Protein 6CN0 (pdb70)

InterPro domains:
  IPR010769 Ribosomal RNA aminoglycoside-resistance methyltransferase, Gram-negative bacteria [PIRSF015852] (8-280)
  IPR025981 Ribosomal RNA aminoglycoside-resistance methyltransferase [PF07091] (18-255)
  IPR029063 S-adenosyl-L-methionine-dependent methyltransferase superfamily [G3DSA:3.40.50.150] (82-280)
  IPR029063 S-adenosyl-L-methionine-dependent methyltransferase superfamily [SSF53335] (90-213)

Solvent-accessible surface area: 49993 Å² total; per-residue (Å²): 129,102,42,64,90,9,41,108,17,3,46,116,0,13,93,26,64,153,31,34,55,2,3,4,3,0,0,13,73,8,0,75,103,8,43,121,141,87,93,65,170,124,1,61,144,40,0,78,113,41,0,142,107,4,5,21,51,77,39,46,72,29,76,18,105,153,6,23,122,109,0,28,136,24,15,88,54,16,20,71,31,13,10,36,30,40,21,11,11,103,12,1,22,77,1,0,50,88,0,0,67,43,45,101,10,0,68,86,4,16,116,4,1,85,75,0,2,84,73,0,12,147,57,30,34,86,8,45,33,1,15,2,0,24,3,6,1,2,0,0,0,0,0,5,0,5,74,19,34,2,119,30,44,0,28,0,8,18,21,14,41,22,8,0,45,1,0,58,29,0,9,70,23,3,35,11,22,135,20,18,17,1,19,19,2,7,6,13,20,20,32,39,24,104,19,26,1,0,0,0,10,44,15,4,41,25,2,27,156,10,10,156,66,4,0,38,108,6,0,84,82,21,141,11,89,19,0,0,0,1,2,36,46,172,164,144,126,35,90,102,0,50,99,38,10,123,75,21,118,14,154,72,85,75,95,24,140,16,50,64,1,35,0,0,0,0,1,118,150,174,182,116,54,58,102,71,12,104,96,0,5,54,110,0,36,116,41,73,93,6,53,74,12,29,58,46,0,0,99,53,9,0,102,96,19,38,92,47,18,67,77,185,49,0,37,110,12,0,61,95,57,0,56,85,14,3,27,62,86,33,44,56,43,81,17,154,164,19,41,141,80,0,37,160,47,7,121,162,154,196,78,96,137,44,23,57,4,0,30,35,1,0,4,12,33,58,19,0,2,29,5,29,80,0,2,116,65,0,1,95,72,0,14,141,47,27,35,87,11,103,34,2,16,1,0,25,2,9,0,1,0,0,0,3,10,17,1,37,120,26,31,3,139,29,90,0,63,0,8,19,25,25,86,8,11,10,101,2,0,86,89,0,10,187,56,13,129,18,69,170,12,16,61,15,103,48,2,6,10,17,21,32,117,70,26,132,14,33,1,0,0,0,11,59,18,5,36,51,2,38,82,8,15,102,41,0,0,42,60,6,0,8,50,20,143,18,135,16,0,0,0,1,5,53,34,59,23,45,98,35,164,111,32,34,2,18,29,63,27,31,84,108,0,51,99,42,8,120,53,14,42,8,162,64,78,85,97,26,138,16,37,18,2,30,0,0,0,0,2,59,150,145,112,84,10,77,92,5,5,45,109,0,48,114,29,73,129,17,52,59,8,33,63,44,0,0,103,51,7,0,92,90,8,60,110,148,67,72,59,185,106,0,46,148,62,0,55,117,44,0,118,108,10,16,65,63,135,208,52,148,132,21,80,134,157,146,86,108,165,21,51,92,29,0,51,144,12,0,77,103,78,99,29,0,56,58,9,21,113,13,1,87,78,0,2,92,25,0,15,145,54,33,32,93,15,105,28,0,7,2,0,31,2,20,19,1,0,2,0,5,12,10,1,37,112,28,26,2,129,24,84,0,48,0,7,35,28,20,106,36,57,11,110,14,4,105,128,3,10,190,82,28,106,21,60,169,9,17,62,15,101,54,1,10,8,16,27,38,117,60,27,145,8,28,2,0,0,0,10,48,23,4,42,58,2,26,156,16,14,166,50,0,0,31,84,10,0,89,93,22,135,10,150,23,0,0,0,1,7,57,47,98,94,50,145,94,35,65,39,29,108,91,16,16,82,1,17,10,43,10,29,55,22,101,18,120,37,66,41,36,8,12,6,45,50,0,8,0,0,0,0,18,88,190,159,97,75,30,104,117,10,2,52,127,1,32,117,36,65,148,16,82,50,8,30,55,45,0,0,98,51,10,0,95,74,12,76,89,44,19,63,58,198,59,0,66,143,20,0,102,127,41,0,130,98,9,2,28,80,65,32,69,49,63,104,2,153,160,4,51,141,74,0,72,141,32,27,148,172,148,233,75,87,149,37,30,107,12,0,55,99,0,0,62,31,72,102,29,0,68,62,3,31,105,4,1,89,74,0,1,86,71,0,13,74,8,28,24,92,10,108,36,1,14,0,0,18,2,8,0,0,0,0,0,6,11,12,0,37,106,18,37,1,141,29,88,0,63,0,10,5,10,10,120,16,8,13,93,2,0,99,84,3,10,179,75,8,118,20,64,176,21,17,55,18,102,48,2,7,8,18,26,36,119,63,26,130,19,25,1,0,0,0,4,57,15,5,48,52,2,44,142,8,14,102,48,0,0,39,61,7,0,13,60,21,137,17,156,22,0,0,0,1,2,50,62,174,218,112,94,65,163,126,103,48,118,32,2,99,0,12,30,52,6,7,38,10,31,2,36,5,22,34,25,22,96,17,33,84,0,22,0,0,0,0,20,61,128

Secondary structure (DSSP, 8-state):
-HHHHHHHHHHHHHHSSTT-SS-HHHHHHHHHHHTTTS-STTHHHHHHHHIIIIIHHHHSS--HHHHHHHHHHHHHHS---SB-HHHHHHHHHHHHHHHHTSSHHHHGGGGTHHHHHHHHHHHH---SEEEEET-TTGGGGHHHHHHTT--SEEEEEES-HHHHHHHHHHHHHTT--TTEEEEE--TTTSPP-B-SEEEETT-HHHHHHHSTTHHHHHHHHSB-SEEEEEEE----HHHHHHHHHHHSS-EEEEEEEETTEEEEEEE--/-HHHHHHHHHHHHHHHHSTTS-SS-HHHHHHHHHHHHTTS-HHHHHHHHHHHHHHHHSTTTS---HHHHHHHHHHHH---HHHHHHHHHHHHHTTBHHHHTTTTTHHHHHHHHHHHH---SEEEEET-TTGGGGHHHHHHTT--SEEEEEES-HHHHHHHHHHHHHTT--TTEEEEE--TTTS---B-SEEEEET-HHHHHHHSTTHHHHHHHHSB-SEEEEEEE-SBTT----SSS--HHHHHHHHHHHSS-EEEEEEE-SSEEEEEEE--/--HHHHHHHHHHHSSTT-SS-HHHHHHHHHHHHTTS-GGGHHHHHHHHHHTT-S----TTT----HHHHHHHHHHHTTSSHHHHHHHTTSTTHHHHHHTTS---SEEEEET-TTGGGGHHHHHHHT--SEEEEEES-HHHHHHHHHHHHHHT--TTEEEEE--TTTSPP-EEEEEEETT-HHHHHHHSTTHHHHHHHHSEEEEEEE--B-------B--HHHHHHHHHSSSSS-----EEEETTEEEEEE---/--HHHHHHHHHHSSSSSSSB-HHHHHHHHHHHHHHS-GGGHHHHHHHHHHHHTGGGTSS--SHHHHHHHHHHHH---HHHHHHHHHHHHTSTTTTTGGGGTHHHHHHHHHHHH-S-SEEEEET-TTGGGGHHHHHHTT--SEEEEEESBHHHHHHHHHHHHHTT--TTEEEEE--TTTSPP-B-SEEEESS-HHHHHHHSTTHHHHHHHHSB-SEEEEEEE-------S--HHHHHHHHGGGSSEEEEEEEE-SSEEEEEEEE-

Organism: Proteus mirabilis (NCBI:txid584)

Radius of gyration: 35.14 Å; Cα contacts (8 Å, |Δi|>4): 1749; chains: 4; bounding box: 103×68×90 Å

Structure (mmCIF, N/CA/C/O backbone):
data_6CN0
#
_entry.id   6CN0
#
_cell.length_a   158.318
_cell.length_b   158.318
_cell.length_c   122.892
_cell.angle_alpha   90.00
_cell.angle_beta   90.00
_cell.angle_gamma   120.00
#
_symmetry.space_group_name_H-M   'P 61'
#
loop_
_entity.id
_entity.type
_entity.pdbx_description
1 polymer '16S rRNA (guanine(1405)-N(7))-methyltransferase'
2 non-polymer 'SULFATE ION'
3 non-polymer 'CHLORIDE ION'
4 non-polymer 'CITRIC ACID'
5 water water
#
loop_
_atom_site.group_PDB
_atom_site.id
_atom_site.type_symbol
_atom_site.label_atom_id
_atom_site.label_alt_id
_atom_site.label_comp_id
_atom_site.label_asym_id
_atom_site.label_entity_id
_atom_site.label_seq_id
_atom_site.pdbx_PDB_ins_code
_atom_site.Cartn_x
_atom_site.Cartn_y
_atom_site.Cartn_z
_atom_site.occupancy
_atom_site.B_iso_or_equiv
_atom_site.auth_seq_id
_atom_site.auth_comp_id
_atom_site.auth_asym_id
_atom_site.auth_atom_id
_atom_site.pdbx_PDB_model_num
ATOM 1 N N . THR A 1 6 ? 35.180 42.343 40.616 1.00 176.63 3 THR A N 1
ATOM 2 C CA . THR A 1 6 ? 36.428 43.054 40.194 1.00 171.45 3 THR A CA 1
ATOM 3 C C . THR A 1 6 ? 37.712 42.345 40.689 1.00 169.36 3 THR A C 1
ATOM 4 O O . THR A 1 6 ? 38.809 42.895 40.576 1.00 170.81 3 THR A O 1
ATOM 8 N N . ASN A 1 7 ? 37.580 41.122 41.209 1.00 169.83 4 ASN A N 1
ATOM 9 C CA . ASN A 1 7 ? 38.728 40.374 41.728 1.00 167.42 4 ASN A CA 1
ATOM 10 C C . ASN A 1 7 ? 39.481 39.697 40.574 1.00 162.18 4 ASN A C 1
ATOM 11 O O . ASN A 1 7 ? 40.706 39.822 40.464 1.00 158.03 4 ASN A O 1
ATOM 16 N N . ASP A 1 8 ? 38.740 38.991 39.716 1.00 162.67 5 ASP A N 1
ATOM 17 C CA . ASP A 1 8 ? 39.322 38.302 38.551 1.00 156.17 5 ASP A CA 1
ATOM 18 C C . ASP A 1 8 ? 39.573 39.250 37.370 1.00 150.68 5 ASP A C 1
ATOM 19 O O . ASP A 1 8 ? 40.148 38.834 36.362 1.00 143.45 5 ASP A O 1
ATOM 24 N N . ASN A 1 9 ? 39.128 40.507 37.491 1.00 150.20 6 ASN A N 1
ATOM 25 C CA . ASN A 1 9 ? 39.332 41.508 36.436 1.00 145.39 6 ASN A CA 1
ATOM 26 C C . ASN A 1 9 ? 40.802 41.871 36.302 1.00 139.39 6 ASN A C 1
ATOM 27 O O . ASN A 1 9 ? 41.328 41.896 35.188 1.00 138.22 6 ASN A O 1
ATOM 32 N N . TYR A 1 10 ? 41.462 42.156 37.426 1.00 135.80 7 TYR A N 1
ATOM 33 C CA . TYR A 1 10 ? 42.892 42.495 37.401 1.00 131.22 7 TYR A CA 1
ATOM 34 C C . TYR A 1 10 ? 43.682 41.414 36.678 1.00 126.43 7 TYR A C 1
ATOM 35 O O . TYR A 1 10 ? 44.538 41.722 35.849 1.00 124.25 7 TYR A O 1
ATOM 44 N N . ILE A 1 11 ? 43.367 40.153 36.977 1.00 123.80 8 ILE A N 1
ATOM 45 C CA . ILE A 1 11 ? 44.021 39.020 36.331 1.00 118.82 8 ILE A CA 1
ATOM 46 C C . ILE A 1 11 ? 43.824 39.099 34.817 1.00 118.57 8 ILE A C 1
ATOM 47 O O . ILE A 1 11 ? 44.795 39.031 34.069 1.00 118.63 8 ILE A O 1
ATOM 52 N N . GLU A 1 12 ? 42.582 39.280 34.370 1.00 122.45 9 GLU A N 1
ATOM 53 C CA . GLU A 1 12 ? 42.303 39.345 32.932 1.00 125.16 9 GLU A CA 1
ATOM 54 C C . GLU A 1 12 ? 42.837 40.627 32.285 1.00 126.01 9 GLU A C 1
ATOM 55 O O . GLU A 1 12 ? 43.323 40.587 31.153 1.00 125.81 9 GLU A O 1
ATOM 61 N N . GLU A 1 13 ? 42.739 41.755 32.989 1.00 129.54 10 GLU A N 1
ATOM 62 C CA . GLU A 1 13 ? 43.248 43.032 32.466 1.00 131.43 10 GLU A CA 1
ATOM 63 C C . GLU A 1 13 ? 44.772 43.000 32.322 1.00 127.00 10 GLU A C 1
ATOM 64 O O . GLU A 1 13 ? 45.308 43.413 31.289 1.00 126.98 10 GLU A O 1
ATOM 70 N N . VAL A 1 14 ? 45.461 42.506 33.354 1.00 121.71 11 VAL A N 1
ATOM 71 C CA . VAL A 1 14 ? 46.926 42.401 33.329 1.00 117.78 11 VAL A CA 1
ATOM 72 C C . VAL A 1 14 ? 47.378 41.482 32.193 1.00 114.26 11 VAL A C 1
ATOM 73 O O . VAL A 1 14 ? 48.268 41.846 31.422 1.00 113.81 11 VAL A O 1
ATOM 77 N N . THR A 1 15 ? 46.752 40.307 32.086 1.00 110.54 12 THR A N 1
ATOM 78 C CA . THR A 1 15 ? 47.099 39.342 31.040 1.00 108.24 12 THR A CA 1
ATOM 79 C C . THR A 1 15 ? 46.805 39.892 29.653 1.00 110.14 12 THR A C 1
ATOM 80 O O . THR A 1 15 ? 47.571 39.661 28.725 1.00 112.56 12 THR A O 1
ATOM 84 N N . ALA A 1 16 ? 45.696 40.613 29.513 1.00 113.51 13 ALA A N 1
ATOM 85 C CA . ALA A 1 16 ? 45.336 41.202 28.224 1.00 116.26 13 ALA A CA 1
ATOM 86 C C . ALA A 1 16 ? 46.354 42.278 27.832 1.00 118.30 13 ALA A C 1
ATOM 87 O O . ALA A 1 16 ? 46.695 42.416 26.655 1.00 118.71 13 ALA A O 1
ATOM 89 N N . LYS A 1 17 ? 46.843 43.019 28.828 1.00 120.39 14 LYS A N 1
ATOM 90 C CA . LYS A 1 17 ? 47.830 44.077 28.599 1.00 121.34 14 LYS A CA 1
ATOM 91 C C . LYS A 1 17 ? 49.206 43.484 28.266 1.00 118.36 14 LYS A C 1
ATOM 92 O O . LYS A 1 17 ? 49.990 44.100 27.549 1.00 121.93 14 LYS A O 1
ATOM 98 N N . VAL A 1 18 ? 49.497 42.298 28.795 1.00 114.47 15 VAL A N 1
ATOM 99 C CA . VAL A 1 18 ? 50.758 41.614 28.498 1.00 116.13 15 VAL A CA 1
ATOM 100 C C . VAL A 1 18 ? 50.703 41.049 27.066 1.00 119.58 15 VAL A C 1
ATOM 101 O O . VAL A 1 18 ? 51.702 41.060 26.344 1.00 123.31 15 VAL A O 1
ATOM 105 N N . LEU A 1 19 ? 49.526 40.572 26.666 1.00 122.67 16 LEU A N 1
ATOM 106 C CA . LEU A 1 19 ? 49.314 39.988 25.335 1.00 124.16 16 LEU A CA 1
ATOM 107 C C . LEU A 1 19 ? 49.207 41.029 24.219 1.00 132.94 16 LEU A C 1
ATOM 108 O O . LEU A 1 19 ? 49.735 40.816 23.122 1.00 136.13 16 LEU A O 1
ATOM 113 N N . THR A 1 20 ? 48.521 42.141 24.491 1.00 138.31 17 THR A N 1
ATOM 114 C CA . THR A 1 20 ? 48.351 43.205 23.488 1.00 145.61 17 THR A CA 1
ATOM 115 C C . THR A 1 20 ? 49.702 43.818 23.074 1.00 150.13 17 THR A C 1
ATOM 116 O O . THR A 1 20 ? 49.846 44.295 21.946 1.00 153.61 17 THR A O 1
ATOM 120 N N . SER A 1 21 ? 50.681 43.794 23.983 1.00 151.13 18 SER A N 1
ATOM 121 C CA . SER A 1 21 ? 52.019 44.328 23.699 1.00 154.96 18 SER A CA 1
ATOM 122 C C . SER A 1 21 ? 52.785 43.384 22.767 1.00 152.17 18 SER A C 1
ATOM 123 O O . SER A 1 21 ? 52.604 42.167 22.819 1.00 146.93 18 SER A O 1
ATOM 126 N N . GLY A 1 22 ? 53.647 43.958 21.930 1.00 156.08 19 GLY A N 1
ATOM 127 C CA . GLY A 1 22 ? 54.428 43.196 20.951 1.00 157.19 19 GLY A CA 1
ATOM 128 C C . GLY A 1 22 ? 55.468 42.210 21.467 1.00 157.23 19 GLY A C 1
ATOM 129 O O . GLY A 1 22 ? 55.818 41.270 20.754 1.00 153.04 19 GLY A O 1
ATOM 130 N N . LYS A 1 23 ? 55.965 42.412 22.690 1.00 161.24 20 LYS A N 1
ATOM 131 C CA . LYS A 1 23 ? 56.993 41.521 23.264 1.00 161.89 20 LYS A CA 1
ATOM 132 C C . LYS A 1 23 ? 56.490 40.088 23.468 1.00 157.43 20 LYS A C 1
ATOM 133 O O . LYS A 1 23 ? 56.895 39.179 22.740 1.00 155.16 20 LYS A O 1
ATOM 139 N N . TYR A 1 24 ? 55.606 39.896 24.448 1.00 154.25 21 TYR A N 1
ATOM 140 C CA . TYR A 1 24 ? 55.052 38.574 24.756 1.00 146.83 21 TYR A CA 1
ATOM 141 C C . TYR A 1 24 ? 53.715 38.401 24.039 1.00 141.42 21 TYR A C 1
ATOM 142 O O . TYR A 1 24 ? 52.712 38.024 24.648 1.00 139.58 21 TYR A O 1
ATOM 151 N N . SER A 1 25 ? 53.718 38.666 22.733 1.00 139.82 22 SER A N 1
ATOM 152 C CA . SER A 1 25 ? 52.507 38.574 21.925 1.00 136.73 22 SER A CA 1
ATOM 153 C C . SER A 1 25 ? 52.153 37.131 21.594 1.00 131.09 22 SER A C 1
ATOM 154 O O . SER A 1 25 ? 51.235 36.572 22.196 1.00 129.65 22 SER A O 1
ATOM 157 N N . THR A 1 26 ? 52.885 36.528 20.656 1.00 129.11 23 THR A N 1
ATOM 158 C CA . THR A 1 26 ? 52.612 35.149 20.224 1.00 126.65 23 THR A CA 1
ATOM 159 C C . THR A 1 26 ? 53.087 34.137 21.278 1.00 117.67 23 THR A C 1
ATOM 160 O O . THR A 1 26 ? 54.100 33.444 21.117 1.00 117.37 23 THR A O 1
ATOM 164 N N . LEU A 1 27 ? 52.320 34.084 22.361 1.00 107.62 24 LEU A N 1
ATOM 165 C CA . LEU A 1 27 ? 52.563 33.213 23.494 1.00 98.86 24 LEU A CA 1
ATOM 166 C C . LEU A 1 27 ? 51.191 32.749 23.942 1.00 92.15 24 LEU A C 1
ATOM 167 O O . LEU A 1 27 ? 50.300 33.567 24.172 1.00 89.28 24 LEU A O 1
ATOM 172 N N . TYR A 1 28 ? 51.025 31.437 24.049 1.00 87.63 25 TYR A N 1
ATOM 173 C CA . TYR A 1 28 ? 49.755 30.833 24.438 1.00 83.20 25 TYR A CA 1
ATOM 174 C C . TYR A 1 28 ? 49.141 31.639 25.597 1.00 84.41 25 TYR A C 1
ATOM 175 O O . TYR A 1 28 ? 49.710 31.693 26.682 1.00 88.13 25 TYR A O 1
ATOM 184 N N . PRO A 1 29 ? 47.998 32.308 25.351 1.00 84.37 26 PRO A N 1
ATOM 185 C CA . PRO A 1 29 ? 47.378 33.140 26.392 1.00 84.84 26 PRO A CA 1
ATOM 186 C C . PRO A 1 29 ? 47.110 32.496 27.749 1.00 83.16 26 PRO A C 1
ATOM 187 O O . PRO A 1 29 ? 47.268 33.174 28.756 1.00 86.86 26 PRO A O 1
ATOM 191 N N . PRO A 1 30 ? 46.689 31.214 27.788 1.00 80.26 27 PRO A N 1
ATOM 192 C CA . PRO A 1 30 ? 46.462 30.589 29.099 1.00 82.09 27 PRO A CA 1
ATOM 193 C C . PRO A 1 30 ? 47.729 30.526 29.960 1.00 83.70 27 PRO A C 1
ATOM 194 O O . PRO A 1 30 ? 47.638 30.584 31.189 1.00 86.10 27 PRO A O 1
ATOM 198 N N . THR A 1 31 ? 48.890 30.410 29.310 1.00 82.91 28 THR A N 1
ATOM 199 C CA . THR A 1 31 ? 50.168 30.394 30.005 1.00 81.75 28 THR A CA 1
ATOM 200 C C . THR A 1 31 ? 50.354 31.734 30.718 1.00 82.99 28 THR A C 1
ATOM 201 O O . THR A 1 31 ? 50.767 31.764 31.875 1.00 86.93 28 THR A O 1
ATOM 205 N N . VAL A 1 32 ? 50.040 32.834 30.027 1.00 83.00 29 VAL A N 1
ATOM 206 C CA . VAL A 1 32 ? 50.148 34.180 30.613 1.00 83.77 29 VAL A CA 1
ATOM 207 C C . VAL A 1 32 ? 49.189 34.314 31.792 1.00 85.87 29 VAL A C 1
ATOM 208 O O . VAL A 1 32 ? 49.561 34.860 32.829 1.00 89.28 29 VAL A O 1
ATOM 212 N N . ARG A 1 33 ? 47.959 33.828 31.622 1.00 87.16 30 ARG A N 1
ATOM 213 C CA . ARG A 1 33 ? 46.960 33.866 32.695 1.00 90.90 30 ARG A CA 1
ATOM 214 C C . ARG A 1 33 ? 47.394 33.072 33.909 1.00 91.97 30 ARG A C 1
ATOM 215 O O . ARG A 1 33 ? 47.144 33.499 35.032 1.00 96.65 30 ARG A O 1
ATOM 223 N N . ARG A 1 34 ? 48.051 31.935 33.698 1.00 91.91 31 ARG A N 1
ATOM 224 C CA . ARG A 1 34 ? 48.471 31.118 34.835 1.00 94.63 31 ARG A CA 1
ATOM 225 C C . ARG A 1 34 ? 49.483 31.820 35.727 1.00 95.45 31 ARG A C 1
ATOM 226 O O . ARG A 1 34 ? 49.324 31.836 36.948 1.00 95.36 31 ARG A O 1
ATOM 234 N N . VAL A 1 35 ? 50.534 32.365 35.122 1.00 95.74 32 VAL A N 1
ATOM 235 C CA . VAL A 1 35 ? 51.551 33.074 35.887 1.00 98.98 32 VAL A CA 1
ATOM 236 C C . VAL A 1 35 ? 50.858 34.201 36.634 1.00 101.09 32 VAL A C 1
ATOM 237 O O . VAL A 1 35 ? 50.955 34.298 37.859 1.00 105.17 32 VAL A O 1
ATOM 241 N N . THR A 1 36 ? 50.124 35.020 35.886 1.00 98.15 33 THR A N 1
ATOM 242 C CA . THR A 1 36 ? 49.391 36.143 36.449 1.00 98.43 33 THR A CA 1
ATOM 243 C C . THR A 1 36 ? 48.509 35.715 37.621 1.00 100.50 33 THR A C 1
ATOM 244 O O . THR A 1 36 ? 48.487 36.377 38.653 1.00 105.31 33 THR A O 1
ATOM 248 N N . GLU A 1 37 ? 47.802 34.600 37.461 1.00 100.23 34 GLU A N 1
ATOM 249 C CA . GLU A 1 37 ? 46.908 34.092 38.506 1.00 103.21 34 GLU A CA 1
ATOM 250 C C . GLU A 1 37 ? 47.666 33.527 39.717 1.00 106.52 34 GLU A C 1
ATOM 251 O O . GLU A 1 37 ? 47.150 33.543 40.838 1.00 109.25 34 GLU A O 1
ATOM 257 N N . ARG A 1 38 ? 48.880 33.031 39.483 1.00 109.01 35 ARG A N 1
ATOM 258 C CA . ARG A 1 38 ? 49.721 32.490 40.558 1.00 112.48 35 ARG A CA 1
ATOM 259 C C . ARG A 1 38 ? 50.420 33.602 41.360 1.00 115.86 35 ARG A C 1
ATOM 260 O O . ARG A 1 38 ? 50.580 33.485 42.580 1.00 116.70 35 ARG A O 1
ATOM 268 N N . LEU A 1 39 ? 50.827 34.668 40.672 1.00 115.46 36 LEU A N 1
ATOM 269 C CA . LEU A 1 39 ? 51.511 35.800 41.308 1.00 118.36 36 LEU A CA 1
ATOM 270 C C . LEU A 1 39 ? 50.542 36.744 42.024 1.00 120.10 36 LEU A C 1
ATOM 271 O O . LEU A 1 39 ? 50.933 37.446 42.957 1.00 125.32 36 LEU A O 1
ATOM 276 N N . PHE A 1 40 ? 49.286 36.756 41.584 1.00 118.28 37 PHE A N 1
ATOM 277 C CA . PHE A 1 40 ? 48.247 37.593 42.197 1.00 120.66 37 PHE A CA 1
ATOM 278 C C . PHE A 1 40 ? 47.979 37.188 43.655 1.00 124.95 37 PHE A C 1
ATOM 279 O O . PHE A 1 40 ? 47.590 38.024 44.469 1.00 125.16 37 PHE A O 1
ATOM 287 N N . ASP A 1 41 ? 48.213 35.917 43.982 1.00 128.96 38 ASP A N 1
ATOM 288 C CA . ASP A 1 41 ? 48.000 35.414 45.342 1.00 137.43 38 ASP A CA 1
ATOM 289 C C . ASP A 1 41 ? 49.093 35.827 46.332 1.00 141.54 38 ASP A C 1
ATOM 290 O O . ASP A 1 41 ? 48.915 35.629 47.535 1.00 146.99 38 ASP A O 1
ATOM 295 N N . ARG A 1 42 ? 50.208 36.392 45.851 1.00 142.26 39 ARG A N 1
ATOM 296 C CA . ARG A 1 42 ? 51.320 36.775 46.748 1.00 147.65 39 ARG A CA 1
ATOM 297 C C . ARG A 1 42 ? 52.022 38.123 46.479 1.00 148.59 39 ARG A C 1
ATOM 298 O O . ARG A 1 42 ? 53.050 38.410 47.099 1.00 151.68 39 ARG A O 1
ATOM 306 N N . TYR A 1 43 ? 51.481 38.943 45.575 1.00 146.62 40 TYR A N 1
ATOM 307 C CA . TYR A 1 43 ? 52.048 40.277 45.296 1.00 147.70 40 TYR A CA 1
ATOM 308 C C . TYR A 1 43 ? 50.936 41.312 45.105 1.00 149.17 40 TYR A C 1
ATOM 309 O O . TYR A 1 43 ? 49.862 40.973 44.601 1.00 150.28 40 TYR A O 1
ATOM 318 N N . PRO A 1 44 ? 51.192 42.581 45.497 1.00 151.83 41 PRO A N 1
ATOM 319 C CA . PRO A 1 44 ? 50.174 43.629 45.350 1.00 151.05 41 PRO A CA 1
ATOM 320 C C . PRO A 1 44 ? 49.612 43.756 43.925 1.00 147.03 41 PRO A C 1
ATOM 321 O O . PRO A 1 44 ? 50.386 43.700 42.972 1.00 144.97 41 PRO A O 1
ATOM 325 N N . PRO A 1 45 ? 48.274 43.908 43.783 1.00 148.75 42 PRO A N 1
ATOM 326 C CA . PRO A 1 45 ? 47.580 44.068 42.493 1.00 148.46 42 PRO A CA 1
ATOM 327 C C . PRO A 1 45 ? 48.258 45.047 41.535 1.00 148.27 42 PRO A C 1
ATOM 328 O O . PRO A 1 45 ? 48.315 44.791 40.329 1.00 143.51 42 PRO A O 1
ATOM 332 N N . LYS A 1 46 ? 48.738 46.167 42.076 1.00 151.97 43 LYS A N 1
ATOM 333 C CA . LYS A 1 46 ? 49.455 47.164 41.289 1.00 152.90 43 LYS A CA 1
ATOM 334 C C . LYS A 1 46 ? 50.903 46.700 41.181 1.00 152.49 43 LYS A C 1
ATOM 335 O O . LYS A 1 46 ? 51.447 46.110 42.115 1.00 149.15 43 LYS A O 1
ATOM 341 N N . GLN A 1 47 ? 51.509 46.967 40.029 1.00 154.82 44 GLN A N 1
ATOM 342 C CA . GLN A 1 47 ? 52.885 46.551 39.719 1.00 155.46 44 GLN A CA 1
ATOM 343 C C . GLN A 1 47 ? 53.001 45.020 39.499 1.00 150.53 44 GLN A C 1
ATOM 344 O O . GLN A 1 47 ? 54.101 44.461 39.529 1.00 152.66 44 GLN A O 1
ATOM 350 N N . LEU A 1 48 ? 51.862 44.359 39.266 1.00 144.87 45 LEU A N 1
ATOM 351 C CA . LEU A 1 48 ? 51.833 42.915 38.989 1.00 139.64 45 LEU A CA 1
ATOM 352 C C . LEU A 1 48 ? 52.376 42.713 37.576 1.00 137.56 45 LEU A C 1
ATOM 353 O O . LEU A 1 48 ? 53.121 41.767 37.311 1.00 132.51 45 LEU A O 1
ATOM 358 N N . GLU A 1 49 ? 51.987 43.631 36.686 1.00 140.07 46 GLU A N 1
ATOM 359 C CA . GLU A 1 49 ? 52.427 43.645 35.289 1.00 139.34 46 GLU A CA 1
ATOM 360 C C . GLU A 1 49 ? 53.959 43.665 35.187 1.00 142.73 46 GLU A C 1
ATOM 361 O O . GLU A 1 49 ? 54.523 43.118 34.239 1.00 143.10 46 GLU A O 1
ATOM 367 N N . LYS A 1 50 ? 54.621 44.313 36.148 1.00 149.48 47 LYS A N 1
ATOM 368 C CA . LYS A 1 50 ? 56.089 44.357 36.173 1.00 153.21 47 LYS A CA 1
ATOM 369 C C . LYS A 1 50 ? 56.668 42.985 36.517 1.00 151.45 47 LYS A C 1
ATOM 370 O O . LYS A 1 50 ? 57.633 42.538 35.891 1.00 151.03 47 LYS A O 1
ATOM 376 N N . GLU A 1 51 ? 56.071 42.323 37.509 1.00 149.03 48 GLU A N 1
ATOM 377 C CA . GLU A 1 51 ? 56.551 41.016 37.961 1.00 146.15 48 GLU A CA 1
ATOM 378 C C . GLU A 1 51 ? 56.118 39.848 37.088 1.00 141.16 48 GLU A C 1
ATOM 379 O O . GLU A 1 51 ? 56.806 38.825 37.065 1.00 141.62 48 GLU A O 1
ATOM 385 N N . VAL A 1 52 ? 54.980 39.967 36.400 1.00 138.52 49 VAL A N 1
ATOM 386 C CA . VAL A 1 52 ? 54.575 38.885 35.491 1.00 136.60 49 VAL A CA 1
ATOM 387 C C . VAL A 1 52 ? 55.598 38.894 34.349 1.00 135.07 49 VAL A C 1
ATOM 388 O O . VAL A 1 52 ? 56.166 37.850 34.033 1.00 131.15 49 VAL A O 1
ATOM 392 N N . ARG A 1 53 ? 55.861 40.077 33.775 1.00 136.57 50 ARG A N 1
ATOM 393 C CA . ARG A 1 53 ? 56.872 40.214 32.715 1.00 139.49 50 ARG A CA 1
ATOM 394 C C . ARG A 1 53 ? 58.242 39.773 33.214 1.00 142.54 50 ARG A C 1
ATOM 395 O O . ARG A 1 53 ? 59.042 39.236 32.445 1.00 147.14 50 ARG A O 1
ATOM 403 N N . LYS A 1 54 ? 58.511 40.018 34.495 1.00 142.77 51 LYS A N 1
ATOM 404 C CA . LYS A 1 54 ? 59.782 39.629 35.093 1.00 145.73 51 LYS A CA 1
ATOM 405 C C . LYS A 1 54 ? 59.964 38.112 35.020 1.00 141.18 51 LYS A C 1
ATOM 406 O O . LYS A 1 54 ? 61.060 37.642 34.723 1.00 143.06 51 LYS A O 1
ATOM 412 N N . LYS A 1 55 ? 58.893 37.353 35.260 1.00 135.45 52 LYS A N 1
ATOM 413 C CA . LYS A 1 55 ? 58.989 35.889 35.211 1.00 134.36 52 LYS A CA 1
ATOM 414 C C . LYS A 1 55 ? 58.897 35.340 33.779 1.00 131.60 52 LYS A C 1
ATOM 415 O O . LYS A 1 55 ? 59.276 34.191 33.529 1.00 129.40 52 LYS A O 1
ATOM 421 N N . LEU A 1 56 ? 58.390 36.152 32.848 1.00 130.97 53 LEU A N 1
ATOM 422 C CA . LEU A 1 56 ? 58.314 35.740 31.441 1.00 130.57 53 LEU A CA 1
ATOM 423 C C . LEU A 1 56 ? 59.697 35.872 30.789 1.00 135.98 53 LEU A C 1
ATOM 424 O O . LEU A 1 56 ? 60.050 35.081 29.916 1.00 137.93 53 LEU A O 1
ATOM 429 N N . HIS A 1 57 ? 60.464 36.879 31.212 1.00 140.58 54 HIS A N 1
ATOM 430 C CA . HIS A 1 57 ? 61.835 37.093 30.720 1.00 145.72 54 HIS A CA 1
ATOM 431 C C . HIS A 1 57 ? 62.755 35.961 31.198 1.00 147.65 54 HIS A C 1
ATOM 432 O O . HIS A 1 57 ? 63.677 35.555 30.485 1.00 147.48 54 HIS A O 1
ATOM 439 N N . GLN A 1 58 ? 62.476 35.451 32.398 1.00 147.97 55 GLN A N 1
ATOM 440 C CA . GLN A 1 58 ? 63.266 34.378 33.012 1.00 152.96 55 GLN A CA 1
ATOM 441 C C . GLN A 1 58 ? 62.958 32.975 32.485 1.00 151.43 55 GLN A C 1
ATOM 442 O O . GLN A 1 58 ? 63.759 32.394 31.748 1.00 152.77 55 GLN A O 1
ATOM 448 N N . ALA A 1 59 ? 61.795 32.445 32.859 1.00 149.90 56 ALA A N 1
ATOM 449 C CA . ALA A 1 59 ? 61.399 31.082 32.487 1.00 149.29 56 ALA A CA 1
ATOM 450 C C . ALA A 1 59 ? 60.856 30.902 31.067 1.00 145.79 56 ALA A C 1
ATOM 451 O O . ALA A 1 59 ? 61.183 29.913 30.405 1.00 144.31 56 ALA A O 1
ATOM 453 N N . TYR A 1 60 ? 60.032 31.843 30.606 1.00 144.47 57 TYR A N 1
ATOM 454 C CA . TYR A 1 60 ? 59.410 31.746 29.272 1.00 145.41 57 TYR A CA 1
ATOM 455 C C . TYR A 1 60 ? 60.155 32.450 28.142 1.00 148.79 57 TYR A C 1
ATOM 456 O O . TYR A 1 60 ? 59.873 32.198 26.973 1.00 152.11 57 TYR A O 1
ATOM 465 N N . GLY A 1 61 ? 61.094 33.328 28.481 1.00 151.59 58 GLY A N 1
ATOM 466 C CA . GLY A 1 61 ? 61.868 34.041 27.469 1.00 155.53 58 GLY A CA 1
ATOM 467 C C . GLY A 1 61 ? 62.799 33.131 26.686 1.00 161.14 58 GLY A C 1
ATOM 468 O O . GLY A 1 61 ? 63.151 33.440 25.546 1.00 162.41 58 GLY A O 1
ATOM 469 N N . ALA A 1 62 ? 63.183 32.007 27.301 1.00 166.45 59 ALA A N 1
ATOM 470 C CA . ALA A 1 62 ? 64.092 31.027 26.687 1.00 173.01 59 ALA A CA 1
ATOM 471 C C . ALA A 1 62 ? 63.739 30.384 25.340 1.00 172.88 59 ALA A C 1
ATOM 472 O O . ALA A 1 62 ? 64.494 30.523 24.377 1.00 178.26 59 ALA A O 1
ATOM 474 N N . TYR A 1 63 ? 62.599 29.696 25.272 1.00 170.03 60 TYR A N 1
ATOM 475 C CA . TYR A 1 63 ? 62.091 29.162 23.994 1.00 171.32 60 TYR A CA 1
ATOM 476 C C . TYR A 1 63 ? 61.336 30.174 23.114 1.00 168.15 60 TYR A C 1
ATOM 477 O O . TYR A 1 63 ? 61.083 29.894 21.940 1.00 171.62 60 TYR A O 1
ATOM 486 N N . ILE A 1 64 ? 60.990 31.335 23.670 1.00 162.30 61 ILE A N 1
ATOM 487 C CA . ILE A 1 64 ? 60.318 32.398 22.905 1.00 156.70 61 ILE A CA 1
ATOM 488 C C . ILE A 1 64 ? 61.379 33.249 22.190 1.00 164.50 61 ILE A C 1
ATOM 489 O O . ILE A 1 64 ? 61.159 33.703 21.064 1.00 168.35 61 ILE A O 1
ATOM 494 N N . GLY A 1 65 ? 62.525 33.449 22.842 1.00 168.86 62 GLY A N 1
ATOM 495 C CA . GLY A 1 65 ? 63.628 34.212 22.254 1.00 174.94 62 GLY A CA 1
ATOM 496 C C . GLY A 1 65 ? 64.450 33.330 21.324 1.00 178.25 62 GLY A C 1
ATOM 497 O O . GLY A 1 65 ? 64.867 32.236 21.712 1.00 177.38 62 GLY A O 1
ATOM 498 N N . GLY A 1 66 ? 64.676 33.801 20.096 1.00 180.45 63 GLY A N 1
ATOM 499 C CA . GLY A 1 66 ? 65.445 33.051 19.092 1.00 184.47 63 GLY A CA 1
ATOM 500 C C . GLY A 1 66 ? 64.575 32.377 18.039 1.00 181.40 63 GLY A C 1
ATOM 501 O O . GLY A 1 66 ? 64.977 32.263 16.876 1.00 186.55 63 GLY A O 1
ATOM 502 N N . ILE A 1 67 ? 63.389 31.923 18.449 1.00 172.47 64 ILE A N 1
ATOM 503 C CA . ILE A 1 67 ? 62.444 31.262 17.549 1.00 165.15 64 ILE A CA 1
ATOM 504 C C . ILE A 1 67 ? 61.639 32.315 16.782 1.00 156.98 64 ILE A C 1
ATOM 505 O O . ILE A 1 67 ? 60.835 33.046 17.368 1.00 153.25 64 ILE A O 1
ATOM 510 N N . ASP A 1 68 ? 61.873 32.377 15.472 1.00 154.46 65 ASP A N 1
ATOM 511 C CA . ASP A 1 68 ? 61.194 33.302 14.569 1.00 151.65 65 ASP A CA 1
ATOM 512 C C . ASP A 1 68 ? 60.368 32.450 13.596 1.00 144.88 65 ASP A C 1
ATOM 513 O O . ASP A 1 68 ? 60.922 31.701 12.788 1.00 146.19 65 ASP A O 1
ATOM 518 N N . GLY A 1 69 ? 59.044 32.570 13.698 1.00 122.91 66 GLY A N 1
ATOM 519 C CA . GLY A 1 69 ? 58.090 31.810 12.878 1.00 119.44 66 GLY A CA 1
ATOM 520 C C . GLY A 1 69 ? 58.352 31.697 11.384 1.00 118.10 66 GLY A C 1
ATOM 521 O O . GLY A 1 69 ? 58.387 30.587 10.843 1.00 114.09 66 GLY A O 1
ATOM 522 N N . LYS A 1 70 ? 58.524 32.836 10.710 1.00 119.07 67 LYS A N 1
ATOM 523 C CA . LYS A 1 70 ? 58.771 32.830 9.265 1.00 117.94 67 LYS A CA 1
ATOM 524 C C . LYS A 1 70 ? 60.182 32.325 8.958 1.00 114.81 67 LYS A C 1
ATOM 525 O O . LYS A 1 70 ? 60.381 31.591 7.990 1.00 109.51 67 LYS A O 1
ATOM 531 N N . ARG A 1 71 ? 61.145 32.728 9.791 1.00 114.03 68 ARG A N 1
ATOM 532 C CA . ARG A 1 71 ? 62.552 32.329 9.641 1.00 113.89 68 ARG A CA 1
ATOM 533 C C . ARG A 1 71 ? 62.702 30.813 9.710 1.00 107.72 68 ARG A C 1
ATOM 534 O O . ARG A 1 71 ? 63.438 30.222 8.925 1.00 107.45 68 ARG A O 1
ATOM 542 N N . LEU A 1 72 ? 62.010 30.193 10.662 1.00 102.41 69 LEU A N 1
ATOM 543 C CA . LEU A 1 72 ? 62.059 28.741 10.820 1.00 98.26 69 LEU A CA 1
ATOM 544 C C . LEU A 1 72 ? 61.519 28.061 9.572 1.00 95.48 69 LEU A C 1
ATOM 545 O O . LEU A 1 72 ? 62.165 27.177 9.016 1.00 94.90 69 LEU A O 1
ATOM 550 N N . GLU A 1 73 ? 60.337 28.492 9.134 1.00 95.53 70 GLU A N 1
ATOM 551 C CA . GLU A 1 73 ? 59.696 27.934 7.938 1.00 95.16 70 GLU A CA 1
ATOM 552 C C . GLU A 1 73 ? 60.590 28.093 6.697 1.00 95.97 70 GLU A C 1
ATOM 553 O O . GLU A 1 73 ? 60.591 27.226 5.833 1.00 93.05 70 GLU A O 1
ATOM 559 N N . LYS A 1 74 ? 61.349 29.189 6.609 1.00 100.34 71 LYS A N 1
ATOM 560 C CA . LYS A 1 74 ? 62.258 29.377 5.471 1.00 104.33 71 LYS A CA 1
ATOM 561 C C . LYS A 1 74 ? 63.309 28.285 5.450 1.00 101.01 71 LYS A C 1
ATOM 562 O O . LYS A 1 74 ? 63.502 27.644 4.422 1.00 101.95 71 LYS A O 1
ATOM 568 N N . LYS A 1 75 ? 63.972 28.072 6.590 1.00 100.94 72 LYS A N 1
ATOM 569 C CA . LYS A 1 75 ? 65.029 27.053 6.705 1.00 99.62 72 LYS A CA 1
ATOM 570 C C . LYS A 1 75 ? 64.509 25.648 6.425 1.00 95.79 72 LYS A C 1
ATOM 571 O O . LYS A 1 75 ? 65.177 24.866 5.755 1.00 97.40 72 LYS A O 1
ATOM 577 N N . ILE A 1 76 ? 63.318 25.334 6.925 1.00 92.60 73 ILE A N 1
ATOM 578 C CA . ILE A 1 76 ? 62.720 24.023 6.693 1.00 90.96 73 ILE A CA 1
ATOM 579 C C . ILE A 1 76 ? 62.322 23.863 5.229 1.00 92.30 73 ILE A C 1
ATOM 580 O O . ILE A 1 76 ? 62.633 22.850 4.622 1.00 92.55 73 ILE A O 1
ATOM 585 N N . GLU A 1 77 ? 61.640 24.862 4.668 1.00 99.49 74 GLU A N 1
ATOM 586 C CA . GLU A 1 77 ? 61.203 24.805 3.256 1.00 102.95 74 GLU A CA 1
ATOM 587 C C . GLU A 1 77 ? 62.374 24.733 2.264 1.00 101.87 74 GLU A C 1
ATOM 588 O O . GLU A 1 77 ? 62.209 24.219 1.159 1.00 101.50 74 GLU A O 1
ATOM 594 N N . LYS A 1 78 ? 63.544 25.242 2.651 1.00 101.45 75 LYS A N 1
ATOM 595 C CA . LYS A 1 78 ? 64.714 25.171 1.773 1.00 104.69 75 LYS A CA 1
ATOM 596 C C . LYS A 1 78 ? 65.263 23.740 1.785 1.00 104.75 75 LYS A C 1
ATOM 597 O O . LYS A 1 78 ? 65.594 23.187 0.738 1.00 110.37 75 LYS A O 1
ATOM 603 N N . ILE A 1 79 ? 65.338 23.149 2.976 1.00 102.11 76 ILE A N 1
ATOM 604 C CA . ILE A 1 79 ? 65.817 21.772 3.153 1.00 99.86 76 ILE A CA 1
ATOM 605 C C . ILE A 1 79 ? 64.993 20.753 2.346 1.00 101.35 76 ILE A C 1
ATOM 606 O O . ILE A 1 79 ? 65.543 19.785 1.817 1.00 105.18 76 ILE A O 1
ATOM 611 N N . ILE A 1 80 ? 63.686 20.986 2.250 1.00 103.46 77 ILE A N 1
ATOM 612 C CA . ILE A 1 80 ? 62.774 20.094 1.529 1.00 104.92 77 ILE A CA 1
ATOM 613 C C . ILE A 1 80 ? 62.933 20.213 0.007 1.00 113.55 77 ILE A C 1
ATOM 614 O O . ILE A 1 80 ? 62.836 19.209 -0.700 1.00 116.12 77 ILE A O 1
ATOM 619 N N . HIS A 1 81 ? 63.177 21.425 -0.493 1.00 123.35 78 HIS A N 1
ATOM 620 C CA . HIS A 1 81 ? 63.332 21.635 -1.942 1.00 133.42 78 HIS A CA 1
ATOM 621 C C . HIS A 1 81 ? 64.734 21.324 -2.467 1.00 140.59 78 HIS A C 1
ATOM 622 O O . HIS A 1 81 ? 64.878 20.967 -3.637 1.00 147.67 78 HIS A O 1
ATOM 629 N N . GLU A 1 82 ? 65.760 21.476 -1.627 1.00 145.26 79 GLU A N 1
ATOM 630 C CA . GLU A 1 82 ? 67.129 21.157 -2.055 1.00 150.83 79 GLU A CA 1
ATOM 631 C C . GLU A 1 82 ? 67.224 19.700 -2.455 1.00 151.24 79 GLU A C 1
ATOM 632 O O . GLU A 1 82 ? 67.580 19.389 -3.590 1.00 157.36 79 GLU A O 1
ATOM 638 N N . ILE A 1 83 ? 66.893 18.813 -1.521 1.00 150.54 80 ILE A N 1
ATOM 639 C CA . ILE A 1 83 ? 66.926 17.384 -1.792 1.00 152.16 80 ILE A CA 1
ATOM 640 C C . ILE A 1 83 ? 65.679 17.081 -2.628 1.00 147.70 80 ILE A C 1
ATOM 641 O O . ILE A 1 83 ? 64.561 17.282 -2.152 1.00 145.35 80 ILE A O 1
ATOM 646 N N . PRO A 1 84 ? 65.863 16.609 -3.878 1.00 146.18 81 PRO A N 1
ATOM 647 C CA . PRO A 1 84 ? 64.707 16.330 -4.730 1.00 144.81 81 PRO A CA 1
ATOM 648 C C . PRO A 1 84 ? 63.925 15.106 -4.267 1.00 141.37 81 PRO A C 1
ATOM 649 O O . PRO A 1 84 ? 64.438 14.304 -3.484 1.00 141.61 81 PRO A O 1
ATOM 653 N N . ASN A 1 85 ? 62.697 14.972 -4.765 1.00 139.19 82 ASN A N 1
ATOM 654 C CA . ASN A 1 85 ? 61.819 13.864 -4.401 1.00 140.91 82 ASN A CA 1
ATOM 655 C C . ASN A 1 85 ? 61.281 13.169 -5.659 1.00 143.39 82 ASN A C 1
ATOM 656 O O . ASN A 1 85 ? 60.092 13.283 -5.975 1.00 147.50 82 ASN A O 1
ATOM 661 N N . PRO A 1 86 ? 62.159 12.457 -6.396 1.00 144.65 83 PRO A N 1
ATOM 662 C CA . PRO A 1 86 ? 61.695 11.757 -7.592 1.00 142.32 83 PRO A CA 1
ATOM 663 C C . PRO A 1 86 ? 61.053 10.418 -7.226 1.00 137.85 83 PRO A C 1
ATOM 664 O O . PRO A 1 86 ? 61.184 9.957 -6.081 1.00 127.86 83 PRO A O 1
ATOM 668 N N . THR A 1 87 ? 60.359 9.810 -8.188 1.00 136.20 84 THR A N 1
ATOM 669 C CA . THR A 1 87 ? 59.706 8.519 -7.961 1.00 135.61 84 THR A CA 1
ATOM 670 C C . THR A 1 87 ? 60.750 7.449 -7.643 1.00 135.05 84 THR A C 1
ATOM 671 O O . THR A 1 87 ? 61.850 7.451 -8.215 1.00 133.31 84 THR A O 1
ATOM 675 N N . THR A 1 88 ? 60.398 6.541 -6.733 1.00 135.12 85 THR A N 1
ATOM 676 C CA . THR A 1 88 ? 61.312 5.478 -6.308 1.00 132.72 85 THR A CA 1
ATOM 677 C C . THR A 1 88 ? 60.549 4.313 -5.623 1.00 131.20 85 THR A C 1
ATOM 678 O O . THR A 1 88 ? 59.379 4.075 -5.930 1.00 125.19 85 THR A O 1
ATOM 682 N N . ASP A 1 89 ? 61.227 3.586 -4.731 1.00 132.73 86 ASP A N 1
ATOM 683 C CA . ASP A 1 89 ? 60.637 2.453 -3.998 1.00 134.86 86 ASP A CA 1
ATOM 684 C C . ASP A 1 89 ? 60.171 2.921 -2.611 1.00 131.65 86 ASP A C 1
ATOM 685 O O . ASP A 1 89 ? 60.620 3.958 -2.111 1.00 126.78 86 ASP A O 1
ATOM 690 N N . GLU A 1 90 ? 59.261 2.157 -2.008 1.00 132.96 87 GLU A N 1
ATOM 691 C CA . GLU A 1 90 ? 58.747 2.446 -0.663 1.00 135.59 87 GLU A CA 1
ATOM 692 C C . GLU A 1 90 ? 59.884 2.538 0.351 1.00 133.22 87 GLU A C 1
ATOM 693 O O . GLU A 1 90 ? 59.954 3.490 1.126 1.00 133.29 87 GLU A O 1
ATOM 699 N N . ALA A 1 91 ? 60.766 1.541 0.329 1.00 135.16 88 ALA A N 1
ATOM 700 C CA . ALA A 1 91 ? 61.912 1.479 1.239 1.00 134.14 88 ALA A CA 1
ATOM 701 C C . ALA A 1 91 ? 62.831 2.683 1.083 1.00 130.42 88 ALA A C 1
ATOM 702 O O . ALA A 1 91 ? 63.273 3.252 2.074 1.00 133.00 88 ALA A O 1
ATOM 704 N N . THR A 1 92 ? 63.102 3.068 -0.162 1.00 127.47 89 THR A N 1
ATOM 705 C CA . THR A 1 92 ? 63.977 4.208 -0.450 1.00 125.45 89 THR A CA 1
ATOM 706 C C . THR A 1 92 ? 63.320 5.550 -0.112 1.00 117.70 89 THR A C 1
ATOM 707 O O . THR A 1 92 ? 63.978 6.434 0.441 1.00 112.10 89 THR A O 1
ATOM 711 N N . ARG A 1 93 ? 62.036 5.707 -0.441 1.00 117.00 90 ARG A N 1
ATOM 712 C CA . ARG A 1 93 ? 61.323 6.957 -0.117 1.00 118.37 90 ARG A CA 1
ATOM 713 C C . ARG A 1 93 ? 61.223 7.105 1.408 1.00 111.87 90 ARG A C 1
ATOM 714 O O . ARG A 1 93 ? 61.251 8.215 1.944 1.00 105.50 90 ARG A O 1
ATOM 722 N N . THR A 1 94 ? 61.090 5.971 2.091 1.00 108.76 91 THR A N 1
ATOM 723 C CA . THR A 1 94 ? 61.047 5.940 3.542 1.00 102.97 91 THR A CA 1
ATOM 724 C C . THR A 1 94 ? 62.408 6.387 4.097 1.00 102.51 91 THR A C 1
ATOM 725 O O . THR A 1 94 ? 62.453 7.078 5.111 1.00 100.95 91 THR A O 1
ATOM 729 N N . GLU A 1 95 ? 63.506 6.015 3.429 1.00 105.36 92 GLU A N 1
ATOM 730 C CA . GLU A 1 95 ? 64.850 6.451 3.870 1.00 106.64 92 GLU A CA 1
ATOM 731 C C . GLU A 1 95 ? 65.084 7.924 3.512 1.00 102.90 92 GLU A C 1
ATOM 732 O O . GLU A 1 95 ? 65.821 8.621 4.210 1.00 102.58 92 GLU A O 1
ATOM 738 N N . TRP A 1 96 ? 64.458 8.384 2.428 1.00 99.77 93 TRP A N 1
ATOM 739 C CA . TRP A 1 96 ? 64.530 9.793 2.025 1.00 98.41 93 TRP A CA 1
ATOM 740 C C . TRP A 1 96 ? 63.767 10.648 3.041 1.00 97.31 93 TRP A C 1
ATOM 741 O O . TRP A 1 96 ? 64.256 11.693 3.484 1.00 94.58 93 TRP A O 1
ATOM 752 N N . GLU A 1 97 ? 62.565 10.184 3.396 1.00 98.71 94 GLU A N 1
ATOM 753 C CA . GLU A 1 97 ? 61.694 10.857 4.373 1.00 97.37 94 GLU A CA 1
ATOM 754 C C . GLU A 1 97 ? 62.459 11.037 5.696 1.00 94.80 94 GLU A C 1
ATOM 755 O O . GLU A 1 97 ? 62.325 12.071 6.352 1.00 92.49 94 GLU A O 1
ATOM 761 N N . LYS A 1 98 ? 63.261 10.031 6.068 1.00 93.23 95 LYS A N 1
ATOM 762 C CA . LYS A 1 98 ? 64.086 10.101 7.277 1.00 93.50 95 LYS A CA 1
ATOM 763 C C . LYS A 1 98 ? 65.221 11.088 7.110 1.00 93.84 95 LYS A C 1
ATOM 764 O O . LYS A 1 98 ? 65.526 11.818 8.034 1.00 93.71 95 LYS A O 1
ATOM 770 N N . GLU A 1 99 ? 65.858 11.084 5.937 1.00 97.88 96 GLU A N 1
ATOM 771 C CA . GLU A 1 99 ? 66.999 11.976 5.657 1.00 100.36 96 GLU A CA 1
ATOM 772 C C . GLU A 1 99 ? 66.611 13.440 5.828 1.00 94.72 96 GLU A C 1
ATOM 773 O O . GLU A 1 99 ? 67.309 14.188 6.505 1.00 94.15 96 GLU A O 1
ATOM 779 N N . ILE A 1 100 ? 65.502 13.843 5.211 1.00 89.50 97 ILE A N 1
ATOM 780 C CA . ILE A 1 100 ? 65.031 15.225 5.323 1.00 85.75 97 ILE A CA 1
ATOM 781 C C . ILE A 1 100 ? 64.593 15.551 6.742 1.00 81.66 97 ILE A C 1
ATOM 782 O O . ILE A 1 100 ? 65.011 16.564 7.297 1.00 79.22 97 ILE A O 1
ATOM 787 N N . CYS A 1 101 ? 63.758 14.694 7.324 1.00 79.05 98 CYS A N 1
ATOM 788 C CA . CYS A 1 101 ? 63.293 14.907 8.692 1.00 77.49 98 CYS A CA 1
ATOM 789 C C . CYS A 1 101 ? 64.426 14.968 9.698 1.00 79.88 98 CYS A C 1
ATOM 790 O O . CYS A 1 101 ? 64.323 15.661 10.705 1.00 84.28 98 CYS A O 1
ATOM 793 N N . LEU A 1 102 ? 65.511 14.259 9.417 1.00 81.06 99 LEU A N 1
ATOM 794 C CA . LEU A 1 102 ? 66.652 14.225 10.318 1.00 82.66 99 LEU A CA 1
ATOM 795 C C . LEU A 1 102 ? 67.397 15.566 10.237 1.00 83.61 99 LEU A C 1
ATOM 796 O O . LEU A 1 102 ? 67.971 16.012 11.229 1.00 86.29 99 LEU A O 1
ATOM 801 N N . LYS A 1 103 ? 67.379 16.202 9.060 1.00 84.37 100 LYS A N 1
ATOM 802 C CA . LYS A 1 103 ? 68.019 17.519 8.873 1.00 87.21 100 LYS A CA 1
ATOM 803 C C . LYS A 1 103 ? 67.195 18.606 9.545 1.00 87.33 100 LYS A C 1
ATOM 804 O O . LYS A 1 103 ? 67.747 19.514 10.164 1.00 92.14 100 LYS A O 1
ATOM 810 N N . ILE A 1 104 ? 65.873 18.509 9.404 1.00 83.82 101 ILE A N 1
ATOM 811 C CA . ILE A 1 104 ? 64.942 19.452 10.019 1.00 79.83 101 ILE A CA 1
ATOM 812 C C . ILE A 1 104 ? 65.132 19.407 11.530 1.00 80.83 101 ILE A C 1
ATOM 813 O O . ILE A 1 104 ? 65.142 20.444 12.182 1.00 85.12 101 ILE A O 1
ATOM 818 N N . LEU A 1 105 ? 65.299 18.205 12.074 1.00 79.05 102 LEU A N 1
ATOM 819 C CA . LEU A 1 105 ? 65.522 18.031 13.508 1.00 80.47 102 LEU A CA 1
ATOM 820 C C . LEU A 1 105 ? 66.849 18.656 13.957 1.00 85.93 102 LEU A C 1
ATOM 821 O O . LEU A 1 105 ? 66.970 19.088 15.098 1.00 87.82 102 LEU A O 1
ATOM 826 N N . ASN A 1 106 ? 67.833 18.701 13.056 1.00 91.68 103 ASN A N 1
ATOM 827 C CA . ASN A 1 106 ? 69.146 19.308 13.359 1.00 99.60 103 ASN A CA 1
ATOM 828 C C . ASN A 1 106 ? 69.118 20.843 13.452 1.00 101.54 103 ASN A C 1
ATOM 829 O O . ASN A 1 106 ? 70.112 21.442 13.857 1.00 106.57 103 ASN A O 1
ATOM 834 N N . LEU A 1 107 ? 68.002 21.474 13.077 1.00 99.65 104 LEU A N 1
ATOM 835 C CA . LEU A 1 107 ? 67.893 22.939 13.128 1.00 102.63 104 LEU A CA 1
ATOM 836 C C . LEU A 1 107 ? 67.996 23.487 14.553 1.00 111.55 104 LEU A C 1
ATOM 837 O O . LEU A 1 107 ? 69.029 24.042 14.917 1.00 121.45 104 LEU A O 1
ATOM 842 N N . HIS A 1 108 ? 66.947 23.331 15.357 1.00 111.02 105 HIS A N 1
ATOM 843 C CA . HIS A 1 108 ? 66.981 23.844 16.733 1.00 118.53 105 HIS A CA 1
ATOM 844 C C . HIS A 1 108 ? 67.715 22.934 17.706 1.00 120.81 105 HIS A C 1
ATOM 845 O O . HIS A 1 108 ? 67.857 21.735 17.468 1.00 118.42 105 HIS A O 1
ATOM 852 N N . THR A 1 109 ? 68.181 23.538 18.800 1.00 128.04 106 THR A N 1
ATOM 853 C CA . THR A 1 109 ? 68.962 22.850 19.847 1.00 129.09 106 THR A CA 1
ATOM 854 C C . THR A 1 109 ? 68.260 21.652 20.514 1.00 124.02 106 THR A C 1
ATOM 855 O O . THR A 1 109 ? 68.893 20.623 20.759 1.00 118.95 106 THR A O 1
ATOM 859 N N . SER A 1 110 ? 66.964 21.795 20.787 1.00 121.67 107 SER A N 1
ATOM 860 C CA . SER A 1 110 ? 66.156 20.751 21.435 1.00 120.40 107 SER A CA 1
ATOM 861 C C . SER A 1 110 ? 66.354 19.347 20.851 1.00 122.53 107 SER A C 1
ATOM 862 O O . SER A 1 110 ? 66.694 18.404 21.575 1.00 125.46 107 SER A O 1
ATOM 865 N N . THR A 1 111 ? 66.153 19.234 19.538 1.00 121.44 108 THR A N 1
ATOM 866 C CA . THR A 1 111 ? 66.245 17.963 18.812 1.00 115.24 108 THR A CA 1
ATOM 867 C C . THR A 1 111 ? 67.557 17.729 18.041 1.00 119.68 108 THR A C 1
ATOM 868 O O . THR A 1 111 ? 67.685 16.728 17.331 1.00 118.66 108 THR A O 1
ATOM 872 N N . ASN A 1 112 ? 68.528 18.630 18.183 1.00 124.79 109 ASN A N 1
ATOM 873 C CA . ASN A 1 112 ? 69.799 18.486 17.472 1.00 128.79 109 ASN A CA 1
ATOM 874 C C . ASN A 1 112 ? 70.548 17.239 17.957 1.00 132.11 109 ASN A C 1
ATOM 875 O O . ASN A 1 112 ? 70.885 16.368 17.154 1.00 135.27 109 ASN A O 1
ATOM 880 N N . GLU A 1 113 ? 70.768 17.149 19.270 1.00 132.54 110 GLU A N 1
ATOM 881 C CA . GLU A 1 113 ? 71.513 16.028 19.870 1.00 130.29 110 GLU A CA 1
ATOM 882 C C . GLU A 1 113 ? 70.810 14.665 19.835 1.00 121.38 110 GLU A C 1
ATOM 883 O O . GLU A 1 113 ? 71.477 13.630 19.858 1.00 121.74 110 GLU A O 1
ATOM 889 N N . ARG A 1 114 ? 69.480 14.664 19.782 1.00 113.65 111 ARG A N 1
ATOM 890 C CA . ARG A 1 114 ? 68.703 13.412 19.746 1.00 108.63 111 ARG A CA 1
ATOM 891 C C . ARG A 1 114 ? 68.689 12.712 18.355 1.00 105.52 111 ARG A C 1
ATOM 892 O O . ARG A 1 114 ? 68.327 11.538 18.267 1.00 97.41 111 ARG A O 1
ATOM 900 N N . THR A 1 115 ? 69.137 13.405 17.297 1.00 110.72 112 THR A N 1
ATOM 901 C CA . THR A 1 115 ? 69.164 12.842 15.911 1.00 113.66 112 THR A CA 1
ATOM 902 C C . THR A 1 115 ? 69.919 11.521 15.753 1.00 114.31 112 THR A C 1
ATOM 903 O O . THR A 1 115 ? 69.632 10.732 14.844 1.00 110.13 112 THR A O 1
ATOM 907 N N . VAL A 1 116 ? 70.892 11.295 16.623 1.00 119.13 113 VAL A N 1
ATOM 908 C CA . VAL A 1 116 ? 71.665 10.066 16.607 1.00 122.06 113 VAL A CA 1
ATOM 909 C C . VAL A 1 116 ? 70.789 8.921 17.133 1.00 118.03 113 VAL A C 1
ATOM 910 O O . VAL A 1 116 ? 70.942 7.771 16.708 1.00 121.58 113 VAL A O 1
ATOM 914 N N . ALA A 1 117 ? 69.857 9.263 18.029 1.00 108.20 114 ALA A N 1
ATOM 915 C CA . ALA A 1 117 ? 68.983 8.285 18.681 1.00 102.50 114 ALA A CA 1
ATOM 916 C C . ALA A 1 117 ? 67.655 7.953 17.990 1.00 97.31 114 ALA A C 1
ATOM 917 O O . ALA A 1 117 ? 67.141 6.849 18.183 1.00 98.66 114 ALA A O 1
ATOM 919 N N . TYR A 1 118 ? 67.089 8.876 17.208 1.00 91.78 115 TYR A N 1
ATOM 920 C CA . TYR A 1 118 ? 65.788 8.615 16.542 1.00 86.76 115 TYR A CA 1
ATOM 921 C C . TYR A 1 118 ? 65.727 7.308 15.754 1.00 88.36 115 TYR A C 1
ATOM 922 O O . TYR A 1 118 ? 64.675 6.660 15.699 1.00 82.11 115 TYR A O 1
ATOM 931 N N . ASP A 1 119 ? 66.853 6.918 15.165 1.00 95.49 116 ASP A N 1
ATOM 932 C CA . ASP A 1 119 ? 66.930 5.669 14.404 1.00 100.76 116 ASP A CA 1
ATOM 933 C C . ASP A 1 119 ? 66.315 4.499 15.175 1.00 97.76 116 ASP A C 1
ATOM 934 O O . ASP A 1 119 ? 65.681 3.638 14.576 1.00 100.00 116 ASP A O 1
ATOM 939 N N . GLU A 1 120 ? 66.492 4.491 16.500 1.00 95.51 117 GLU A N 1
ATOM 940 C CA . GLU A 1 120 ? 65.986 3.412 17.357 1.00 94.54 117 GLU A CA 1
ATOM 941 C C . GLU A 1 120 ? 65.321 3.849 18.677 1.00 87.87 117 GLU A C 1
ATOM 942 O O . GLU A 1 120 ? 64.998 2.996 19.506 1.00 88.37 117 GLU A O 1
ATOM 948 N N . LEU A 1 121 ? 65.102 5.151 18.870 1.00 81.02 118 LEU A N 1
ATOM 949 C CA . LEU A 1 121 ? 64.471 5.653 20.101 1.00 76.83 118 LEU A CA 1
ATOM 950 C C . LEU A 1 121 ? 63.098 5.048 20.366 1.00 75.75 118 LEU A C 1
ATOM 951 O O . LEU A 1 121 ? 62.867 4.499 21.439 1.00 76.81 118 LEU A O 1
ATOM 956 N N . TYR A 1 122 ? 62.186 5.158 19.400 1.00 75.07 119 TYR A N 1
ATOM 957 C CA . TYR A 1 122 ? 60.831 4.614 19.578 1.00 75.45 119 TYR A CA 1
ATOM 958 C C . TYR A 1 122 ? 60.805 3.099 19.606 1.00 77.79 119 TYR A C 1
ATOM 959 O O . TYR A 1 122 ? 59.975 2.505 20.292 1.00 79.46 119 TYR A O 1
ATOM 968 N N . GLN A 1 123 ? 61.709 2.471 18.871 1.00 82.03 120 GLN A N 1
ATOM 969 C CA . GLN A 1 123 ? 61.781 1.018 18.888 1.00 88.28 120 GLN A CA 1
ATOM 970 C C . GLN A 1 123 ? 62.111 0.588 20.317 1.00 86.58 120 GLN A C 1
ATOM 971 O O . GLN A 1 123 ? 61.486 -0.322 20.851 1.00 86.13 120 GLN A O 1
ATOM 977 N N . LYS A 1 124 ? 63.051 1.292 20.946 1.00 84.66 121 LYS A N 1
ATOM 978 C CA . LYS A 1 124 ? 63.442 0.979 22.320 1.00 86.40 121 LYS A CA 1
ATOM 979 C C . LYS A 1 124 ? 62.373 1.332 23.353 1.00 82.54 121 LYS A C 1
ATOM 980 O O . LYS A 1 124 ? 62.181 0.595 24.316 1.00 86.05 121 LYS A O 1
ATOM 986 N N . ILE A 1 125 ? 61.673 2.441 23.153 1.00 77.87 122 ILE A N 1
ATOM 987 C CA . ILE A 1 125 ? 60.608 2.829 24.072 1.00 75.69 122 ILE A CA 1
ATOM 988 C C . ILE A 1 125 ? 59.446 1.844 23.984 1.00 76.60 122 ILE A C 1
ATOM 989 O O . ILE A 1 125 ? 58.957 1.382 25.017 1.00 75.27 122 ILE A O 1
ATOM 994 N N . PHE A 1 126 ? 59.015 1.513 22.758 1.00 77.62 123 PHE A N 1
ATOM 995 C CA . PHE A 1 126 ? 57.878 0.595 22.580 1.00 76.85 123 PHE A CA 1
ATOM 996 C C . PHE A 1 126 ? 58.129 -0.831 23.065 1.00 80.55 123 PHE A C 1
ATOM 997 O O . PHE A 1 126 ? 57.168 -1.561 23.279 1.00 84.13 123 PHE A O 1
ATOM 1005 N N . GLU A 1 127 ? 59.387 -1.250 23.225 1.00 83.05 124 GLU A N 1
ATOM 1006 C CA . GLU A 1 127 ? 59.643 -2.597 23.761 1.00 86.65 124 GLU A CA 1
ATOM 1007 C C . GLU A 1 127 ? 59.088 -2.678 25.173 1.00 86.24 124 GLU A C 1
ATOM 1008 O O . GLU A 1 127 ? 58.510 -3.688 25.554 1.00 87.90 124 GLU A O 1
ATOM 1014 N N . VAL A 1 128 ? 59.243 -1.585 25.924 1.00 84.35 125 VAL A N 1
ATOM 1015 C CA . VAL A 1 128 ? 58.771 -1.480 27.307 1.00 83.58 125 VAL A CA 1
ATOM 1016 C C . VAL A 1 128 ? 57.261 -1.247 27.395 1.00 82.70 125 VAL A C 1
ATOM 1017 O O . VAL A 1 128 ? 56.536 -2.055 27.978 1.00 85.84 125 VAL A O 1
ATOM 1021 N N . THR A 1 129 ? 56.802 -0.143 26.808 1.00 79.65 126 THR A N 1
ATOM 1022 C CA . THR A 1 129 ? 55.386 0.248 26.850 1.00 79.03 126 THR A CA 1
ATOM 1023 C C . THR A 1 129 ? 54.452 -0.481 25.892 1.00 79.10 126 THR A C 1
ATOM 1024 O O . THR A 1 129 ? 53.238 -0.423 26.064 1.00 80.49 126 THR A O 1
ATOM 1028 N N . GLY A 1 130 ? 55.001 -1.140 24.873 1.00 79.42 127 GLY A N 1
ATOM 1029 C CA . GLY A 1 130 ? 54.178 -1.781 23.845 1.00 78.40 127 GLY A CA 1
ATOM 1030 C C . GLY A 1 130 ? 53.879 -0.695 22.829 1.00 74.99 127 GLY A C 1
ATOM 1031 O O . GLY A 1 130 ? 54.135 0.477 23.094 1.00 76.01 127 GLY A O 1
ATOM 1032 N N . VAL A 1 131 ? 53.350 -1.064 21.666 1.00 76.65 128 VAL A N 1
ATOM 1033 C CA . VAL A 1 131 ? 53.024 -0.075 20.621 1.00 73.83 128 VAL A CA 1
ATOM 1034 C C . VAL A 1 131 ? 51.788 0.719 21.034 1.00 72.30 128 VAL A C 1
ATOM 1035 O O . VAL A 1 131 ? 50.703 0.153 21.142 1.00 72.01 128 VAL A O 1
ATOM 1039 N N . PRO A 1 132 ? 51.945 2.033 21.266 1.00 71.96 129 PRO A N 1
ATOM 1040 C CA . PRO A 1 132 ? 50.778 2.810 21.671 1.00 72.53 129 PRO A CA 1
ATOM 1041 C C . PRO A 1 132 ? 49.825 3.084 20.514 1.00 72.07 129 PRO A C 1
ATOM 1042 O O . PRO A 1 132 ? 50.222 3.035 19.352 1.00 72.06 129 PRO A O 1
ATOM 1046 N N . THR A 1 133 ? 48.570 3.348 20.861 1.00 71.52 130 THR A N 1
ATOM 1047 C CA . THR A 1 133 ? 47.533 3.674 19.898 1.00 69.86 130 THR A CA 1
ATOM 1048 C C . THR A 1 133 ? 47.546 5.172 19.547 1.00 66.42 130 THR A C 1
ATOM 1049 O O . THR A 1 133 ? 46.851 5.598 18.633 1.00 64.39 130 THR A O 1
ATOM 1053 N N . SER A 1 134 ? 48.316 5.957 20.301 1.00 67.24 131 SER A N 1
ATOM 1054 C CA . SER A 1 134 ? 48.430 7.403 20.088 1.00 66.20 131 SER A CA 1
ATOM 1055 C C . SER A 1 134 ? 49.549 7.997 20.932 1.00 65.66 131 SER A C 1
ATOM 1056 O O . SER A 1 134 ? 49.929 7.428 21.949 1.00 66.81 131 SER A O 1
ATOM 1059 N N . ILE A 1 135 ? 50.060 9.146 20.501 1.00 65.24 132 ILE A N 1
ATOM 1060 C CA . ILE A 1 135 ? 51.128 9.848 21.199 1.00 64.24 132 ILE A CA 1
ATOM 1061 C C . ILE A 1 135 ? 50.746 11.305 21.409 1.00 66.51 132 ILE A C 1
ATOM 1062 O O . ILE A 1 135 ? 50.243 11.957 20.491 1.00 69.18 132 ILE A O 1
ATOM 1067 N N . THR A 1 136 ? 50.945 11.791 22.633 1.00 67.05 133 THR A N 1
ATOM 1068 C CA . THR A 1 136 ? 50.713 13.184 22.981 1.00 67.38 133 THR A CA 1
ATOM 1069 C C . THR A 1 136 ? 52.120 13.629 23.285 1.00 68.25 133 THR A C 1
ATOM 1070 O O . THR A 1 136 ? 52.811 12.990 24.077 1.00 71.87 133 THR A O 1
ATOM 1074 N N . ASP A 1 137 ? 52.555 14.711 22.658 1.00 69.91 134 ASP A N 1
ATOM 1075 C CA . ASP A 1 137 ? 53.921 15.188 22.811 1.00 71.89 134 ASP A CA 1
ATOM 1076 C C . ASP A 1 137 ? 53.936 16.626 23.339 1.00 73.38 134 ASP A C 1
ATOM 1077 O O . ASP A 1 137 ? 53.857 17.583 22.565 1.00 75.96 134 ASP A O 1
ATOM 1082 N N . ALA A 1 138 ? 54.035 16.766 24.664 1.00 72.15 135 ALA A N 1
ATOM 1083 C CA . ALA A 1 138 ? 54.055 18.082 25.324 1.00 70.32 135 ALA A CA 1
ATOM 1084 C C . ALA A 1 138 ? 55.363 18.819 25.064 1.00 68.78 135 ALA A C 1
ATOM 1085 O O . ALA A 1 138 ? 56.430 18.232 25.193 1.00 66.17 135 ALA A O 1
ATOM 1087 N N . GLY A 1 139 ? 55.269 20.109 24.722 1.00 70.83 136 GLY A N 1
ATOM 1088 C CA . GLY A 1 139 ? 56.448 20.946 24.404 1.00 71.71 136 GLY A CA 1
ATOM 1089 C C . GLY A 1 139 ? 57.208 20.268 23.285 1.00 69.36 136 GLY A C 1
ATOM 1090 O O . GLY A 1 139 ? 58.409 20.029 23.389 1.00 71.25 136 GLY A O 1
ATOM 1091 N N . CYS A 1 140 ? 56.486 19.967 22.212 1.00 66.71 137 CYS A N 1
ATOM 1092 C CA . CYS A 1 140 ? 57.024 19.206 21.097 1.00 66.61 137 CYS A CA 1
ATOM 1093 C C . CYS A 1 140 ? 58.194 19.792 20.336 1.00 67.94 137 CYS A C 1
ATOM 1094 O O . CYS A 1 140 ? 58.998 19.034 19.803 1.00 70.73 137 CYS A O 1
ATOM 1097 N N . ALA A 1 141 ? 58.311 21.116 20.282 1.00 70.22 138 ALA A N 1
ATOM 1098 C CA . ALA A 1 141 ? 59.396 21.740 19.510 1.00 70.65 138 ALA A CA 1
ATOM 1099 C C . ALA A 1 141 ? 59.351 21.128 18.084 1.00 70.90 138 ALA A C 1
ATOM 1100 O O . ALA A 1 141 ? 58.256 20.970 17.536 1.00 70.35 138 ALA A O 1
ATOM 1102 N N . LEU A 1 142 ? 60.493 20.752 17.500 1.00 70.94 139 LEU A N 1
ATOM 1103 C CA . LEU A 1 142 ? 60.494 20.149 16.160 1.00 69.67 139 LEU A CA 1
ATOM 1104 C C . LEU A 1 142 ? 60.308 18.621 16.169 1.00 72.06 139 LEU A C 1
ATOM 1105 O O . LEU A 1 142 ? 60.439 17.979 15.122 1.00 76.38 139 LEU A O 1
ATOM 1110 N N . ASN A 1 143 ? 59.961 18.037 17.319 1.00 72.76 140 ASN A N 1
ATOM 1111 C CA . ASN A 1 143 ? 59.778 16.584 17.413 1.00 71.47 140 ASN A CA 1
ATOM 1112 C C . ASN A 1 143 ? 58.617 16.029 16.550 1.00 70.81 140 ASN A C 1
ATOM 1113 O O . ASN A 1 143 ? 58.529 14.826 16.382 1.00 72.06 140 ASN A O 1
ATOM 1118 N N . PRO A 1 144 ? 57.687 16.882 16.050 1.00 70.42 141 PRO A N 1
ATOM 1119 C CA . PRO A 1 144 ? 56.705 16.245 15.167 1.00 68.20 141 PRO A CA 1
ATOM 1120 C C . PRO A 1 144 ? 57.350 15.658 13.909 1.00 67.53 141 PRO A C 1
ATOM 1121 O O . PRO A 1 144 ? 56.872 14.648 13.414 1.00 69.85 141 PRO A O 1
ATOM 1125 N N . PHE A 1 145 ? 58.450 16.248 13.425 1.00 67.71 142 PHE A N 1
ATOM 1126 C CA . PHE A 1 145 ? 59.151 15.714 12.234 1.00 68.69 142 PHE A CA 1
ATOM 1127 C C . PHE A 1 145 ? 59.829 14.359 12.499 1.00 68.53 142 PHE A C 1
ATOM 1128 O O . PHE A 1 145 ? 60.627 13.876 11.708 1.00 69.00 142 PHE A O 1
ATOM 1136 N N . SER A 1 146 ? 59.491 13.773 13.637 1.00 68.80 143 SER A N 1
ATOM 1137 C CA . SER A 1 146 ? 59.976 12.478 14.057 1.00 67.61 143 SER A CA 1
ATOM 1138 C C . SER A 1 146 ? 59.070 11.341 13.557 1.00 67.27 143 SER A C 1
ATOM 1139 O O . SER A 1 146 ? 59.407 10.176 13.746 1.00 68.13 143 SER A O 1
ATOM 1142 N N . PHE A 1 147 ? 57.945 11.668 12.901 1.00 67.35 144 PHE A N 1
ATOM 1143 C CA . PHE A 1 147 ? 56.983 10.635 12.439 1.00 68.30 144 PHE A CA 1
ATOM 1144 C C . PHE A 1 147 ? 57.568 9.481 11.612 1.00 69.90 144 PHE A C 1
ATOM 1145 O O . PHE A 1 147 ? 57.122 8.346 11.768 1.00 71.22 144 PHE A O 1
ATOM 1153 N N . PRO A 1 148 ? 58.560 9.750 10.739 1.00 70.19 145 PRO A N 1
ATOM 1154 C CA . PRO A 1 148 ? 59.121 8.611 10.035 1.00 70.95 145 PRO A CA 1
ATOM 1155 C C . PRO A 1 148 ? 59.552 7.487 10.983 1.00 71.58 145 PRO A C 1
ATOM 1156 O O . PRO A 1 148 ? 59.305 6.314 10.714 1.00 75.58 145 PRO A O 1
ATOM 1160 N N . PHE A 1 149 ? 60.152 7.867 12.106 1.00 69.21 146 PHE A N 1
ATOM 1161 C CA . PHE A 1 149 ? 60.689 6.910 13.061 1.00 69.55 146 PHE A CA 1
ATOM 1162 C C . PHE A 1 149 ? 59.649 6.202 13.931 1.00 68.87 146 PHE A C 1
ATOM 1163 O O . PHE A 1 149 ? 59.697 4.980 14.056 1.00 69.47 146 PHE A O 1
ATOM 1171 N N . PHE A 1 150 ? 58.724 6.940 14.543 1.00 68.06 147 PHE A N 1
ATOM 1172 C CA . PHE A 1 150 ? 57.717 6.264 15.358 1.00 69.09 147 PHE A CA 1
ATOM 1173 C C . PHE A 1 150 ? 56.674 5.565 14.476 1.00 70.04 147 PHE A C 1
ATOM 1174 O O . PHE A 1 150 ? 55.913 4.733 14.966 1.00 73.91 147 PHE A O 1
ATOM 1182 N N . THR A 1 151 ? 56.637 5.890 13.184 1.00 68.48 148 THR A N 1
ATOM 1183 C CA . THR A 1 151 ? 55.702 5.218 12.292 1.00 69.31 148 THR A CA 1
ATOM 1184 C C . THR A 1 151 ? 56.249 3.841 11.946 1.00 73.43 148 THR A C 1
ATOM 1185 O O . THR A 1 151 ? 55.514 2.857 12.028 1.00 78.82 148 THR A O 1
ATOM 1189 N N . GLU A 1 152 ? 57.527 3.747 11.576 1.00 73.95 149 GLU A N 1
ATOM 1190 C CA . GLU A 1 152 ? 58.070 2.433 11.255 1.00 78.33 149 GLU A CA 1
ATOM 1191 C C . GLU A 1 152 ? 58.158 1.576 12.510 1.00 77.06 149 GLU A C 1
ATOM 1192 O O . GLU A 1 152 ? 58.167 0.357 12.420 1.00 85.18 149 GLU A O 1
ATOM 1198 N N . ALA A 1 153 ? 58.193 2.211 13.677 1.00 75.72 150 ALA A N 1
ATOM 1199 C CA . ALA A 1 153 ? 58.238 1.476 14.944 1.00 75.90 150 ALA A CA 1
ATOM 1200 C C . ALA A 1 153 ? 56.873 0.852 15.280 1.00 76.01 150 ALA A C 1
ATOM 1201 O O . ALA A 1 153 ? 56.770 0.080 16.234 1.00 79.81 150 ALA A O 1
ATOM 1203 N N . GLY A 1 154 ? 55.836 1.198 14.507 1.00 74.05 151 GLY A N 1
ATOM 1204 C CA . GLY A 1 154 ? 54.500 0.616 14.678 1.00 74.17 151 GLY A CA 1
ATOM 1205 C C . GLY A 1 154 ? 53.350 1.512 15.093 1.00 73.61 151 GLY A C 1
ATOM 1206 O O . GLY A 1 154 ? 52.212 1.042 15.142 1.00 76.51 151 GLY A O 1
ATOM 1207 N N . MET A 1 155 ? 53.617 2.791 15.372 1.00 72.88 152 MET A N 1
ATOM 1208 C CA . MET A 1 155 ? 52.572 3.722 15.827 1.00 69.25 152 MET A CA 1
ATOM 1209 C C . MET A 1 155 ? 51.965 4.467 14.635 1.00 67.75 152 MET A C 1
ATOM 1210 O O . MET A 1 155 ? 52.490 5.483 14.189 1.00 67.91 152 MET A O 1
ATOM 1215 N N . LEU A 1 156 ? 50.863 3.929 14.115 1.00 68.42 153 LEU A N 1
ATOM 1216 C CA . LEU A 1 156 ? 50.134 4.522 12.980 1.00 66.50 153 LEU A CA 1
ATOM 1217 C C . LEU A 1 156 ? 48.904 5.313 13.433 1.00 66.86 153 LEU A C 1
ATOM 1218 O O . LEU A 1 156 ? 48.158 5.828 12.610 1.00 69.40 153 LEU A O 1
ATOM 1223 N N . GLY A 1 157 ? 48.703 5.407 14.745 1.00 67.88 154 GLY A N 1
ATOM 1224 C CA . GLY A 1 157 ? 47.601 6.162 15.307 1.00 66.56 154 GLY A CA 1
ATOM 1225 C C . GLY A 1 157 ? 47.896 7.651 15.286 1.00 65.94 154 GLY A C 1
ATOM 1226 O O . GLY A 1 157 ? 48.829 8.104 14.617 1.00 65.13 154 GLY A O 1
ATOM 1227 N N . GLN A 1 158 ? 47.127 8.413 16.056 1.00 66.57 155 GLN A N 1
ATOM 1228 C CA . GLN A 1 158 ? 47.268 9.856 16.055 1.00 66.05 155 GLN A CA 1
ATOM 1229 C C . GLN A 1 158 ? 48.355 10.390 16.960 1.00 64.59 155 GLN A C 1
ATOM 1230 O O . GLN A 1 158 ? 48.565 9.892 18.059 1.00 66.65 155 GLN A O 1
ATOM 1236 N N . TYR A 1 159 ? 49.031 11.422 16.464 1.00 64.82 156 TYR A N 1
ATOM 1237 C CA . TYR A 1 159 ? 50.073 12.140 17.182 1.00 64.61 156 TYR A CA 1
ATOM 1238 C C . TYR A 1 159 ? 49.550 13.560 17.387 1.00 65.87 156 TYR A C 1
ATOM 1239 O O . TYR A 1 159 ? 49.156 14.219 16.418 1.00 68.40 156 TYR A O 1
ATOM 1248 N N . ILE A 1 160 ? 49.524 14.013 18.639 1.00 64.23 157 ILE A N 1
ATOM 1249 C CA . ILE A 1 160 ? 49.055 15.356 18.980 1.00 65.74 157 ILE A CA 1
ATOM 1250 C C . ILE A 1 160 ? 50.181 16.045 19.705 1.00 65.61 157 ILE A C 1
ATOM 1251 O O . ILE A 1 160 ? 50.380 15.822 20.890 1.00 69.42 157 ILE A O 1
ATOM 1256 N N . GLY A 1 161 ? 50.925 16.868 18.979 1.00 66.90 158 GLY A N 1
ATOM 1257 C CA . GLY A 1 161 ? 52.048 17.610 19.546 1.00 68.32 158 GLY A CA 1
ATOM 1258 C C . GLY A 1 161 ? 51.657 19.053 19.789 1.00 69.29 158 GLY A C 1
ATOM 1259 O O . GLY A 1 161 ? 50.901 19.633 19.004 1.00 68.21 158 GLY A O 1
ATOM 1260 N N . PHE A 1 162 ? 52.150 19.631 20.884 1.00 68.91 159 PHE A N 1
ATOM 1261 C CA . PHE A 1 162 ? 51.852 21.023 21.198 1.00 70.25 159 PHE A CA 1
ATOM 1262 C C . PHE A 1 162 ? 53.010 21.736 21.872 1.00 74.34 159 PHE A C 1
ATOM 1263 O O . PHE A 1 162 ? 53.807 21.117 22.578 1.00 74.35 159 PHE A O 1
ATOM 1271 N N . ASP A 1 163 ? 53.077 23.049 21.642 1.00 79.25 160 ASP A N 1
ATOM 1272 C CA . ASP A 1 163 ? 54.127 23.900 22.210 1.00 81.87 160 ASP A CA 1
ATOM 1273 C C . ASP A 1 163 ? 53.530 25.305 22.450 1.00 81.92 160 ASP A C 1
ATOM 1274 O O . ASP A 1 163 ? 52.370 25.544 22.117 1.00 78.33 160 ASP A O 1
ATOM 1279 N N . LEU A 1 164 ? 54.310 26.226 23.006 1.00 84.39 161 LEU A N 1
ATOM 1280 C CA . LEU A 1 164 ? 53.800 27.558 23.367 1.00 87.95 161 LEU A CA 1
ATOM 1281 C C . LEU A 1 164 ? 53.673 28.570 22.232 1.00 90.72 161 LEU A C 1
ATOM 1282 O O . LEU A 1 164 ? 52.666 29.266 22.139 1.00 92.87 161 LEU A O 1
ATOM 1287 N N . ASP A 1 165 ? 54.693 28.655 21.383 1.00 93.10 162 ASP A N 1
ATOM 1288 C CA . ASP A 1 165 ? 54.728 29.643 20.299 1.00 97.24 162 ASP A CA 1
ATOM 1289 C C . ASP A 1 165 ? 53.838 29.266 19.123 1.00 95.30 162 ASP A C 1
ATOM 1290 O O . ASP A 1 165 ? 54.027 28.216 18.516 1.00 95.44 162 ASP A O 1
ATOM 1295 N N . LYS A 1 166 ? 52.874 30.130 18.800 1.00 99.31 163 LYS A N 1
ATOM 1296 C CA . LYS A 1 166 ? 51.975 29.874 17.666 1.00 100.62 163 LYS A CA 1
ATOM 1297 C C . LYS A 1 166 ? 52.713 30.088 16.336 1.00 98.25 163 LYS A C 1
ATOM 1298 O O . LYS A 1 166 ? 52.343 29.500 15.321 1.00 96.53 163 LYS A O 1
ATOM 1304 N N . GLY A 1 167 ? 53.747 30.929 16.346 1.00 99.96 164 GLY A N 1
ATOM 1305 C CA . GLY A 1 167 ? 54.548 31.193 15.150 1.00 102.30 164 GLY A CA 1
ATOM 1306 C C . GLY A 1 167 ? 55.320 29.957 14.713 1.00 98.98 164 GLY A C 1
ATOM 1307 O O . GLY A 1 167 ? 55.445 29.684 13.516 1.00 95.46 164 GLY A O 1
ATOM 1308 N N . MET A 1 168 ? 55.850 29.223 15.693 1.00 98.09 165 MET A N 1
ATOM 1309 C CA . MET A 1 168 ? 56.576 27.984 15.432 1.00 95.76 165 MET A CA 1
ATOM 1310 C C . MET A 1 168 ? 55.633 26.917 14.910 1.00 92.19 165 MET A C 1
ATOM 1311 O O . MET A 1 168 ? 55.893 26.287 13.888 1.00 93.03 165 MET A O 1
ATOM 1316 N N . ILE A 1 169 ? 54.541 26.723 15.638 1.00 89.06 166 ILE A N 1
ATOM 1317 C CA . ILE A 1 169 ? 53.549 25.696 15.311 1.00 86.77 166 ILE A CA 1
ATOM 1318 C C . ILE A 1 169 ? 52.886 25.869 13.950 1.00 85.68 166 ILE A C 1
ATOM 1319 O O . ILE A 1 169 ? 52.471 24.888 13.335 1.00 84.71 166 ILE A O 1
ATOM 1324 N N . GLU A 1 170 ? 52.802 27.105 13.474 1.00 89.23 167 GLU A N 1
ATOM 1325 C CA . GLU A 1 170 ? 52.236 27.348 12.161 1.00 89.32 167 GLU A CA 1
ATOM 1326 C C . GLU A 1 170 ? 53.273 26.923 11.136 1.00 86.67 167 GLU A C 1
ATOM 1327 O O . GLU A 1 170 ? 52.926 26.362 10.104 1.00 90.67 167 GLU A O 1
ATOM 1333 N N . ALA A 1 171 ? 54.545 27.182 11.434 1.00 84.12 168 ALA A N 1
ATOM 1334 C CA . ALA A 1 171 ? 55.636 26.793 10.542 1.00 82.72 168 ALA A CA 1
ATOM 1335 C C . ALA A 1 171 ? 55.725 25.276 10.446 1.00 80.63 168 ALA A C 1
ATOM 1336 O O . ALA A 1 171 ? 56.003 24.735 9.374 1.00 82.59 168 ALA A O 1
ATOM 1338 N N . ILE A 1 172 ? 55.485 24.593 11.564 1.00 78.56 169 ILE A N 1
ATOM 1339 C CA . ILE A 1 172 ? 55.514 23.138 11.582 1.00 76.09 169 ILE A CA 1
ATOM 1340 C C . ILE A 1 172 ? 54.363 22.603 10.750 1.00 75.77 169 ILE A C 1
ATOM 1341 O O . ILE A 1 172 ? 54.564 21.721 9.931 1.00 78.54 169 ILE A O 1
ATOM 1346 N N . GLU A 1 173 ? 53.168 23.153 10.935 1.00 80.19 170 GLU A N 1
ATOM 1347 C CA . GLU A 1 173 ? 52.006 22.676 10.177 1.00 83.12 170 GLU A CA 1
ATOM 1348 C C . GLU A 1 173 ? 52.152 22.868 8.668 1.00 81.22 170 GLU A C 1
ATOM 1349 O O . GLU A 1 173 ? 51.758 21.999 7.902 1.00 80.41 170 GLU A O 1
ATOM 1355 N N . HIS A 1 174 ? 52.710 23.998 8.248 1.00 83.09 171 HIS A N 1
ATOM 1356 C CA . HIS A 1 174 ? 52.898 24.262 6.824 1.00 86.47 171 HIS A CA 1
ATOM 1357 C C . HIS A 1 174 ? 53.996 23.357 6.278 1.00 85.49 171 HIS A C 1
ATOM 1358 O O . HIS A 1 174 ? 53.921 22.896 5.143 1.00 89.60 171 HIS A O 1
ATOM 1365 N N . SER A 1 175 ? 55.012 23.104 7.096 1.00 82.79 172 SER A N 1
ATOM 1366 C CA . SER A 1 175 ? 56.106 22.230 6.695 1.00 81.39 172 SER A CA 1
ATOM 1367 C C . SER A 1 175 ? 55.634 20.783 6.563 1.00 79.03 172 SER A C 1
ATOM 1368 O O . SER A 1 175 ? 55.926 20.138 5.560 1.00 82.18 172 SER A O 1
ATOM 1371 N N . LEU A 1 176 ? 54.902 20.283 7.561 1.00 74.92 173 LEU A N 1
ATOM 1372 C CA . LEU A 1 176 ? 54.357 18.910 7.523 1.00 72.25 173 LEU A CA 1
ATOM 1373 C C . LEU A 1 176 ? 53.496 18.648 6.290 1.00 73.70 173 LEU A C 1
ATOM 1374 O O . LEU A 1 176 ? 53.498 17.537 5.758 1.00 76.25 173 LEU A O 1
ATOM 1379 N N . ARG A 1 177 ? 52.752 19.654 5.843 1.00 74.19 174 ARG A N 1
ATOM 1380 C CA . ARG A 1 177 ? 51.917 19.482 4.657 1.00 77.86 174 ARG A CA 1
ATOM 1381 C C . ARG A 1 177 ? 52.789 19.399 3.395 1.00 79.47 174 ARG A C 1
ATOM 1382 O O . ARG A 1 177 ? 52.411 18.739 2.423 1.00 78.54 174 ARG A O 1
ATOM 1390 N N . THR A 1 178 ? 53.952 20.052 3.418 1.00 79.84 175 THR A N 1
ATOM 1391 C CA . THR A 1 178 ? 54.862 20.001 2.276 1.00 81.90 175 THR A CA 1
ATOM 1392 C C . THR A 1 178 ? 55.384 18.566 2.141 1.00 81.83 175 THR A C 1
ATOM 1393 O O . THR A 1 178 ? 55.429 18.026 1.041 1.00 86.75 175 THR A O 1
ATOM 1397 N N . LEU A 1 179 ? 55.738 17.941 3.263 1.00 79.95 176 LEU A N 1
ATOM 1398 C CA . LEU A 1 179 ? 56.208 16.544 3.261 1.00 81.53 176 LEU A CA 1
ATOM 1399 C C . LEU A 1 179 ? 55.093 15.531 2.974 1.00 82.16 176 LEU A C 1
ATOM 1400 O O . LEU A 1 179 ? 55.357 14.323 2.943 1.00 82.92 176 LEU A O 1
ATOM 1405 N N . ASN A 1 180 ? 53.862 16.014 2.780 1.00 82.03 177 ASN A N 1
ATOM 1406 C CA . ASN A 1 180 ? 52.712 15.138 2.545 1.00 82.54 177 ASN A CA 1
ATOM 1407 C C . ASN A 1 180 ? 52.593 14.193 3.743 1.00 78.12 177 ASN A C 1
ATOM 1408 O O . ASN A 1 180 ? 52.275 13.016 3.588 1.00 78.11 177 ASN A O 1
ATOM 1413 N N . ALA A 1 181 ? 52.841 14.726 4.939 1.00 72.87 178 ALA A N 1
ATOM 1414 C CA . ALA A 1 181 ? 52.801 13.919 6.154 1.00 69.62 178 ALA A CA 1
ATOM 1415 C C . ALA A 1 181 ? 51.422 13.334 6.359 1.00 69.54 178 ALA A C 1
ATOM 1416 O O . ALA A 1 181 ? 50.452 13.864 5.819 1.00 74.47 178 ALA A O 1
ATOM 1418 N N . PRO A 1 182 ? 51.324 12.227 7.115 1.00 69.46 179 PRO A N 1
ATOM 1419 C CA . PRO A 1 182 ? 50.005 11.644 7.364 1.00 71.96 179 PRO A CA 1
ATOM 1420 C C . PRO A 1 182 ? 49.098 12.587 8.147 1.00 73.57 179 PRO A C 1
ATOM 1421 O O . PRO A 1 182 ? 49.575 13.347 8.989 1.00 75.25 179 PRO A O 1
ATOM 1425 N N . GLU A 1 183 ? 47.803 12.539 7.856 1.00 77.25 180 GLU A N 1
ATOM 1426 C CA . GLU A 1 183 ? 46.819 13.384 8.542 1.00 78.90 180 GLU A CA 1
ATOM 1427 C C . GLU A 1 183 ? 46.734 13.153 10.063 1.00 74.70 180 GLU A C 1
ATOM 1428 O O . GLU A 1 183 ? 46.093 13.930 10.780 1.00 72.33 180 GLU A O 1
ATOM 1434 N N . GLY A 1 184 ? 47.381 12.087 10.539 1.00 71.25 181 GLY A N 1
ATOM 1435 C CA . GLY A 1 184 ? 47.410 11.758 11.962 1.00 67.08 181 GLY A CA 1
ATOM 1436 C C . GLY A 1 184 ? 48.492 12.487 12.730 1.00 65.58 181 GLY A C 1
ATOM 1437 O O . GLY A 1 184 ? 48.574 12.351 13.949 1.00 66.86 181 GLY A O 1
ATOM 1438 N N . ILE A 1 185 ? 49.338 13.240 12.022 1.00 66.03 182 ILE A N 1
ATOM 1439 C CA . ILE A 1 185 ? 50.412 14.032 12.642 1.00 64.30 182 ILE A CA 1
ATOM 1440 C C . ILE A 1 185 ? 49.836 15.443 12.829 1.00 64.98 182 ILE A C 1
ATOM 1441 O O . ILE A 1 185 ? 49.908 16.281 11.925 1.00 66.71 182 ILE A O 1
ATOM 1446 N N . VAL A 1 186 ? 49.255 15.689 14.001 1.00 63.48 183 VAL A N 1
ATOM 1447 C CA . VAL A 1 186 ? 48.600 16.962 14.300 1.00 63.96 183 VAL A CA 1
ATOM 1448 C C . VAL A 1 186 ? 49.388 17.847 15.258 1.00 62.24 183 VAL A C 1
ATOM 1449 O O . VAL A 1 186 ? 49.921 17.366 16.252 1.00 62.64 183 VAL A O 1
ATOM 1453 N N . VAL A 1 187 ? 49.452 19.142 14.952 1.00 61.65 184 VAL A N 1
ATOM 1454 C CA . VAL A 1 187 ? 50.121 20.112 15.825 1.00 63.14 184 VAL A CA 1
ATOM 1455 C C . VAL A 1 187 ? 49.162 21.255 16.151 1.00 66.13 184 VAL A C 1
ATOM 1456 O O . VAL A 1 187 ? 48.374 21.680 15.315 1.00 71.36 184 VAL A O 1
ATOM 1460 N N . LYS A 1 188 ? 49.227 21.724 17.384 1.00 66.94 185 LYS A N 1
ATOM 1461 C CA . LYS A 1 188 ? 48.381 22.802 17.865 1.00 69.89 185 LYS A CA 1
ATOM 1462 C C . LYS A 1 188 ? 49.184 23.466 18.944 1.00 72.67 185 LYS A C 1
ATOM 1463 O O . LYS A 1 188 ? 50.208 22.923 19.335 1.00 76.36 185 LYS A O 1
ATOM 1469 N N . GLN A 1 189 ? 48.748 24.612 19.452 1.00 74.50 186 GLN A N 1
ATOM 1470 C CA . GLN A 1 189 ? 49.494 25.214 20.557 1.00 76.94 186 GLN A CA 1
ATOM 1471 C C . GLN A 1 189 ? 48.862 24.819 21.885 1.00 76.48 186 GLN A C 1
ATOM 1472 O O . GLN A 1 189 ? 47.657 24.624 21.987 1.00 74.96 186 GLN A O 1
ATOM 1478 N N . GLY A 1 190 ? 49.705 24.666 22.893 1.00 78.41 187 GLY A N 1
ATOM 1479 C CA . GLY A 1 190 ? 49.242 24.282 24.219 1.00 79.61 187 GLY A CA 1
ATOM 1480 C C . GLY A 1 190 ? 50.361 24.315 25.234 1.00 78.76 187 GLY A C 1
ATOM 1481 O O . GLY A 1 190 ? 51.536 24.365 24.881 1.00 79.88 187 GLY A O 1
ATOM 1482 N N . ASP A 1 191 ? 49.980 24.281 26.499 1.00 79.79 188 ASP A N 1
ATOM 1483 C CA . ASP A 1 191 ? 50.920 24.316 27.600 1.00 81.04 188 ASP A CA 1
ATOM 1484 C C . ASP A 1 191 ? 50.435 23.307 28.617 1.00 81.48 188 ASP A C 1
ATOM 1485 O O . ASP A 1 191 ? 49.407 23.520 29.261 1.00 85.06 188 ASP A O 1
ATOM 1490 N N . ILE A 1 192 ? 51.176 22.217 28.777 1.00 79.47 189 ILE A N 1
ATOM 1491 C CA . ILE A 1 192 ? 50.777 21.171 29.720 1.00 80.17 189 ILE A CA 1
ATOM 1492 C C . ILE A 1 192 ? 50.655 21.689 31.164 1.00 82.75 189 ILE A C 1
ATOM 1493 O O . ILE A 1 192 ? 49.904 21.130 31.963 1.00 84.15 189 ILE A O 1
ATOM 1498 N N . LEU A 1 193 ? 51.371 22.770 31.471 1.00 84.57 190 LEU A N 1
ATOM 1499 C CA . LEU A 1 193 ? 51.325 23.392 32.803 1.00 89.50 190 LEU A CA 1
ATOM 1500 C C . LEU A 1 193 ? 49.992 24.097 33.092 1.00 90.95 190 LEU A C 1
ATOM 1501 O O . LEU A 1 193 ? 49.406 23.895 34.159 1.00 93.21 190 LEU A O 1
ATOM 1506 N N . SER A 1 194 ? 49.526 24.918 32.144 1.00 89.81 191 SER A N 1
ATOM 1507 C CA . SER A 1 194 ? 48.281 25.687 32.310 1.00 93.31 191 SER A CA 1
ATOM 1508 C C . SER A 1 194 ? 46.981 25.033 31.786 1.00 91.36 191 SER A C 1
ATOM 1509 O O . SER A 1 194 ? 45.913 25.259 32.365 1.00 95.72 191 SER A O 1
ATOM 1512 N N . ASP A 1 195 ? 47.054 24.248 30.709 1.00 86.71 192 ASP A N 1
ATOM 1513 C CA . ASP A 1 195 ? 45.848 23.571 30.170 1.00 85.11 192 ASP A CA 1
ATOM 1514 C C . ASP A 1 195 ? 45.309 22.525 31.143 1.00 85.03 192 ASP A C 1
ATOM 1515 O O . ASP A 1 195 ? 46.064 22.015 31.962 1.00 87.72 192 ASP A O 1
ATOM 1520 N N . PRO A 1 196 ? 44.005 22.192 31.050 1.00 84.61 193 PRO A N 1
ATOM 1521 C CA . PRO A 1 196 ? 43.459 21.179 31.962 1.00 85.90 193 PRO A CA 1
ATOM 1522 C C . PRO A 1 196 ? 44.105 19.828 31.732 1.00 85.13 193 PRO A C 1
ATOM 1523 O O . PRO A 1 196 ? 44.621 19.568 30.635 1.00 85.35 193 PRO A O 1
ATOM 1527 N N . SER A 1 197 ? 44.077 18.976 32.749 1.00 87.85 194 SER A N 1
ATOM 1528 C CA . SER A 1 197 ? 44.669 17.644 32.644 1.00 88.20 194 SER A CA 1
ATOM 1529 C C . SER A 1 197 ? 43.891 16.791 31.640 1.00 87.85 194 SER A C 1
ATOM 1530 O O . SER A 1 197 ? 42.658 16.737 31.687 1.00 88.37 194 SER A O 1
ATOM 1533 N N . GLY A 1 198 ? 44.623 16.130 30.741 1.00 84.85 195 GLY A N 1
ATOM 1534 C CA . GLY A 1 198 ? 44.009 15.298 29.696 1.00 86.96 195 GLY A CA 1
ATOM 1535 C C . GLY A 1 198 ? 44.426 13.847 29.758 1.00 85.91 195 GLY A C 1
ATOM 1536 O O . GLY A 1 198 ? 45.230 13.469 30.609 1.00 88.40 195 GLY A O 1
ATOM 1537 N N . GLU A 1 199 ? 43.866 13.033 28.862 1.00 87.10 196 GLU A N 1
ATOM 1538 C CA . GLU A 1 199 ? 44.192 11.605 28.793 1.00 87.01 196 GLU A CA 1
ATOM 1539 C C . GLU A 1 199 ? 45.087 11.318 27.600 1.00 80.64 196 GLU A C 1
ATOM 1540 O O . GLU A 1 199 ? 45.153 12.107 26.667 1.00 79.62 196 GLU A O 1
ATOM 1546 N N . SER A 1 200 ? 45.788 10.191 27.652 1.00 80.62 197 SER A N 1
ATOM 1547 C CA . SER A 1 200 ? 46.700 9.777 26.582 1.00 79.50 197 SER A CA 1
ATOM 1548 C C . SER A 1 200 ? 47.025 8.292 26.689 1.00 79.39 197 SER A C 1
ATOM 1549 O O . SER A 1 200 ? 46.591 7.617 27.627 1.00 80.28 197 SER A O 1
ATOM 1552 N N . ASP A 1 201 ? 47.771 7.791 25.708 1.00 77.82 198 ASP A N 1
ATOM 1553 C CA . ASP A 1 201 ? 48.260 6.417 25.728 1.00 76.03 198 ASP A CA 1
ATOM 1554 C C . ASP A 1 201 ? 49.735 6.565 26.097 1.00 73.34 198 ASP A C 1
ATOM 1555 O O . ASP A 1 201 ? 50.164 6.081 27.137 1.00 79.93 198 ASP A O 1
ATOM 1560 N N . LEU A 1 202 ? 50.495 7.259 25.253 1.00 70.94 199 LEU A N 1
ATOM 1561 C CA . LEU A 1 202 ? 51.912 7.514 25.494 1.00 68.81 199 LEU A CA 1
ATOM 1562 C C . LEU A 1 202 ? 52.135 9.018 25.542 1.00 70.45 199 LEU A C 1
ATOM 1563 O O . LEU A 1 202 ? 51.880 9.713 24.559 1.00 74.01 199 LEU A O 1
ATOM 1568 N N . LEU A 1 203 ? 52.609 9.515 26.686 1.00 72.50 200 LEU A N 1
ATOM 1569 C CA . LEU A 1 203 ? 52.872 10.941 26.888 1.00 70.95 200 LEU A CA 1
ATOM 1570 C C . LEU A 1 203 ? 54.362 11.201 26.830 1.00 69.79 200 LEU A C 1
ATOM 1571 O O . LEU A 1 203 ? 55.118 10.609 27.587 1.00 73.37 200 LEU A O 1
ATOM 1576 N N . LEU A 1 204 ? 54.788 12.097 25.948 1.00 68.28 201 LEU A N 1
ATOM 1577 C CA . LEU A 1 204 ? 56.204 12.411 25.816 1.00 68.52 201 LEU A CA 1
ATOM 1578 C C . LEU A 1 204 ? 56.519 13.763 26.430 1.00 70.88 201 LEU A C 1
ATOM 1579 O O . LEU A 1 204 ? 55.889 14.762 26.091 1.00 71.60 201 LEU A O 1
ATOM 1584 N N . MET A 1 205 ? 57.497 13.792 27.327 1.00 76.12 202 MET A N 1
ATOM 1585 C CA . MET A 1 205 ? 57.952 15.031 27.940 1.00 78.85 202 MET A CA 1
ATOM 1586 C C . MET A 1 205 ? 59.457 15.094 27.740 1.00 78.60 202 MET A C 1
ATOM 1587 O O . MET A 1 205 ? 60.219 14.971 28.697 1.00 88.30 202 MET A O 1
ATOM 1592 N N . PHE A 1 206 ? 59.888 15.261 26.489 1.00 74.40 203 PHE A N 1
ATOM 1593 C CA . PHE A 1 206 ? 61.313 15.341 26.202 1.00 74.00 203 PHE A CA 1
ATOM 1594 C C . PHE A 1 206 ? 61.854 16.714 26.592 1.00 76.04 203 PHE A C 1
ATOM 1595 O O . PHE A 1 206 ? 61.372 17.724 26.090 1.00 75.46 203 PHE A O 1
ATOM 1603 N N . LYS A 1 207 ? 62.853 16.732 27.483 1.00 78.27 204 LYS A N 1
ATOM 1604 C CA . LYS A 1 207 ? 63.492 17.967 27.946 1.00 81.78 204 LYS A CA 1
ATOM 1605 C C . LYS A 1 207 ? 62.460 18.993 28.344 1.00 82.44 204 LYS A C 1
ATOM 1606 O O . LYS A 1 207 ? 62.383 20.075 27.760 1.00 83.14 204 LYS A O 1
ATOM 1612 N N . LEU A 1 208 ? 61.664 18.644 29.344 1.00 82.93 205 LEU A N 1
ATOM 1613 C CA . LEU A 1 208 ? 60.608 19.533 29.786 1.00 83.00 205 LEU A CA 1
ATOM 1614 C C . LEU A 1 208 ? 60.438 19.561 31.308 1.00 83.42 205 LEU A C 1
ATOM 1615 O O . LEU A 1 208 ? 60.059 20.588 31.853 1.00 86.65 205 LEU A O 1
ATOM 1620 N N . TYR A 1 209 ? 60.731 18.453 31.990 1.00 84.70 206 TYR A N 1
ATOM 1621 C CA . TYR A 1 209 ? 60.565 18.376 33.455 1.00 87.54 206 TYR A CA 1
ATOM 1622 C C . TYR A 1 209 ? 61.307 19.470 34.230 1.00 92.69 206 TYR A C 1
ATOM 1623 O O . TYR A 1 209 ? 60.731 20.081 35.135 1.00 96.42 206 TYR A O 1
ATOM 1632 N N . THR A 1 210 ? 62.575 19.710 33.899 1.00 95.00 207 THR A N 1
ATOM 1633 C CA . THR A 1 210 ? 63.331 20.757 34.591 1.00 100.55 207 THR A CA 1
ATOM 1634 C C . THR A 1 210 ? 62.732 22.106 34.215 1.00 100.65 207 THR A C 1
ATOM 1635 O O . THR A 1 210 ? 62.403 22.904 35.086 1.00 106.57 207 THR A O 1
ATOM 1639 N N . LEU A 1 211 ? 62.559 22.338 32.918 1.00 100.04 208 LEU A N 1
ATOM 1640 C CA . LEU A 1 211 ? 61.967 23.586 32.438 1.00 101.53 208 LEU A CA 1
ATOM 1641 C C . LEU A 1 211 ? 60.644 23.872 33.149 1.00 99.48 208 LEU A C 1
ATOM 1642 O O . LEU A 1 211 ? 60.360 25.012 33.479 1.00 101.59 208 LEU A O 1
ATOM 1647 N N . LEU A 1 212 ? 59.843 22.832 33.385 1.00 97.14 209 LEU A N 1
ATOM 1648 C CA . LEU A 1 212 ? 58.558 22.999 34.071 1.00 97.86 209 LEU A CA 1
ATOM 1649 C C . LEU A 1 212 ? 58.741 23.421 35.513 1.00 102.64 209 LEU A C 1
ATOM 1650 O O . LEU A 1 212 ? 58.035 24.317 35.967 1.00 105.93 209 LEU A O 1
ATOM 1655 N N . ASP A 1 213 ? 59.673 22.782 36.230 1.00 107.71 210 ASP A N 1
ATOM 1656 C CA . ASP A 1 213 ? 59.962 23.159 37.637 1.00 112.25 210 ASP A CA 1
ATOM 1657 C C . ASP A 1 213 ? 60.537 24.581 37.717 1.00 113.64 210 ASP A C 1
ATOM 1658 O O . ASP A 1 213 ? 60.308 25.294 38.691 1.00 114.74 210 ASP A O 1
ATOM 1663 N N . ARG A 1 214 ? 61.273 24.972 36.676 1.00 114.66 211 ARG A N 1
ATOM 1664 C CA . ARG A 1 214 ? 61.863 26.306 36.559 1.00 120.70 211 ARG A CA 1
ATOM 1665 C C . ARG A 1 214 ? 60.749 27.341 36.365 1.00 121.83 211 ARG A C 1
ATOM 1666 O O . ARG A 1 214 ? 60.783 28.416 36.966 1.00 130.91 211 ARG A O 1
ATOM 1674 N N . GLN A 1 215 ? 59.772 27.008 35.523 1.00 117.98 212 GLN A N 1
ATOM 1675 C CA . GLN A 1 215 ? 58.611 27.881 35.273 1.00 118.89 212 GLN A CA 1
ATOM 1676 C C . GLN A 1 215 ? 57.684 27.934 36.498 1.00 117.15 212 GLN A C 1
ATOM 1677 O O . GLN A 1 215 ? 57.039 28.948 36.738 1.00 120.07 212 GLN A O 1
ATOM 1683 N N . GLU A 1 216 ? 57.624 26.838 37.259 1.00 112.75 213 GLU A N 1
ATOM 1684 C CA . GLU A 1 216 ? 56.770 26.749 38.450 1.00 114.30 213 GLU A CA 1
ATOM 1685 C C . GLU A 1 216 ? 57.195 25.560 39.318 1.00 113.32 213 GLU A C 1
ATOM 1686 O O . GLU A 1 216 ? 57.218 24.430 38.847 1.00 108.81 213 GLU A O 1
ATOM 1692 N N . GLU A 1 217 ? 57.497 25.823 40.589 1.00 117.40 214 GLU A N 1
ATOM 1693 C CA . GLU A 1 217 ? 57.976 24.789 41.521 1.00 117.80 214 GLU A CA 1
ATOM 1694 C C . GLU A 1 217 ? 57.015 23.609 41.737 1.00 115.18 214 GLU A C 1
ATOM 1695 O O . GLU A 1 217 ? 55.805 23.799 41.874 1.00 116.96 214 GLU A O 1
ATOM 1701 N N . ALA A 1 218 ? 57.587 22.399 41.767 1.00 111.28 215 ALA A N 1
ATOM 1702 C CA . ALA A 1 218 ? 56.850 21.137 41.968 1.00 110.04 215 ALA A CA 1
ATOM 1703 C C . ALA A 1 218 ? 55.732 20.863 40.939 1.00 107.39 215 ALA A C 1
ATOM 1704 O O . ALA A 1 218 ? 54.859 20.022 41.180 1.00 107.73 215 ALA A O 1
ATOM 1706 N N . SER A 1 219 ? 55.784 21.544 39.793 1.00 103.33 216 SER A N 1
ATOM 1707 C CA . SER A 1 219 ? 54.751 21.404 38.765 1.00 99.82 216 SER A CA 1
ATOM 1708 C C . SER A 1 219 ? 54.876 20.115 37.968 1.00 95.82 216 SER A C 1
ATOM 1709 O O . SER A 1 219 ? 53.882 19.423 37.760 1.00 94.15 216 SER A O 1
ATOM 1712 N N . GLY A 1 220 ? 56.095 19.808 37.522 1.00 95.18 217 GLY A N 1
ATOM 1713 C CA . GLY A 1 220 ? 56.377 18.596 36.743 1.00 91.82 217 GLY A CA 1
ATOM 1714 C C . GLY A 1 220 ? 55.812 17.321 37.353 1.00 94.29 217 GLY A C 1
ATOM 1715 O O . GLY A 1 220 ? 55.127 16.557 36.676 1.00 96.46 217 GLY A O 1
ATOM 1716 N N . LEU A 1 221 ? 56.094 17.096 38.633 1.00 98.90 218 LEU A N 1
ATOM 1717 C CA . LEU A 1 221 ? 55.601 15.915 39.351 1.00 100.49 218 LEU A CA 1
ATOM 1718 C C . LEU A 1 221 ? 54.073 15.906 39.464 1.00 99.98 218 LEU A C 1
ATOM 1719 O O . LEU A 1 221 ? 53.446 14.852 39.404 1.00 97.21 218 LEU A O 1
ATOM 1724 N N . LYS A 1 222 ? 53.489 17.087 39.645 1.00 103.44 219 LYS A N 1
ATOM 1725 C CA . LYS A 1 222 ? 52.037 17.235 39.772 1.00 105.91 219 LYS A CA 1
ATOM 1726 C C . LYS A 1 222 ? 51.379 16.837 38.452 1.00 100.01 219 LYS A C 1
ATOM 1727 O O . LYS A 1 222 ? 50.399 16.087 38.432 1.00 99.69 219 LYS A O 1
ATOM 1733 N N . ILE A 1 223 ? 51.951 17.325 37.355 1.00 93.55 220 ILE A N 1
ATOM 1734 C CA . ILE A 1 223 ? 51.461 17.022 36.012 1.00 87.89 220 ILE A CA 1
ATOM 1735 C C . ILE A 1 223 ? 51.464 15.514 35.755 1.00 84.94 220 ILE A C 1
ATOM 1736 O O . ILE A 1 223 ? 50.500 14.982 35.209 1.00 85.26 220 ILE A O 1
ATOM 1741 N N . LEU A 1 224 ? 52.531 14.831 36.165 1.00 83.36 221 LEU A N 1
ATOM 1742 C CA . LEU A 1 224 ? 52.630 13.376 35.989 1.00 82.37 221 LEU A CA 1
ATOM 1743 C C . LEU A 1 224 ? 51.591 12.610 36.814 1.00 87.22 221 LEU A C 1
ATOM 1744 O O . LEU A 1 224 ? 51.262 11.470 36.487 1.00 90.06 221 LEU A O 1
ATOM 1749 N N . GLN A 1 225 ? 51.093 13.230 37.882 1.00 91.59 222 GLN A N 1
ATOM 1750 C CA . GLN A 1 225 ? 50.076 12.605 38.731 1.00 96.47 222 GLN A CA 1
ATOM 1751 C C . GLN A 1 225 ? 48.668 12.965 38.268 1.00 98.20 222 GLN A C 1
ATOM 1752 O O . GLN A 1 225 ? 47.737 12.191 38.476 1.00 98.35 222 GLN A O 1
ATOM 1758 N N . GLU A 1 226 ? 48.517 14.143 37.659 1.00 101.21 223 GLU A N 1
ATOM 1759 C CA . GLU A 1 226 ? 47.211 14.594 37.146 1.00 106.40 223 GLU A CA 1
ATOM 1760 C C . GLU A 1 226 ? 46.868 13.958 35.798 1.00 102.14 223 GLU A C 1
ATOM 1761 O O . GLU A 1 226 ? 45.787 13.385 35.642 1.00 103.57 223 GLU A O 1
ATOM 1767 N N . TRP A 1 227 ? 47.773 14.082 34.825 1.00 97.29 224 TRP A N 1
ATOM 1768 C CA . TRP A 1 227 ? 47.556 13.487 33.496 1.00 93.63 224 TRP A CA 1
ATOM 1769 C C . TRP A 1 227 ? 47.412 11.984 33.572 1.00 90.84 224 TRP A C 1
ATOM 1770 O O . TRP A 1 227 ? 48.147 11.325 34.307 1.00 91.37 224 TRP A O 1
ATOM 1781 N N . LYS A 1 228 ? 46.442 11.458 32.829 1.00 89.76 225 LYS A N 1
ATOM 1782 C CA . LYS A 1 228 ? 46.214 10.024 32.753 1.00 90.35 225 LYS A CA 1
ATOM 1783 C C . LYS A 1 228 ? 46.905 9.519 31.492 1.00 84.87 225 LYS A C 1
ATOM 1784 O O . LYS A 1 228 ? 46.762 10.091 30.418 1.00 81.23 225 LYS A O 1
ATOM 1790 N N . TYR A 1 229 ? 47.688 8.464 31.652 1.00 85.12 226 TYR A N 1
ATOM 1791 C CA . TYR A 1 229 ? 48.435 7.883 30.560 1.00 85.54 226 TYR A CA 1
ATOM 1792 C C . TYR A 1 229 ? 48.873 6.462 30.907 1.00 88.90 226 TYR A C 1
ATOM 1793 O O . TYR A 1 229 ? 49.144 6.163 32.072 1.00 99.54 226 TYR A O 1
ATOM 1802 N N . LYS A 1 230 ? 48.929 5.588 29.906 1.00 89.20 227 LYS A N 1
ATOM 1803 C CA . LYS A 1 230 ? 49.369 4.211 30.123 1.00 93.03 227 LYS A CA 1
ATOM 1804 C C . LYS A 1 230 ? 50.842 4.252 30.503 1.00 90.18 227 LYS A C 1
ATOM 1805 O O . LYS A 1 230 ? 51.290 3.544 31.410 1.00 93.35 227 LYS A O 1
ATOM 1811 N N . ASN A 1 231 ? 51.578 5.108 29.800 1.00 83.31 228 ASN A N 1
ATOM 1812 C CA . ASN A 1 231 ? 53.004 5.299 30.012 1.00 80.06 228 ASN A CA 1
ATOM 1813 C C . ASN A 1 231 ? 53.380 6.720 29.623 1.00 77.02 228 ASN A C 1
ATOM 1814 O O . ASN A 1 231 ? 52.683 7.352 28.828 1.00 73.28 228 ASN A O 1
ATOM 1819 N N . ALA A 1 232 ? 54.473 7.216 30.200 1.00 73.12 229 ALA A N 1
ATOM 1820 C CA . ALA A 1 232 ? 54.967 8.548 29.904 1.00 69.94 229 ALA A CA 1
ATOM 1821 C C . ALA A 1 232 ? 56.482 8.520 29.891 1.00 70.16 229 ALA A C 1
ATOM 1822 O O . ALA A 1 232 ? 57.101 7.926 30.772 1.00 72.87 229 ALA A O 1
ATOM 1824 N N . VAL A 1 233 ? 57.075 9.161 28.887 1.00 70.51 230 VAL A N 1
ATOM 1825 C CA . VAL A 1 233 ? 58.527 9.185 28.718 1.00 69.33 230 VAL A CA 1
ATOM 1826 C C . VAL A 1 233 ? 59.044 10.571 29.068 1.00 72.13 230 VAL A C 1
ATOM 1827 O O . VAL A 1 233 ? 58.575 11.573 28.519 1.00 72.97 230 VAL A O 1
ATOM 1831 N N . ILE A 1 234 ? 60.023 10.615 29.973 1.00 74.77 231 ILE A N 1
ATOM 1832 C CA . ILE A 1 234 ? 60.577 11.870 30.472 1.00 75.61 231 ILE A CA 1
ATOM 1833 C C . ILE A 1 234 ? 62.082 11.898 30.247 1.00 76.44 231 ILE A C 1
ATOM 1834 O O . ILE A 1 234 ? 62.814 11.116 30.836 1.00 77.62 231 ILE A O 1
ATOM 1839 N N . SER A 1 235 ? 62.526 12.818 29.394 1.00 79.65 232 SER A N 1
ATOM 1840 C CA . SER A 1 235 ? 63.925 12.930 29.011 1.00 83.28 232 SER A CA 1
ATOM 1841 C C . SER A 1 235 ? 64.698 14.009 29.773 1.00 86.94 232 SER A C 1
ATOM 1842 O O . SER A 1 235 ? 64.150 15.048 30.132 1.00 89.40 232 SER A O 1
ATOM 1845 N N . PHE A 1 236 ? 65.979 13.725 30.012 1.00 89.83 233 PHE A N 1
ATOM 1846 C CA . PHE A 1 236 ? 66.912 14.630 30.686 1.00 89.80 233 PHE A CA 1
ATOM 1847 C C . PHE A 1 236 ? 68.257 14.536 29.971 1.00 93.39 233 PHE A C 1
ATOM 1848 O O . PHE A 1 236 ? 68.632 13.449 29.522 1.00 93.49 233 PHE A O 1
ATOM 1856 N N . PRO A 1 237 ? 69.001 15.657 29.869 1.00 97.74 234 PRO A N 1
ATOM 1857 C CA . PRO A 1 237 ? 70.298 15.568 29.207 1.00 101.33 234 PRO A CA 1
ATOM 1858 C C . PRO A 1 237 ? 71.364 14.962 30.114 1.00 106.27 234 PRO A C 1
ATOM 1859 O O . PRO A 1 237 ? 71.111 14.691 31.292 1.00 107.54 234 PRO A O 1
ATOM 1863 N N . ILE A 1 238 ? 72.545 14.744 29.548 1.00 111.55 235 ILE A N 1
ATOM 1864 C CA . ILE A 1 238 ? 73.679 14.204 30.282 1.00 116.85 235 ILE A CA 1
ATOM 1865 C C . ILE A 1 238 ? 74.792 15.235 30.103 1.00 126.41 235 ILE A C 1
ATOM 1866 O O . ILE A 1 238 ? 75.643 15.108 29.223 1.00 128.08 235 ILE A O 1
ATOM 1871 N N . LYS A 1 239 ? 74.760 16.268 30.947 1.00 136.28 236 LYS A N 1
ATOM 1872 C CA . LYS A 1 239 ? 75.725 17.371 30.902 1.00 147.20 236 LYS A CA 1
ATOM 1873 C C . LYS A 1 239 ? 76.989 17.044 31.699 1.00 159.32 236 LYS A C 1
ATOM 1874 O O . LYS A 1 239 ? 77.532 17.910 32.392 1.00 165.76 236 LYS A O 1
ATOM 1880 N N . THR A 1 240 ? 77.465 15.804 31.588 1.00 167.43 237 THR A N 1
ATOM 1881 C CA . THR A 1 240 ? 78.657 15.373 32.326 1.00 176.83 237 THR A CA 1
ATOM 1882 C C . THR A 1 240 ? 79.208 14.055 31.778 1.00 177.78 237 THR A C 1
ATOM 1883 O O . THR A 1 240 ? 80.238 14.036 31.105 1.00 181.03 237 THR A O 1
ATOM 1887 N N . ASN A 1 251 ? 72.882 15.733 37.527 1.00 139.90 248 ASN A N 1
ATOM 1888 C CA . ASN A 1 251 ? 72.573 16.897 38.358 1.00 143.54 248 ASN A CA 1
ATOM 1889 C C . ASN A 1 251 ? 71.053 17.037 38.517 1.00 137.42 248 ASN A C 1
ATOM 1890 O O . ASN A 1 251 ? 70.518 16.783 39.596 1.00 136.03 248 ASN A O 1
ATOM 1895 N N . TYR A 1 252 ? 70.369 17.449 37.447 1.00 131.54 249 TYR A N 1
ATOM 1896 C CA . TYR A 1 252 ? 68.906 17.593 37.474 1.00 124.54 249 TYR A CA 1
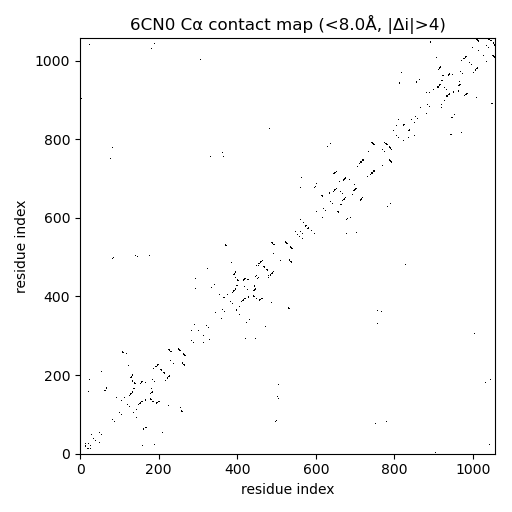ATOM 1897 C C . TYR A 1 252 ? 68.183 16.254 37.360 1.00 117.36 249 TYR A C 1
ATOM 1898 O O . TYR A 1 252 ? 67.052 16.122 37.825 1.00 115.10 249 TYR A O 1
ATOM 1907 N N . THR A 1 253 ? 68.823 15.274 36.727 1.00 113.15 250 THR A N 1
ATOM 1908 C CA . THR A 1 253 ? 68.207 13.958 36.569 1.00 109.30 250 THR A CA 1
ATOM 1909 C C . THR A 1 253 ? 68.010 13.265 37.928 1.00 112.01 250 THR A C 1
ATOM 1910 O O . THR A 1 253 ? 66.967 12.657 38.167 1.00 107.82 250 THR A O 1
ATOM 1914 N N . VAL A 1 254 ? 68.989 13.388 38.825 1.00 120.55 251 VAL A N 1
ATOM 1915 C CA . VAL A 1 254 ? 68.888 12.757 40.154 1.00 125.49 251 VAL A CA 1
ATOM 1916 C C . VAL A 1 254 ? 67.742 13.357 40.983 1.00 127.47 251 VAL A C 1
ATOM 1917 O O . VAL A 1 254 ? 67.098 12.643 41.757 1.00 130.28 251 VAL A O 1
ATOM 1921 N N . LYS A 1 255 ? 67.484 14.656 40.801 1.00 126.23 252 LYS A N 1
ATOM 1922 C CA . LYS A 1 255 ? 66.395 15.340 41.507 1.00 124.74 252 LYS A CA 1
ATOM 1923 C C . LYS A 1 255 ? 65.040 14.749 41.115 1.00 117.40 252 LYS A C 1
ATOM 1924 O O . LYS A 1 255 ? 64.150 14.642 41.953 1.00 117.49 252 LYS A O 1
ATOM 1930 N N . PHE A 1 256 ? 64.895 14.374 39.844 1.00 110.44 253 PHE A N 1
ATOM 1931 C CA . PHE A 1 256 ? 63.651 13.772 39.356 1.00 106.64 253 PHE A CA 1
ATOM 1932 C C . PHE A 1 256 ? 63.411 12.388 39.951 1.00 106.80 253 PHE A C 1
ATOM 1933 O O . PHE A 1 256 ? 62.339 12.124 40.494 1.00 103.39 253 PHE A O 1
ATOM 1941 N N . GLU A 1 257 ? 64.398 11.500 39.834 1.00 109.31 254 GLU A N 1
ATOM 1942 C CA . GLU A 1 257 ? 64.237 10.138 40.387 1.00 113.15 254 GLU A CA 1
ATOM 1943 C C . GLU A 1 257 ? 64.130 10.134 41.919 1.00 116.72 254 GLU A C 1
ATOM 1944 O O . GLU A 1 257 ? 63.720 9.137 42.518 1.00 116.86 254 GLU A O 1
ATOM 1950 N N . ASN A 1 258 ? 64.475 11.273 42.522 1.00 117.39 255 ASN A N 1
ATOM 1951 C CA . ASN A 1 258 ? 64.333 11.478 43.957 1.00 122.38 255 ASN A CA 1
ATOM 1952 C C . ASN A 1 258 ? 62.871 11.880 44.206 1.00 121.20 255 ASN A C 1
ATOM 1953 O O . ASN A 1 258 ? 62.258 11.427 45.175 1.00 123.07 255 ASN A O 1
ATOM 1958 N N . ASP A 1 259 ? 62.324 12.731 43.325 1.00 117.44 256 ASP A N 1
ATOM 1959 C CA . ASP A 1 259 ? 60.915 13.175 43.410 1.00 115.13 256 ASP A CA 1
ATOM 1960 C C . ASP A 1 259 ? 59.938 12.004 43.334 1.00 113.87 256 ASP A C 1
ATOM 1961 O O . ASP A 1 259 ? 58.917 12.005 44.020 1.00 118.03 256 ASP A O 1
ATOM 1966 N N . LEU A 1 260 ? 60.257 11.009 42.505 1.00 111.10 257 LEU A N 1
ATOM 1967 C CA . LEU A 1 260 ? 59.396 9.830 42.335 1.00 111.57 257 LEU A CA 1
ATOM 1968 C C . LEU A 1 260 ? 59.311 8.920 43.572 1.00 117.97 257 LEU A C 1
ATOM 1969 O O . LEU A 1 260 ? 58.337 8.175 43.727 1.00 116.13 257 LEU A O 1
ATOM 1974 N N . VAL A 1 261 ? 60.321 8.971 44.441 1.00 122.17 258 VAL A N 1
ATOM 1975 C CA . VAL A 1 261 ? 60.321 8.150 45.648 1.00 129.04 258 VAL A CA 1
ATOM 1976 C C . VAL A 1 261 ? 59.058 8.423 46.466 1.00 134.16 258 VAL A C 1
ATOM 1977 O O . VAL A 1 261 ? 58.406 7.491 46.938 1.00 136.08 258 VAL A O 1
ATOM 1981 N N . GLY A 1 262 ? 58.713 9.702 46.604 1.00 135.51 259 GLY A N 1
ATOM 1982 C CA . GLY A 1 262 ? 57.533 10.117 47.360 1.00 139.54 259 GLY A CA 1
ATOM 1983 C C . GLY A 1 262 ? 56.202 9.891 46.662 1.00 138.25 259 GLY A C 1
ATOM 1984 O O . GLY A 1 262 ? 55.206 9.583 47.322 1.00 140.74 259 GLY A O 1
ATOM 1985 N N . SER A 1 263 ? 56.177 10.037 45.333 1.00 132.98 260 SER A N 1
ATOM 1986 C CA . SER A 1 263 ? 54.933 9.866 44.560 1.00 131.08 260 SER A CA 1
ATOM 1987 C C . SER A 1 263 ? 54.511 8.401 44.434 1.00 129.59 260 SER A C 1
ATOM 1988 O O . SER A 1 263 ? 55.236 7.492 44.847 1.00 128.67 260 SER A O 1
ATOM 1991 N N . ASP A 1 264 ? 53.334 8.192 43.845 1.00 127.40 261 ASP A N 1
ATOM 1992 C CA . ASP A 1 264 ? 52.771 6.860 43.651 1.00 128.82 261 ASP A CA 1
ATOM 1993 C C . ASP A 1 264 ? 52.979 6.416 42.187 1.00 122.64 261 ASP A C 1
ATOM 1994 O O . ASP A 1 264 ? 52.141 5.713 41.610 1.00 119.67 261 ASP A O 1
ATOM 1999 N N . LEU A 1 265 ? 54.104 6.837 41.599 1.00 118.41 262 LEU A N 1
ATOM 2000 C CA . LEU A 1 265 ? 54.457 6.488 40.222 1.00 111.54 262 LEU A CA 1
ATOM 2001 C C . LEU A 1 265 ? 55.539 5.420 40.229 1.00 108.70 262 LEU A C 1
ATOM 2002 O O . LEU A 1 265 ? 56.199 5.203 41.241 1.00 112.44 262 LEU A O 1
ATOM 2007 N N . ARG A 1 266 ? 55.721 4.764 39.088 1.00 103.14 263 ARG A N 1
ATOM 2008 C CA . ARG A 1 266 ? 56.728 3.714 38.933 1.00 101.93 263 ARG A CA 1
ATOM 2009 C C . ARG A 1 266 ? 57.595 3.892 37.697 1.00 93.04 263 ARG A C 1
ATOM 2010 O O . ARG A 1 266 ? 57.105 4.262 36.640 1.00 92.16 263 ARG A O 1
ATOM 2018 N N . ILE A 1 267 ? 58.886 3.617 37.845 1.00 90.32 264 ILE A N 1
ATOM 2019 C CA . ILE A 1 267 ? 59.832 3.694 36.745 1.00 87.57 264 ILE A CA 1
ATOM 2020 C C . ILE A 1 267 ? 59.864 2.296 36.138 1.00 86.70 264 ILE A C 1
ATOM 2021 O O . ILE A 1 267 ? 60.358 1.370 36.759 1.00 90.01 264 ILE A O 1
ATOM 2026 N N . MET A 1 268 ? 59.322 2.150 34.932 1.00 84.39 265 MET A N 1
ATOM 2027 C CA . MET A 1 268 ? 59.275 0.849 34.264 1.00 85.04 265 MET A CA 1
ATOM 2028 C C . MET A 1 268 ? 60.611 0.519 33.627 1.00 82.81 265 MET A C 1
ATOM 2029 O O . MET A 1 268 ? 61.025 -0.639 33.595 1.00 82.34 265 MET A O 1
ATOM 2034 N N . GLN A 1 269 ? 61.268 1.544 33.102 1.00 80.80 266 GLN A N 1
ATOM 2035 C CA . GLN A 1 269 ? 62.557 1.374 32.463 1.00 82.11 266 GLN A CA 1
ATOM 2036 C C . GLN A 1 269 ? 63.268 2.715 32.408 1.00 81.03 266 GLN A C 1
ATOM 2037 O O . GLN A 1 269 ? 62.645 3.771 32.489 1.00 78.84 266 GLN A O 1
ATOM 2043 N N . LYS A 1 270 ? 64.585 2.646 32.283 1.00 83.43 267 LYS A N 1
ATOM 2044 C CA . LYS A 1 270 ? 65.439 3.808 32.207 1.00 82.59 267 LYS A CA 1
ATOM 2045 C C . LYS A 1 270 ? 66.371 3.509 31.034 1.00 81.94 267 LYS A C 1
ATOM 2046 O O . LYS A 1 270 ? 67.169 2.574 31.102 1.00 86.99 267 LYS A O 1
ATOM 2052 N N . LEU A 1 271 ? 66.231 4.273 29.950 1.00 78.38 268 LEU A N 1
ATOM 2053 C CA . LEU A 1 271 ? 67.021 4.083 28.730 1.00 79.16 268 LEU A CA 1
ATOM 2054 C C . LEU A 1 271 ? 67.985 5.222 28.497 1.00 79.29 268 LEU A C 1
ATOM 2055 O O . LEU A 1 271 ? 67.656 6.369 28.740 1.00 82.18 268 LEU A O 1
ATOM 2060 N N . LYS A 1 272 ? 69.166 4.894 27.993 1.00 84.02 269 LYS A N 1
ATOM 2061 C CA . LYS A 1 272 ? 70.195 5.875 27.683 1.00 86.86 269 LYS A CA 1
ATOM 2062 C C . LYS A 1 272 ? 70.481 5.754 26.194 1.00 88.79 269 LYS A C 1
ATOM 2063 O O . LYS A 1 272 ? 70.964 4.722 25.728 1.00 89.74 269 LYS A O 1
ATOM 2069 N N . LEU A 1 273 ? 70.160 6.808 25.454 1.00 91.29 270 LEU A N 1
ATOM 2070 C CA . LEU A 1 273 ? 70.389 6.854 24.018 1.00 93.90 270 LEU A CA 1
ATOM 2071 C C . LEU A 1 273 ? 71.022 8.178 23.658 1.00 95.23 270 LEU A C 1
ATOM 2072 O O . LEU A 1 273 ? 70.558 9.235 24.083 1.00 92.38 270 LEU A O 1
ATOM 2077 N N . GLY A 1 274 ? 72.085 8.111 22.868 1.00 101.47 271 GLY A N 1
ATOM 2078 C CA . GLY A 1 274 ? 72.794 9.300 22.452 1.00 106.57 271 GLY A CA 1
ATOM 2079 C C . GLY A 1 274 ? 73.417 9.986 23.648 1.00 108.74 271 GLY A C 1
ATOM 2080 O O . GLY A 1 274 ? 74.354 9.460 24.252 1.00 117.79 271 GLY A O 1
ATOM 2081 N N . ASN A 1 275 ? 72.865 11.143 24.002 1.00 105.62 272 ASN A N 1
ATOM 2082 C CA . ASN A 1 275 ? 73.358 11.942 25.108 1.00 106.97 272 ASN A CA 1
ATOM 2083 C C . ASN A 1 275 ? 72.179 12.362 25.995 1.00 101.47 272 ASN A C 1
ATOM 2084 O O . ASN A 1 275 ? 72.137 13.484 26.509 1.00 100.29 272 ASN A O 1
ATOM 2089 N N . GLU A 1 276 ? 71.215 11.455 26.163 1.00 96.87 273 GLU A N 1
ATOM 2090 C CA . GLU A 1 276 ? 70.027 11.725 26.978 1.00 93.17 273 GLU A CA 1
ATOM 2091 C C . GLU A 1 276 ? 69.544 10.481 27.700 1.00 86.51 273 GLU A C 1
ATOM 2092 O O . GLU A 1 276 ? 69.648 9.372 27.177 1.00 81.64 273 GLU A O 1
ATOM 2098 N N . MET A 1 277 ? 68.998 10.688 28.896 1.00 83.26 274 MET A N 1
ATOM 2099 C CA . MET A 1 277 ? 68.472 9.615 29.721 1.00 82.24 274 MET A CA 1
ATOM 2100 C C . MET A 1 277 ? 66.962 9.718 29.654 1.00 80.09 274 MET A C 1
ATOM 2101 O O . MET A 1 277 ? 66.407 10.773 29.959 1.00 81.67 274 MET A O 1
ATOM 2106 N N . TYR A 1 278 ? 66.304 8.631 29.251 1.00 77.61 275 TYR A N 1
ATOM 2107 C CA . TYR A 1 278 ? 64.848 8.590 29.130 1.00 74.39 275 TYR A CA 1
ATOM 2108 C C . TYR A 1 278 ? 64.248 7.705 30.213 1.00 74.66 275 TYR A C 1
ATOM 2109 O O . TYR A 1 278 ? 64.624 6.545 30.343 1.00 77.65 275 TYR A O 1
ATOM 2118 N N . PHE A 1 279 ? 63.321 8.266 30.983 1.00 73.82 276 PHE A N 1
ATOM 2119 C CA . PHE A 1 279 ? 62.624 7.542 32.037 1.00 75.91 276 PHE A CA 1
ATOM 2120 C C . PHE A 1 279 ? 61.220 7.209 31.563 1.00 76.04 276 PHE A C 1
ATOM 2121 O O . PHE A 1 279 ? 60.471 8.105 31.185 1.00 76.34 276 PHE A O 1
ATOM 2129 N N . ILE A 1 280 ? 60.875 5.924 31.560 1.00 78.74 277 ILE A N 1
ATOM 2130 C CA . ILE A 1 280 ? 59.540 5.474 31.176 1.00 78.77 277 ILE A CA 1
ATOM 2131 C C . ILE A 1 280 ? 58.801 5.262 32.490 1.00 82.28 277 ILE A C 1
ATOM 2132 O O . ILE A 1 280 ? 59.115 4.333 33.240 1.00 83.71 277 ILE A O 1
ATOM 2137 N N . VAL A 1 281 ? 57.831 6.134 32.759 1.00 84.14 278 VAL A N 1
ATOM 2138 C CA . VAL A 1 281 ? 57.053 6.110 34.001 1.00 88.14 278 VAL A CA 1
ATOM 2139 C C . VAL A 1 281 ? 55.610 5.642 33.795 1.00 89.51 278 VAL A C 1
ATOM 2140 O O . VAL A 1 281 ? 55.013 5.881 32.741 1.00 86.91 278 VAL A O 1
ATOM 2144 N N . SER A 1 282 ? 55.050 4.999 34.820 1.00 93.28 279 SER A N 1
ATOM 2145 C CA . SER A 1 282 ? 53.681 4.495 34.770 1.00 95.80 279 SER A CA 1
ATOM 2146 C C . SER A 1 282 ? 53.020 4.503 36.138 1.00 102.20 279 SER A C 1
ATOM 2147 O O . SER A 1 282 ? 53.690 4.587 37.160 1.00 107.58 279 SER A O 1
ATOM 2150 N N . ARG A 1 283 ? 51.693 4.411 36.139 1.00 110.91 280 ARG A N 1
ATOM 2151 C CA . ARG A 1 283 ? 50.900 4.370 37.369 1.00 118.64 280 ARG A CA 1
ATOM 2152 C C . ARG A 1 283 ? 50.845 2.929 37.888 1.00 124.86 280 ARG A C 1
ATOM 2153 O O . ARG A 1 283 ? 50.353 2.690 38.989 1.00 131.87 280 ARG A O 1
ATOM 2161 N N . LEU A 1 284 ? 51.334 1.977 37.084 1.00 129.12 281 LEU A N 1
ATOM 2162 C CA . LEU A 1 284 ? 51.371 0.557 37.467 1.00 139.06 281 LEU A CA 1
ATOM 2163 C C . LEU A 1 284 ? 52.677 -0.112 37.015 1.00 136.07 281 LEU A C 1
ATOM 2164 O O . LEU A 1 284 ? 53.140 -1.085 37.618 1.00 132.85 281 LEU A O 1
ATOM 2169 N N . MET B 1 4 ? 27.682 45.364 -4.316 1.00 191.15 1 MET B N 1
ATOM 2170 C CA . MET B 1 4 ? 29.102 45.335 -4.793 1.00 187.56 1 MET B CA 1
ATOM 2171 C C . MET B 1 4 ? 29.898 46.591 -4.415 1.00 187.84 1 MET B C 1
ATOM 2172 O O . MET B 1 4 ? 30.815 46.519 -3.595 1.00 186.44 1 MET B O 1
ATOM 2177 N N . LYS B 1 5 ? 29.530 47.730 -5.009 1.00 190.72 2 LYS B N 1
ATOM 2178 C CA . LYS B 1 5 ? 30.211 49.032 -4.796 1.00 191.26 2 LYS B CA 1
ATOM 2179 C C . LYS B 1 5 ? 30.620 49.334 -3.339 1.00 186.80 2 LYS B C 1
ATOM 2180 O O . LYS B 1 5 ? 31.637 49.991 -3.103 1.00 183.92 2 LYS B O 1
ATOM 2186 N N . THR B 1 6 ? 29.822 48.860 -2.384 1.00 185.62 3 THR B N 1
ATOM 2187 C CA . THR B 1 6 ? 30.105 49.067 -0.953 1.00 182.62 3 THR B CA 1
ATOM 2188 C C . THR B 1 6 ? 31.407 48.405 -0.478 1.00 172.61 3 THR B C 1
ATOM 2189 O O . THR B 1 6 ? 32.223 49.036 0.198 1.00 169.65 3 THR B O 1
ATOM 2193 N N . ASN B 1 7 ? 31.591 47.142 -0.848 1.00 166.60 4 ASN B N 1
ATOM 2194 C CA . ASN B 1 7 ? 32.761 46.369 -0.446 1.00 158.96 4 ASN B CA 1
ATOM 2195 C C . ASN B 1 7 ? 33.809 46.296 -1.555 1.00 152.55 4 ASN B C 1
ATOM 2196 O O . ASN B 1 7 ? 34.988 46.566 -1.313 1.00 150.37 4 ASN B O 1
ATOM 2201 N N . ASP B 1 8 ? 33.368 45.950 -2.767 1.00 147.53 5 ASP B N 1
ATOM 2202 C CA . ASP B 1 8 ? 34.258 45.827 -3.938 1.00 144.06 5 ASP B CA 1
ATOM 2203 C C . ASP B 1 8 ? 35.265 46.966 -4.081 1.00 139.49 5 ASP B C 1
ATOM 2204 O O . ASP B 1 8 ? 36.360 46.766 -4.601 1.00 132.96 5 ASP B O 1
ATOM 2209 N N . ASN B 1 9 ? 34.884 48.155 -3.622 1.00 142.47 6 ASN B N 1
ATOM 2210 C CA . ASN B 1 9 ? 35.752 49.323 -3.711 1.00 143.65 6 ASN B CA 1
ATOM 2211 C C . ASN B 1 9 ? 37.080 49.085 -2.983 1.00 135.65 6 ASN B C 1
ATOM 2212 O O . ASN B 1 9 ? 38.143 49.234 -3.583 1.00 136.73 6 ASN B O 1
ATOM 2217 N N . TYR B 1 10 ? 37.021 48.694 -1.709 1.00 128.61 7 TYR B N 1
ATOM 2218 C CA . TYR B 1 10 ? 38.249 48.455 -0.931 1.00 123.97 7 TYR B CA 1
ATOM 2219 C C . TYR B 1 10 ? 39.026 47.210 -1.407 1.00 116.52 7 TYR B C 1
ATOM 2220 O O . TYR B 1 10 ? 40.249 47.156 -1.273 1.00 116.56 7 TYR B O 1
ATOM 2229 N N . ILE B 1 11 ? 38.318 46.226 -1.964 1.00 109.19 8 ILE B N 1
A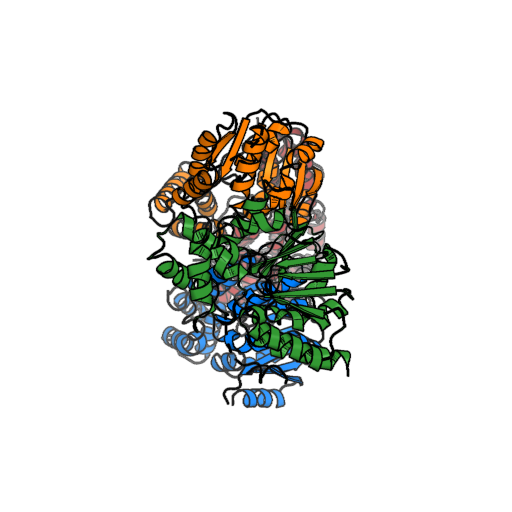TOM 2230 C CA . ILE B 1 11 ? 38.953 45.015 -2.494 1.00 103.21 8 ILE B CA 1
ATOM 2231 C C . ILE B 1 11 ? 39.922 45.383 -3.625 1.00 105.81 8 ILE B C 1
ATOM 2232 O O . ILE B 1 11 ? 41.062 44.916 -3.642 1.00 101.57 8 ILE B O 1
ATOM 2237 N N . GLU B 1 12 ? 39.467 46.224 -4.556 1.00 113.93 9 GLU B N 1
ATOM 2238 C CA . GLU B 1 12 ? 40.306 46.675 -5.680 1.00 118.23 9 GLU B CA 1
ATOM 2239 C C . GLU B 1 12 ? 41.507 47.507 -5.190 1.00 116.72 9 GLU B C 1
ATOM 2240 O O . GLU B 1 12 ? 42.584 47.471 -5.796 1.00 111.58 9 GLU B O 1
ATOM 2246 N N . GLU B 1 13 ? 41.305 48.235 -4.088 1.00 116.93 10 GLU B N 1
ATOM 2247 C CA . GLU B 1 13 ? 42.333 49.110 -3.503 1.00 121.30 10 GLU B CA 1
ATOM 2248 C C . GLU B 1 13 ? 43.504 48.277 -2.954 1.00 112.29 10 GLU B C 1
ATOM 2249 O O . GLU B 1 13 ? 44.665 48.562 -3.261 1.00 109.66 10 GLU B O 1
ATOM 2255 N N . VAL B 1 14 ? 43.194 47.243 -2.168 1.00 104.82 11 VAL B N 1
ATOM 2256 C CA . VAL B 1 14 ? 44.222 46.359 -1.603 1.00 98.92 11 VAL B CA 1
ATOM 2257 C C . VAL B 1 14 ? 44.873 45.527 -2.707 1.00 96.67 11 VAL B C 1
ATOM 2258 O O . VAL B 1 14 ? 46.089 45.323 -2.701 1.00 95.86 11 VAL B O 1
ATOM 2262 N N . THR B 1 15 ? 44.056 45.042 -3.642 1.00 93.48 12 THR B N 1
ATOM 2263 C CA . THR B 1 15 ? 44.554 44.242 -4.756 1.00 93.25 12 THR B CA 1
ATOM 2264 C C . THR B 1 15 ? 45.711 44.953 -5.455 1.00 99.28 12 THR B C 1
ATOM 2265 O O . THR B 1 15 ? 46.824 44.428 -5.513 1.00 99.24 12 THR B O 1
ATOM 2269 N N . ALA B 1 16 ? 45.443 46.158 -5.958 1.00 105.81 13 ALA B N 1
ATOM 2270 C CA . ALA B 1 16 ? 46.456 46.953 -6.653 1.00 109.08 13 ALA B CA 1
ATOM 2271 C C . ALA B 1 16 ? 47.650 47.266 -5.755 1.00 110.28 13 ALA B C 1
ATOM 2272 O O . ALA B 1 16 ? 48.788 47.278 -6.221 1.00 111.35 13 ALA B O 1
ATOM 2274 N N . LYS B 1 17 ? 47.383 47.508 -4.472 1.00 112.08 14 LYS B N 1
ATOM 2275 C CA . LYS B 1 17 ? 48.438 47.821 -3.496 1.00 115.54 14 LYS B CA 1
ATOM 2276 C C . LYS B 1 17 ? 49.444 46.668 -3.346 1.00 114.30 14 LYS B C 1
ATOM 2277 O O . LYS B 1 17 ? 50.654 46.900 -3.316 1.00 117.58 14 LYS B O 1
ATOM 2283 N N . VAL B 1 18 ? 48.937 45.438 -3.258 1.00 110.15 15 VAL B N 1
ATOM 2284 C CA . VAL B 1 18 ? 49.787 44.245 -3.128 1.00 108.42 15 VAL B CA 1
ATOM 2285 C C . VAL B 1 18 ? 50.585 44.001 -4.417 1.00 107.87 15 VAL B C 1
ATOM 2286 O O . VAL B 1 18 ? 51.744 43.585 -4.366 1.00 107.79 15 VAL B O 1
ATOM 2290 N N . LEU B 1 19 ? 49.951 44.269 -5.558 1.00 108.50 16 LEU B N 1
ATOM 2291 C CA . LEU B 1 19 ? 50.567 44.094 -6.881 1.00 110.83 16 LEU B CA 1
ATOM 2292 C C . LEU B 1 19 ? 51.592 45.175 -7.243 1.00 118.84 16 LEU B C 1
ATOM 2293 O O . LEU B 1 19 ? 52.505 44.918 -8.027 1.00 123.52 16 LEU B O 1
ATOM 2298 N N . THR B 1 20 ? 51.430 46.379 -6.694 1.00 124.20 17 THR B N 1
ATOM 2299 C CA . THR B 1 20 ? 52.356 47.489 -6.971 1.00 131.91 17 THR B CA 1
ATOM 2300 C C . THR B 1 20 ? 53.703 47.288 -6.274 1.00 135.87 17 THR B C 1
ATOM 2301 O O . THR B 1 20 ? 54.754 47.552 -6.862 1.00 137.75 17 THR B O 1
ATOM 2305 N N . SER B 1 21 ? 53.659 46.834 -5.019 1.00 136.51 18 SER B N 1
ATOM 2306 C CA . SER B 1 21 ? 54.875 46.577 -4.243 1.00 138.42 18 SER B CA 1
ATOM 2307 C C . SER B 1 21 ? 55.673 45.442 -4.893 1.00 136.98 18 SER B C 1
ATOM 2308 O O . SER B 1 21 ? 55.095 44.486 -5.418 1.00 129.73 18 SER B O 1
ATOM 2311 N N . GLY B 1 22 ? 56.997 45.554 -4.843 1.00 141.26 19 GLY B N 1
ATOM 2312 C CA . GLY B 1 22 ? 57.898 44.573 -5.456 1.00 144.21 19 GLY B CA 1
ATOM 2313 C C . GLY B 1 22 ? 57.876 43.122 -4.985 1.00 140.62 19 GLY B C 1
ATOM 2314 O O . GLY B 1 22 ? 58.473 42.265 -5.638 1.00 141.81 19 GLY B O 1
ATOM 2315 N N . LYS B 1 23 ? 57.187 42.831 -3.880 1.00 137.93 20 LYS B N 1
ATOM 2316 C CA . LYS B 1 23 ? 57.165 41.463 -3.330 1.00 138.07 20 LYS B CA 1
ATOM 2317 C C . LYS B 1 23 ? 56.262 40.531 -4.171 1.00 132.23 20 LYS B C 1
ATOM 2318 O O . LYS B 1 23 ? 56.703 39.464 -4.599 1.00 133.80 20 LYS B O 1
ATOM 2324 N N . TYR B 1 24 ? 55.012 40.939 -4.403 1.00 126.02 21 TYR B N 1
ATOM 2325 C CA . TYR B 1 24 ? 54.051 40.148 -5.193 1.00 119.21 21 TYR B CA 1
ATOM 2326 C C . TYR B 1 24 ? 53.693 40.815 -6.531 1.00 118.80 21 TYR B C 1
ATOM 2327 O O . TYR B 1 24 ? 52.526 40.840 -6.936 1.00 114.47 21 TYR B O 1
ATOM 2336 N N . SER B 1 25 ? 54.707 41.336 -7.222 1.00 122.47 22 SER B N 1
ATOM 2337 C CA . SER B 1 25 ? 54.500 41.999 -8.515 1.00 124.54 22 SER B CA 1
ATOM 2338 C C . SER B 1 25 ? 54.064 41.013 -9.589 1.00 123.21 22 SER B C 1
ATOM 2339 O O . SER B 1 25 ? 52.921 41.062 -10.048 1.00 119.48 22 SER B O 1
ATOM 2342 N N . THR B 1 26 ? 54.971 40.111 -9.971 1.00 126.02 23 THR B N 1
ATOM 2343 C CA . THR B 1 26 ? 54.686 39.118 -11.007 1.00 127.45 23 THR B CA 1
ATOM 2344 C C . THR B 1 26 ? 53.794 38.018 -10.442 1.00 120.30 23 THR B C 1
ATOM 2345 O O . THR B 1 26 ? 54.244 36.899 -10.186 1.00 122.58 23 THR B O 1
ATOM 2349 N N . LEU B 1 27 ? 52.526 38.365 -10.235 1.00 114.90 24 LEU B N 1
ATOM 2350 C CA . LEU B 1 27 ? 51.529 37.435 -9.712 1.00 109.54 24 LEU B CA 1
ATOM 2351 C C . LEU B 1 27 ? 50.208 37.754 -10.385 1.00 104.54 24 LEU B C 1
ATOM 2352 O O . LEU B 1 27 ? 49.722 38.881 -10.297 1.00 105.31 24 LEU B O 1
ATOM 2357 N N . TYR B 1 28 ? 49.654 36.758 -11.068 1.00 100.34 25 TYR B N 1
ATOM 2358 C CA . TYR B 1 28 ? 48.399 36.882 -11.809 1.00 98.30 25 TYR B CA 1
ATOM 2359 C C . TYR B 1 28 ? 47.369 37.684 -10.997 1.00 95.86 25 TYR B C 1
ATOM 2360 O O . TYR B 1 28 ? 46.922 37.219 -9.954 1.00 93.84 25 TYR B O 1
ATOM 2369 N N . PRO B 1 29 ? 47.024 38.911 -11.454 1.00 97.55 26 PRO B N 1
ATOM 2370 C CA . PRO B 1 29 ? 46.074 39.767 -10.719 1.00 96.00 26 PRO B CA 1
ATOM 2371 C C . PRO B 1 29 ? 44.735 39.137 -10.293 1.00 93.98 26 PRO B C 1
ATOM 2372 O O . PRO B 1 29 ? 44.359 39.284 -9.123 1.00 93.83 26 PRO B O 1
ATOM 2376 N N . PRO B 1 30 ? 44.020 38.436 -11.204 1.00 93.55 27 PRO B N 1
ATOM 2377 C CA . PRO B 1 30 ? 42.756 37.845 -10.732 1.00 92.25 27 PRO B CA 1
ATOM 2378 C C . PRO B 1 30 ? 42.910 36.941 -9.505 1.00 89.69 27 PRO B C 1
ATOM 2379 O O . PRO B 1 30 ? 41.941 36.758 -8.768 1.00 90.20 27 PRO B O 1
ATOM 2383 N N . THR B 1 31 ? 44.114 36.395 -9.298 1.00 90.06 28 THR B N 1
ATOM 2384 C CA . THR B 1 31 ? 44.404 35.546 -8.128 1.00 88.45 28 THR B CA 1
ATOM 2385 C C . THR B 1 31 ? 44.468 36.380 -6.850 1.00 85.78 28 THR B C 1
ATOM 2386 O O . THR B 1 31 ? 43.970 35.954 -5.812 1.00 86.47 28 THR B O 1
ATOM 2390 N N . VAL B 1 32 ? 45.076 37.561 -6.926 1.00 87.42 29 VAL B N 1
ATOM 2391 C CA . VAL B 1 32 ? 45.176 38.443 -5.760 1.00 87.74 29 VAL B CA 1
ATOM 2392 C C . VAL B 1 32 ? 43.795 38.995 -5.369 1.00 90.15 29 VAL B C 1
ATOM 2393 O O . VAL B 1 32 ? 43.529 39.197 -4.183 1.00 90.10 29 VAL B O 1
ATOM 2397 N N . ARG B 1 33 ? 42.921 39.226 -6.354 1.00 94.84 30 ARG B N 1
ATOM 2398 C CA . ARG B 1 33 ? 41.568 39.743 -6.067 1.00 97.72 30 ARG B CA 1
ATOM 2399 C C . ARG B 1 33 ? 40.783 38.681 -5.299 1.00 93.18 30 ARG B C 1
ATOM 2400 O O . ARG B 1 33 ? 40.135 38.971 -4.298 1.00 92.27 30 ARG B O 1
ATOM 2408 N N . ARG B 1 34 ? 40.850 37.457 -5.806 1.00 90.67 31 ARG B N 1
ATOM 2409 C CA . ARG B 1 34 ? 40.213 36.298 -5.195 1.00 89.27 31 ARG B CA 1
ATOM 2410 C C . ARG B 1 34 ? 40.529 36.144 -3.734 1.00 85.56 31 ARG B C 1
ATOM 2411 O O . ARG B 1 34 ? 39.633 36.006 -2.898 1.00 85.08 31 ARG B O 1
ATOM 2419 N N . VAL B 1 35 ? 41.824 36.132 -3.449 1.00 81.66 32 VAL B N 1
ATOM 2420 C CA . VAL B 1 35 ? 42.309 35.975 -2.096 1.00 82.42 32 VAL B CA 1
ATOM 2421 C C . VAL B 1 35 ? 41.772 37.125 -1.235 1.00 84.00 32 VAL B C 1
ATOM 2422 O O . VAL B 1 35 ? 41.225 36.896 -0.154 1.00 82.92 32 VAL B O 1
ATOM 2426 N N . THR B 1 36 ? 41.898 38.350 -1.748 1.00 86.07 33 THR B N 1
ATOM 2427 C CA . THR B 1 36 ? 41.423 39.547 -1.053 1.00 85.73 33 THR B CA 1
ATOM 2428 C C . THR B 1 36 ? 39.914 39.517 -0.851 1.00 85.49 33 THR B C 1
ATOM 2429 O O . THR B 1 36 ? 39.420 39.895 0.210 1.00 91.17 33 THR B O 1
ATOM 2433 N N . GLU B 1 37 ? 39.192 39.062 -1.865 1.00 85.66 34 GLU B N 1
ATOM 2434 C CA . GLU B 1 37 ? 37.737 38.983 -1.801 1.00 90.60 34 GLU B CA 1
ATOM 2435 C C . GLU B 1 37 ? 37.299 38.006 -0.714 1.00 87.77 34 GLU B C 1
ATOM 2436 O O . GLU B 1 37 ? 36.379 38.295 0.049 1.00 87.37 34 GLU B O 1
ATOM 2442 N N . ARG B 1 38 ? 37.970 36.858 -0.654 1.00 87.19 35 ARG B N 1
ATOM 2443 C CA . ARG B 1 38 ? 37.672 35.825 0.348 1.00 88.06 35 ARG B CA 1
ATOM 2444 C C . ARG B 1 38 ? 37.996 36.189 1.788 1.00 88.36 35 ARG B C 1
ATOM 2445 O O . ARG B 1 38 ? 37.405 35.627 2.718 1.00 92.56 35 ARG B O 1
ATOM 2453 N N . LEU B 1 39 ? 38.938 37.103 1.975 1.00 85.78 36 LEU B N 1
ATOM 2454 C CA . LEU B 1 39 ? 39.326 37.519 3.313 1.00 86.63 36 LEU B CA 1
ATOM 2455 C C . LEU B 1 39 ? 38.631 38.796 3.786 1.00 89.46 36 LEU B C 1
ATOM 2456 O O . LEU B 1 39 ? 38.698 39.118 4.972 1.00 92.74 36 LEU B O 1
ATOM 2461 N N . PHE B 1 40 ? 37.939 39.494 2.880 1.00 92.03 37 PHE B N 1
ATOM 2462 C CA . PHE B 1 40 ? 37.265 40.759 3.218 1.00 96.24 37 PHE B CA 1
ATOM 2463 C C . PHE B 1 40 ? 36.300 40.674 4.406 1.00 96.57 37 PHE B C 1
ATOM 2464 O O . PHE B 1 40 ? 36.425 41.444 5.359 1.00 96.96 37 PHE B O 1
ATOM 2472 N N . ASP B 1 41 ? 35.338 39.755 4.338 1.00 98.15 38 ASP B N 1
ATOM 2473 C CA . ASP B 1 41 ? 34.348 39.576 5.419 1.00 99.79 38 ASP B CA 1
ATOM 2474 C C . ASP B 1 41 ? 34.905 38.872 6.662 1.00 99.12 38 ASP B C 1
ATOM 2475 O O . ASP B 1 41 ? 34.226 38.814 7.689 1.00 102.49 38 ASP B O 1
ATOM 2480 N N . ARG B 1 42 ? 36.129 38.347 6.570 1.00 95.90 39 ARG B N 1
ATOM 2481 C CA . ARG B 1 42 ? 36.760 37.645 7.694 1.00 93.68 39 ARG B CA 1
ATOM 2482 C C . ARG B 1 42 ? 37.699 38.507 8.516 1.00 91.85 39 ARG B C 1
ATOM 2483 O O . ARG B 1 42 ? 38.048 38.121 9.623 1.00 93.17 39 ARG B O 1
ATOM 2491 N N . TYR B 1 43 ? 38.130 39.649 7.980 1.00 90.01 40 TYR B N 1
ATOM 2492 C CA . TYR B 1 43 ? 39.041 40.545 8.708 1.00 91.37 40 TYR B CA 1
ATOM 2493 C C . TYR B 1 43 ? 38.659 42.014 8.565 1.00 92.88 40 TYR B C 1
ATOM 2494 O O . TYR B 1 43 ? 38.071 42.405 7.552 1.00 92.09 40 TYR B O 1
ATOM 2503 N N . PRO B 1 44 ? 38.984 42.836 9.585 1.00 95.07 41 PRO B N 1
ATOM 2504 C CA . PRO B 1 44 ? 38.683 44.258 9.466 1.00 97.04 41 PRO B CA 1
ATOM 2505 C C . PRO B 1 44 ? 39.634 44.880 8.428 1.00 97.83 41 PRO B C 1
ATOM 2506 O O . PRO B 1 44 ? 40.755 44.380 8.262 1.00 94.45 41 PRO B O 1
ATOM 2510 N N . PRO B 1 45 ? 39.198 45.951 7.728 1.00 101.19 42 PRO B N 1
ATOM 2511 C CA . PRO B 1 45 ? 40.017 46.607 6.683 1.00 101.65 42 PRO B CA 1
ATOM 2512 C C . PRO B 1 45 ? 41.478 46.880 7.074 1.00 102.00 42 PRO B C 1
ATOM 2513 O O . PRO B 1 45 ? 42.387 46.706 6.256 1.00 100.14 42 PRO B O 1
ATOM 2517 N N . LYS B 1 46 ? 41.674 47.287 8.325 1.00 103.29 43 LYS B N 1
ATOM 2518 C CA . LYS B 1 46 ? 42.989 47.605 8.880 1.00 104.47 43 LYS B CA 1
ATOM 2519 C C . LYS B 1 46 ? 43.947 46.404 8.887 1.00 100.11 43 LYS B C 1
ATOM 2520 O O . LYS B 1 46 ? 45.155 46.589 8.986 1.00 100.39 43 LYS B O 1
ATOM 2526 N N . GLN B 1 47 ? 43.402 45.187 8.772 1.00 97.61 44 GLN B N 1
ATOM 2527 C CA . GLN B 1 47 ? 44.201 43.947 8.777 1.00 96.59 44 GLN B CA 1
ATOM 2528 C C . GLN B 1 47 ? 44.175 43.195 7.442 1.00 93.65 44 GLN B C 1
ATOM 2529 O O . GLN B 1 47 ? 45.122 42.489 7.112 1.00 93.68 44 GLN B O 1
ATOM 2535 N N . LEU B 1 48 ? 43.088 43.341 6.687 1.00 94.17 45 LEU B N 1
ATOM 2536 C CA . LEU B 1 48 ? 42.921 42.661 5.390 1.00 91.89 45 LEU B CA 1
ATOM 2537 C C . LEU B 1 48 ? 44.156 42.661 4.495 1.00 92.75 45 LEU B C 1
ATOM 2538 O O . LEU B 1 48 ? 44.463 41.655 3.874 1.00 95.25 45 LEU B O 1
ATOM 2543 N N . GLU B 1 49 ? 44.855 43.790 4.440 1.00 98.19 46 GLU B N 1
ATOM 2544 C CA . GLU B 1 49 ? 46.031 43.944 3.578 1.00 99.30 46 GLU B CA 1
ATOM 2545 C C . GLU B 1 49 ? 47.150 42.969 3.938 1.00 95.80 46 GLU B C 1
ATOM 2546 O O . GLU B 1 49 ? 47.705 42.350 3.035 1.00 93.30 46 GLU B O 1
ATOM 2552 N N . LYS B 1 50 ? 47.467 42.807 5.232 1.00 94.35 47 LYS B N 1
ATOM 2553 C CA . LYS B 1 50 ? 48.554 41.882 5.617 1.00 93.84 47 LYS B CA 1
ATOM 2554 C C . LYS B 1 50 ? 48.109 40.426 5.582 1.00 90.80 47 LYS B C 1
ATOM 2555 O O . LYS B 1 50 ? 48.928 39.540 5.333 1.00 92.38 47 LYS B O 1
ATOM 2561 N N . GLU B 1 51 ? 46.825 40.180 5.833 1.00 87.62 48 GLU B N 1
ATOM 2562 C CA . GLU B 1 51 ? 46.282 38.822 5.780 1.00 86.74 48 GLU B CA 1
ATOM 2563 C C . GLU B 1 51 ? 46.323 38.272 4.353 1.00 85.55 48 GLU B C 1
ATOM 2564 O O . GLU B 1 51 ? 46.472 37.069 4.161 1.00 89.22 48 GLU B O 1
ATOM 2570 N N . VAL B 1 52 ? 46.179 39.153 3.365 1.00 84.38 49 VAL B N 1
ATOM 2571 C CA . VAL B 1 52 ? 46.270 38.760 1.960 1.00 84.74 49 VAL B CA 1
ATOM 2572 C C . VAL B 1 52 ? 47.707 38.304 1.663 1.00 87.14 49 VAL B C 1
ATOM 2573 O O . VAL B 1 52 ? 47.911 37.281 1.017 1.00 88.50 49 VAL B O 1
ATOM 2577 N N . ARG B 1 53 ? 48.689 39.053 2.162 1.00 90.01 50 ARG B N 1
ATOM 2578 C CA . ARG B 1 53 ? 50.103 38.732 1.944 1.00 92.55 50 ARG B CA 1
ATOM 2579 C C . ARG B 1 53 ? 50.485 37.430 2.658 1.00 93.53 50 ARG B C 1
ATOM 2580 O O . ARG B 1 53 ? 51.303 36.664 2.155 1.00 95.08 50 ARG B O 1
ATOM 2588 N N . LYS B 1 54 ? 49.899 37.195 3.833 1.00 93.73 51 LYS B N 1
ATOM 2589 C CA . LYS B 1 54 ? 50.156 35.969 4.597 1.00 96.60 51 LYS B CA 1
ATOM 2590 C C . LYS B 1 54 ? 49.657 34.773 3.780 1.00 92.54 51 LYS B C 1
ATOM 2591 O O . LYS B 1 54 ? 50.346 33.761 3.660 1.00 97.40 51 LYS B O 1
ATOM 2597 N N . LYS B 1 55 ? 48.459 34.919 3.217 1.00 85.08 52 LYS B N 1
ATOM 2598 C CA . LYS B 1 55 ? 47.817 33.878 2.417 1.00 82.22 52 LYS B CA 1
ATOM 2599 C C . LYS B 1 55 ? 48.550 33.606 1.112 1.00 83.16 52 LYS B C 1
ATOM 2600 O O . LYS B 1 55 ? 48.779 32.450 0.759 1.00 84.54 52 LYS B O 1
ATOM 2606 N N . LEU B 1 56 ? 48.910 34.665 0.394 1.00 84.87 53 LEU B N 1
ATOM 2607 C CA . LEU B 1 56 ? 49.635 34.519 -0.872 1.00 86.43 53 LEU B CA 1
ATOM 2608 C C . LEU B 1 56 ? 50.969 33.806 -0.675 1.00 93.37 53 LEU B C 1
ATOM 2609 O O . LEU B 1 56 ? 51.440 33.112 -1.577 1.00 97.96 53 LEU B O 1
ATOM 2614 N N . HIS B 1 57 ? 51.570 33.979 0.500 1.00 97.04 54 HIS B N 1
ATOM 2615 C CA . HIS B 1 57 ? 52.829 33.318 0.816 1.00 101.67 54 HIS B CA 1
ATOM 2616 C C . HIS B 1 57 ? 52.571 31.836 1.045 1.00 104.30 54 HIS B C 1
ATOM 2617 O O . HIS B 1 57 ? 53.230 30.981 0.458 1.00 106.17 54 HIS B O 1
ATOM 2624 N N . GLN B 1 58 ? 51.590 31.554 1.898 1.00 105.05 55 GLN B N 1
ATOM 2625 C CA . GLN B 1 58 ? 51.214 30.191 2.259 1.00 108.75 55 GLN B CA 1
ATOM 2626 C C . GLN B 1 58 ? 50.772 29.334 1.068 1.00 108.30 55 GLN B C 1
ATOM 2627 O O . GLN B 1 58 ? 51.020 28.128 1.061 1.00 117.09 55 GLN B O 1
ATOM 2633 N N . ALA B 1 59 ? 50.132 29.947 0.069 1.00 101.78 56 ALA B N 1
ATOM 2634 C CA . ALA B 1 59 ? 49.616 29.203 -1.092 1.00 100.43 56 ALA B CA 1
ATOM 2635 C C . ALA B 1 59 ? 50.406 29.360 -2.391 1.00 101.70 56 ALA B C 1
ATOM 2636 O O . ALA B 1 59 ? 50.691 28.372 -3.068 1.00 105.85 56 ALA B O 1
ATOM 2638 N N . TYR B 1 60 ? 50.751 30.596 -2.735 1.00 101.16 57 TYR B N 1
ATOM 2639 C CA . TYR B 1 60 ? 51.468 30.890 -3.981 1.00 102.86 57 TYR B CA 1
ATOM 2640 C C . TYR B 1 60 ? 52.928 31.299 -3.744 1.00 109.15 57 TYR B C 1
ATOM 2641 O O . TYR B 1 60 ? 53.509 32.033 -4.547 1.00 110.03 57 TYR B O 1
ATOM 2650 N N . GLY B 1 61 ? 53.520 30.797 -2.659 1.00 116.78 58 GLY B N 1
ATOM 2651 C CA . GLY B 1 61 ? 54.904 31.125 -2.295 1.00 124.10 58 GLY B CA 1
ATOM 2652 C C . GLY B 1 61 ? 55.946 30.545 -3.229 1.00 131.90 58 GLY B C 1
ATOM 2653 O O . GLY B 1 61 ? 56.918 31.218 -3.574 1.00 133.36 58 GLY B O 1
ATOM 2654 N N . ALA B 1 62 ? 55.746 29.293 -3.631 1.00 139.18 59 ALA B N 1
ATOM 2655 C CA . ALA B 1 62 ? 56.666 28.616 -4.546 1.00 149.20 59 ALA B CA 1
ATOM 2656 C C . ALA B 1 62 ? 56.517 29.119 -5.988 1.00 152.00 59 ALA B C 1
ATOM 2657 O O . ALA B 1 62 ? 57.394 28.882 -6.818 1.00 157.73 59 ALA B O 1
ATOM 2659 N N . TYR B 1 63 ? 55.413 29.815 -6.276 1.00 153.65 60 TYR B N 1
ATOM 2660 C CA . TYR B 1 63 ? 55.150 30.351 -7.621 1.00 156.26 60 TYR B CA 1
ATOM 2661 C C . TYR B 1 63 ? 55.406 31.863 -7.775 1.00 155.69 60 TYR B C 1
ATOM 2662 O O . TYR B 1 63 ? 54.927 32.476 -8.733 1.00 157.58 60 TYR B O 1
ATOM 2671 N N . ILE B 1 64 ? 56.153 32.463 -6.845 1.00 156.05 61 ILE B N 1
ATOM 2672 C CA . ILE B 1 64 ? 56.494 33.887 -6.938 1.00 155.07 61 ILE B CA 1
ATOM 2673 C C . ILE B 1 64 ? 57.691 33.973 -7.877 1.00 157.64 61 ILE B C 1
ATOM 2674 O O . ILE B 1 64 ? 57.626 34.620 -8.924 1.00 154.31 61 ILE B O 1
ATOM 2679 N N . GLY B 1 65 ? 58.775 33.304 -7.488 1.00 163.03 62 GLY B N 1
ATOM 2680 C CA . GLY B 1 65 ? 60.003 33.253 -8.273 1.00 169.69 62 GLY B CA 1
ATOM 2681 C C . GLY B 1 65 ? 59.998 32.026 -9.164 1.00 172.87 62 GLY B C 1
ATOM 2682 O O . GLY B 1 65 ? 58.932 31.528 -9.540 1.00 170.49 62 GLY B O 1
ATOM 2683 N N . GLY B 1 66 ? 61.191 31.537 -9.501 1.00 178.75 63 GLY B N 1
ATOM 2684 C CA . GLY B 1 66 ? 61.345 30.360 -10.368 1.00 181.16 63 GLY B CA 1
ATOM 2685 C C . GLY B 1 66 ? 60.794 30.582 -11.769 1.00 178.89 63 GLY B C 1
ATOM 2686 O O . GLY B 1 66 ? 60.508 29.623 -12.490 1.00 177.35 63 GLY B O 1
ATOM 2687 N N . ILE B 1 67 ? 60.656 31.852 -12.150 1.00 177.87 64 ILE B N 1
ATOM 2688 C CA . ILE B 1 67 ? 60.174 32.226 -13.472 1.00 177.44 64 ILE B CA 1
ATOM 2689 C C . ILE B 1 67 ? 61.170 32.214 -14.628 1.00 180.95 64 ILE B C 1
ATOM 2690 O O . ILE B 1 67 ? 61.009 31.444 -15.575 1.00 182.58 64 ILE B O 1
ATOM 2695 N N . ASP B 1 68 ? 62.210 33.040 -14.518 1.00 169.69 65 ASP B N 1
ATOM 2696 C CA . ASP B 1 68 ? 63.357 33.034 -15.417 1.00 166.89 65 ASP B CA 1
ATOM 2697 C C . ASP B 1 68 ? 63.087 32.658 -16.885 1.00 161.64 65 ASP B C 1
ATOM 2698 O O . ASP B 1 68 ? 63.762 31.803 -17.466 1.00 157.20 65 ASP B O 1
ATOM 2703 N N . GLY B 1 69 ? 62.075 33.306 -17.458 1.00 160.10 66 GLY B N 1
ATOM 2704 C CA . GLY B 1 69 ? 61.570 32.987 -18.794 1.00 158.50 66 GLY B CA 1
ATOM 2705 C C . GLY B 1 69 ? 62.623 32.973 -19.890 1.00 157.84 66 GLY B C 1
ATOM 2706 O O . GLY B 1 69 ? 62.523 32.185 -20.831 1.00 153.60 66 GLY B O 1
ATOM 2707 N N . LYS B 1 70 ? 63.628 33.844 -19.771 1.00 160.30 67 LYS B N 1
ATOM 2708 C CA . LYS B 1 70 ? 64.708 33.928 -20.763 1.00 161.61 67 LYS B CA 1
ATOM 2709 C C . LYS B 1 70 ? 65.586 32.679 -20.755 1.00 160.92 67 LYS B C 1
ATOM 2710 O O . LYS B 1 70 ? 65.883 32.124 -21.813 1.00 163.49 67 LYS B O 1
ATOM 2716 N N . ARG B 1 71 ? 65.993 32.240 -19.564 1.00 158.85 68 ARG B N 1
ATOM 2717 C CA . ARG B 1 71 ? 66.837 31.046 -19.432 1.00 157.30 68 ARG B CA 1
ATOM 2718 C C . ARG B 1 71 ? 66.081 29.793 -19.873 1.00 155.40 68 ARG B C 1
ATOM 2719 O O . ARG B 1 71 ? 66.695 28.836 -20.334 1.00 156.97 68 ARG B O 1
ATOM 2727 N N . LEU B 1 72 ? 64.754 29.807 -19.739 1.00 155.36 69 LEU B N 1
ATOM 2728 C CA . LEU B 1 72 ? 63.936 28.663 -20.141 1.00 154.28 69 LEU B CA 1
ATOM 2729 C C . LEU B 1 72 ? 63.822 28.560 -21.665 1.00 155.96 69 LEU B C 1
ATOM 2730 O O . LEU B 1 72 ? 64.113 27.506 -22.228 1.00 155.40 69 LEU B O 1
ATOM 2735 N N . GLU B 1 73 ? 63.413 29.646 -22.328 1.00 158.74 70 GLU B N 1
ATOM 2736 C CA . GLU B 1 73 ? 63.250 29.630 -23.798 1.00 161.90 70 GLU B CA 1
ATOM 2737 C C . GLU B 1 73 ? 64.557 29.332 -24.542 1.00 164.98 70 GLU B C 1
ATOM 2738 O O . GLU B 1 73 ? 64.546 28.635 -25.563 1.00 164.20 70 GLU B O 1
ATOM 2744 N N . LYS B 1 74 ? 65.671 29.864 -24.032 1.00 168.61 71 LYS B N 1
ATOM 2745 C CA . LYS B 1 74 ? 66.988 29.621 -24.637 1.00 170.81 71 LYS B CA 1
ATOM 2746 C C . LYS B 1 74 ? 67.391 28.160 -24.445 1.00 166.09 71 LYS B C 1
ATOM 2747 O O . LYS B 1 74 ? 67.911 27.537 -25.368 1.00 166.15 71 LYS B O 1
ATOM 2753 N N . LYS B 1 75 ? 67.129 27.622 -23.253 1.00 160.57 72 LYS B N 1
ATOM 2754 C CA . LYS B 1 75 ? 67.430 26.218 -22.941 1.00 157.36 72 LYS B CA 1
ATOM 2755 C C . LYS B 1 75 ? 66.669 25.293 -23.892 1.00 153.66 72 LYS B C 1
ATOM 2756 O O . LYS B 1 75 ? 67.184 24.254 -24.299 1.00 150.48 72 LYS B O 1
ATOM 2762 N N . ILE B 1 76 ? 65.440 25.681 -24.235 1.00 152.17 73 ILE B N 1
ATOM 2763 C CA . ILE B 1 76 ? 64.601 24.906 -25.148 1.00 151.40 73 ILE B CA 1
ATOM 2764 C C . ILE B 1 76 ? 65.122 25.018 -26.578 1.00 155.14 73 ILE B C 1
ATOM 2765 O O . ILE B 1 76 ? 65.384 23.998 -27.216 1.00 156.74 73 ILE B O 1
ATOM 2770 N N . GLU B 1 77 ? 65.288 26.247 -27.071 1.00 158.10 74 GLU B N 1
ATOM 2771 C CA . GLU B 1 77 ? 65.778 26.462 -28.444 1.00 163.51 74 GLU B CA 1
ATOM 2772 C C . GLU B 1 77 ? 67.219 25.990 -28.668 1.00 165.90 74 GLU B C 1
ATOM 2773 O O . GLU B 1 77 ? 67.622 25.768 -29.810 1.00 167.37 74 GLU B O 1
ATOM 2779 N N . LYS B 1 78 ? 67.981 25.834 -27.584 1.00 167.92 75 LYS B N 1
ATOM 2780 C CA . LYS B 1 78 ? 69.360 25.337 -27.671 1.00 172.74 75 LYS B CA 1
ATOM 2781 C C . LYS B 1 78 ? 69.331 23.823 -27.950 1.00 175.38 75 LYS B C 1
ATOM 2782 O O . LYS B 1 78 ? 70.293 23.264 -28.481 1.00 179.36 75 LYS B O 1
ATOM 278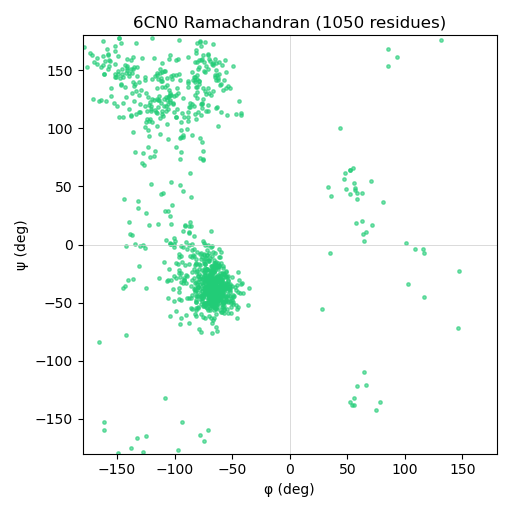8 N N . ILE B 1 79 ? 68.218 23.178 -27.580 1.00 176.79 76 ILE B N 1
ATOM 2789 C CA . ILE B 1 79 ? 67.993 21.743 -27.820 1.00 177.11 76 ILE B CA 1
ATOM 2790 C C . ILE B 1 79 ? 67.271 21.549 -29.164 1.00 176.83 76 ILE B C 1
ATOM 2791 O O . ILE B 1 79 ? 67.466 20.528 -29.832 1.00 180.06 76 ILE B O 1
ATOM 2796 N N . ILE B 1 80 ? 66.444 22.524 -29.554 1.00 171.91 77 ILE B N 1
ATOM 2797 C CA . ILE B 1 80 ? 65.711 22.464 -30.827 1.00 171.45 77 ILE B CA 1
ATOM 2798 C C . ILE B 1 80 ? 66.686 22.471 -32.004 1.00 174.69 77 ILE B C 1
ATOM 2799 O O . ILE B 1 80 ? 66.653 21.572 -32.848 1.00 176.30 77 ILE B O 1
ATOM 2804 N N . HIS B 1 81 ? 67.551 23.482 -32.046 1.00 175.80 78 HIS B N 1
ATOM 2805 C CA . HIS B 1 81 ? 68.540 23.611 -33.115 1.00 179.73 78 HIS B CA 1
ATOM 2806 C C . HIS B 1 81 ? 69.684 22.614 -32.907 1.00 181.78 78 HIS B C 1
ATOM 2807 O O . HIS B 1 81 ? 70.294 22.580 -31.835 1.00 180.54 78 HIS B O 1
ATOM 2814 N N . GLU B 1 82 ? 69.954 21.796 -33.927 1.00 185.33 79 GLU B N 1
ATOM 2815 C CA . GLU B 1 82 ? 71.025 20.792 -33.880 1.00 185.53 79 GLU B CA 1
ATOM 2816 C C . GLU B 1 82 ? 71.722 20.696 -35.233 1.00 188.14 79 GLU B C 1
ATOM 2817 O O . GLU B 1 82 ? 71.101 20.349 -36.236 1.00 187.97 79 GLU B O 1
ATOM 2823 N N . THR B 1 92 ? 59.323 11.535 -41.779 1.00 168.10 89 THR B N 1
ATOM 2824 C CA . THR B 1 92 ? 60.630 1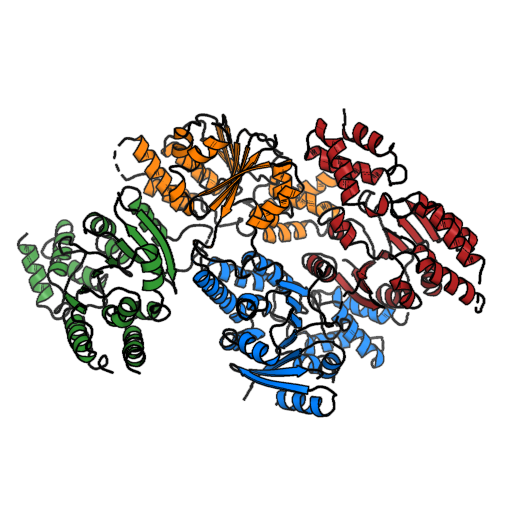1.870 -41.230 1.00 167.57 89 THR B CA 1
ATOM 2825 C C . THR B 1 92 ? 60.501 13.051 -40.281 1.00 163.20 89 THR B C 1
ATOM 2826 O O . THR B 1 92 ? 60.895 12.961 -39.117 1.00 161.79 89 THR B O 1
ATOM 2830 N N . ARG B 1 93 ? 59.946 14.155 -40.783 1.00 162.62 90 ARG B N 1
ATOM 2831 C CA . ARG B 1 93 ? 59.749 15.358 -39.959 1.00 158.10 90 ARG B CA 1
ATOM 2832 C C . ARG B 1 93 ? 58.662 15.178 -38.892 1.00 151.68 90 ARG B C 1
ATOM 2833 O O . ARG B 1 93 ? 58.553 15.997 -37.978 1.00 146.76 90 ARG B O 1
ATOM 2841 N N . THR B 1 94 ? 57.856 14.121 -39.021 1.00 150.43 91 THR B N 1
ATOM 2842 C CA . THR B 1 94 ? 56.824 13.819 -38.033 1.00 145.89 91 THR B CA 1
ATOM 2843 C C . THR B 1 94 ? 57.533 13.332 -36.771 1.00 143.28 91 THR B C 1
ATOM 2844 O O . THR B 1 94 ? 57.281 13.836 -35.677 1.00 139.31 91 THR B O 1
ATOM 2848 N N . GLU B 1 95 ? 58.433 12.360 -36.946 1.00 145.57 92 GLU B N 1
ATOM 2849 C CA . GLU B 1 95 ? 59.220 11.799 -35.836 1.00 143.08 92 GLU B CA 1
ATOM 2850 C C . GLU B 1 95 ? 60.245 12.784 -35.283 1.00 139.62 92 GLU B C 1
ATOM 2851 O O . GLU B 1 95 ? 60.636 12.679 -34.121 1.00 134.58 92 GLU B O 1
ATOM 2857 N N . TRP B 1 96 ? 60.695 13.718 -36.118 1.00 141.52 93 TRP B N 1
ATOM 2858 C CA . TRP B 1 96 ? 61.642 14.731 -35.667 1.00 142.38 93 TRP B CA 1
ATOM 2859 C C . TRP B 1 96 ? 60.909 15.716 -34.758 1.00 137.34 93 TRP B C 1
ATOM 2860 O O . TRP B 1 96 ? 61.465 16.177 -33.757 1.00 135.91 93 TRP B O 1
ATOM 2871 N N . GLU B 1 97 ? 59.659 16.023 -35.110 1.00 134.64 94 GLU B N 1
ATOM 2872 C CA . GLU B 1 97 ? 58.841 16.948 -34.322 1.00 129.19 94 GLU B CA 1
ATOM 2873 C C . GLU B 1 97 ? 58.460 16.296 -32.994 1.00 123.17 94 GLU B C 1
ATOM 2874 O O . GLU B 1 97 ? 58.424 16.968 -31.973 1.00 119.14 94 GLU B O 1
ATOM 2880 N N . LYS B 1 98 ? 58.175 14.991 -33.015 1.00 123.25 95 LYS B N 1
ATOM 2881 C CA . LYS B 1 98 ? 57.826 14.256 -31.790 1.00 121.44 95 LYS B CA 1
ATOM 2882 C C . LYS B 1 98 ? 58.995 14.182 -30.824 1.00 122.87 95 LYS B C 1
ATOM 2883 O O . LYS B 1 98 ? 58.862 14.540 -29.651 1.00 123.09 95 LYS B O 1
ATOM 2889 N N . GLU B 1 99 ? 60.135 13.710 -31.319 1.00 126.62 96 GLU B N 1
ATOM 2890 C CA . GLU B 1 99 ? 61.328 13.580 -30.489 1.00 127.38 96 GLU B CA 1
ATOM 2891 C C . GLU B 1 99 ? 61.840 14.918 -29.959 1.00 127.86 96 GLU B C 1
ATOM 2892 O O . GLU B 1 99 ? 62.253 14.992 -28.807 1.00 126.42 96 GLU B O 1
ATOM 2898 N N . ILE B 1 100 ? 61.784 15.973 -30.773 1.00 130.95 97 ILE B N 1
ATOM 2899 C CA . ILE B 1 100 ? 62.263 17.285 -30.323 1.00 131.90 97 ILE B CA 1
ATOM 2900 C C . ILE B 1 100 ? 61.339 17.833 -29.219 1.00 129.94 97 ILE B C 1
ATOM 2901 O O . ILE B 1 100 ? 61.807 18.511 -28.304 1.00 131.17 97 ILE B O 1
ATOM 2906 N N . CYS B 1 101 ? 60.040 17.533 -29.312 1.00 128.14 98 CYS B N 1
ATOM 2907 C CA . CYS B 1 101 ? 59.070 17.933 -28.281 1.00 123.94 98 CYS B CA 1
ATOM 2908 C C . CYS B 1 101 ? 59.286 17.076 -27.047 1.00 121.17 98 CYS B C 1
ATOM 2909 O O . CYS B 1 101 ? 59.408 17.588 -25.933 1.00 121.38 98 CYS B O 1
ATOM 2912 N N . LEU B 1 102 ? 59.341 15.765 -27.267 1.00 118.46 99 LEU B N 1
ATOM 2913 C CA . LEU B 1 102 ? 59.538 14.792 -26.196 1.00 114.87 99 LEU B CA 1
ATOM 2914 C C . LEU B 1 102 ? 60.794 15.143 -25.373 1.00 113.64 99 LEU B C 1
ATOM 2915 O O . LEU B 1 102 ? 60.877 14.814 -24.191 1.00 111.77 99 LEU B O 1
ATOM 2920 N N . LYS B 1 103 ? 61.753 15.820 -26.010 1.00 114.95 100 LYS B N 1
ATOM 2921 C CA . LYS B 1 103 ? 62.979 16.269 -25.333 1.00 115.66 100 LYS B CA 1
ATOM 2922 C C . LYS B 1 103 ? 62.716 17.449 -24.394 1.00 111.89 100 LYS B C 1
ATOM 2923 O O . LYS B 1 103 ? 63.318 17.538 -23.324 1.00 113.08 100 LYS B O 1
ATOM 2929 N N . ILE B 1 104 ? 61.831 18.351 -24.808 1.00 109.70 101 ILE B N 1
ATOM 2930 C CA . ILE B 1 104 ? 61.462 19.537 -24.012 1.00 108.17 101 ILE B CA 1
ATOM 2931 C C . ILE B 1 104 ? 60.699 19.131 -22.741 1.00 106.13 101 ILE B C 1
ATOM 2932 O O . ILE B 1 104 ? 60.931 19.683 -21.661 1.00 104.63 101 ILE B O 1
ATOM 2937 N N . LEU B 1 105 ? 59.802 18.156 -22.882 1.00 104.35 102 LEU B N 1
ATOM 2938 C CA . LEU B 1 105 ? 59.000 17.648 -21.766 1.00 102.51 102 LEU B CA 1
ATOM 2939 C C . LEU B 1 105 ? 59.853 17.100 -20.609 1.00 102.80 102 LEU B C 1
ATOM 2940 O O . LEU B 1 105 ? 59.423 17.124 -19.456 1.00 103.06 102 LEU B O 1
ATOM 2945 N N . ASN B 1 106 ? 61.058 16.623 -20.914 1.00 102.38 103 ASN B N 1
ATOM 2946 C CA . ASN B 1 106 ? 61.964 16.103 -19.881 1.00 103.88 103 ASN B CA 1
ATOM 2947 C C . ASN B 1 106 ? 62.599 17.199 -19.009 1.00 104.56 103 ASN B C 1
ATOM 2948 O O . ASN B 1 106 ? 63.186 16.888 -17.973 1.00 102.85 103 ASN B O 1
ATOM 2953 N N . LEU B 1 107 ? 62.486 18.463 -19.427 1.00 105.73 104 LEU B N 1
ATOM 2954 C CA . LEU B 1 107 ? 63.059 19.595 -18.680 1.00 107.55 104 LEU B CA 1
ATOM 2955 C C . LEU B 1 107 ? 62.349 19.876 -17.356 1.00 108.69 104 LEU B C 1
ATOM 2956 O O . LEU B 1 107 ? 62.992 19.960 -16.308 1.00 109.23 104 LEU B O 1
ATOM 2961 N N . HIS B 1 108 ? 61.027 20.031 -17.425 1.00 109.42 105 HIS B N 1
ATOM 2962 C CA . HIS B 1 108 ? 60.188 20.349 -16.262 1.00 111.25 105 HIS B CA 1
ATOM 2963 C C . HIS B 1 108 ? 59.799 19.073 -15.496 1.00 112.41 105 HIS B C 1
ATOM 2964 O O . HIS B 1 108 ? 59.637 18.007 -16.092 1.00 110.57 105 HIS B O 1
ATOM 2971 N N . THR B 1 109 ? 59.643 19.201 -14.178 1.00 116.01 106 THR B N 1
ATOM 2972 C CA . THR B 1 109 ? 59.325 18.053 -13.302 1.00 117.97 106 THR B CA 1
ATOM 2973 C C . THR B 1 109 ? 57.912 17.446 -13.468 1.00 117.53 106 THR B C 1
ATOM 2974 O O . THR B 1 109 ? 57.712 16.263 -13.185 1.00 119.36 106 THR B O 1
ATOM 2978 N N . SER B 1 110 ? 56.947 18.251 -13.903 1.00 115.68 107 SER B N 1
ATOM 2979 C CA . SER B 1 110 ? 55.572 17.768 -14.096 1.00 115.25 107 SER B CA 1
ATOM 2980 C C . SER B 1 110 ? 55.418 16.880 -15.329 1.00 112.94 107 SER B C 1
ATOM 2981 O O . SER B 1 110 ? 54.724 15.862 -15.288 1.00 114.62 107 SER B O 1
ATOM 2984 N N . THR B 1 111 ? 56.068 17.279 -16.421 1.00 109.68 108 THR B N 1
ATOM 2985 C CA . THR B 1 111 ? 55.975 16.571 -17.704 1.00 106.75 108 THR B CA 1
ATOM 2986 C C . THR B 1 111 ? 57.005 15.458 -17.961 1.00 107.20 108 THR B C 1
ATOM 2987 O O . THR B 1 111 ? 56.730 14.542 -18.739 1.00 108.30 108 THR B O 1
ATOM 2991 N N . ASN B 1 112 ? 58.176 15.542 -17.325 1.00 106.89 109 ASN B N 1
ATOM 2992 C CA . ASN B 1 112 ? 59.253 14.549 -17.511 1.00 106.52 109 ASN B CA 1
ATOM 2993 C C . ASN B 1 112 ? 58.768 13.107 -17.463 1.00 105.71 109 ASN B C 1
ATOM 2994 O O . ASN B 1 112 ? 58.831 12.386 -18.456 1.00 105.51 109 ASN B O 1
ATOM 2999 N N . GLU B 1 113 ? 58.247 12.717 -16.310 1.00 107.13 110 GLU B N 1
ATOM 3000 C CA . GLU B 1 113 ? 57.792 11.347 -16.072 1.00 109.07 110 GLU B CA 1
ATOM 3001 C C . GLU B 1 113 ? 56.666 10.798 -16.986 1.00 107.86 110 GLU B C 1
ATOM 3002 O O . GLU B 1 113 ? 56.347 9.613 -16.897 1.00 108.68 110 GLU B O 1
ATOM 3008 N N . ARG B 1 114 ? 56.081 11.639 -17.851 1.00 107.71 111 ARG B N 1
ATOM 3009 C CA . ARG B 1 114 ? 55.047 11.180 -18.819 1.00 106.96 111 ARG B CA 1
ATOM 3010 C C . ARG B 1 114 ? 55.603 10.861 -20.219 1.00 106.58 111 ARG B C 1
ATOM 3011 O O . ARG B 1 114 ? 54.871 10.325 -21.057 1.00 106.27 111 ARG B O 1
ATOM 3019 N N . THR B 1 115 ? 56.872 11.180 -20.484 1.00 104.83 112 THR B N 1
ATOM 3020 C CA . THR B 1 115 ? 57.475 10.896 -21.801 1.00 103.44 112 THR B CA 1
ATOM 3021 C C . THR B 1 115 ? 57.380 9.413 -22.184 1.00 103.29 112 THR B C 1
ATOM 3022 O O . THR B 1 115 ? 57.320 9.069 -23.368 1.00 101.20 112 THR B O 1
ATOM 3026 N N . VAL B 1 116 ? 57.352 8.549 -21.171 1.00 103.99 113 VAL B N 1
ATOM 3027 C CA . VAL B 1 116 ? 57.187 7.108 -21.380 1.00 106.52 113 VAL B CA 1
ATOM 3028 C C . VAL B 1 116 ? 55.735 6.799 -21.820 1.00 107.34 113 VAL B C 1
ATOM 3029 O O . VAL B 1 116 ? 55.472 5.760 -22.434 1.00 110.26 113 VAL B O 1
ATOM 3033 N N . ALA B 1 117 ? 54.816 7.723 -21.515 1.00 106.15 114 ALA B N 1
ATOM 3034 C CA . ALA B 1 117 ? 53.382 7.581 -21.822 1.00 105.60 114 ALA B CA 1
ATOM 3035 C C . ALA B 1 117 ? 52.849 8.332 -23.046 1.00 105.52 114 ALA B C 1
ATOM 3036 O O . ALA B 1 117 ? 51.983 7.804 -23.746 1.00 105.12 114 ALA B O 1
ATOM 3038 N N . TYR B 1 118 ? 53.339 9.553 -23.294 1.00 106.19 115 TYR B N 1
ATOM 3039 C CA . TYR B 1 118 ? 52.833 10.396 -24.414 1.00 107.60 115 TYR B CA 1
ATOM 3040 C C . TYR B 1 118 ? 52.575 9.679 -25.736 1.00 109.39 115 TYR B C 1
ATOM 3041 O O . TYR B 1 118 ? 51.643 10.029 -26.458 1.00 107.90 115 TYR B O 1
ATOM 3050 N N . ASP B 1 119 ? 53.392 8.676 -26.032 1.00 115.90 116 ASP B N 1
ATOM 3051 C CA . ASP B 1 119 ? 53.249 7.882 -27.254 1.00 120.99 116 ASP B CA 1
ATOM 3052 C C . ASP B 1 119 ? 51.839 7.276 -27.387 1.00 117.36 116 ASP B C 1
ATOM 3053 O O . ASP B 1 119 ? 51.297 7.203 -28.487 1.00 117.56 116 ASP B O 1
ATOM 3058 N N . GLU B 1 120 ? 51.251 6.877 -26.259 1.00 115.13 117 GLU B N 1
ATOM 3059 C CA . GLU B 1 120 ? 49.926 6.249 -26.237 1.00 114.42 117 GLU B CA 1
ATOM 3060 C C . GLU B 1 120 ? 48.924 6.857 -25.232 1.00 106.75 117 GLU B C 1
ATOM 3061 O O . GLU B 1 120 ? 47.777 6.410 -25.165 1.00 100.66 117 GLU B O 1
ATOM 3067 N N . LEU B 1 121 ? 49.347 7.869 -24.470 1.00 102.89 118 LEU B N 1
ATOM 3068 C CA . LEU B 1 121 ? 48.476 8.507 -23.462 1.00 98.20 118 LEU B CA 1
ATOM 3069 C C . LEU B 1 121 ? 47.188 9.079 -24.044 1.00 95.95 118 LEU B C 1
ATOM 3070 O O . LEU B 1 121 ? 46.104 8.799 -23.538 1.00 92.95 118 LEU B O 1
ATOM 3075 N N . TYR B 1 122 ? 47.314 9.872 -25.106 1.00 96.15 119 TYR B N 1
ATOM 3076 C CA . TYR B 1 122 ? 46.149 10.491 -25.735 1.00 93.43 119 TYR B CA 1
ATOM 3077 C C . TYR B 1 122 ? 45.284 9.513 -26.537 1.00 95.09 119 TYR B C 1
ATOM 3078 O O . TYR B 1 122 ? 44.085 9.732 -26.650 1.00 94.90 119 TYR B O 1
ATOM 3087 N N . GLN B 1 123 ? 45.860 8.445 -27.090 1.00 99.41 120 GLN B N 1
ATOM 3088 C CA . GLN B 1 123 ? 45.017 7.480 -27.808 1.00 101.46 120 GLN B CA 1
ATOM 3089 C C . GLN B 1 123 ? 44.217 6.654 -26.783 1.00 98.15 120 GLN B C 1
ATOM 3090 O O . GLN B 1 123 ? 43.093 6.266 -27.069 1.00 98.79 120 GLN B O 1
ATOM 3096 N N . LYS B 1 124 ? 44.788 6.401 -25.598 1.00 95.57 121 LYS B N 1
ATOM 3097 C CA . LYS B 1 124 ? 44.059 5.662 -24.547 1.00 94.76 121 LYS B CA 1
ATOM 3098 C C . LYS B 1 124 ? 42.920 6.487 -23.959 1.00 91.44 121 LYS B C 1
ATOM 3099 O O . LYS B 1 124 ? 41.864 5.939 -23.638 1.00 91.67 121 LYS B O 1
ATOM 3105 N N . ILE B 1 125 ? 43.141 7.792 -23.795 1.00 88.82 122 ILE B N 1
ATOM 3106 C CA . ILE B 1 125 ? 42.103 8.679 -23.269 1.00 86.20 122 ILE B CA 1
ATOM 3107 C C . ILE B 1 125 ? 40.955 8.769 -24.273 1.00 88.23 122 ILE B C 1
ATOM 3108 O O . ILE B 1 125 ? 39.790 8.630 -23.879 1.00 88.55 122 ILE B O 1
ATOM 3113 N N . PHE B 1 126 ? 41.273 8.977 -25.558 1.00 89.06 123 PHE B N 1
ATOM 3114 C CA . PHE B 1 126 ? 40.220 9.086 -26.578 1.00 90.59 123 PHE B CA 1
ATOM 3115 C C . PHE B 1 126 ? 39.479 7.767 -26.801 1.00 93.15 123 PHE B C 1
ATOM 3116 O O . PHE B 1 126 ? 38.384 7.781 -27.348 1.00 94.85 123 PHE B O 1
ATOM 3124 N N . GLU B 1 127 ? 40.068 6.640 -26.383 1.00 95.72 124 GLU B N 1
ATOM 3125 C CA . GLU B 1 127 ? 39.373 5.337 -26.453 1.00 99.98 124 GLU B CA 1
ATOM 3126 C C . GLU B 1 127 ? 38.285 5.252 -25.362 1.00 99.61 124 GLU B C 1
ATOM 3127 O O . GLU B 1 127 ? 37.585 4.238 -25.254 1.00 101.92 124 GLU B O 1
ATOM 3133 N N . VAL B 1 128 ? 38.161 6.315 -24.558 1.00 95.19 125 VAL B N 1
ATOM 3134 C CA . VAL B 1 128 ? 37.168 6.393 -23.481 1.00 93.85 125 VAL B CA 1
ATOM 3135 C C . VAL B 1 128 ? 36.276 7.646 -23.604 1.00 92.00 125 VAL B C 1
ATOM 3136 O O . VAL B 1 128 ? 35.073 7.583 -23.327 1.00 91.80 125 VAL B O 1
ATOM 3140 N N . THR B 1 129 ? 36.864 8.768 -24.021 1.00 89.25 126 THR B N 1
ATOM 3141 C CA . THR B 1 129 ? 36.137 10.034 -24.164 1.00 86.22 126 THR B CA 1
ATOM 3142 C C . THR B 1 129 ? 35.659 10.301 -25.577 1.00 90.08 126 THR B C 1
ATOM 3143 O O . THR B 1 129 ? 34.703 11.046 -25.784 1.00 91.77 126 THR B O 1
ATOM 3147 N N . GLY B 1 130 ? 36.344 9.704 -26.547 1.00 94.22 127 GLY B N 1
ATOM 3148 C CA . GLY B 1 130 ? 36.062 9.935 -27.955 1.00 96.18 127 GLY B CA 1
ATOM 3149 C C . GLY B 1 130 ? 37.011 11.055 -28.352 1.00 96.03 127 GLY B C 1
ATOM 3150 O O . GLY B 1 130 ? 37.530 11.768 -27.484 1.00 94.31 127 GLY B O 1
ATOM 3151 N N . VAL B 1 131 ? 37.249 11.220 -29.650 1.00 98.59 128 VAL B N 1
ATOM 3152 C CA . VAL B 1 131 ? 38.164 12.264 -30.115 1.00 97.82 128 VAL B CA 1
ATOM 3153 C C . VAL B 1 131 ? 37.503 13.635 -29.908 1.00 97.78 128 VAL B C 1
ATOM 3154 O O . VAL B 1 131 ? 36.488 13.927 -30.541 1.00 100.40 128 VAL B O 1
ATOM 3158 N N . PRO B 1 132 ? 38.077 14.478 -29.022 1.00 96.59 129 PRO B N 1
ATOM 3159 C CA . PRO B 1 132 ? 37.482 15.785 -28.728 1.00 97.29 129 PRO B CA 1
ATOM 3160 C C . PRO B 1 132 ? 37.754 16.867 -29.784 1.00 99.90 129 PRO B C 1
ATOM 3161 O O . PRO B 1 132 ? 38.772 16.821 -30.482 1.00 100.24 129 PRO B O 1
ATOM 3165 N N . THR B 1 133 ? 36.834 17.827 -29.881 1.00 101.43 130 THR B N 1
ATOM 3166 C CA . THR B 1 133 ? 36.942 18.945 -30.832 1.00 104.65 130 THR B CA 1
ATOM 3167 C C . THR B 1 133 ? 37.750 20.118 -30.263 1.00 102.83 130 THR B C 1
ATOM 3168 O O . THR B 1 133 ? 38.060 21.063 -30.989 1.00 106.72 130 THR B O 1
ATOM 3172 N N . SER B 1 134 ? 38.057 20.063 -28.966 1.00 97.87 131 SER B N 1
ATOM 3173 C CA . SER B 1 134 ? 38.836 21.108 -28.292 1.00 97.04 131 SER B CA 1
ATOM 3174 C C . SER B 1 134 ? 39.402 20.575 -26.971 1.00 94.02 131 SER B C 1
ATOM 3175 O O . SER B 1 134 ? 38.860 19.629 -26.397 1.00 93.46 131 SER B O 1
ATOM 3178 N N . ILE B 1 135 ? 40.504 21.161 -26.506 1.00 92.57 132 ILE B N 1
ATOM 3179 C CA . ILE B 1 135 ? 41.122 20.746 -25.242 1.00 88.97 132 ILE B CA 1
ATOM 3180 C C . ILE B 1 135 ? 41.552 21.938 -24.393 1.00 88.24 132 ILE B C 1
ATOM 3181 O O . ILE B 1 135 ? 42.206 22.853 -24.883 1.00 91.41 132 ILE B O 1
ATOM 3186 N N . THR B 1 136 ? 41.161 21.909 -23.121 1.00 86.63 133 THR B N 1
ATOM 3187 C CA . THR B 1 136 ? 41.533 22.926 -22.145 1.00 87.04 133 THR B CA 1
ATOM 3188 C C . THR B 1 136 ? 42.467 22.239 -21.173 1.00 85.79 133 THR B C 1
ATOM 3189 O O . THR B 1 136 ? 42.099 21.245 -20.548 1.00 83.28 133 THR B O 1
ATOM 3193 N N . ASP B 1 137 ? 43.674 22.779 -21.050 1.00 87.61 134 ASP B N 1
ATOM 3194 C CA . ASP B 1 137 ? 44.708 22.188 -20.224 1.00 86.71 134 ASP B CA 1
ATOM 3195 C C . ASP B 1 137 ? 45.011 23.101 -19.030 1.00 85.76 134 ASP B C 1
ATOM 3196 O O . ASP B 1 137 ? 45.792 24.045 -19.150 1.00 89.79 134 ASP B O 1
ATOM 3201 N N . ALA B 1 138 ? 44.367 22.822 -17.891 1.00 80.75 135 ALA B N 1
ATOM 3202 C CA . ALA B 1 138 ? 44.561 23.604 -16.660 1.00 80.36 135 ALA B CA 1
ATOM 3203 C C . ALA B 1 138 ? 45.898 23.230 -16.044 1.00 82.20 135 ALA B C 1
ATOM 3204 O O . ALA B 1 138 ? 46.225 22.043 -15.939 1.00 86.17 135 ALA B O 1
ATOM 3206 N N . GLY B 1 139 ? 46.661 24.243 -15.632 1.00 83.14 136 GLY B N 1
ATOM 3207 C CA . GLY B 1 139 ? 47.999 24.045 -15.072 1.00 84.52 136 GLY B CA 1
ATOM 3208 C C . GLY B 1 139 ? 48.854 23.286 -16.068 1.00 86.47 136 GLY B C 1
ATOM 3209 O O . GLY B 1 139 ? 49.550 22.324 -15.713 1.00 85.51 136 GLY B O 1
ATOM 3210 N N . CYS B 1 140 ? 48.796 23.735 -17.320 1.00 87.96 137 CYS B N 1
ATOM 3211 C CA . CYS B 1 140 ? 49.473 23.062 -18.424 1.00 90.42 137 CYS B CA 1
ATOM 3212 C C . CYS B 1 140 ? 50.977 22.855 -18.327 1.00 92.94 137 CYS B C 1
ATOM 3213 O O . CYS B 1 140 ? 51.485 21.837 -18.793 1.00 94.44 137 CYS B O 1
ATOM 3216 N N . ALA B 1 141 ? 51.675 23.799 -17.696 1.00 95.04 138 ALA B N 1
ATOM 3217 C CA . ALA B 1 141 ? 53.121 23.691 -17.518 1.00 98.49 138 ALA B CA 1
ATOM 3218 C C . ALA B 1 141 ? 53.692 23.512 -18.939 1.00 100.80 138 ALA B C 1
ATOM 3219 O O . ALA B 1 141 ? 53.295 24.266 -19.832 1.00 102.61 138 ALA B O 1
ATOM 3221 N N . LEU B 1 142 ? 54.584 22.540 -19.166 1.00 100.24 139 LEU B N 1
ATOM 3222 C CA . LEU B 1 142 ? 55.119 22.310 -20.522 1.00 103.57 139 LEU B CA 1
ATOM 3223 C C . LEU B 1 142 ? 54.301 21.286 -21.326 1.00 102.04 139 LEU B C 1
ATOM 3224 O O . LEU B 1 142 ? 54.767 20.797 -22.354 1.00 103.88 139 LEU B O 1
ATOM 3229 N N . ASN B 1 143 ? 53.077 20.985 -20.886 1.00 98.93 140 ASN B N 1
ATOM 3230 C CA . ASN B 1 143 ? 52.231 20.016 -21.594 1.00 97.42 140 ASN B CA 1
ATOM 3231 C C . ASN B 1 143 ? 51.777 20.489 -22.998 1.00 98.50 140 ASN B C 1
ATOM 3232 O O . ASN B 1 143 ? 51.396 19.652 -23.820 1.00 97.37 140 ASN B O 1
ATOM 3237 N N . PRO B 1 144 ? 51.797 21.819 -23.280 1.00 99.59 141 PRO B N 1
ATOM 3238 C CA . PRO B 1 144 ? 51.398 22.203 -24.640 1.00 102.04 141 PRO B CA 1
ATOM 3239 C C . PRO B 1 144 ? 52.308 21.600 -25.708 1.00 107.07 141 PRO B C 1
ATOM 3240 O O . PRO B 1 144 ? 51.864 21.373 -26.837 1.00 111.32 141 PRO B O 1
ATOM 3244 N N . PHE B 1 145 ? 53.564 21.330 -25.340 1.00 106.84 142 PHE B N 1
ATOM 3245 C CA . PHE B 1 145 ? 54.528 20.733 -26.261 1.00 107.66 142 PHE B CA 1
ATOM 3246 C C . PHE B 1 145 ? 54.178 19.298 -26.653 1.00 106.39 142 PHE B C 1
ATOM 3247 O O . PHE B 1 145 ? 54.835 18.728 -27.513 1.00 112.61 142 PHE B O 1
ATOM 3255 N N . SER B 1 146 ? 53.151 18.717 -26.032 1.00 101.81 143 SER B N 1
ATOM 3256 C CA . SER B 1 146 ? 52.721 17.362 -26.395 1.00 101.46 143 SER B CA 1
ATOM 3257 C C . SER B 1 146 ? 51.726 17.393 -27.564 1.00 102.93 143 SER B C 1
ATOM 3258 O O . SER B 1 146 ? 51.003 16.417 -27.773 1.00 104.78 143 SER B O 1
ATOM 3261 N N . PHE B 1 147 ? 51.691 18.499 -28.323 1.00 104.66 144 PHE B N 1
ATOM 3262 C CA . PHE B 1 147 ? 50.773 18.614 -29.471 1.00 105.06 144 PHE B CA 1
ATOM 3263 C C . PHE B 1 147 ? 50.948 17.547 -30.563 1.00 106.95 144 PHE B C 1
ATOM 3264 O O . PHE B 1 147 ? 49.944 17.090 -31.098 1.00 106.72 144 PHE B O 1
ATOM 3272 N N . PRO B 1 148 ? 52.202 17.137 -30.889 1.00 109.65 145 PRO B N 1
ATOM 3273 C CA . PRO B 1 148 ? 52.293 16.107 -31.934 1.00 112.09 145 PRO B CA 1
ATOM 3274 C C . PRO B 1 148 ? 51.659 14.780 -31.518 1.00 109.35 145 PRO B C 1
ATOM 3275 O O . PRO B 1 148 ? 51.185 14.031 -32.373 1.00 109.82 145 PRO B O 1
ATOM 3279 N N . PHE B 1 149 ? 51.638 14.510 -30.214 1.00 106.45 146 PHE B N 1
ATOM 3280 C CA . PHE B 1 149 ? 51.055 13.280 -29.698 1.00 105.32 146 PHE B CA 1
ATOM 3281 C C . PHE B 1 149 ? 49.530 13.318 -29.743 1.00 102.34 146 PHE B C 1
ATOM 3282 O O . PHE B 1 149 ? 48.924 12.385 -30.269 1.00 102.54 146 PHE B O 1
ATOM 3290 N N . PHE B 1 150 ? 48.904 14.383 -29.225 1.00 100.78 147 PHE B N 1
ATOM 3291 C CA . PHE B 1 150 ? 47.426 14.464 -29.282 1.00 98.88 147 PHE B CA 1
ATOM 3292 C C . PHE B 1 150 ? 46.907 14.799 -30.690 1.00 100.70 147 PHE B C 1
ATOM 3293 O O . PHE B 1 150 ? 45.752 14.506 -31.002 1.00 99.43 147 PHE B O 1
ATOM 3301 N N . THR B 1 151 ? 47.756 15.406 -31.525 1.00 103.88 148 THR B N 1
ATOM 3302 C CA . THR B 1 151 ? 47.388 15.709 -32.914 1.00 106.80 148 THR B CA 1
ATOM 3303 C C . THR B 1 151 ? 47.241 14.397 -33.682 1.00 109.23 148 THR B C 1
ATOM 3304 O O . THR B 1 151 ? 46.240 14.186 -34.367 1.00 110.81 148 THR B O 1
ATOM 3308 N N . GLU B 1 152 ? 48.231 13.515 -33.548 1.00 110.52 149 GLU B N 1
ATOM 3309 C CA . GLU B 1 152 ? 48.196 12.213 -34.218 1.00 115.10 149 GLU B CA 1
ATOM 3310 C C . GLU B 1 152 ? 47.052 11.358 -33.678 1.00 112.32 149 GLU B C 1
ATOM 3311 O O . GLU B 1 152 ? 46.454 10.571 -34.416 1.00 115.97 149 GLU B O 1
ATOM 3317 N N . ALA B 1 153 ? 46.750 11.519 -32.391 1.00 108.06 150 ALA B N 1
ATOM 3318 C CA . ALA B 1 153 ? 45.656 10.776 -31.759 1.00 105.09 150 ALA B CA 1
ATOM 3319 C C . ALA B 1 153 ? 44.278 11.152 -32.335 1.00 105.41 150 ALA B C 1
ATOM 3320 O O . ALA B 1 153 ? 43.275 10.522 -31.990 1.00 104.03 150 ALA B O 1
ATOM 3322 N N . GLY B 1 154 ? 44.240 12.178 -33.194 1.00 107.28 151 GLY B N 1
ATOM 3323 C CA . GLY B 1 154 ? 43.013 12.605 -33.869 1.00 110.20 151 GLY B CA 1
ATOM 3324 C C . GLY B 1 154 ? 42.488 13.997 -33.564 1.00 110.31 151 GLY B C 1
ATOM 3325 O O . GLY B 1 154 ? 41.550 14.451 -34.222 1.00 114.17 151 GLY B O 1
ATOM 3326 N N . MET B 1 155 ? 43.085 14.685 -32.592 1.00 109.96 152 MET B N 1
ATOM 3327 C CA . MET B 1 155 ? 42.612 16.016 -32.189 1.00 108.14 152 MET B CA 1
ATOM 3328 C C . MET B 1 155 ? 43.272 17.150 -32.989 1.00 109.05 152 MET B C 1
ATOM 3329 O O . MET B 1 155 ? 44.397 17.560 -32.701 1.00 104.67 152 MET B O 1
ATOM 3334 N N . LEU B 1 156 ? 42.551 17.641 -33.998 1.00 114.73 153 LEU B N 1
ATOM 3335 C CA . LEU B 1 156 ? 43.011 18.749 -34.847 1.00 121.27 153 LEU B CA 1
ATOM 3336 C C . LEU B 1 156 ? 42.369 20.079 -34.437 1.00 121.12 153 LEU B C 1
ATOM 3337 O O . LEU B 1 156 ? 42.649 21.114 -35.044 1.00 126.45 153 LEU B O 1
ATOM 3342 N N . GLY B 1 157 ? 41.524 20.051 -33.406 1.00 118.05 154 GLY B N 1
ATOM 3343 C CA . GLY B 1 157 ? 40.826 21.247 -32.934 1.00 116.14 154 GLY B CA 1
ATOM 3344 C C . GLY B 1 157 ? 41.653 22.306 -32.219 1.00 114.09 154 GLY B C 1
ATOM 3345 O O . GLY B 1 157 ? 42.880 22.360 -32.344 1.00 114.29 154 GLY B O 1
ATOM 3346 N N . GLN B 1 158 ? 40.958 23.139 -31.448 1.00 112.16 155 GLN B N 1
ATOM 3347 C CA . GLN B 1 158 ? 41.572 24.243 -30.720 1.00 112.04 155 GLN B CA 1
ATOM 3348 C C . GLN B 1 158 ? 42.060 23.801 -29.330 1.00 106.28 155 GLN B C 1
ATOM 3349 O O . GLN B 1 158 ? 41.349 23.111 -28.599 1.00 103.08 155 GLN B O 1
ATOM 3355 N N . TYR B 1 159 ? 43.268 24.228 -28.972 1.00 104.19 156 TYR B N 1
ATOM 3356 C CA . TYR B 1 159 ? 43.876 23.911 -27.683 1.00 98.06 156 TYR B CA 1
ATOM 3357 C C . TYR B 1 159 ? 44.241 25.190 -26.931 1.00 100.07 156 TYR B C 1
ATOM 3358 O O . TYR B 1 159 ? 44.926 26.064 -27.469 1.00 101.79 156 TYR B O 1
ATOM 3367 N N . ILE B 1 160 ? 43.775 25.293 -25.689 1.00 99.25 157 ILE B N 1
ATOM 3368 C CA . ILE B 1 160 ? 44.097 26.429 -24.829 1.00 101.11 157 ILE B CA 1
ATOM 3369 C C . ILE B 1 160 ? 44.666 25.851 -23.537 1.00 97.52 157 ILE B C 1
ATOM 3370 O O . ILE B 1 160 ? 44.004 25.076 -22.851 1.00 95.85 157 ILE B O 1
ATOM 3375 N N . GLY B 1 161 ? 45.915 26.198 -23.241 1.00 97.64 158 GLY B N 1
ATOM 3376 C CA . GLY B 1 161 ? 46.589 25.740 -22.034 1.00 96.78 158 GLY B CA 1
ATOM 3377 C C . GLY B 1 161 ? 47.002 26.952 -21.229 1.00 98.30 158 GLY B C 1
ATOM 3378 O O . GLY B 1 161 ? 47.721 27.812 -21.739 1.00 101.34 158 GLY B O 1
ATOM 3379 N N . PHE B 1 162 ? 46.542 27.032 -19.978 1.00 95.46 159 PHE B N 1
ATOM 3380 C CA . PHE B 1 162 ? 46.876 28.172 -19.114 1.00 95.87 159 PHE B CA 1
ATOM 3381 C C . PHE B 1 162 ? 47.658 27.782 -17.864 1.00 93.41 159 PHE B C 1
ATOM 3382 O O . PHE B 1 162 ? 47.654 26.623 -17.459 1.00 90.80 159 PHE B O 1
ATOM 3390 N N . ASP B 1 163 ? 48.333 28.768 -17.268 1.00 95.76 160 ASP B N 1
ATOM 3391 C CA . ASP B 1 163 ? 49.171 28.547 -16.083 1.00 95.58 160 ASP B CA 1
ATOM 3392 C C . ASP B 1 163 ? 49.483 29.889 -15.389 1.00 95.94 160 ASP B C 1
ATOM 3393 O O . ASP B 1 163 ? 49.497 30.928 -16.027 1.00 98.00 160 ASP B O 1
ATOM 3398 N N . LEU B 1 164 ? 49.716 29.857 -14.082 1.00 95.67 161 LEU B N 1
ATOM 3399 C CA . LEU B 1 164 ? 50.031 31.072 -13.317 1.00 97.95 161 LEU B CA 1
ATOM 3400 C C . LEU B 1 164 ? 51.326 31.751 -13.750 1.00 103.70 161 LEU B C 1
ATOM 3401 O O . LEU B 1 164 ? 51.364 32.970 -13.911 1.00 108.59 161 LEU B O 1
ATOM 3406 N N . ASP B 1 165 ? 52.378 30.955 -13.932 1.00 106.62 162 ASP B N 1
ATOM 3407 C CA . ASP B 1 165 ? 53.708 31.468 -14.297 1.00 113.62 162 ASP B CA 1
ATOM 3408 C C . ASP B 1 165 ? 53.711 32.182 -15.666 1.00 117.42 162 ASP B C 1
ATOM 3409 O O . ASP B 1 165 ? 53.715 31.542 -16.722 1.00 117.46 162 ASP B O 1
ATOM 3414 N N . LYS B 1 166 ? 53.714 33.515 -15.611 1.00 120.84 163 LYS B N 1
ATOM 3415 C CA . LYS B 1 166 ? 53.704 34.386 -16.792 1.00 124.95 163 LYS B CA 1
ATOM 3416 C C . LYS B 1 166 ? 54.868 34.127 -17.746 1.00 127.06 163 LYS B C 1
ATOM 3417 O O . LYS B 1 166 ? 54.658 33.850 -18.929 1.00 126.97 163 LYS B O 1
ATOM 3423 N N . GLY B 1 167 ? 56.088 34.224 -17.223 1.00 129.95 164 GLY B N 1
ATOM 3424 C CA . GLY B 1 167 ? 57.303 34.022 -18.018 1.00 133.83 164 GLY B CA 1
ATOM 3425 C C . GLY B 1 167 ? 57.386 32.667 -18.691 1.00 130.64 164 GLY B C 1
ATOM 3426 O O . GLY B 1 167 ? 57.938 32.543 -19.787 1.00 132.59 164 GLY B O 1
ATOM 3427 N N . MET B 1 168 ? 56.832 31.653 -18.035 1.00 126.89 165 MET B N 1
ATOM 3428 C CA . MET B 1 168 ? 56.837 30.298 -18.574 1.00 125.29 165 MET B CA 1
ATOM 3429 C C . MET B 1 168 ? 56.011 30.222 -19.857 1.00 122.90 165 MET B C 1
ATOM 3430 O O . MET B 1 168 ? 56.432 29.606 -20.829 1.00 124.66 165 MET B O 1
ATOM 3435 N N . ILE B 1 169 ? 54.848 30.864 -19.856 1.00 120.23 166 ILE B N 1
ATOM 3436 C CA . ILE B 1 169 ? 53.962 30.854 -21.022 1.00 120.10 166 ILE B CA 1
ATOM 3437 C C . ILE B 1 169 ? 54.515 31.684 -22.174 1.00 125.75 166 ILE B C 1
ATOM 3438 O O . ILE B 1 169 ? 54.319 31.334 -23.339 1.00 126.46 166 ILE B O 1
ATOM 3443 N N . GLU B 1 170 ? 55.207 32.775 -21.855 1.00 130.91 167 GLU B N 1
ATOM 3444 C CA . GLU B 1 170 ? 55.828 33.595 -22.895 1.00 136.35 167 GLU B CA 1
ATOM 3445 C C . GLU B 1 170 ? 56.902 32.764 -23.601 1.00 137.94 167 GLU B C 1
ATOM 3446 O O . GLU B 1 170 ? 57.073 32.863 -24.815 1.00 141.97 167 GLU B O 1
ATOM 3452 N N . ALA B 1 171 ? 57.602 31.934 -22.827 1.00 136.11 168 ALA B N 1
ATOM 3453 C CA . ALA B 1 171 ? 58.637 31.048 -23.364 1.00 137.77 168 ALA B CA 1
ATOM 3454 C C . ALA B 1 171 ? 58.030 29.920 -24.204 1.00 134.64 168 ALA B C 1
ATOM 3455 O O . ALA B 1 171 ? 58.647 29.461 -25.164 1.00 139.87 168 ALA B O 1
ATOM 3457 N N . ILE B 1 172 ? 56.833 29.470 -23.830 1.00 129.23 169 ILE B N 1
ATOM 3458 C CA . ILE B 1 172 ? 56.134 28.410 -24.566 1.00 127.09 169 ILE B CA 1
ATOM 3459 C C . ILE B 1 172 ? 55.643 28.937 -25.911 1.00 131.73 169 ILE B C 1
ATOM 3460 O O . ILE B 1 172 ? 55.982 28.385 -26.957 1.00 133.94 169 ILE B O 1
ATOM 3465 N N . GLU B 1 173 ? 54.851 30.009 -25.867 1.00 134.22 170 GLU B N 1
ATOM 3466 C CA . GLU B 1 173 ? 54.280 30.626 -27.074 1.00 138.64 170 GLU B CA 1
ATOM 3467 C C . GLU B 1 173 ? 55.395 30.962 -28.073 1.00 143.77 170 GLU B C 1
ATOM 3468 O O . GLU B 1 173 ? 55.267 30.683 -29.269 1.00 145.15 170 GLU B O 1
ATOM 3474 N N . HIS B 1 174 ? 56.488 31.533 -27.562 1.00 146.46 171 HIS B N 1
ATOM 3475 C CA . HIS B 1 174 ? 57.651 31.907 -28.382 1.00 152.56 171 HIS B CA 1
ATOM 3476 C C . HIS B 1 174 ? 58.293 30.686 -29.049 1.00 150.49 171 HIS B C 1
ATOM 3477 O O . HIS B 1 174 ? 58.723 30.752 -30.202 1.00 153.62 171 HIS B O 1
ATOM 3484 N N . SER B 1 175 ? 58.344 29.579 -28.313 1.00 144.82 172 SER B N 1
ATOM 3485 C CA . SER B 1 175 ? 58.922 28.332 -28.815 1.00 144.25 172 SER B CA 1
ATOM 3486 C C . SER B 1 175 ? 57.970 27.564 -29.744 1.00 141.45 172 SER B C 1
ATOM 3487 O O . SER B 1 175 ? 58.427 26.851 -30.637 1.00 142.63 172 SER B O 1
ATOM 3490 N N . LEU B 1 176 ? 56.658 27.697 -29.533 1.00 136.37 173 LEU B N 1
ATOM 3491 C CA . LEU B 1 176 ? 55.672 27.006 -30.385 1.00 133.02 173 LEU B CA 1
ATOM 3492 C C . LEU B 1 176 ? 55.758 27.466 -31.837 1.00 137.47 173 LEU B C 1
ATOM 3493 O O . LEU B 1 176 ? 55.484 26.681 -32.749 1.00 140.52 173 LEU B O 1
ATOM 3498 N N . ARG B 1 177 ? 56.129 28.733 -32.044 1.00 139.50 174 ARG B N 1
ATOM 3499 C CA . ARG B 1 177 ? 56.316 29.269 -33.399 1.00 142.41 174 ARG B CA 1
ATOM 3500 C C . ARG B 1 177 ? 57.559 28.644 -34.028 1.00 144.10 174 ARG B C 1
ATOM 3501 O O . ARG B 1 177 ? 57.541 28.284 -35.203 1.00 146.10 174 ARG B O 1
ATOM 3509 N N . THR B 1 178 ? 58.624 28.505 -33.235 1.00 143.21 175 THR B N 1
ATOM 3510 C CA . THR B 1 178 ? 59.873 27.890 -33.698 1.00 146.76 175 THR B CA 1
ATOM 3511 C C . THR B 1 178 ? 59.587 26.486 -34.243 1.00 145.99 175 THR B C 1
ATOM 3512 O O . THR B 1 178 ? 60.012 26.152 -35.345 1.00 151.73 175 THR B O 1
ATOM 3516 N N . LEU B 1 179 ? 58.852 25.680 -33.474 1.00 141.59 176 LEU B N 1
ATOM 3517 C CA . LEU B 1 179 ? 58.465 24.323 -33.905 1.00 140.54 176 LEU B CA 1
ATOM 3518 C C . LEU B 1 179 ? 57.458 24.341 -35.056 1.00 141.45 176 LEU B C 1
ATOM 3519 O O . LEU B 1 179 ? 57.187 23.299 -35.656 1.00 142.32 176 LEU B O 1
ATOM 3524 N N . ASN B 1 180 ? 56.897 25.520 -35.336 1.00 142.22 177 ASN B N 1
ATOM 3525 C CA . ASN B 1 180 ? 55.918 25.704 -36.412 1.00 143.74 177 ASN B CA 1
ATOM 3526 C C . ASN B 1 180 ? 54.675 24.851 -36.102 1.00 137.42 177 ASN B C 1
ATOM 3527 O O . ASN B 1 180 ? 54.120 24.173 -36.973 1.00 137.93 177 ASN B O 1
ATOM 3532 N N . ALA B 1 181 ? 54.253 24.905 -34.840 1.00 130.36 178 ALA B N 1
ATOM 3533 C CA . ALA B 1 181 ? 53.097 24.151 -34.380 1.00 125.23 178 ALA B CA 1
ATOM 3534 C C . ALA B 1 181 ? 51.819 24.743 -34.967 1.00 125.58 178 ALA B C 1
ATOM 3535 O O . ALA B 1 181 ? 51.821 25.897 -35.400 1.00 129.39 178 ALA B O 1
ATOM 3537 N N . PRO B 1 182 ? 50.724 23.956 -34.995 1.00 122.62 179 PRO B N 1
ATOM 3538 C CA . PRO B 1 182 ? 49.445 24.455 -35.522 1.00 123.69 179 PRO B CA 1
ATOM 3539 C C . PRO B 1 182 ? 48.943 25.733 -34.831 1.00 123.27 179 PRO B C 1
ATOM 3540 O O . PRO B 1 182 ? 49.349 26.033 -33.703 1.00 119.04 179 PRO B O 1
ATOM 3544 N N . GLU B 1 183 ? 48.062 26.463 -35.515 1.00 127.47 180 GLU B N 1
ATOM 3545 C CA . GLU B 1 183 ? 47.481 27.702 -34.977 1.00 127.83 180 GLU B CA 1
ATOM 3546 C C . GLU B 1 183 ? 46.612 27.411 -33.750 1.00 123.01 180 GLU B C 1
ATOM 3547 O O . GLU B 1 183 ? 46.490 28.249 -32.851 1.00 121.43 180 GLU B O 1
ATOM 3553 N N . GLY B 1 184 ? 46.019 26.216 -33.728 1.00 120.00 181 GLY B N 1
ATOM 3554 C CA . GLY B 1 184 ? 45.164 25.785 -32.628 1.00 115.00 181 GLY B CA 1
ATOM 3555 C C . GLY B 1 184 ? 45.831 25.714 -31.266 1.00 111.09 181 GLY B C 1
ATOM 3556 O O . GLY B 1 184 ? 45.164 25.892 -30.252 1.00 110.33 181 GLY B O 1
ATOM 3557 N N . ILE B 1 185 ? 47.138 25.459 -31.233 1.00 110.92 182 ILE B N 1
ATOM 3558 C CA . ILE B 1 185 ? 47.869 25.365 -29.968 1.00 107.32 182 ILE B CA 1
ATOM 3559 C C . ILE B 1 185 ? 48.151 26.774 -29.429 1.00 108.80 182 ILE B C 1
ATOM 3560 O O . ILE B 1 185 ? 49.169 27.384 -29.755 1.00 110.15 182 ILE B O 1
ATOM 3565 N N . VAL B 1 186 ? 47.231 27.271 -28.602 1.00 107.99 183 VAL B N 1
ATOM 3566 C CA . VAL B 1 186 ? 47.329 28.606 -27.999 1.00 110.41 183 VAL B CA 1
ATOM 3567 C C . VAL B 1 186 ? 47.576 28.480 -26.492 1.00 108.03 183 VAL B C 1
ATOM 3568 O O . VAL B 1 186 ? 47.255 27.453 -25.888 1.00 103.99 183 VAL B O 1
ATOM 3572 N N . VAL B 1 187 ? 48.167 29.524 -25.903 1.00 110.08 184 VAL B N 1
ATOM 3573 C CA . VAL B 1 187 ? 48.450 29.580 -24.457 1.00 106.58 184 VAL B CA 1
ATOM 3574 C C . VAL B 1 187 ? 48.199 30.989 -23.913 1.00 109.11 184 VAL B C 1
ATOM 3575 O O . VAL B 1 187 ? 48.178 31.965 -24.671 1.00 115.70 184 VAL B O 1
ATOM 3579 N N . LYS B 1 188 ? 48.009 31.082 -22.599 1.00 105.80 185 LYS B N 1
ATOM 3580 C CA . LYS B 1 188 ? 47.733 32.357 -21.915 1.00 108.40 185 LYS B CA 1
ATOM 3581 C C . LYS B 1 188 ? 47.895 32.131 -20.429 1.00 106.98 185 LYS B C 1
ATOM 3582 O O . LYS B 1 188 ? 47.729 31.001 -19.982 1.00 105.28 185 LYS B O 1
ATOM 3588 N N . GLN B 1 189 ? 48.194 33.165 -19.640 1.00 108.35 186 GLN B N 1
ATOM 3589 C CA . GLN B 1 189 ? 48.286 32.913 -18.194 1.00 105.67 186 GLN B CA 1
ATOM 3590 C C . GLN B 1 189 ? 46.877 32.890 -17.611 1.00 102.22 186 GLN B C 1
ATOM 3591 O O . GLN B 1 189 ? 46.001 33.642 -18.036 1.00 103.14 186 GLN B O 1
ATOM 3597 N N . GLY B 1 190 ? 46.669 31.994 -16.655 1.00 98.95 187 GLY B N 1
ATOM 3598 C CA . GLY B 1 190 ? 45.373 31.838 -16.024 1.00 97.19 187 GLY B CA 1
ATOM 3599 C C . GLY B 1 190 ? 45.430 30.982 -14.780 1.00 94.44 187 GLY B C 1
ATOM 3600 O O . GLY B 1 190 ? 46.378 30.223 -14.569 1.00 94.06 187 GLY B O 1
ATOM 3601 N N . ASP B 1 191 ? 44.396 31.128 -13.962 1.00 95.70 188 ASP B N 1
ATOM 3602 C CA . ASP B 1 191 ? 44.246 30.412 -12.712 1.00 94.72 188 ASP B CA 1
ATOM 3603 C C . ASP B 1 191 ? 42.847 29.831 -12.747 1.00 91.24 188 ASP B C 1
ATOM 3604 O O . ASP B 1 191 ? 41.872 30.571 -12.751 1.00 94.09 188 ASP B O 1
ATOM 3609 N N . ILE B 1 192 ? 42.742 28.510 -12.786 1.00 89.21 189 ILE B N 1
ATOM 3610 C CA . ILE B 1 192 ? 41.421 27.865 -12.824 1.00 87.40 189 ILE B CA 1
ATOM 3611 C C . ILE B 1 192 ? 40.583 28.183 -11.564 1.00 85.99 189 ILE B C 1
ATOM 3612 O O . ILE B 1 192 ? 39.361 28.042 -11.566 1.00 83.35 189 ILE B O 1
ATOM 3617 N N . LEU B 1 193 ? 41.253 28.629 -10.507 1.00 86.68 190 LEU B N 1
ATOM 3618 C CA . LEU B 1 193 ? 40.577 28.989 -9.268 1.00 90.15 190 LEU B CA 1
ATOM 3619 C C . LEU B 1 193 ? 40.006 30.408 -9.323 1.00 92.03 190 LEU B C 1
ATOM 3620 O O . LEU B 1 193 ? 38.959 30.671 -8.741 1.00 94.73 190 LEU B O 1
ATOM 3625 N N . SER B 1 194 ? 40.693 31.305 -10.032 1.00 93.07 191 SER B N 1
ATOM 3626 C CA . SER B 1 194 ? 40.310 32.721 -10.138 1.00 94.42 191 SER B CA 1
ATOM 3627 C C . SER B 1 194 ? 39.468 33.073 -11.356 1.00 94.88 191 SER B C 1
ATOM 3628 O O . SER B 1 194 ? 38.471 33.781 -11.234 1.00 97.56 191 SER B O 1
ATOM 3631 N N . ASP B 1 195 ? 39.894 32.606 -12.530 1.00 92.62 192 ASP B N 1
ATOM 3632 C CA . ASP B 1 195 ? 39.195 32.891 -13.787 1.00 93.75 192 ASP B CA 1
ATOM 3633 C C . ASP B 1 195 ? 37.758 32.401 -13.774 1.00 93.09 192 ASP B C 1
ATOM 3634 O O . ASP B 1 195 ? 37.432 31.476 -13.030 1.00 89.36 192 ASP B O 1
ATOM 3639 N N . PRO B 1 196 ? 36.886 33.033 -14.592 1.00 98.65 193 PRO B N 1
ATOM 3640 C CA . PRO B 1 196 ? 35.488 32.602 -14.633 1.00 99.08 193 PRO B CA 1
ATOM 3641 C C . PRO B 1 196 ? 35.332 31.158 -15.118 1.00 96.63 193 PRO B C 1
ATOM 3642 O O . PRO B 1 196 ? 36.062 30.719 -16.010 1.00 92.00 193 PRO B O 1
ATOM 3646 N N . SER B 1 197 ? 34.391 30.443 -14.502 1.00 96.45 194 SER B N 1
ATOM 3647 C CA . SER B 1 197 ? 34.088 29.057 -14.830 1.00 92.85 194 SER B CA 1
ATOM 3648 C C . SER B 1 197 ? 34.091 29.153 -16.352 1.00 94.97 194 SER B C 1
ATOM 3649 O O . SER B 1 197 ? 33.374 29.965 -16.937 1.00 96.63 194 SER B O 1
ATOM 3652 N N . GLY B 1 198 ? 34.933 28.337 -16.978 1.00 96.88 195 GLY B N 1
ATOM 3653 C CA . GLY B 1 198 ? 34.918 28.127 -18.429 1.00 100.38 195 GLY B CA 1
ATOM 3654 C C . GLY B 1 198 ? 34.162 26.896 -18.899 1.00 100.75 195 GLY B C 1
ATOM 3655 O O . GLY B 1 198 ? 33.553 26.169 -18.102 1.00 97.52 195 GLY B O 1
ATOM 3656 N N . GLU B 1 199 ? 34.205 26.683 -20.213 1.00 103.40 196 GLU B N 1
ATOM 3657 C CA . GLU B 1 199 ? 33.556 25.549 -20.870 1.00 105.36 196 GLU B CA 1
ATOM 3658 C C . GLU B 1 199 ? 34.552 24.958 -21.863 1.00 105.73 196 GLU B C 1
ATOM 3659 O O . GLU B 1 199 ? 35.249 25.693 -22.566 1.00 106.32 196 GLU B O 1
ATOM 3665 N N . SER B 1 200 ? 34.617 23.630 -21.915 1.00 106.23 197 SER B N 1
ATOM 3666 C CA . SER B 1 200 ? 35.556 22.933 -22.794 1.00 106.86 197 SER B CA 1
ATOM 3667 C C . SER B 1 200 ? 35.003 21.585 -23.186 1.00 101.40 197 SER B C 1
ATOM 3668 O O . SER B 1 200 ? 34.053 21.111 -22.577 1.00 98.33 197 SER B O 1
ATOM 3671 N N . ASP B 1 201 ? 35.608 20.954 -24.188 1.00 100.79 198 ASP B N 1
ATOM 3672 C CA . ASP B 1 201 ? 35.150 19.638 -24.623 1.00 101.84 198 ASP B CA 1
ATOM 3673 C C . ASP B 1 201 ? 35.841 18.608 -23.718 1.00 95.62 198 ASP B C 1
ATOM 3674 O O . ASP B 1 201 ? 35.171 17.815 -23.051 1.00 96.47 198 ASP B O 1
ATOM 3679 N N . LEU B 1 202 ? 37.173 18.654 -23.677 1.00 89.00 199 LEU B N 1
ATOM 3680 C CA . LEU B 1 202 ? 37.970 17.780 -22.814 1.00 82.84 199 LEU B CA 1
ATOM 3681 C C . LEU B 1 202 ? 38.827 18.655 -21.904 1.00 79.63 199 LEU B C 1
ATOM 3682 O O . LEU B 1 202 ? 39.653 19.430 -22.382 1.00 77.30 199 LEU B O 1
ATOM 3687 N N . LEU B 1 203 ? 38.632 18.515 -20.596 1.00 78.46 200 LEU B N 1
ATOM 3688 C CA . LEU B 1 203 ? 39.378 19.283 -19.597 1.00 77.00 200 LEU B CA 1
ATOM 3689 C C . LEU B 1 203 ? 40.493 18.441 -18.984 1.00 74.82 200 LEU B C 1
ATOM 3690 O O . LEU B 1 203 ? 40.222 17.400 -18.406 1.00 74.40 200 LEU B O 1
ATOM 3695 N N . LEU B 1 204 ? 41.737 18.907 -19.092 1.00 74.90 201 LEU B N 1
ATOM 3696 C CA . LEU B 1 204 ? 42.880 18.196 -18.525 1.00 75.82 201 LEU B CA 1
ATOM 3697 C C . LEU B 1 204 ? 43.398 18.864 -17.234 1.00 76.79 201 LEU B C 1
ATOM 3698 O O . LEU B 1 204 ? 43.662 20.066 -17.207 1.00 75.09 201 LEU B O 1
ATOM 3703 N N . MET B 1 205 ? 43.523 18.069 -16.172 1.00 79.08 202 MET B N 1
ATOM 3704 C CA . MET B 1 205 ? 44.084 18.515 -14.897 1.00 79.81 202 MET B CA 1
ATOM 3705 C C . MET B 1 205 ? 45.183 17.528 -14.523 1.00 80.08 202 MET B C 1
ATOM 3706 O O . MET B 1 205 ? 44.969 16.627 -13.706 1.00 79.80 202 MET B O 1
ATOM 3711 N N . PHE B 1 206 ? 46.352 17.679 -15.141 1.00 80.19 203 PHE B N 1
ATOM 3712 C CA . PHE B 1 206 ? 47.461 16.797 -14.826 1.00 80.24 203 PHE B CA 1
ATOM 3713 C C . PHE B 1 206 ? 48.230 17.309 -13.611 1.00 81.39 203 PHE B C 1
ATOM 3714 O O . PHE B 1 206 ? 48.733 18.432 -13.620 1.00 79.89 203 PHE B O 1
ATOM 3722 N N . LYS B 1 207 ? 48.296 16.475 -12.568 1.00 83.48 204 LYS B N 1
ATOM 3723 C CA . LYS B 1 207 ? 49.013 16.786 -11.326 1.00 84.33 204 LYS B CA 1
ATOM 3724 C C . LYS B 1 207 ? 48.665 18.184 -10.835 1.00 82.42 204 LYS B C 1
ATOM 3725 O O . LYS B 1 207 ? 49.544 19.022 -10.628 1.00 85.20 204 LYS B O 1
ATOM 3731 N N . LEU B 1 208 ? 47.367 18.414 -10.646 1.00 78.65 205 LEU B N 1
ATOM 3732 C CA . LEU B 1 208 ? 46.858 19.720 -10.235 1.00 76.08 205 LEU B CA 1
ATOM 3733 C C . LEU B 1 208 ? 45.792 19.699 -9.135 1.00 72.33 205 LEU B C 1
ATOM 3734 O O . LEU B 1 208 ? 45.701 20.644 -8.359 1.00 74.61 205 LEU B O 1
ATOM 3739 N N . TYR B 1 209 ? 44.996 18.636 -9.073 1.00 68.91 206 TYR B N 1
ATOM 3740 C CA . TYR B 1 209 ? 43.889 18.538 -8.111 1.00 67.19 206 TYR B CA 1
ATOM 3741 C C . TYR B 1 209 ? 44.226 18.752 -6.646 1.00 70.84 206 TYR B C 1
ATOM 3742 O O . TYR B 1 209 ? 43.524 19.498 -5.979 1.00 74.74 206 TYR B O 1
ATOM 3751 N N . THR B 1 210 ? 45.260 18.099 -6.122 1.00 74.48 207 THR B N 1
ATOM 3752 C CA . THR B 1 210 ? 45.580 18.276 -4.690 1.00 76.98 207 THR B CA 1
ATOM 3753 C C . THR B 1 210 ? 46.316 19.586 -4.437 1.00 78.77 207 THR B C 1
ATOM 3754 O O . THR B 1 210 ? 46.344 20.074 -3.309 1.00 83.29 207 THR B O 1
ATOM 3758 N N . LEU B 1 211 ? 46.926 20.135 -5.483 1.00 80.45 208 LEU B N 1
ATOM 3759 C CA . LEU B 1 211 ? 47.613 21.415 -5.384 1.00 83.10 208 LEU B CA 1
ATOM 3760 C C . LEU B 1 211 ? 46.560 22.507 -5.195 1.00 82.09 208 LEU B C 1
ATOM 3761 O O . LEU B 1 211 ? 46.788 23.473 -4.469 1.00 82.15 208 LEU B O 1
ATOM 3766 N N . LEU B 1 212 ? 45.408 22.339 -5.847 1.00 79.03 209 LEU B N 1
ATOM 3767 C CA . LEU B 1 212 ? 44.295 23.277 -5.707 1.00 78.50 209 LEU B CA 1
ATOM 3768 C C . LEU B 1 212 ? 43.748 23.213 -4.284 1.00 80.51 209 LEU B C 1
ATOM 3769 O O . LEU B 1 212 ? 43.566 24.251 -3.644 1.00 84.25 209 LEU B O 1
ATOM 3774 N N . ASP B 1 213 ? 43.501 21.998 -3.788 1.00 80.27 210 ASP B N 1
ATOM 3775 C CA . ASP B 1 213 ? 42.990 21.806 -2.415 1.00 84.35 210 ASP B CA 1
ATOM 3776 C C . ASP B 1 213 ? 43.935 22.373 -1.336 1.00 87.62 210 ASP B C 1
ATOM 3777 O O . ASP B 1 213 ? 43.532 22.532 -0.183 1.00 91.34 210 ASP B O 1
ATOM 3782 N N . ARG B 1 214 ? 45.184 22.646 -1.713 1.00 87.69 211 ARG B N 1
ATOM 3783 C CA . ARG B 1 214 ? 46.161 23.241 -0.805 1.00 90.93 211 ARG B CA 1
ATOM 3784 C C . ARG B 1 214 ? 45.981 24.768 -0.848 1.00 89.33 211 ARG B C 1
ATOM 3785 O O . ARG B 1 214 ? 45.942 25.433 0.190 1.00 87.61 211 ARG B O 1
ATOM 3793 N N . GLN B 1 215 ? 45.869 25.304 -2.064 1.00 88.39 212 GLN B N 1
ATOM 3794 C CA . GLN B 1 215 ? 45.664 26.739 -2.294 1.00 87.62 212 GLN B CA 1
ATOM 3795 C C . GLN B 1 215 ? 44.349 27.189 -1.677 1.00 87.20 212 GLN B C 1
ATOM 3796 O O . GLN B 1 215 ? 44.269 28.259 -1.076 1.00 91.32 212 GLN B O 1
ATOM 3802 N N . GLU B 1 216 ? 43.322 26.363 -1.844 1.00 84.25 213 GLU B N 1
ATOM 3803 C CA . GLU B 1 216 ? 42.001 26.630 -1.286 1.00 84.57 213 GLU B CA 1
ATOM 3804 C C . GLU B 1 216 ? 41.293 25.300 -1.041 1.00 82.48 213 GLU B C 1
ATOM 3805 O O . GLU B 1 216 ? 41.090 24.518 -1.977 1.00 75.98 213 GLU B O 1
ATOM 3811 N N . GLU B 1 217 ? 40.906 25.066 0.217 1.00 83.23 214 GLU B N 1
ATOM 3812 C CA . GLU B 1 217 ? 40.258 23.811 0.624 1.00 81.56 214 GLU B CA 1
ATOM 3813 C C . GLU B 1 217 ? 39.006 23.500 -0.187 1.00 79.03 214 GLU B C 1
ATOM 3814 O O . GLU B 1 217 ? 38.188 24.372 -0.430 1.00 83.92 214 GLU B O 1
ATOM 3820 N N . ALA B 1 218 ? 38.888 22.249 -0.613 1.00 75.51 215 ALA B N 1
ATOM 3821 C CA . ALA B 1 218 ? 37.747 21.775 -1.386 1.00 74.99 215 ALA B CA 1
ATOM 3822 C C . ALA B 1 218 ? 37.585 22.433 -2.764 1.00 74.87 215 ALA B C 1
ATOM 3823 O O . ALA B 1 218 ? 36.577 22.206 -3.439 1.00 73.94 215 ALA B O 1
ATOM 3825 N N . SER B 1 219 ? 38.578 23.213 -3.195 1.00 76.42 216 SER B N 1
ATOM 3826 C CA . SER B 1 219 ? 38.479 23.895 -4.491 1.00 77.29 216 SER B CA 1
ATOM 3827 C C . SER B 1 219 ? 38.487 22.929 -5.669 1.00 74.79 216 SER B C 1
ATOM 3828 O O . SER B 1 219 ? 37.845 23.186 -6.665 1.00 78.17 216 SER B O 1
ATOM 3831 N N . GLY B 1 220 ? 39.206 21.820 -5.548 1.00 76.31 217 GLY B N 1
ATOM 3832 C CA . GLY B 1 220 ? 39.280 20.828 -6.629 1.00 74.88 217 GLY B CA 1
ATOM 3833 C C . GLY B 1 220 ? 37.930 20.283 -7.069 1.00 74.06 217 GLY B C 1
ATOM 3834 O O . GLY B 1 220 ? 37.608 20.309 -8.255 1.00 74.87 217 GLY B O 1
ATOM 3835 N N . LEU B 1 221 ? 37.142 19.797 -6.110 1.00 74.27 218 LEU B N 1
ATOM 3836 C CA . LEU B 1 221 ? 35.814 19.246 -6.399 1.00 72.96 218 LEU B CA 1
ATOM 3837 C C . LEU B 1 221 ? 34.864 20.340 -6.895 1.00 74.82 218 LEU B C 1
ATOM 3838 O O . LEU B 1 221 ? 34.015 20.094 -7.754 1.00 73.40 218 LEU B O 1
ATOM 3843 N N . LYS B 1 222 ? 35.019 21.539 -6.334 1.00 79.55 219 LYS B N 1
ATOM 3844 C CA . LYS B 1 222 ? 34.213 22.717 -6.694 1.00 83.03 219 LYS B CA 1
ATOM 3845 C C . LYS B 1 222 ? 34.377 23.011 -8.190 1.00 79.81 219 LYS B C 1
ATOM 3846 O O . LYS B 1 222 ? 33.398 23.133 -8.919 1.00 79.82 219 LYS B O 1
ATOM 3852 N N . ILE B 1 223 ? 35.629 23.092 -8.629 1.00 78.52 220 ILE B N 1
ATOM 3853 C CA . ILE B 1 223 ? 35.977 23.353 -10.033 1.00 78.16 220 ILE B CA 1
ATOM 3854 C C . ILE B 1 223 ? 35.458 22.244 -10.957 1.00 76.00 220 ILE B C 1
ATOM 3855 O O . ILE B 1 223 ? 34.943 22.537 -12.041 1.00 73.81 220 ILE B O 1
ATOM 3860 N N . LEU B 1 224 ? 35.589 20.986 -10.532 1.00 73.87 221 LEU B N 1
ATOM 3861 C CA . LEU B 1 224 ? 35.087 19.866 -11.340 1.00 74.41 221 LEU B CA 1
ATOM 3862 C C . LEU B 1 224 ? 33.557 19.878 -11.479 1.00 77.09 221 LEU B C 1
ATOM 3863 O O . LEU B 1 224 ? 33.021 19.319 -12.436 1.00 77.76 221 LEU B O 1
ATOM 3868 N N . GLN B 1 225 ? 32.869 20.517 -10.532 1.00 78.01 222 GLN B N 1
ATOM 3869 C CA . GLN B 1 225 ? 31.410 20.629 -10.574 1.00 80.58 222 GLN B CA 1
ATOM 3870 C C . GLN B 1 225 ? 30.952 21.949 -11.195 1.00 83.72 222 GLN B C 1
ATOM 3871 O O . GLN B 1 225 ? 29.820 22.046 -11.668 1.00 84.29 222 GLN B O 1
ATOM 3877 N N . GLU B 1 226 ? 31.820 22.958 -11.191 1.00 86.45 223 GLU B N 1
ATOM 3878 C CA . GLU B 1 226 ? 31.471 24.268 -11.767 1.00 91.27 223 GLU B CA 1
ATOM 3879 C C . GLU B 1 226 ? 31.806 24.354 -13.258 1.00 90.93 223 GLU B C 1
ATOM 3880 O O . GLU B 1 226 ? 30.987 24.837 -14.033 1.00 96.08 223 GLU B O 1
ATOM 3886 N N . TRP B 1 227 ? 32.997 23.908 -13.658 1.00 88.73 224 TRP B N 1
ATOM 3887 C CA . TRP B 1 227 ? 33.348 23.876 -15.086 1.00 87.82 224 TRP B CA 1
ATOM 3888 C C . TRP B 1 227 ? 32.450 22.901 -15.816 1.00 86.73 224 TRP B C 1
ATOM 3889 O O . TRP B 1 227 ? 32.046 21.883 -15.254 1.00 83.40 224 TRP B O 1
ATOM 3900 N N . LYS B 1 228 ? 32.124 23.233 -17.061 1.00 91.87 225 LYS B N 1
ATOM 3901 C CA . LYS B 1 228 ? 31.306 22.370 -17.907 1.00 94.94 225 LYS B CA 1
ATOM 3902 C C . LYS B 1 228 ? 32.252 21.706 -18.913 1.00 91.71 225 LYS B C 1
ATOM 3903 O O . LYS B 1 228 ? 33.048 22.378 -19.572 1.00 91.64 225 LYS B O 1
ATOM 3909 N N . TYR B 1 229 ? 32.164 20.384 -19.007 1.00 87.41 226 TYR B N 1
ATOM 3910 C CA . TYR B 1 229 ? 33.007 19.602 -19.898 1.00 84.07 226 TYR B CA 1
ATOM 3911 C C . TYR B 1 229 ? 32.355 18.260 -20.199 1.00 85.02 226 TYR B C 1
ATOM 3912 O O . TYR B 1 229 ? 31.589 17.746 -19.375 1.00 86.13 226 TYR B O 1
ATOM 3921 N N . LYS B 1 230 ? 32.642 17.699 -21.373 1.00 85.94 227 LYS B N 1
ATOM 3922 C CA . LYS B 1 230 ? 32.115 16.376 -21.720 1.00 88.64 227 LYS B CA 1
ATOM 3923 C C . LYS B 1 230 ? 32.853 15.368 -20.854 1.00 85.34 227 LYS B C 1
ATOM 3924 O O . LYS B 1 230 ? 32.248 14.494 -20.221 1.00 86.32 227 LYS B O 1
ATOM 3930 N N . ASN B 1 231 ? 34.171 15.522 -20.822 1.00 80.54 228 ASN B N 1
ATOM 3931 C CA . ASN B 1 231 ? 35.045 14.659 -20.052 1.00 77.52 228 ASN B CA 1
ATOM 3932 C C . ASN B 1 231 ? 36.171 15.494 -19.475 1.00 74.50 228 ASN B C 1
ATOM 3933 O O . ASN B 1 231 ? 36.515 16.548 -20.014 1.00 73.72 228 ASN B O 1
ATOM 3938 N N . ALA B 1 232 ? 36.727 15.020 -18.368 1.00 73.39 229 ALA B N 1
ATOM 3939 C CA . ALA B 1 232 ? 37.850 15.675 -17.706 1.00 71.56 229 ALA B CA 1
ATOM 3940 C C . ALA B 1 232 ? 38.822 14.579 -17.306 1.00 72.08 229 ALA B C 1
ATOM 3941 O O . ALA B 1 232 ? 38.398 13.458 -17.007 1.00 72.26 229 ALA B O 1
ATOM 3943 N N . VAL B 1 233 ? 40.115 14.891 -17.312 1.00 71.54 230 VAL B N 1
ATOM 3944 C CA . VAL B 1 233 ? 41.140 13.916 -16.960 1.00 72.58 230 VAL B CA 1
ATOM 3945 C C . VAL B 1 233 ? 41.943 14.447 -15.773 1.00 73.17 230 VAL B C 1
ATOM 3946 O O . VAL B 1 233 ? 42.733 15.383 -15.919 1.00 75.80 230 VAL B O 1
ATOM 3950 N N . ILE B 1 234 ? 41.726 13.841 -14.604 1.00 71.86 231 ILE B N 1
ATOM 3951 C CA . ILE B 1 234 ? 42.401 14.228 -13.368 1.00 70.06 231 ILE B CA 1
ATOM 3952 C C . ILE B 1 234 ? 43.515 13.206 -13.146 1.00 71.08 231 ILE B C 1
ATOM 3953 O O . ILE B 1 234 ? 43.246 12.011 -13.012 1.00 69.76 231 ILE B O 1
ATOM 3958 N N . SER B 1 235 ? 44.754 13.696 -13.091 1.00 72.99 232 SER B N 1
ATOM 3959 C CA . SER B 1 235 ? 45.965 12.876 -12.937 1.00 73.19 232 SER B CA 1
ATOM 3960 C C . SER B 1 235 ? 46.737 13.053 -11.633 1.00 73.78 232 SER B C 1
ATOM 3961 O O . SER B 1 235 ? 47.175 14.150 -11.320 1.00 74.84 232 SER B O 1
ATOM 3964 N N . PHE B 1 236 ? 46.952 11.946 -10.920 1.00 79.24 233 PHE B N 1
ATOM 3965 C CA . PHE B 1 236 ? 47.712 11.907 -9.654 1.00 79.39 233 PHE B CA 1
ATOM 3966 C C . PHE B 1 236 ? 48.984 11.079 -9.846 1.00 84.60 233 PHE B C 1
ATOM 3967 O O . PHE B 1 236 ? 48.957 10.057 -10.540 1.00 84.73 233 PHE B O 1
ATOM 3975 N N . PRO B 1 237 ? 50.102 11.496 -9.227 1.00 91.45 234 PRO B N 1
ATOM 3976 C CA . PRO B 1 237 ? 51.337 10.736 -9.399 1.00 97.35 234 PRO B CA 1
ATOM 3977 C C . PRO B 1 237 ? 51.422 9.536 -8.481 1.00 100.58 234 PRO B C 1
ATOM 3978 O O . PRO B 1 237 ? 50.948 9.594 -7.349 1.00 98.87 234 PRO B O 1
ATOM 3982 N N . ILE B 1 238 ? 52.011 8.456 -8.982 1.00 110.58 235 ILE B N 1
ATOM 3983 C CA . ILE B 1 238 ? 52.234 7.259 -8.183 1.00 118.50 235 ILE B CA 1
ATOM 3984 C C . ILE B 1 238 ? 53.693 7.398 -7.748 1.00 128.07 235 ILE B C 1
ATOM 3985 O O . ILE B 1 238 ? 54.602 6.873 -8.390 1.00 129.87 235 ILE B O 1
ATOM 3990 N N . LYS B 1 239 ? 53.896 8.152 -6.668 1.00 138.26 236 LYS B N 1
ATOM 3991 C CA . LYS B 1 239 ? 55.242 8.419 -6.115 1.00 149.89 236 LYS B CA 1
ATOM 3992 C C . LYS B 1 239 ? 56.045 7.191 -5.626 1.00 158.39 236 LYS B C 1
ATOM 3993 O O . LYS B 1 239 ? 57.205 7.330 -5.220 1.00 154.60 236 LYS B O 1
ATOM 3999 N N . THR B 1 240 ? 55.425 6.009 -5.667 1.00 141.71 237 THR B N 1
ATOM 4000 C CA . THR B 1 240 ? 56.087 4.763 -5.283 1.00 149.17 237 THR B CA 1
ATOM 4001 C C . THR B 1 240 ? 55.778 3.656 -6.293 1.00 153.34 237 THR B C 1
ATOM 4002 O O . THR B 1 240 ? 54.724 3.020 -6.220 1.00 151.94 237 THR B O 1
ATOM 4006 N N . ILE B 1 241 ? 56.692 3.445 -7.242 1.00 160.52 238 ILE B N 1
ATOM 4007 C CA . ILE B 1 241 ? 56.533 2.398 -8.255 1.00 164.18 238 ILE B CA 1
ATOM 4008 C C . ILE B 1 241 ? 56.949 1.068 -7.636 1.00 168.73 238 ILE B C 1
ATOM 4009 O O . ILE B 1 241 ? 58.055 0.949 -7.108 1.00 170.68 238 ILE B O 1
ATOM 4014 N N . SER B 1 242 ? 56.055 0.080 -7.712 1.00 175.37 239 SER B N 1
ATOM 4015 C CA . SER B 1 242 ? 56.278 -1.263 -7.151 1.00 186.57 239 SER B CA 1
ATOM 4016 C C . SER B 1 242 ? 56.703 -1.194 -5.677 1.00 190.64 239 SER B C 1
ATOM 4017 O O . SER B 1 242 ? 57.620 -1.899 -5.245 1.00 199.53 239 SER B O 1
ATOM 4020 N N . GLY B 1 243 ? 56.016 -0.337 -4.919 1.00 186.88 240 GLY B N 1
ATOM 4021 C CA . GLY B 1 243 ? 56.303 -0.130 -3.500 1.00 185.79 240 GLY B CA 1
ATOM 4022 C C . GLY B 1 243 ? 55.244 -0.715 -2.582 1.00 184.94 240 GLY B C 1
ATOM 4023 O O . GLY B 1 243 ? 54.827 -1.862 -2.756 1.00 187.96 240 GLY B O 1
ATOM 4024 N N . ARG B 1 244 ? 54.802 0.095 -1.619 1.00 182.09 241 ARG B N 1
ATOM 4025 C CA . ARG B 1 244 ? 53.809 -0.306 -0.612 1.00 177.45 241 ARG B CA 1
ATOM 4026 C C . ARG B 1 244 ? 53.473 0.910 0.274 1.00 175.28 241 ARG B C 1
ATOM 4027 O O . ARG B 1 244 ? 54.291 1.822 0.409 1.00 176.95 241 ARG B O 1
ATOM 4035 N N . ASP B 1 245 ? 52.267 0.933 0.845 1.00 168.97 242 ASP B N 1
ATOM 4036 C CA . ASP B 1 245 ? 51.832 2.035 1.720 1.00 157.95 242 ASP B CA 1
ATOM 4037 C C . ASP B 1 245 ? 51.990 1.647 3.187 1.00 147.99 242 ASP B C 1
ATOM 4038 O O . ASP B 1 245 ? 51.251 0.795 3.692 1.00 144.65 242 ASP B O 1
ATOM 4043 N N . VAL B 1 246 ? 52.954 2.283 3.860 1.00 135.89 243 VAL B N 1
ATOM 4044 C CA . VAL B 1 246 ? 53.258 2.019 5.273 1.00 129.13 243 VAL B CA 1
ATOM 4045 C C . VAL B 1 246 ? 52.732 3.128 6.207 1.00 119.48 243 VAL B C 1
ATOM 4046 O O . VAL B 1 246 ? 52.895 3.047 7.423 1.00 119.27 243 VAL B O 1
ATOM 4050 N N . GLY B 1 247 ? 52.062 4.134 5.646 1.00 111.99 244 GLY B N 1
ATOM 4051 C CA . GLY B 1 247 ? 51.538 5.252 6.443 1.00 108.13 244 GLY B CA 1
ATOM 4052 C C . GLY B 1 247 ? 52.626 6.270 6.736 1.00 104.06 244 GLY B C 1
ATOM 4053 O O . GLY B 1 247 ? 52.662 6.875 7.810 1.00 101.77 244 GLY B O 1
ATOM 4054 N N . MET B 1 248 ? 53.493 6.464 5.746 1.00 100.12 245 MET B N 1
ATOM 4055 C CA . MET B 1 248 ? 54.628 7.368 5.818 1.00 98.33 245 MET B CA 1
ATOM 4056 C C . MET B 1 248 ? 54.287 8.746 5.234 1.00 96.23 245 MET B C 1
ATOM 4057 O O . MET B 1 248 ? 54.854 9.762 5.641 1.00 96.00 245 MET B O 1
ATOM 4062 N N . GLU B 1 249 ? 53.408 8.749 4.230 1.00 93.84 246 GLU B N 1
ATOM 4063 C CA . GLU B 1 249 ? 52.916 9.965 3.577 1.00 91.81 246 GLU B CA 1
ATOM 4064 C C . GLU B 1 249 ? 51.421 9.790 3.361 1.00 85.96 246 GLU B C 1
ATOM 4065 O O . GLU B 1 249 ? 50.922 8.670 3.365 1.00 81.28 246 GLU B O 1
ATOM 4071 N N . GLU B 1 250 ? 50.709 10.900 3.190 1.00 86.27 247 GLU B N 1
ATOM 4072 C CA . GLU B 1 250 ? 49.262 10.861 3.002 1.00 84.83 247 GLU B CA 1
ATOM 4073 C C . GLU B 1 250 ? 48.924 10.469 1.577 1.00 81.39 247 GLU B C 1
ATOM 4074 O O . GLU B 1 250 ? 49.581 10.904 0.630 1.00 80.81 247 GLU B O 1
ATOM 4080 N N . ASN B 1 251 ? 47.882 9.658 1.443 1.00 79.79 248 ASN B N 1
ATOM 4081 C CA . ASN B 1 251 ? 47.421 9.170 0.150 1.00 80.14 248 ASN B CA 1
ATOM 4082 C C . ASN B 1 251 ? 46.305 10.070 -0.373 1.00 78.44 248 ASN B C 1
ATOM 4083 O O . ASN B 1 251 ? 45.145 9.934 0.016 1.00 77.61 248 ASN B O 1
ATOM 4088 N N . TYR B 1 252 ? 46.670 10.990 -1.256 1.00 79.41 249 TYR B N 1
ATOM 4089 C CA . TYR B 1 252 ? 45.716 11.925 -1.832 1.00 78.35 249 TYR B CA 1
ATOM 4090 C C . TYR B 1 252 ? 44.905 11.349 -2.991 1.00 78.54 249 TYR B C 1
ATOM 4091 O O . TYR B 1 252 ? 43.876 11.924 -3.366 1.00 82.62 249 TYR B O 1
ATOM 4100 N N . THR B 1 253 ? 45.358 10.231 -3.562 1.00 74.37 250 THR B N 1
ATOM 4101 C CA . THR B 1 253 ? 44.635 9.617 -4.665 1.00 71.54 250 THR B CA 1
ATOM 4102 C C . THR B 1 253 ? 43.335 9.026 -4.144 1.00 74.66 250 THR B C 1
ATOM 4103 O O . THR B 1 253 ? 42.279 9.221 -4.748 1.00 77.96 250 THR B O 1
ATOM 4107 N N . VAL B 1 254 ? 43.401 8.319 -3.017 1.00 76.16 251 VAL B N 1
ATOM 4108 C CA . VAL B 1 254 ? 42.183 7.735 -2.442 1.00 76.04 251 VAL B CA 1
ATOM 4109 C C . VAL B 1 254 ? 41.279 8.849 -1.904 1.00 75.58 251 VAL B C 1
ATOM 4110 O O . VAL B 1 254 ? 40.067 8.675 -1.818 1.00 77.38 251 VAL B O 1
ATOM 4114 N N . LYS B 1 255 ? 41.868 9.994 -1.558 1.00 77.44 252 LYS B N 1
ATOM 4115 C CA . LYS B 1 255 ? 41.084 11.117 -1.045 1.00 79.42 252 LYS B CA 1
ATOM 4116 C C . LYS B 1 255 ? 40.200 11.642 -2.173 1.00 77.29 252 LYS B C 1
ATOM 4117 O O . LYS B 1 255 ? 39.011 11.869 -1.973 1.00 75.08 252 LYS B O 1
ATOM 4123 N N . PHE B 1 256 ? 40.788 11.810 -3.359 1.00 76.31 253 PHE B N 1
ATOM 4124 C CA . PHE B 1 256 ? 40.039 12.256 -4.544 1.00 75.40 253 PHE B CA 1
ATOM 4125 C C . PHE B 1 256 ? 38.931 11.285 -4.901 1.00 74.44 253 PHE B C 1
ATOM 4126 O O . PHE B 1 256 ? 37.812 11.681 -5.214 1.00 72.53 253 PHE B O 1
ATOM 4134 N N . GLU B 1 257 ? 39.258 10.006 -4.847 1.00 77.06 254 GLU B N 1
ATOM 4135 C CA . GLU B 1 257 ? 38.314 8.978 -5.209 1.00 79.82 254 GLU B CA 1
ATOM 4136 C C . GLU B 1 257 ? 37.162 8.934 -4.191 1.00 76.87 254 GLU B C 1
ATOM 4137 O O . GLU B 1 257 ? 36.034 8.593 -4.542 1.00 79.65 254 GLU B O 1
ATOM 4143 N N . ASN B 1 258 ? 37.442 9.321 -2.947 1.00 76.21 255 ASN B N 1
ATOM 4144 C CA . ASN B 1 258 ? 36.406 9.393 -1.905 1.00 77.51 255 ASN B CA 1
ATOM 4145 C C . ASN B 1 258 ? 35.576 10.676 -2.096 1.00 78.12 255 ASN B C 1
ATOM 4146 O O . ASN B 1 258 ? 34.367 10.663 -1.887 1.00 80.24 255 ASN B O 1
ATOM 4151 N N . ASP B 1 259 ? 36.231 11.774 -2.487 1.00 77.81 256 ASP B N 1
ATOM 4152 C CA . ASP B 1 259 ? 35.551 13.061 -2.716 1.00 78.87 256 ASP B CA 1
ATOM 4153 C C . ASP B 1 259 ? 34.406 12.953 -3.718 1.00 80.58 256 ASP B C 1
ATOM 4154 O O . ASP B 1 259 ? 33.378 13.605 -3.550 1.00 83.31 256 ASP B O 1
ATOM 4159 N N . LEU B 1 260 ? 34.587 12.130 -4.755 1.00 80.44 257 LEU B N 1
ATOM 4160 C CA . LEU B 1 260 ? 33.577 11.963 -5.800 1.00 78.96 257 LEU B CA 1
ATOM 4161 C C . LEU B 1 260 ? 32.352 11.150 -5.394 1.00 80.04 257 LEU B C 1
ATOM 4162 O O . LEU B 1 260 ? 31.333 11.201 -6.080 1.00 85.36 257 LEU B O 1
ATOM 4167 N N . VAL B 1 261 ? 32.447 10.397 -4.305 1.00 81.35 258 VAL B N 1
ATOM 4168 C CA . VAL B 1 261 ? 31.324 9.592 -3.823 1.00 87.94 258 VAL B CA 1
ATOM 4169 C C . VAL B 1 261 ? 30.062 10.452 -3.689 1.00 92.60 258 VAL B C 1
ATOM 4170 O O . VAL B 1 261 ? 28.992 10.070 -4.174 1.00 100.15 258 VAL B O 1
ATOM 4174 N N . GLY B 1 262 ? 30.198 11.607 -3.039 1.00 91.97 259 GLY B N 1
ATOM 4175 C CA . GLY B 1 262 ? 29.076 12.531 -2.850 1.00 96.04 259 GLY B CA 1
ATOM 4176 C C . GLY B 1 262 ? 28.548 13.139 -4.147 1.00 97.53 259 GLY B C 1
ATOM 4177 O O . GLY B 1 262 ? 27.331 13.210 -4.363 1.00 101.23 259 GLY B O 1
ATOM 4178 N N . SER B 1 263 ? 29.467 13.559 -5.018 1.00 92.42 260 SER B N 1
ATOM 4179 C CA . SER B 1 263 ? 29.118 14.175 -6.302 1.00 90.00 260 SER B CA 1
ATOM 4180 C C . SER B 1 263 ? 28.449 13.196 -7.253 1.00 90.81 260 SER B C 1
ATOM 4181 O O . SER B 1 263 ? 28.390 11.989 -6.984 1.00 88.47 260 SER B O 1
ATOM 4184 N N . ASP B 1 264 ? 27.975 13.739 -8.378 1.00 91.84 261 ASP B N 1
ATOM 4185 C CA . ASP B 1 264 ? 27.359 12.953 -9.443 1.00 90.89 261 ASP B CA 1
ATOM 4186 C C . ASP B 1 264 ? 28.360 12.831 -10.593 1.00 88.77 261 ASP B C 1
ATOM 4187 O O . ASP B 1 264 ? 27.966 12.663 -11.749 1.00 93.41 261 ASP B O 1
ATOM 4192 N N . LEU B 1 265 ? 29.650 12.962 -10.281 1.00 84.94 262 LEU B N 1
ATOM 4193 C CA . LEU B 1 265 ? 30.686 12.840 -11.292 1.00 82.74 262 LEU B CA 1
ATOM 4194 C C . LEU B 1 265 ? 31.045 11.381 -11.393 1.00 80.85 262 LEU B C 1
ATOM 4195 O O . LEU B 1 265 ? 31.494 10.774 -10.429 1.00 82.66 262 LEU B O 1
ATOM 4200 N N . ARG B 1 266 ? 30.834 10.819 -12.566 1.00 83.27 263 ARG B N 1
ATOM 4201 C CA . ARG B 1 266 ? 31.142 9.427 -12.802 1.00 85.41 263 ARG B CA 1
ATOM 4202 C C . ARG B 1 266 ? 32.567 9.213 -13.263 1.00 83.24 263 ARG B C 1
ATOM 4203 O O . ARG B 1 266 ? 33.088 9.985 -14.064 1.00 84.83 263 ARG B O 1
ATOM 4211 N N . ILE B 1 267 ? 33.192 8.164 -12.732 1.00 82.20 264 ILE B N 1
ATOM 4212 C CA . ILE B 1 267 ? 34.547 7.792 -13.118 1.00 82.47 264 ILE B CA 1
ATOM 4213 C C . ILE B 1 267 ? 34.411 6.859 -14.316 1.00 84.49 264 ILE B C 1
ATOM 4214 O O . ILE B 1 267 ? 33.995 5.718 -14.157 1.00 87.80 264 ILE B O 1
ATOM 4219 N N . MET B 1 268 ? 34.741 7.355 -15.509 1.00 85.27 265 MET B N 1
ATOM 4220 C CA . MET B 1 268 ? 34.639 6.553 -16.739 1.00 86.97 265 MET B CA 1
ATOM 4221 C C . MET B 1 268 ? 35.692 5.461 -16.713 1.00 87.94 265 MET B C 1
ATOM 4222 O O . MET B 1 268 ? 35.397 4.294 -16.955 1.00 87.09 265 MET B O 1
ATOM 4227 N N . GLN B 1 269 ? 36.922 5.867 -16.428 1.00 89.83 266 GLN B N 1
ATOM 4228 C CA . GLN B 1 269 ? 38.025 4.942 -16.244 1.00 93.68 266 GLN B CA 1
ATOM 4229 C C . GLN B 1 269 ? 39.170 5.471 -15.430 1.00 91.25 266 GLN B C 1
ATOM 4230 O O . GLN B 1 269 ? 39.433 6.666 -15.369 1.00 91.61 266 GLN B O 1
ATOM 4236 N N . LYS B 1 270 ? 39.852 4.514 -14.822 1.00 92.14 267 LYS B N 1
ATOM 4237 C CA . LYS B 1 270 ? 40.998 4.745 -14.004 1.00 92.00 267 LYS B CA 1
ATOM 4238 C C . LYS B 1 270 ? 42.133 4.056 -14.773 1.00 92.39 267 LYS B C 1
ATOM 4239 O O . LYS B 1 270 ? 42.231 2.828 -14.783 1.00 89.67 267 LYS B O 1
ATOM 4245 N N . LEU B 1 271 ? 42.941 4.859 -15.467 1.00 91.21 268 LEU B N 1
ATOM 4246 C CA . LEU B 1 271 ? 44.059 4.366 -16.267 1.00 93.96 268 LEU B CA 1
ATOM 4247 C C . LEU B 1 271 ? 45.407 4.514 -15.571 1.00 92.51 268 LEU B C 1
ATOM 4248 O O . LEU B 1 271 ? 45.866 5.627 -15.338 1.00 94.09 268 LEU B O 1
ATOM 4253 N N . LYS B 1 272 ? 46.031 3.389 -15.235 1.00 93.39 269 LYS B N 1
ATOM 4254 C CA . LYS B 1 272 ? 47.372 3.382 -14.655 1.00 94.04 269 LYS B CA 1
ATOM 4255 C C . LYS B 1 272 ? 48.253 3.391 -15.896 1.00 95.30 269 LYS B C 1
ATOM 4256 O O . LYS B 1 272 ? 48.172 2.472 -16.721 1.00 97.88 269 LYS B O 1
ATOM 4262 N N . LEU B 1 273 ? 49.063 4.431 -16.060 1.00 94.25 270 LEU B N 1
ATOM 4263 C CA . LEU B 1 273 ? 49.898 4.536 -17.245 1.00 97.33 270 LEU B CA 1
ATOM 4264 C C . LEU B 1 273 ? 51.174 5.262 -16.855 1.00 96.75 270 LEU B C 1
ATOM 4265 O O . LEU B 1 273 ? 51.165 6.460 -16.596 1.00 96.81 270 LEU B O 1
ATOM 4270 N N . GLY B 1 274 ? 52.278 4.526 -16.835 1.00 101.80 271 GLY B N 1
ATOM 4271 C CA . GLY B 1 274 ? 53.562 5.075 -16.434 1.00 104.36 271 GLY B CA 1
ATOM 4272 C C . GLY B 1 274 ? 53.565 5.152 -14.920 1.00 103.09 271 GLY B C 1
ATOM 4273 O O . GLY B 1 274 ? 53.118 4.224 -14.243 1.00 101.33 271 GLY B O 1
ATOM 4274 N N . ASN B 1 275 ? 54.040 6.272 -14.390 1.00 105.45 272 ASN B N 1
ATOM 4275 C CA . ASN B 1 275 ? 54.089 6.488 -12.936 1.00 106.60 272 ASN B CA 1
ATOM 4276 C C . ASN B 1 275 ? 53.069 7.557 -12.493 1.00 101.11 272 ASN B C 1
ATOM 4277 O O . ASN B 1 275 ? 53.374 8.436 -11.689 1.00 98.67 272 ASN B O 1
ATOM 4282 N N . GLU B 1 276 ? 51.857 7.445 -13.052 1.00 97.56 273 GLU B N 1
ATOM 4283 C CA . GLU B 1 276 ? 50.712 8.321 -12.770 1.00 91.25 273 GLU B CA 1
ATOM 4284 C C . GLU B 1 276 ? 49.414 7.541 -12.966 1.00 86.72 273 GLU B C 1
ATOM 4285 O O . GLU B 1 276 ? 49.315 6.708 -13.864 1.00 83.11 273 GLU B O 1
ATOM 4291 N N . MET B 1 277 ? 48.422 7.836 -12.131 1.00 84.76 274 MET B N 1
ATOM 4292 C CA . MET B 1 277 ? 47.102 7.220 -12.214 1.00 82.96 274 MET B CA 1
ATOM 4293 C C . MET B 1 277 ? 46.188 8.295 -12.801 1.00 80.85 274 MET B C 1
ATOM 4294 O O . MET B 1 277 ? 46.067 9.375 -12.224 1.00 80.33 274 MET B O 1
ATOM 4299 N N . TYR B 1 278 ? 45.568 8.015 -13.948 1.00 76.88 275 TYR B N 1
ATOM 4300 C CA . TYR B 1 278 ? 44.674 8.975 -14.603 1.00 72.59 275 TYR B CA 1
ATOM 4301 C C . TYR B 1 278 ? 43.223 8.610 -14.387 1.00 71.97 275 TYR B C 1
ATOM 4302 O O . TYR B 1 278 ? 42.826 7.476 -14.641 1.00 75.79 275 TYR B O 1
ATOM 4311 N N . PHE B 1 279 ? 42.431 9.574 -13.929 1.00 70.66 276 PHE B N 1
ATOM 4312 C CA . PHE B 1 279 ? 41.008 9.373 -13.710 1.00 69.63 276 PHE B CA 1
ATOM 4313 C C . PHE B 1 279 ? 40.275 10.189 -14.742 1.00 70.13 276 PHE B C 1
ATOM 4314 O O . PHE B 1 279 ? 40.385 11.406 -14.751 1.00 71.61 276 PHE B O 1
ATOM 4322 N N . ILE B 1 280 ? 39.571 9.514 -15.640 1.00 71.20 277 ILE B N 1
ATOM 4323 C CA . ILE B 1 280 ? 38.797 10.182 -16.666 1.00 73.32 277 ILE B CA 1
ATOM 4324 C C . ILE B 1 280 ? 37.438 10.294 -16.010 1.00 74.38 277 ILE B C 1
ATOM 4325 O O . ILE B 1 280 ? 36.888 9.287 -15.552 1.00 76.19 277 ILE B O 1
ATOM 4330 N N . VAL B 1 281 ? 36.910 11.516 -15.956 1.00 74.94 278 VAL B N 1
ATOM 4331 C CA . VAL B 1 281 ? 35.639 11.788 -15.295 1.00 74.82 278 VAL B CA 1
ATOM 4332 C C . VAL B 1 281 ? 34.634 12.485 -16.199 1.00 77.47 278 VAL B C 1
ATOM 4333 O O . VAL B 1 281 ? 34.949 13.492 -16.829 1.00 78.74 278 VAL B O 1
ATOM 4337 N N . SER B 1 282 ? 33.419 11.941 -16.233 1.00 80.16 279 SER B N 1
ATOM 4338 C CA . SER B 1 282 ? 32.318 12.479 -17.028 1.00 84.37 279 SER B CA 1
ATOM 4339 C C . SER B 1 282 ? 31.126 12.636 -16.119 1.00 86.55 279 SER B C 1
ATOM 4340 O O . SER B 1 282 ? 31.036 11.981 -15.086 1.00 84.50 279 SER B O 1
ATOM 4343 N N . ARG B 1 283 ? 30.179 13.461 -16.539 1.00 95.78 280 ARG B N 1
ATOM 4344 C CA . ARG B 1 283 ? 29.016 13.760 -15.721 1.00 102.29 280 ARG B CA 1
ATOM 4345 C C . ARG B 1 283 ? 27.708 13.090 -16.148 1.00 110.61 280 ARG B C 1
ATOM 4346 O O . ARG B 1 283 ? 26.800 12.943 -15.326 1.00 113.06 280 ARG B O 1
ATOM 4354 N N . LEU B 1 284 ? 27.619 12.669 -17.410 1.00 119.30 281 LEU B N 1
ATOM 4355 C CA . LEU B 1 284 ? 26.405 12.010 -17.919 1.00 126.33 281 LEU B CA 1
ATOM 4356 C C . LEU B 1 284 ? 26.365 10.510 -17.594 1.00 130.52 281 LEU B C 1
ATOM 4357 O O . LEU B 1 284 ? 27.252 9.972 -16.922 1.00 131.68 281 LEU B O 1
ATOM 4362 N N . ASP C 1 8 ? 98.795 10.640 -38.073 1.00 155.43 5 ASP C N 1
ATOM 4363 C CA . ASP C 1 8 ? 98.638 9.156 -37.907 1.00 155.77 5 ASP C CA 1
ATOM 4364 C C . ASP C 1 8 ? 99.855 8.511 -37.235 1.00 152.64 5 ASP C C 1
ATOM 4365 O O . ASP C 1 8 ? 99.705 7.614 -36.404 1.00 145.52 5 ASP C O 1
ATOM 4370 N N . ASN C 1 9 ? 101.051 8.965 -37.609 1.00 154.52 6 ASN C N 1
ATOM 4371 C CA . ASN C 1 9 ? 102.299 8.435 -37.063 1.00 153.22 6 ASN C CA 1
ATOM 4372 C C . ASN C 1 9 ? 102.787 9.304 -35.906 1.00 148.11 6 ASN C C 1
ATOM 4373 O O . ASN C 1 9 ? 103.260 8.776 -34.902 1.00 142.56 6 ASN C O 1
ATOM 4378 N N . TYR C 1 10 ? 102.670 10.628 -36.047 1.00 149.52 7 TYR C N 1
ATOM 4379 C CA . TYR C 1 10 ? 103.106 11.553 -34.985 1.00 150.47 7 TYR C CA 1
ATOM 4380 C C . TYR C 1 10 ? 102.242 11.392 -33.716 1.00 145.38 7 TYR C C 1
ATOM 4381 O O . TYR C 1 10 ? 102.637 11.798 -32.618 1.00 139.98 7 TYR C O 1
ATOM 4390 N N . ILE C 1 11 ? 101.059 10.806 -33.880 1.00 143.68 8 ILE C N 1
ATOM 4391 C CA . ILE C 1 11 ? 100.189 10.506 -32.751 1.00 135.74 8 ILE C CA 1
ATOM 4392 C C . ILE C 1 11 ? 100.971 9.538 -31.859 1.00 137.77 8 ILE C C 1
ATOM 4393 O O . ILE C 1 11 ? 101.072 9.749 -30.653 1.00 139.90 8 ILE C O 1
ATOM 4398 N N . GLU C 1 12 ? 101.548 8.505 -32.479 1.00 141.67 9 GLU C N 1
ATOM 4399 C CA . GLU C 1 12 ? 102.347 7.491 -31.770 1.00 141.46 9 GLU C CA 1
ATOM 4400 C C . GLU C 1 12 ? 103.596 8.100 -31.091 1.00 139.37 9 GLU C C 1
ATOM 4401 O O . GLU C 1 12 ? 104.044 7.590 -30.060 1.00 135.13 9 GLU C O 1
ATOM 4407 N N . GLU C 1 13 ? 104.142 9.180 -31.666 1.00 138.94 10 GLU C N 1
ATOM 4408 C CA . GLU C 1 13 ? 105.312 9.879 -31.091 1.00 140.35 10 GLU C CA 1
ATOM 4409 C C . GLU C 1 13 ? 104.960 10.443 -29.717 1.00 133.61 10 GLU C C 1
ATOM 4410 O O . GLU C 1 13 ? 105.712 10.279 -28.755 1.00 136.08 10 GLU C O 1
ATOM 4416 N N . VAL C 1 14 ? 103.810 11.110 -29.643 1.00 126.77 11 VAL C N 1
ATOM 4417 C CA . VAL C 1 14 ? 103.333 11.713 -28.395 1.00 122.72 11 VAL C CA 1
ATOM 4418 C C . VAL C 1 14 ? 102.880 10.667 -27.371 1.00 118.15 11 VAL C C 1
ATOM 4419 O O . VAL C 1 14 ? 103.207 10.792 -26.193 1.00 118.94 11 VAL C O 1
ATOM 4423 N N . THR C 1 15 ? 102.142 9.645 -27.813 1.00 113.92 12 THR C N 1
ATOM 4424 C CA . THR C 1 15 ? 101.656 8.602 -26.894 1.00 113.18 12 THR C CA 1
ATOM 4425 C C . THR C 1 15 ? 102.805 7.878 -26.200 1.00 116.08 12 THR C C 1
ATOM 4426 O O . THR C 1 15 ? 102.754 7.649 -24.991 1.00 121.42 12 THR C O 1
ATOM 4430 N N . ALA C 1 16 ? 103.835 7.522 -26.964 1.00 117.86 13 ALA C N 1
ATOM 4431 C CA . ALA C 1 16 ? 105.003 6.843 -26.402 1.00 119.89 13 ALA C CA 1
ATOM 4432 C C . ALA C 1 16 ? 105.707 7.769 -25.410 1.00 121.33 13 ALA C C 1
ATOM 4433 O O . ALA C 1 16 ? 106.133 7.331 -24.340 1.00 119.99 13 ALA C O 1
ATOM 4435 N N . LYS C 1 17 ? 105.803 9.049 -25.772 1.00 122.08 14 LYS C N 1
ATOM 4436 C CA . LYS C 1 17 ? 106.441 10.060 -24.921 1.00 126.51 14 LYS C CA 1
ATOM 4437 C C . LYS C 1 17 ? 105.661 10.281 -23.617 1.00 123.67 14 LYS C C 1
ATOM 4438 O O . LYS C 1 17 ? 106.249 10.629 -22.594 1.00 126.97 14 LYS C O 1
ATOM 4444 N N . VAL C 1 18 ? 104.344 10.090 -23.663 1.00 118.02 15 VAL C N 1
ATOM 4445 C CA . VAL C 1 18 ? 103.509 10.232 -22.470 1.00 117.13 15 VAL C CA 1
ATOM 4446 C C . VAL C 1 18 ? 103.611 8.944 -21.655 1.00 118.24 15 VAL C C 1
ATOM 4447 O O . VAL C 1 18 ? 103.755 8.996 -20.435 1.00 123.63 15 VAL C O 1
ATOM 4451 N N . LEU C 1 19 ? 103.543 7.799 -22.335 1.00 118.52 16 LEU C N 1
ATOM 4452 C CA . LEU C 1 19 ? 103.626 6.484 -21.670 1.00 120.44 16 LEU C CA 1
ATOM 4453 C C . LEU C 1 19 ? 104.966 6.217 -20.976 1.00 125.69 16 LEU C C 1
ATOM 4454 O O . LEU C 1 19 ? 104.995 5.596 -19.913 1.00 128.99 16 LEU C O 1
ATOM 4459 N N . THR C 1 20 ? 106.062 6.671 -21.580 1.00 129.36 17 THR C N 1
ATOM 4460 C CA . THR C 1 20 ? 107.395 6.478 -20.990 1.00 134.77 17 THR C CA 1
ATOM 4461 C C . THR C 1 20 ? 107.635 7.403 -19.782 1.00 138.20 17 THR C C 1
ATOM 4462 O O . THR C 1 20 ? 108.428 7.074 -18.899 1.00 140.34 17 THR C O 1
ATOM 4466 N N . SER C 1 21 ? 106.945 8.546 -19.749 1.00 138.45 18 SER C N 1
ATOM 4467 C CA . SER C 1 21 ? 107.090 9.522 -18.657 1.00 144.71 18 SER C CA 1
ATOM 4468 C C . SER C 1 21 ? 106.559 9.013 -17.317 1.00 147.06 18 SER C C 1
ATOM 4469 O O . SER C 1 21 ? 105.683 8.147 -17.272 1.00 142.51 18 SER C O 1
ATOM 4472 N N . GLY C 1 22 ? 107.090 9.580 -16.234 1.00 155.76 19 GLY C N 1
ATOM 4473 C CA . GLY C 1 22 ? 106.709 9.210 -14.865 1.00 160.09 19 GLY C CA 1
ATOM 4474 C C . GLY C 1 22 ? 105.313 9.619 -14.412 1.00 158.77 19 GLY C C 1
ATOM 4475 O O . GLY C 1 22 ? 104.727 8.970 -13.544 1.00 158.84 19 GLY C O 1
ATOM 4476 N N . LYS C 1 23 ? 104.781 10.692 -14.998 1.00 158.87 20 LYS C N 1
ATOM 4477 C CA . LYS C 1 23 ? 103.452 11.208 -14.645 1.00 157.41 20 LYS C CA 1
ATOM 4478 C C . LYS C 1 23 ? 102.330 10.208 -14.954 1.00 152.58 20 LYS C C 1
ATOM 4479 O O . LYS C 1 23 ? 101.529 9.877 -14.076 1.00 150.01 20 LYS C O 1
ATOM 4485 N N . TYR C 1 24 ? 102.292 9.735 -16.203 1.00 150.93 21 TYR C N 1
ATOM 4486 C CA . TYR C 1 24 ? 101.264 8.796 -16.681 1.00 145.52 21 TYR C CA 1
ATOM 4487 C C . TYR C 1 24 ? 101.880 7.491 -17.176 1.00 142.02 21 TYR C C 1
ATOM 4488 O O . TYR C 1 24 ? 101.593 7.037 -18.288 1.00 137.57 21 TYR C O 1
ATOM 4497 N N . SER C 1 25 ? 102.713 6.886 -16.333 1.00 144.66 22 SER C N 1
ATOM 4498 C CA . SER C 1 25 ? 103.389 5.634 -16.673 1.00 142.57 22 SER C CA 1
ATOM 4499 C C . SER C 1 25 ? 102.418 4.464 -16.796 1.00 137.28 22 SER C C 1
ATOM 4500 O O . SER C 1 25 ? 102.068 4.061 -17.903 1.00 131.41 22 SER C O 1
ATOM 4503 N N . THR C 1 26 ? 101.965 3.951 -15.655 1.00 140.98 23 THR C N 1
ATOM 4504 C CA . THR C 1 26 ? 101.071 2.791 -15.618 1.00 138.24 23 THR C CA 1
ATOM 4505 C C . THR C 1 26 ? 99.622 3.175 -15.964 1.00 130.54 23 THR C C 1
ATOM 4506 O O . THR C 1 26 ? 98.751 3.247 -15.092 1.00 133.55 23 THR C O 1
ATOM 4510 N N . LEU C 1 27 ? 99.385 3.420 -17.251 1.00 119.68 24 LEU C N 1
ATOM 4511 C CA . LEU C 1 27 ? 98.064 3.786 -17.756 1.00 110.50 24 LEU C CA 1
ATOM 4512 C C . LEU C 1 27 ? 97.800 3.005 -19.040 1.00 102.83 24 LEU C C 1
ATOM 4513 O O . LEU C 1 27 ? 98.702 2.834 -19.866 1.00 100.97 24 LEU C O 1
ATOM 4518 N N . TYR C 1 28 ? 96.563 2.539 -19.194 1.00 95.09 25 TYR C N 1
ATOM 4519 C CA . TYR C 1 28 ? 96.149 1.746 -20.357 1.00 89.70 25 TYR C CA 1
ATOM 4520 C C . TYR C 1 28 ? 96.470 2.519 -21.641 1.00 87.72 25 TYR C C 1
ATOM 4521 O O . TYR C 1 28 ? 95.852 3.547 -21.902 1.00 87.95 25 TYR C O 1
ATOM 4530 N N . PRO C 1 29 ? 97.454 2.033 -22.438 1.00 86.48 26 PRO C N 1
ATOM 4531 C CA . PRO C 1 29 ? 97.873 2.737 -23.657 1.00 83.90 26 PRO C CA 1
ATOM 4532 C C . PRO C 1 29 ? 96.772 3.193 -24.620 1.00 82.49 26 PRO C C 1
ATOM 4533 O O . PRO C 1 29 ? 96.835 4.320 -25.097 1.00 82.96 26 PRO C O 1
ATOM 4537 N N . PRO C 1 30 ? 95.770 2.338 -24.910 1.00 83.62 27 PRO C N 1
ATOM 4538 C CA . PRO C 1 30 ? 94.726 2.801 -25.831 1.00 85.52 27 PRO C CA 1
ATOM 4539 C C . PRO C 1 30 ? 94.024 4.089 -25.385 1.00 87.17 27 PRO C C 1
ATOM 4540 O O . PRO C 1 30 ? 93.505 4.815 -26.229 1.00 89.30 27 PRO C O 1
ATOM 4544 N N . THR C 1 31 ? 94.016 4.364 -24.078 1.00 88.75 28 THR C N 1
ATOM 4545 C CA . THR C 1 31 ? 93.394 5.579 -23.552 1.00 90.35 28 THR C CA 1
ATOM 4546 C C . THR C 1 31 ? 94.202 6.802 -23.992 1.00 90.10 28 THR C C 1
ATOM 4547 O O . THR C 1 31 ? 93.636 7.748 -24.535 1.00 95.19 28 THR C O 1
ATOM 4551 N N . VAL C 1 32 ? 95.516 6.773 -23.776 1.00 88.22 29 VAL C N 1
ATOM 4552 C CA . VAL C 1 32 ? 96.383 7.889 -24.184 1.00 88.38 29 VAL C CA 1
ATOM 4553 C C . VAL C 1 32 ? 96.311 8.088 -25.703 1.00 89.89 29 VAL C C 1
ATOM 4554 O O . VAL C 1 32 ? 96.284 9.222 -26.184 1.00 93.66 29 VAL C O 1
ATOM 4558 N N . ARG C 1 33 ? 96.277 6.985 -26.449 1.00 89.07 30 ARG C N 1
ATOM 4559 C CA . ARG C 1 33 ? 96.181 7.045 -27.908 1.00 90.45 30 ARG C CA 1
ATOM 4560 C C . ARG C 1 33 ? 94.825 7.576 -28.378 1.00 90.52 30 ARG C C 1
ATOM 4561 O O . ARG C 1 33 ? 94.744 8.242 -29.407 1.00 93.99 30 ARG C O 1
ATOM 4569 N N . ARG C 1 34 ? 93.771 7.282 -27.621 1.00 90.23 31 ARG C N 1
ATOM 4570 C CA . ARG C 1 34 ? 92.413 7.715 -27.974 1.00 90.62 31 ARG C CA 1
ATOM 4571 C C . ARG C 1 34 ? 92.344 9.247 -27.879 1.00 89.30 31 ARG C C 1
ATOM 4572 O O . ARG C 1 34 ? 91.847 9.923 -28.787 1.00 84.98 31 ARG C O 1
ATOM 4580 N N . VAL C 1 35 ? 92.855 9.768 -26.760 1.00 88.53 32 VAL C N 1
ATOM 4581 C CA . VAL C 1 35 ? 92.875 11.201 -26.475 1.00 90.55 32 VAL C CA 1
ATOM 4582 C C . VAL C 1 35 ? 93.787 11.936 -27.451 1.00 90.64 32 VAL C C 1
ATOM 4583 O O . VAL C 1 35 ? 93.403 12.969 -28.010 1.00 92.23 32 VAL C O 1
ATOM 4587 N N . THR C 1 36 ? 94.992 11.401 -27.649 1.00 88.59 33 THR C N 1
ATOM 4588 C CA . THR C 1 36 ? 95.967 12.010 -28.557 1.00 88.19 33 THR C CA 1
ATOM 4589 C C . THR C 1 36 ? 95.397 12.124 -29.973 1.00 89.42 33 THR C C 1
ATOM 4590 O O . THR C 1 36 ? 95.629 13.117 -30.644 1.00 93.03 33 THR C O 1
ATOM 4594 N N . GLU C 1 37 ? 94.646 11.112 -30.404 1.00 89.96 34 GLU C N 1
ATOM 4595 C CA . GLU C 1 37 ? 94.029 11.098 -31.732 1.00 92.63 34 GLU C CA 1
ATOM 4596 C C . GLU C 1 37 ? 92.867 12.099 -31.811 1.00 94.89 34 GLU C C 1
ATOM 4597 O O . GLU C 1 37 ? 92.641 12.698 -32.854 1.00 97.31 34 GLU C O 1
ATOM 4603 N N . ARG C 1 38 ? 92.126 12.246 -30.711 1.00 99.59 35 ARG C N 1
ATOM 4604 C CA . ARG C 1 38 ? 91.024 13.227 -30.610 1.00 104.11 35 ARG C CA 1
ATOM 4605 C C . ARG C 1 38 ? 91.561 14.651 -30.724 1.00 104.86 35 ARG C C 1
ATOM 4606 O O . ARG C 1 38 ? 91.083 15.447 -31.533 1.00 104.96 35 ARG C O 1
ATOM 4614 N N . LEU C 1 39 ? 92.561 14.951 -29.899 1.00 104.28 36 LEU C N 1
ATOM 4615 C CA . LEU C 1 39 ? 93.178 16.274 -29.857 1.00 108.02 36 LEU C CA 1
ATOM 4616 C C . LEU C 1 39 ? 94.083 16.591 -31.051 1.00 109.32 36 LEU C C 1
ATOM 4617 O O . LEU C 1 39 ? 94.404 17.755 -31.283 1.00 107.68 36 LEU C O 1
ATOM 4622 N N . PHE C 1 40 ? 94.493 15.569 -31.800 1.00 111.47 37 PHE C N 1
ATOM 4623 C CA . PHE C 1 40 ? 95.345 15.774 -32.975 1.00 114.52 37 PHE C CA 1
ATOM 4624 C C . PHE C 1 40 ? 94.620 16.590 -34.043 1.00 118.63 37 PHE C C 1
ATOM 4625 O O . PHE C 1 40 ? 95.253 17.327 -34.789 1.00 118.43 37 PHE C O 1
ATOM 4633 N N . ASP C 1 41 ? 93.295 16.469 -34.092 1.00 125.64 38 ASP C N 1
ATOM 4634 C CA . ASP C 1 41 ? 92.483 17.195 -35.073 1.00 135.84 38 ASP C CA 1
ATOM 4635 C C . ASP C 1 41 ? 92.243 18.678 -34.730 1.00 141.90 38 ASP C C 1
ATOM 4636 O O . ASP C 1 41 ? 91.710 19.411 -35.568 1.00 145.71 38 ASP C O 1
ATOM 4641 N N . ARG C 1 42 ? 92.629 19.120 -33.524 1.00 144.37 39 ARG C N 1
ATOM 4642 C CA . ARG C 1 42 ? 92.438 20.532 -33.122 1.00 148.05 39 ARG C CA 1
ATOM 4643 C C . ARG C 1 42 ? 93.698 21.281 -32.640 1.00 147.16 39 ARG C C 1
ATOM 4644 O O . ARG C 1 42 ? 93.610 22.475 -32.344 1.00 148.89 39 ARG C O 1
ATOM 4652 N N . TYR C 1 43 ? 94.851 20.607 -32.558 1.00 145.64 40 TYR C N 1
ATOM 4653 C CA . TYR C 1 43 ? 96.098 21.255 -32.099 1.00 146.84 40 TYR C CA 1
ATOM 4654 C C . TYR C 1 43 ? 97.316 20.773 -32.906 1.00 146.05 40 TYR C C 1
ATOM 4655 O O . TYR C 1 43 ? 97.319 19.641 -33.397 1.00 144.98 40 TYR C O 1
ATOM 4664 N N . PRO C 1 44 ? 98.362 21.624 -33.026 1.00 145.89 41 PRO C N 1
ATOM 4665 C CA . PRO C 1 44 ? 99.561 21.294 -33.802 1.00 143.55 41 PRO C CA 1
ATOM 4666 C C . PRO C 1 44 ? 100.567 20.399 -33.062 1.00 141.51 41 PRO C C 1
ATOM 4667 O O . PRO C 1 44 ? 100.727 20.552 -31.854 1.00 139.68 41 PRO C O 1
ATOM 4671 N N . PRO C 1 45 ? 101.267 19.497 -33.792 1.00 145.14 42 PRO C N 1
ATOM 4672 C CA . PRO C 1 45 ? 102.264 18.534 -33.282 1.00 147.67 42 PRO C CA 1
ATOM 4673 C C . PRO C 1 45 ? 103.166 19.001 -32.132 1.00 153.32 42 PRO C C 1
ATOM 4674 O O . PRO C 1 45 ? 103.270 18.309 -31.118 1.00 153.91 42 PRO C O 1
ATOM 4678 N N . LYS C 1 46 ? 103.810 20.156 -32.292 1.00 160.75 43 LYS C N 1
ATOM 4679 C CA . LYS C 1 46 ? 104.709 20.688 -31.257 1.00 163.06 43 LYS C CA 1
ATOM 4680 C C . LYS C 1 46 ? 103.987 21.127 -29.973 1.00 163.02 43 LYS C C 1
ATOM 4681 O O . LYS C 1 46 ? 104.624 21.271 -28.927 1.00 164.97 43 LYS C O 1
ATOM 4687 N N . GLN C 1 47 ? 102.671 21.337 -30.059 1.00 160.90 44 GLN C N 1
ATOM 4688 C CA . GLN C 1 47 ? 101.868 21.755 -28.906 1.00 163.83 44 GLN C CA 1
ATOM 4689 C C . GLN C 1 47 ? 100.690 20.794 -28.664 1.00 160.16 44 GLN C C 1
ATOM 4690 O O . GLN C 1 47 ? 99.656 21.186 -28.108 1.00 160.81 44 GLN C O 1
ATOM 4696 N N . LEU C 1 48 ? 100.861 19.535 -29.073 1.00 153.64 45 LEU C N 1
ATOM 4697 C CA . LEU C 1 48 ? 99.821 18.519 -28.900 1.00 147.01 45 LEU C CA 1
ATOM 4698 C C . LEU C 1 48 ? 99.850 18.010 -27.466 1.00 145.55 45 LEU C C 1
ATOM 4699 O O . LEU C 1 48 ? 98.832 18.049 -26.772 1.00 139.44 45 LEU C O 1
ATOM 4704 N N . GLU C 1 49 ? 101.024 17.548 -27.023 1.00 146.82 46 GLU C N 1
ATOM 4705 C CA . GLU C 1 49 ? 101.185 17.044 -25.650 1.00 144.67 46 GLU C CA 1
ATOM 4706 C C . GLU C 1 49 ? 101.012 18.151 -24.615 1.00 147.00 46 GLU C C 1
ATOM 4707 O O . GLU C 1 49 ? 100.779 17.867 -23.445 1.00 145.64 46 GLU C O 1
ATOM 4713 N N . LYS C 1 50 ? 101.146 19.407 -25.046 1.00 150.75 47 LYS C N 1
ATOM 4714 C CA . LYS C 1 50 ? 100.932 20.551 -24.158 1.00 156.30 47 LYS C CA 1
ATOM 4715 C C . LYS C 1 50 ? 99.534 20.423 -23.552 1.00 154.16 47 LYS C C 1
ATOM 4716 O O . LYS C 1 50 ? 99.356 20.598 -22.343 1.00 157.47 47 LYS C O 1
ATOM 4722 N N . GLU C 1 51 ? 98.557 20.091 -24.401 1.00 147.53 48 GLU C N 1
ATOM 4723 C CA . GLU C 1 51 ? 97.169 19.933 -23.963 1.00 143.43 48 GLU C CA 1
ATOM 4724 C C . GLU C 1 51 ? 96.741 18.486 -23.726 1.00 133.32 48 GLU C C 1
ATOM 4725 O O . GLU C 1 51 ? 95.704 18.263 -23.103 1.00 136.16 48 GLU C O 1
ATOM 4731 N N . VAL C 1 52 ? 97.500 17.507 -24.225 1.00 121.85 49 VAL C N 1
ATOM 4732 C CA . VAL C 1 52 ? 97.162 16.097 -23.963 1.00 112.28 49 VAL C CA 1
ATOM 4733 C C . VAL C 1 52 ? 97.551 15.811 -22.514 1.00 108.16 49 VAL C C 1
ATOM 4734 O O . VAL C 1 52 ? 96.790 15.183 -21.775 1.00 108.74 49 VAL C O 1
ATOM 4738 N N . ARG C 1 53 ? 98.726 16.299 -22.114 1.00 226.54 50 ARG C N 1
ATOM 4739 C CA . ARG C 1 53 ? 99.217 16.138 -20.743 1.00 221.46 50 ARG C CA 1
ATOM 4740 C C . ARG C 1 53 ? 98.233 16.828 -19.783 1.00 217.64 50 ARG C C 1
ATOM 4741 O O . ARG C 1 53 ? 98.053 16.396 -18.644 1.00 216.01 50 ARG C O 1
ATOM 4749 N N . LYS C 1 54 ? 97.604 17.898 -20.270 1.00 215.40 51 LYS C N 1
ATOM 4750 C CA . LYS C 1 54 ? 96.604 18.655 -19.514 1.00 213.13 51 LYS C CA 1
ATOM 4751 C C . LYS C 1 54 ? 95.287 17.874 -19.443 1.00 207.01 51 LYS C C 1
ATOM 4752 O O . LYS C 1 54 ? 94.727 17.680 -18.365 1.00 205.89 51 LYS C O 1
ATOM 4758 N N . LYS C 1 55 ? 94.814 17.433 -20.608 1.00 202.71 52 LYS C N 1
ATOM 4759 C CA . LYS C 1 55 ? 93.554 16.682 -20.754 1.00 197.56 52 LYS C CA 1
ATOM 4760 C C . LYS C 1 55 ? 93.447 15.449 -19.856 1.00 193.37 52 LYS C C 1
ATOM 4761 O O . LYS C 1 55 ? 92.347 15.089 -19.435 1.00 191.25 52 LYS C O 1
ATOM 4767 N N . LEU C 1 56 ? 94.579 14.810 -19.566 1.00 192.05 53 LEU C N 1
ATOM 4768 C CA . LEU C 1 56 ? 94.578 13.593 -18.746 1.00 188.61 53 LEU C CA 1
ATOM 4769 C C . LEU C 1 56 ? 94.203 13.786 -17.267 1.00 188.13 53 LEU C C 1
ATOM 4770 O O . LEU C 1 56 ? 93.314 13.090 -16.774 1.00 186.03 53 LEU C O 1
ATOM 4775 N N . HIS C 1 57 ? 94.855 14.713 -16.559 1.00 190.05 54 HIS C N 1
ATOM 4776 C CA . HIS C 1 57 ? 94.523 14.919 -15.133 1.00 189.53 54 HIS C CA 1
ATOM 4777 C C . HIS C 1 57 ? 93.170 15.623 -14.941 1.00 189.12 54 HIS C C 1
ATOM 4778 O O . HIS C 1 57 ? 92.653 15.667 -13.824 1.00 189.02 54 HIS C O 1
ATOM 4785 N N . GLN C 1 58 ? 92.607 16.163 -16.026 1.00 188.79 55 GLN C N 1
ATOM 4786 C CA . GLN C 1 58 ? 91.304 16.838 -15.975 1.00 188.77 55 GLN C CA 1
ATOM 4787 C C . GLN C 1 58 ? 90.138 15.833 -16.075 1.00 185.03 55 GLN C C 1
ATOM 4788 O O . GLN C 1 58 ? 88.982 16.203 -15.863 1.00 185.20 55 GLN C O 1
ATOM 4794 N N . ALA C 1 59 ? 90.442 14.570 -16.391 1.00 181.79 56 ALA C N 1
ATOM 4795 C CA . ALA C 1 59 ? 89.405 13.527 -16.495 1.00 178.47 56 ALA C CA 1
ATOM 4796 C C . ALA C 1 59 ? 89.822 12.137 -15.967 1.00 175.51 56 ALA C C 1
ATOM 4797 O O . ALA C 1 59 ? 89.011 11.209 -15.993 1.00 172.97 56 ALA C O 1
ATOM 4799 N N . TYR C 1 60 ? 91.066 11.994 -15.500 1.00 175.81 57 TYR C N 1
ATOM 4800 C CA . TYR C 1 60 ? 91.564 10.714 -14.961 1.00 173.67 57 TYR C CA 1
ATOM 4801 C C . TYR C 1 60 ? 92.314 10.992 -13.649 1.00 174.89 57 TYR C C 1
ATOM 4802 O O . TYR C 1 60 ? 93.548 11.039 -13.612 1.00 175.91 57 TYR C O 1
ATOM 4811 N N . GLY C 1 61 ? 91.542 11.173 -12.577 1.00 174.81 58 GLY C N 1
ATOM 4812 C CA . GLY C 1 61 ? 92.073 11.495 -11.248 1.00 175.97 58 GLY C CA 1
ATOM 4813 C C . GLY C 1 61 ? 92.826 10.415 -10.484 1.00 174.56 58 GLY C C 1
ATOM 4814 O O . GLY C 1 61 ? 93.751 10.728 -9.734 1.00 175.94 58 GLY C O 1
ATOM 4815 N N . ALA C 1 62 ? 92.431 9.153 -10.652 1.00 172.00 59 ALA C N 1
ATOM 4816 C CA . ALA C 1 62 ? 93.087 8.040 -9.947 1.00 170.78 59 ALA C CA 1
ATOM 4817 C C . ALA C 1 62 ? 94.510 7.780 -10.456 1.00 171.44 59 ALA C C 1
ATOM 4818 O O . ALA C 1 62 ? 95.468 7.818 -9.681 1.00 172.34 59 ALA C O 1
ATOM 4820 N N . TYR C 1 63 ? 94.620 7.531 -11.765 1.00 171.10 60 TYR C N 1
ATOM 4821 C CA . TYR C 1 63 ? 95.887 7.229 -12.473 1.00 171.75 60 TYR C CA 1
ATOM 4822 C C . TYR C 1 63 ? 96.891 6.421 -11.638 1.00 171.71 60 TYR C C 1
ATOM 4823 O O . TYR C 1 63 ? 97.994 6.119 -12.093 1.00 172.49 60 TYR C O 1
ATOM 4832 N N . LEU C 1 72 ? 100.919 1.335 -2.098 1.00 192.54 69 LEU C N 1
ATOM 4833 C CA . LEU C 1 72 ? 99.561 1.831 -1.907 1.00 191.74 69 LEU C CA 1
ATOM 4834 C C . LEU C 1 72 ? 98.541 0.674 -1.817 1.00 190.14 69 LEU C C 1
ATOM 4835 O O . LEU C 1 72 ? 97.357 0.906 -1.569 1.00 189.38 69 LEU C O 1
ATOM 4840 N N . GLU C 1 73 ? 99.013 -0.563 -2.003 1.00 190.06 70 GLU C N 1
ATOM 4841 C CA . GLU C 1 73 ? 98.167 -1.769 -1.939 1.00 188.99 70 GLU C CA 1
ATOM 4842 C C . GLU C 1 73 ? 98.298 -2.497 -0.597 1.00 189.35 70 GLU C C 1
ATOM 4843 O O . GLU C 1 73 ? 97.367 -3.177 -0.164 1.00 188.64 70 GLU C O 1
ATOM 4849 N N . LYS C 1 74 ? 99.453 -2.346 0.053 1.00 190.73 71 LYS C N 1
ATOM 4850 C CA . LYS C 1 74 ? 99.756 -3.008 1.340 1.00 191.04 71 LYS C CA 1
ATOM 4851 C C . LYS C 1 74 ? 98.644 -2.970 2.412 1.00 190.89 71 LYS C C 1
ATOM 4852 O O . LYS C 1 74 ? 98.610 -3.835 3.287 1.00 190.72 71 LYS C O 1
ATOM 4858 N N . LYS C 1 75 ? 97.741 -1.992 2.335 1.00 191.10 72 LYS C N 1
ATOM 4859 C CA . LYS C 1 75 ? 96.653 -1.864 3.318 1.00 191.37 72 LYS C CA 1
ATOM 4860 C C . LYS C 1 75 ? 95.328 -2.539 2.909 1.00 190.76 72 LYS C C 1
ATOM 4861 O O . LYS C 1 75 ? 94.367 -2.516 3.681 1.00 191.59 72 LYS C O 1
ATOM 4867 N N . ILE C 1 76 ? 95.278 -3.141 1.719 1.00 190.24 73 ILE C N 1
ATOM 4868 C CA . ILE C 1 76 ? 94.062 -3.820 1.233 1.00 189.40 73 ILE C CA 1
ATOM 4869 C C . ILE C 1 76 ? 93.907 -5.229 1.833 1.00 188.93 73 ILE C C 1
ATOM 4870 O O . ILE C 1 76 ? 92.788 -5.684 2.067 1.00 188.88 73 ILE C O 1
ATOM 4875 N N . GLU C 1 77 ? 95.028 -5.909 2.069 1.00 188.89 74 GLU C N 1
ATOM 4876 C CA . GLU C 1 77 ? 95.016 -7.283 2.623 1.00 188.80 74 GLU C CA 1
ATOM 4877 C C . GLU C 1 77 ? 94.233 -7.534 3.939 1.00 188.73 74 GLU C C 1
ATOM 4878 O O . GLU C 1 77 ? 93.710 -8.634 4.144 1.00 188.74 74 GLU C O 1
ATOM 4884 N N . LYS C 1 78 ? 94.147 -6.525 4.806 1.00 188.46 75 LYS C N 1
ATOM 4885 C CA . LYS C 1 78 ? 93.454 -6.659 6.105 1.00 188.15 75 LYS C CA 1
ATOM 4886 C C . LYS C 1 78 ? 91.940 -6.469 5.999 1.00 187.25 75 LYS C C 1
ATOM 4887 O O . LYS C 1 78 ? 91.458 -5.489 5.435 1.00 185.99 75 LYS C O 1
ATOM 4893 N N . THR C 1 92 ? 79.577 -17.781 9.983 1.00 193.88 89 THR C N 1
ATOM 4894 C CA . THR C 1 92 ? 80.977 -17.946 10.355 1.00 192.95 89 THR C CA 1
ATOM 4895 C C . THR C 1 92 ? 81.876 -17.671 9.154 1.00 190.43 89 THR C C 1
ATOM 4896 O O . THR C 1 92 ? 82.810 -16.874 9.244 1.00 188.45 89 THR C O 1
ATOM 4900 N N . ARG C 1 93 ? 81.580 -18.333 8.036 1.00 190.81 90 ARG C N 1
ATOM 4901 C CA . ARG C 1 93 ? 82.357 -18.189 6.801 1.00 189.23 90 ARG C CA 1
ATOM 4902 C C . ARG C 1 93 ? 81.716 -17.124 5.900 1.00 188.25 90 ARG C C 1
ATOM 4903 O O . ARG C 1 93 ? 82.326 -16.088 5.639 1.00 186.35 90 ARG C O 1
ATOM 4911 N N . THR C 1 94 ? 80.484 -17.378 5.451 1.00 189.80 91 THR C N 1
ATOM 4912 C CA . THR C 1 94 ? 79.744 -16.460 4.559 1.00 188.91 91 THR C CA 1
ATOM 4913 C C . THR C 1 94 ? 79.625 -15.024 5.100 1.00 188.81 91 THR C C 1
ATOM 4914 O O . THR C 1 94 ? 79.637 -14.065 4.324 1.00 187.29 91 THR C O 1
ATOM 4918 N N . GLU C 1 95 ? 79.515 -14.887 6.422 1.00 190.84 92 GLU C N 1
ATOM 4919 C CA . GLU C 1 95 ? 79.379 -13.572 7.061 1.00 191.04 92 GLU C CA 1
ATOM 4920 C C . GLU C 1 95 ? 80.733 -12.866 7.233 1.00 189.70 92 GLU C C 1
ATOM 4921 O O . GLU C 1 95 ? 80.856 -11.685 6.906 1.00 188.76 92 GLU C O 1
ATOM 4927 N N . TRP C 1 96 ? 81.736 -13.581 7.747 1.00 190.11 93 TRP C N 1
ATOM 4928 C CA . TRP C 1 96 ? 83.078 -13.004 7.952 1.00 188.88 93 TRP C CA 1
ATOM 4929 C C . TRP C 1 96 ? 83.713 -12.655 6.613 1.00 186.32 93 TRP C C 1
ATOM 4930 O O . TRP C 1 96 ? 84.349 -11.609 6.471 1.00 185.23 93 TRP C O 1
ATOM 4941 N N . GLU C 1 97 ? 83.535 -13.551 5.644 1.00 185.58 94 GLU C N 1
ATOM 4942 C CA . GLU C 1 97 ? 84.086 -13.384 4.297 1.00 183.48 94 GLU C CA 1
ATOM 4943 C C . GLU C 1 97 ? 83.451 -12.186 3.567 1.00 182.09 94 GLU C C 1
ATOM 4944 O O . GLU C 1 97 ? 84.111 -11.541 2.753 1.00 180.67 94 GLU C O 1
ATOM 4950 N N . LYS C 1 98 ? 82.190 -11.876 3.881 1.00 182.67 95 LYS C N 1
ATOM 4951 C CA . LYS C 1 98 ? 81.490 -10.750 3.245 1.00 181.74 95 LYS C CA 1
ATOM 4952 C C . LYS C 1 98 ? 81.769 -9.402 3.925 1.00 181.49 95 LYS C C 1
ATOM 4953 O O . LYS C 1 98 ? 81.994 -8.407 3.239 1.00 180.71 95 LYS C O 1
ATOM 4959 N N . GLU C 1 99 ? 81.764 -9.376 5.258 1.00 182.43 96 GLU C N 1
ATOM 4960 C CA . GLU C 1 99 ? 81.997 -8.130 6.022 1.00 182.37 96 GLU C CA 1
ATOM 4961 C C . GLU C 1 99 ? 83.395 -7.506 5.871 1.00 180.60 96 GLU C C 1
ATOM 4962 O O . GLU C 1 99 ? 83.564 -6.310 6.126 1.00 180.44 96 GLU C O 1
ATOM 4968 N N . ILE C 1 100 ? 84.384 -8.306 5.474 1.00 179.27 97 ILE C N 1
ATOM 4969 C CA . ILE C 1 100 ? 85.754 -7.798 5.288 1.00 178.06 97 ILE C CA 1
ATOM 4970 C C . ILE C 1 100 ? 85.867 -6.936 4.012 1.00 176.65 97 ILE C C 1
ATOM 4971 O O . ILE C 1 100 ? 86.740 -6.071 3.923 1.00 176.10 97 ILE C O 1
ATOM 4976 N N . CYS C 1 101 ? 84.973 -7.166 3.044 1.00 176.07 98 CYS C N 1
ATOM 4977 C CA . CYS C 1 101 ? 84.971 -6.407 1.778 1.00 174.86 98 CYS C CA 1
ATOM 4978 C C . CYS C 1 101 ? 84.444 -4.965 1.874 1.00 175.53 98 CYS C C 1
ATOM 4979 O O . CYS C 1 101 ? 84.926 -4.098 1.145 1.00 175.04 98 CYS C O 1
ATOM 4982 N N . LEU C 1 102 ? 83.473 -4.707 2.755 1.00 176.96 99 LEU C N 1
ATOM 4983 C CA . LEU C 1 102 ? 82.910 -3.346 2.887 1.00 177.95 99 LEU C CA 1
ATOM 4984 C C . LEU C 1 102 ? 83.903 -2.351 3.490 1.00 178.37 99 LEU C C 1
ATOM 4985 O O . LEU C 1 102 ? 83.806 -1.151 3.235 1.00 178.61 99 LEU C O 1
ATOM 4990 N N . LYS C 1 103 ? 84.836 -2.850 4.299 1.00 178.83 100 LYS C N 1
ATOM 4991 C CA . LYS C 1 103 ? 85.859 -2.011 4.927 1.00 179.66 100 LYS C CA 1
ATOM 4992 C C . LYS C 1 103 ? 86.874 -1.519 3.886 1.00 179.07 100 LYS C C 1
ATOM 4993 O O . LYS C 1 103 ? 87.411 -0.417 4.013 1.00 179.89 100 LYS C O 1
ATOM 4999 N N . ILE C 1 104 ? 87.129 -2.340 2.863 1.00 178.18 101 ILE C N 1
ATOM 5000 C CA . ILE C 1 104 ? 88.046 -1.984 1.771 1.00 177.51 101 ILE C CA 1
ATOM 5001 C C . ILE C 1 104 ? 87.339 -1.003 0.839 1.00 177.28 101 ILE C C 1
ATOM 5002 O O . ILE C 1 104 ? 87.941 -0.042 0.358 1.00 177.19 101 ILE C O 1
ATOM 5007 N N . LEU C 1 105 ? 86.053 -1.253 0.600 1.00 177.23 102 LEU C N 1
ATOM 5008 C CA . LEU C 1 105 ? 85.227 -0.391 -0.245 1.00 177.55 102 LEU C CA 1
ATOM 5009 C C . LEU C 1 105 ? 85.092 1.038 0.318 1.00 179.50 102 LEU C C 1
ATOM 5010 O O . LEU C 1 105 ? 84.690 1.948 -0.405 1.00 179.93 102 LEU C O 1
ATOM 5015 N N . ASN C 1 106 ? 85.436 1.229 1.598 1.00 181.15 103 ASN C N 1
ATOM 5016 C CA . ASN C 1 106 ? 85.379 2.559 2.239 1.00 183.48 103 ASN C CA 1
ATOM 5017 C C . ASN C 1 106 ? 86.668 3.398 2.063 1.00 184.58 103 ASN C C 1
ATOM 5018 O O . ASN C 1 106 ? 86.861 4.385 2.778 1.00 186.10 103 ASN C O 1
ATOM 5023 N N . LEU C 1 107 ? 87.533 3.023 1.116 1.00 184.31 104 LEU C N 1
ATOM 5024 C CA . LEU C 1 107 ? 88.776 3.763 0.862 1.00 185.70 104 LEU C CA 1
ATOM 5025 C C . LEU C 1 107 ? 88.580 4.859 -0.191 1.00 187.56 104 LEU C C 1
ATOM 5026 O O . LEU C 1 107 ? 88.770 6.042 0.098 1.00 189.25 104 LEU C O 1
ATOM 5031 N N . HIS C 1 108 ? 88.195 4.458 -1.403 1.00 187.91 105 HIS C N 1
ATOM 5032 C CA . HIS C 1 108 ? 87.979 5.397 -2.512 1.00 189.64 105 HIS C CA 1
ATOM 5033 C C . HIS C 1 108 ? 86.596 6.057 -2.373 1.00 192.27 105 HIS C C 1
ATOM 5034 O O . HIS C 1 108 ? 85.598 5.365 -2.170 1.00 191.98 105 HIS C O 1
ATOM 5041 N N . THR C 1 109 ? 86.552 7.390 -2.493 1.00 195.61 106 THR C N 1
ATOM 5042 C CA . THR C 1 109 ? 85.310 8.191 -2.342 1.00 198.24 106 THR C CA 1
ATOM 5043 C C . THR C 1 109 ? 84.121 7.730 -3.201 1.00 198.60 106 THR C C 1
ATOM 5044 O O . THR C 1 109 ? 82.969 7.815 -2.763 1.00 199.36 106 THR C O 1
ATOM 5048 N N . SER C 1 110 ? 84.404 7.260 -4.414 1.00 198.58 107 SER C N 1
ATOM 5049 C CA . SER C 1 110 ? 83.354 6.780 -5.326 1.00 198.86 107 SER C CA 1
ATOM 5050 C C . SER C 1 110 ? 82.602 5.559 -4.771 1.00 199.24 107 SER C C 1
ATOM 5051 O O . SER C 1 110 ? 81.405 5.399 -5.027 1.00 199.19 107 SER C O 1
ATOM 5054 N N . THR C 1 111 ? 83.306 4.717 -4.010 1.00 200.29 108 THR C N 1
ATOM 5055 C CA . THR C 1 111 ? 82.727 3.495 -3.426 1.00 200.70 108 THR C CA 1
ATOM 5056 C C . THR C 1 111 ? 82.196 3.622 -1.980 1.00 203.05 108 THR C C 1
ATOM 5057 O O . THR C 1 111 ? 81.534 2.702 -1.496 1.00 202.74 108 THR C O 1
ATOM 5061 N N . ASN C 1 112 ? 82.477 4.740 -1.300 1.00 205.95 109 ASN C N 1
ATOM 5062 C CA . ASN C 1 112 ? 81.984 4.963 0.080 1.00 208.34 109 ASN C CA 1
ATOM 5063 C C . ASN C 1 112 ? 80.467 5.132 0.116 1.00 209.90 109 ASN C C 1
ATOM 5064 O O . ASN C 1 112 ? 79.792 4.617 1.010 1.00 209.99 109 ASN C O 1
ATOM 5069 N N . GLU C 1 113 ? 79.947 5.857 -0.872 1.00 211.47 110 GLU C N 1
ATOM 5070 C CA . GLU C 1 113 ? 78.515 6.134 -0.993 1.00 213.98 110 GLU C CA 1
ATOM 5071 C C . GLU C 1 113 ? 77.682 4.910 -1.414 1.00 213.61 110 GLU C C 1
ATOM 5072 O O . GLU C 1 113 ? 76.451 4.987 -1.469 1.00 214.92 110 GLU C O 1
ATOM 5078 N N . ARG C 1 114 ? 78.358 3.799 -1.715 1.00 212.32 111 ARG C N 1
ATOM 5079 C CA . ARG C 1 114 ? 77.702 2.556 -2.133 1.00 211.71 111 ARG C CA 1
ATOM 5080 C C . ARG C 1 114 ? 77.667 1.518 -1.005 1.00 212.30 111 ARG C C 1
ATOM 5081 O O . ARG C 1 114 ? 76.735 0.711 -0.941 1.00 212.53 111 ARG C O 1
ATOM 5089 N N . THR C 1 115 ? 78.670 1.541 -0.118 1.00 212.75 112 THR C N 1
ATOM 5090 C CA . THR C 1 115 ? 78.735 0.597 1.022 1.00 213.53 112 THR C CA 1
ATOM 5091 C C . THR C 1 115 ? 77.509 0.680 1.925 1.00 216.43 112 THR C C 1
ATOM 5092 O O . THR C 1 115 ? 77.176 -0.283 2.619 1.00 217.18 112 THR C O 1
ATOM 5096 N N . VAL C 1 116 ? 76.847 1.835 1.907 1.00 218.56 113 VAL C N 1
ATOM 5097 C CA . VAL C 1 116 ? 75.625 2.032 2.686 1.00 220.99 113 VAL C CA 1
ATOM 5098 C C . VAL C 1 116 ? 74.582 1.009 2.190 1.00 222.07 113 VAL C C 1
ATOM 5099 O O . VAL C 1 116 ? 73.756 0.551 2.983 1.00 224.33 113 VAL C O 1
ATOM 5103 N N . ALA C 1 117 ? 74.618 0.650 0.898 1.00 220.72 114 ALA C N 1
ATOM 5104 C CA . ALA C 1 117 ? 73.511 -0.038 0.226 1.00 221.39 114 ALA C CA 1
ATOM 5105 C C . ALA C 1 117 ? 73.899 -1.168 -0.761 1.00 219.26 114 ALA C C 1
ATOM 5106 O O . ALA C 1 117 ? 73.081 -1.540 -1.606 1.00 217.66 114 ALA C O 1
ATOM 5108 N N . TYR C 1 118 ? 75.115 -1.719 -0.661 1.00 219.49 115 TYR C N 1
ATOM 5109 C CA . TYR C 1 118 ? 75.507 -2.836 -1.557 1.00 220.54 115 TYR C CA 1
ATOM 5110 C C . TYR C 1 118 ? 74.679 -4.103 -1.332 1.00 224.18 115 TYR C C 1
ATOM 5111 O O . TYR C 1 118 ? 74.368 -4.818 -2.288 1.00 222.43 115 TYR C O 1
ATOM 5120 N N . ASP C 1 119 ? 74.344 -4.379 -0.071 1.00 153.03 116 ASP C N 1
ATOM 5121 C CA . ASP C 1 119 ? 73.563 -5.580 0.299 1.00 158.59 116 ASP C CA 1
ATOM 5122 C C . ASP C 1 119 ? 72.291 -5.816 -0.536 1.00 161.41 116 ASP C C 1
ATOM 5123 O O . ASP C 1 119 ? 72.024 -6.950 -0.951 1.00 165.02 116 ASP C O 1
ATOM 5128 N N . GLU C 1 120 ? 71.532 -4.751 -0.790 1.00 160.32 117 GLU C N 1
ATOM 5129 C CA . GLU C 1 120 ? 70.295 -4.836 -1.579 1.00 157.94 117 GLU C CA 1
ATOM 5130 C C . GLU C 1 120 ? 70.392 -4.073 -2.916 1.00 151.26 117 GLU C C 1
ATOM 5131 O O . GLU C 1 120 ? 69.378 -3.802 -3.560 1.00 149.09 117 GLU C O 1
ATOM 5137 N N . LEU C 1 121 ? 71.620 -3.769 -3.342 1.00 147.36 118 LEU C N 1
ATOM 5138 C CA . LEU C 1 121 ? 71.847 -3.054 -4.602 1.00 144.22 118 LEU C CA 1
ATOM 5139 C C . LEU C 1 121 ? 71.440 -3.924 -5.784 1.00 142.25 118 LEU C C 1
ATOM 5140 O O . LEU C 1 121 ? 70.490 -3.608 -6.506 1.00 140.65 118 LEU C O 1
ATOM 5145 N N . TYR C 1 122 ? 72.164 -5.026 -5.960 1.00 140.67 119 TYR C N 1
ATOM 5146 C CA . TYR C 1 122 ? 71.903 -5.953 -7.055 1.00 138.21 119 TYR C CA 1
ATOM 5147 C C . TYR C 1 122 ? 70.537 -6.612 -6.936 1.00 143.30 119 TYR C C 1
ATOM 5148 O O . TYR C 1 122 ? 69.923 -6.937 -7.953 1.00 142.13 119 TYR C O 1
ATOM 5157 N N . GLN C 1 123 ? 70.064 -6.804 -5.702 1.00 148.34 120 GLN C N 1
ATOM 5158 C CA . GLN C 1 123 ? 68.753 -7.407 -5.462 1.00 150.32 120 GLN C CA 1
ATOM 5159 C C . GLN C 1 123 ? 67.663 -6.572 -6.132 1.00 148.94 120 GLN C C 1
ATOM 5160 O O . GLN C 1 123 ? 66.812 -7.125 -6.823 1.00 151.94 120 GLN C O 1
ATOM 5166 N N . LYS C 1 124 ? 67.700 -5.250 -5.939 1.00 146.99 121 LYS C N 1
ATOM 5167 C CA . LYS C 1 124 ? 66.716 -4.354 -6.574 1.00 146.78 121 LYS C CA 1
ATOM 5168 C C . LYS C 1 124 ? 66.899 -4.314 -8.088 1.00 145.36 121 LYS C C 1
ATOM 5169 O O . LYS C 1 124 ? 65.921 -4.178 -8.828 1.00 144.73 121 LYS C O 1
ATOM 5175 N N . ILE C 1 125 ? 68.154 -4.419 -8.533 1.00 143.99 122 ILE C N 1
ATOM 5176 C CA . ILE C 1 125 ? 68.481 -4.422 -9.960 1.00 140.97 122 ILE C CA 1
ATOM 5177 C C . ILE C 1 125 ? 68.008 -5.727 -10.606 1.00 142.18 122 ILE C C 1
ATOM 5178 O O . ILE C 1 125 ? 67.380 -5.694 -11.670 1.00 138.41 122 ILE C O 1
ATOM 5183 N N . PHE C 1 126 ? 68.295 -6.865 -9.965 1.00 146.21 123 PHE C N 1
ATOM 5184 C CA . PHE C 1 126 ? 67.870 -8.163 -10.503 1.00 150.39 123 PHE C CA 1
ATOM 5185 C C . PHE C 1 126 ? 66.355 -8.370 -10.378 1.00 155.78 123 PHE C C 1
ATOM 5186 O O . PHE C 1 126 ? 65.786 -9.199 -11.094 1.00 163.45 123 PHE C O 1
ATOM 5194 N N . GLU C 1 127 ? 65.709 -7.633 -9.470 1.00 154.89 124 GLU C N 1
ATOM 5195 C CA . GLU C 1 127 ? 64.250 -7.720 -9.301 1.00 155.32 124 GLU C CA 1
ATOM 5196 C C . GLU C 1 127 ? 63.559 -7.139 -10.544 1.00 152.17 124 GLU C C 1
ATOM 5197 O O . GLU C 1 127 ? 62.412 -7.472 -10.838 1.00 154.06 124 GLU C O 1
ATOM 5203 N N . VAL C 1 128 ? 64.277 -6.277 -11.266 1.00 148.97 125 VAL C N 1
ATOM 5204 C CA . VAL C 1 128 ? 63.776 -5.660 -12.490 1.00 145.67 125 VAL C CA 1
ATOM 5205 C C . VAL C 1 128 ? 64.303 -6.406 -13.714 1.00 140.42 125 VAL C C 1
ATOM 5206 O O . VAL C 1 128 ? 63.521 -6.896 -14.525 1.00 139.94 125 VAL C O 1
ATOM 5210 N N . THR C 1 129 ? 65.629 -6.501 -13.825 1.00 137.69 126 THR C N 1
ATOM 5211 C CA . THR C 1 129 ? 66.291 -7.143 -14.984 1.00 137.98 126 THR C CA 1
ATOM 5212 C C . THR C 1 129 ? 66.171 -8.666 -15.068 1.00 139.42 126 THR C C 1
ATOM 5213 O O . THR C 1 129 ? 65.746 -9.216 -16.088 1.00 136.00 126 THR C O 1
ATOM 5217 N N . GLY C 1 130 ? 66.573 -9.327 -13.989 1.00 142.60 127 GLY C N 1
ATOM 5218 C CA . GLY C 1 130 ? 66.581 -10.786 -13.886 1.00 144.98 127 GLY C CA 1
ATOM 5219 C C . GLY C 1 130 ? 67.944 -11.188 -13.358 1.00 143.40 127 GLY C C 1
ATOM 5220 O O . GLY C 1 130 ? 68.805 -10.331 -13.156 1.00 142.58 127 GLY C O 1
ATOM 5221 N N . VAL C 1 131 ? 68.141 -12.481 -13.117 1.00 144.27 128 VAL C N 1
ATOM 5222 C CA . VAL C 1 131 ? 69.419 -12.985 -12.617 1.00 144.18 128 VAL C CA 1
ATOM 5223 C C . VAL C 1 131 ? 70.296 -13.281 -13.835 1.00 143.77 128 VAL C C 1
ATOM 5224 O O . VAL C 1 131 ? 69.973 -14.185 -14.606 1.00 147.56 128 VAL C O 1
ATOM 5228 N N . PRO C 1 132 ? 71.409 -12.529 -14.012 1.00 142.05 129 PRO C N 1
ATOM 5229 C CA . PRO C 1 132 ? 72.287 -12.702 -15.173 1.00 138.84 129 PRO C CA 1
ATOM 5230 C C . PRO C 1 132 ? 73.281 -13.854 -15.062 1.00 141.95 129 PRO C C 1
ATOM 5231 O O . PRO C 1 132 ? 73.522 -14.381 -13.970 1.00 148.53 129 PRO C O 1
ATOM 5235 N N . THR C 1 133 ? 73.847 -14.221 -16.209 1.00 139.32 130 THR C N 1
ATOM 5236 C CA . THR C 1 133 ? 74.830 -15.300 -16.313 1.00 138.49 130 THR C CA 1
ATOM 5237 C C . THR C 1 133 ? 76.261 -14.763 -16.248 1.00 133.76 130 THR C C 1
ATOM 5238 O O . THR C 1 133 ? 77.182 -15.493 -15.886 1.00 132.65 130 THR C O 1
ATOM 5242 N N . SER C 1 134 ? 76.435 -13.490 -16.607 1.00 130.00 131 SER C N 1
ATOM 5243 C CA . SER C 1 134 ? 77.749 -12.852 -16.597 1.00 126.34 131 SER C CA 1
ATOM 5244 C C . SER C 1 134 ? 77.638 -11.346 -16.371 1.00 121.85 131 SER C C 1
ATOM 5245 O O . SER C 1 134 ? 76.696 -10.717 -16.844 1.00 119.51 131 SER C O 1
ATOM 5248 N N . ILE C 1 135 ? 78.595 -10.777 -15.639 1.00 121.69 132 ILE C N 1
ATOM 5249 C CA . ILE C 1 135 ? 78.625 -9.333 -15.380 1.00 123.07 132 ILE C CA 1
ATOM 5250 C C . ILE C 1 135 ? 79.866 -8.704 -16.026 1.00 125.87 132 ILE C C 1
ATOM 5251 O O . ILE C 1 135 ? 80.923 -9.335 -16.113 1.00 129.70 132 ILE C O 1
ATOM 5256 N N . THR C 1 136 ? 79.703 -7.467 -16.499 1.00 125.18 133 THR C N 1
ATOM 5257 C CA . THR C 1 136 ? 80.779 -6.688 -17.110 1.00 121.85 133 THR C CA 1
ATOM 5258 C C . THR C 1 136 ? 80.750 -5.320 -16.438 1.00 119.62 133 THR C C 1
ATOM 5259 O O . THR C 1 136 ? 79.788 -4.565 -16.593 1.00 116.62 133 THR C O 1
ATOM 5263 N N . ASP C 1 137 ? 81.802 -5.010 -15.688 1.00 120.54 134 ASP C N 1
ATOM 5264 C CA . ASP C 1 137 ? 81.878 -3.761 -14.944 1.00 121.15 134 ASP C CA 1
ATOM 5265 C C . ASP C 1 137 ? 82.866 -2.783 -15.597 1.00 115.99 134 ASP C C 1
ATOM 5266 O O . ASP C 1 137 ? 84.082 -2.946 -15.484 1.00 117.27 134 ASP C O 1
ATOM 5271 N N . ALA C 1 138 ? 82.326 -1.777 -16.291 1.00 110.19 135 ALA C N 1
ATOM 5272 C CA . ALA C 1 138 ? 83.141 -0.759 -16.969 1.00 105.55 135 ALA C CA 1
ATOM 5273 C C . ALA C 1 138 ? 83.616 0.284 -15.967 1.00 101.58 135 ALA C C 1
ATOM 5274 O O . ALA C 1 138 ? 82.813 1.025 -15.422 1.00 96.73 135 ALA C O 1
ATOM 5276 N N . GLY C 1 139 ? 84.926 0.346 -15.745 1.00 103.42 136 GLY C N 1
ATOM 5277 C CA . GLY C 1 139 ? 85.506 1.281 -14.781 1.00 104.05 136 GLY C CA 1
ATOM 5278 C C . GLY C 1 139 ? 85.124 0.788 -13.411 1.00 104.63 136 GLY C C 1
ATOM 5279 O O . GLY C 1 139 ? 84.539 1.519 -12.619 1.00 107.64 136 GLY C O 1
ATOM 5280 N N . CYS C 1 140 ? 85.457 -0.472 -13.152 1.00 106.22 137 CYS C N 1
ATOM 5281 C CA . CYS C 1 140 ? 85.113 -1.142 -11.901 1.00 109.25 137 CYS C CA 1
ATOM 5282 C C . CYS C 1 140 ? 85.718 -0.523 -10.643 1.00 113.54 137 CYS C C 1
ATOM 5283 O O . CYS C 1 140 ? 85.030 -0.413 -9.627 1.00 112.58 137 CYS C O 1
ATOM 5286 N N . ALA C 1 141 ? 86.984 -0.105 -10.720 1.00 117.22 138 ALA C N 1
ATOM 5287 C CA . ALA C 1 141 ? 87.700 0.475 -9.570 1.00 120.76 138 ALA C CA 1
ATOM 5288 C C . ALA C 1 141 ? 87.721 -0.550 -8.412 1.00 125.52 138 ALA C C 1
ATOM 5289 O O . ALA C 1 141 ? 88.210 -1.658 -8.611 1.00 128.64 138 ALA C O 1
ATOM 5291 N N . LEU C 1 142 ? 87.183 -0.213 -7.235 1.00 127.47 139 LEU C N 1
ATOM 5292 C CA . LEU C 1 142 ? 87.168 -1.148 -6.095 1.00 129.91 139 LEU C CA 1
ATOM 5293 C C . LEU C 1 142 ? 85.911 -2.039 -6.041 1.00 129.21 139 LEU C C 1
ATOM 5294 O O . LEU C 1 142 ? 85.784 -2.862 -5.138 1.00 128.61 139 LEU C O 1
ATOM 5299 N N . ASN C 1 143 ? 85.016 -1.906 -7.026 1.00 127.66 140 ASN C N 1
ATOM 5300 C CA . ASN C 1 143 ? 83.761 -2.682 -7.073 1.00 126.37 140 ASN C CA 1
ATOM 5301 C C . ASN C 1 143 ? 83.914 -4.207 -7.273 1.00 128.73 140 ASN C C 1
ATOM 5302 O O . ASN C 1 143 ? 82.946 -4.936 -7.078 1.00 130.40 140 ASN C O 1
ATOM 5307 N N . PRO C 1 144 ? 85.098 -4.702 -7.705 1.00 132.36 141 PRO C N 1
ATOM 5308 C CA . PRO C 1 144 ? 85.160 -6.169 -7.786 1.00 135.25 141 PRO C CA 1
ATOM 5309 C C . PRO C 1 144 ? 84.974 -6.846 -6.414 1.00 139.34 141 PRO C C 1
ATOM 5310 O O . PRO C 1 144 ? 84.439 -7.954 -6.352 1.00 141.06 141 PRO C O 1
ATOM 5314 N N . PHE C 1 145 ? 85.375 -6.165 -5.332 1.00 140.07 142 PHE C N 1
ATOM 5315 C CA . PHE C 1 145 ? 85.214 -6.696 -3.967 1.00 143.04 142 PHE C CA 1
ATOM 5316 C C . PHE C 1 145 ? 83.739 -6.792 -3.545 1.00 143.09 142 PHE C C 1
ATOM 5317 O O . PHE C 1 145 ? 83.435 -7.235 -2.439 1.00 146.06 142 PHE C O 1
ATOM 5325 N N . SER C 1 146 ? 82.837 -6.367 -4.430 1.00 140.08 143 SER C N 1
ATOM 5326 C CA . SER C 1 146 ? 81.399 -6.459 -4.189 1.00 141.01 143 SER C CA 1
ATOM 5327 C C . SER C 1 146 ? 80.845 -7.843 -4.604 1.00 141.42 143 SER C C 1
ATOM 5328 O O . SER C 1 146 ? 79.631 -8.011 -4.751 1.00 138.27 143 SER C O 1
ATOM 5331 N N . PHE C 1 147 ? 81.738 -8.826 -4.782 1.00 144.18 144 PHE C N 1
ATOM 5332 C CA . PHE C 1 147 ? 81.334 -10.184 -5.186 1.00 144.22 144 PHE C CA 1
ATOM 5333 C C . PHE C 1 147 ? 80.494 -10.974 -4.181 1.00 147.69 144 PHE C C 1
ATOM 5334 O O . PHE C 1 147 ? 79.608 -11.708 -4.608 1.00 151.90 144 PHE C O 1
ATOM 5342 N N . PRO C 1 148 ? 80.746 -10.833 -2.855 1.00 148.23 145 PRO C N 1
ATOM 5343 C CA . PRO C 1 148 ? 79.893 -11.631 -1.961 1.00 151.01 145 PRO C CA 1
ATOM 5344 C C . PRO C 1 148 ? 78.411 -11.233 -2.000 1.00 150.37 145 PRO C C 1
ATOM 5345 O O . PRO C 1 148 ? 77.564 -11.999 -1.548 1.00 151.28 145 PRO C O 1
ATOM 5349 N N . PHE C 1 149 ? 78.112 -10.056 -2.549 1.00 148.47 146 PHE C N 1
ATOM 5350 C CA . PHE C 1 149 ? 76.742 -9.561 -2.640 1.00 148.22 146 PHE C CA 1
ATOM 5351 C C . PHE C 1 149 ? 76.037 -10.085 -3.892 1.00 146.75 146 PHE C C 1
ATOM 5352 O O . PHE C 1 149 ? 74.968 -10.692 -3.775 1.00 147.24 146 PHE C O 1
ATOM 5360 N N . PHE C 1 150 ? 76.620 -9.870 -5.081 1.00 143.19 147 PHE C N 1
ATOM 5361 C CA . PHE C 1 150 ? 75.979 -10.369 -6.317 1.00 142.96 147 PHE C CA 1
ATOM 5362 C C . PHE C 1 150 ? 76.046 -11.901 -6.438 1.00 145.78 147 PHE C C 1
ATOM 5363 O O . PHE C 1 150 ? 75.344 -12.491 -7.261 1.00 146.23 147 PHE C O 1
ATOM 5371 N N . THR C 1 151 ? 76.890 -12.529 -5.616 1.00 148.25 148 THR C N 1
ATOM 5372 C CA . THR C 1 151 ? 76.987 -13.992 -5.564 1.00 150.29 148 THR C CA 1
ATOM 5373 C C . THR C 1 151 ? 75.838 -14.474 -4.661 1.00 152.58 148 THR C C 1
ATOM 5374 O O . THR C 1 151 ? 75.223 -15.504 -4.934 1.00 158.46 148 THR C O 1
ATOM 5378 N N . GLU C 1 152 ? 75.549 -13.710 -3.603 1.00 150.41 149 GLU C N 1
ATOM 5379 C CA . GLU C 1 152 ? 74.454 -14.027 -2.670 1.00 152.42 149 GLU C CA 1
ATOM 5380 C C . GLU C 1 152 ? 73.097 -13.675 -3.299 1.00 149.69 149 GLU C C 1
ATOM 5381 O O . GLU C 1 152 ? 72.079 -14.302 -2.988 1.00 151.34 149 GLU C O 1
ATOM 5387 N N . ALA C 1 153 ? 73.094 -12.668 -4.176 1.00 143.28 150 ALA C N 1
ATOM 5388 C CA . ALA C 1 153 ? 71.867 -12.207 -4.847 1.00 141.72 150 ALA C CA 1
ATOM 5389 C C . ALA C 1 153 ? 71.327 -13.178 -5.900 1.00 140.46 150 ALA C C 1
ATOM 5390 O O . ALA C 1 153 ? 70.118 -13.215 -6.142 1.00 139.45 150 ALA C O 1
ATOM 5392 N N . GLY C 1 154 ? 72.218 -13.936 -6.538 1.00 140.48 151 GLY C N 1
ATOM 5393 C CA . GLY C 1 154 ? 71.813 -14.911 -7.554 1.00 143.89 151 GLY C CA 1
ATOM 5394 C C . GLY C 1 154 ? 72.776 -15.141 -8.710 1.00 143.44 151 GLY C C 1
ATOM 5395 O O . GLY C 1 154 ? 72.718 -16.191 -9.355 1.00 145.65 151 GLY C O 1
ATOM 5396 N N . MET C 1 155 ? 73.653 -14.175 -8.982 1.00 142.37 152 MET C N 1
ATOM 5397 C CA . MET C 1 155 ? 74.602 -14.287 -10.099 1.00 142.16 152 MET C CA 1
ATOM 5398 C C . MET C 1 155 ? 75.840 -15.124 -9.729 1.00 144.31 152 MET C C 1
ATOM 5399 O O . MET C 1 155 ? 76.689 -14.680 -8.953 1.00 143.16 152 MET C O 1
ATOM 5404 N N . LEU C 1 156 ? 75.915 -16.339 -10.282 1.00 146.57 153 LEU C N 1
ATOM 5405 C CA . LEU C 1 156 ? 77.042 -17.255 -10.070 1.00 148.07 153 LEU C CA 1
ATOM 5406 C C . LEU C 1 156 ? 77.700 -17.494 -11.419 1.00 147.32 153 LEU C C 1
ATOM 5407 O O . LEU C 1 156 ? 77.516 -18.549 -12.032 1.00 150.05 153 LEU C O 1
ATOM 5412 N N . GLY C 1 157 ? 78.463 -16.513 -11.891 1.00 144.30 154 GLY C N 1
ATOM 5413 C CA . GLY C 1 157 ? 79.121 -16.639 -13.186 1.00 142.78 154 GLY C CA 1
ATOM 5414 C C . GLY C 1 157 ? 80.284 -15.701 -13.452 1.00 140.08 154 GLY C C 1
ATOM 5415 O O . GLY C 1 157 ? 80.877 -15.133 -12.534 1.00 141.31 154 GLY C O 1
ATOM 5416 N N . GLN C 1 158 ? 80.580 -15.533 -14.736 1.00 136.15 155 GLN C N 1
ATOM 5417 C CA . GLN C 1 158 ? 81.690 -14.716 -15.197 1.00 134.00 155 GLN C CA 1
ATOM 5418 C C . GLN C 1 158 ? 81.526 -13.230 -14.850 1.00 129.15 155 GLN C C 1
ATOM 5419 O O . GLN C 1 158 ? 80.575 -12.587 -15.285 1.00 126.39 155 GLN C O 1
ATOM 5425 N N . TYR C 1 159 ? 82.451 -12.709 -14.046 1.00 127.33 156 TYR C N 1
ATOM 5426 C CA . TYR C 1 159 ? 82.488 -11.286 -13.702 1.00 125.26 156 TYR C CA 1
ATOM 5427 C C . TYR C 1 159 ? 83.768 -10.730 -14.315 1.00 127.72 156 TYR C C 1
ATOM 5428 O O . TYR C 1 159 ? 84.860 -11.243 -14.052 1.00 131.80 156 TYR C O 1
ATOM 5437 N N . ILE C 1 160 ? 83.621 -9.693 -15.138 1.00 124.76 157 ILE C N 1
ATOM 5438 C CA . ILE C 1 160 ? 84.743 -9.056 -15.809 1.00 121.75 157 ILE C CA 1
ATOM 5439 C C . ILE C 1 160 ? 84.770 -7.583 -15.426 1.00 119.05 157 ILE C C 1
ATOM 5440 O O . ILE C 1 160 ? 83.928 -6.799 -15.873 1.00 116.90 157 ILE C O 1
ATOM 5445 N N . GLY C 1 161 ? 85.726 -7.224 -14.574 1.00 117.97 158 GLY C N 1
ATOM 5446 C CA . GLY C 1 161 ? 85.901 -5.845 -14.136 1.00 115.12 158 GLY C CA 1
ATOM 5447 C C . GLY C 1 161 ? 87.153 -5.287 -14.775 1.00 114.20 158 GLY C C 1
ATOM 5448 O O . GLY C 1 161 ? 88.175 -5.976 -14.828 1.00 119.12 158 GLY C O 1
ATOM 5449 N N . PHE C 1 162 ? 87.077 -4.060 -15.293 1.00 109.73 159 PHE C N 1
ATOM 5450 C CA . PHE C 1 162 ? 88.247 -3.425 -15.903 1.00 107.46 159 PHE C CA 1
ATOM 5451 C C . PHE C 1 162 ? 88.319 -1.942 -15.597 1.00 107.33 159 PHE C C 1
ATOM 5452 O O . PHE C 1 162 ? 87.295 -1.276 -15.460 1.00 104.79 159 PHE C O 1
ATOM 5460 N N . ASP C 1 163 ? 89.548 -1.442 -15.500 1.00 111.06 160 ASP C N 1
ATOM 5461 C CA . ASP C 1 163 ? 89.792 -0.030 -15.223 1.00 113.72 160 ASP C CA 1
ATOM 5462 C C . ASP C 1 163 ? 91.101 0.361 -15.939 1.00 114.25 160 ASP C C 1
ATOM 5463 O O . ASP C 1 163 ? 91.741 -0.485 -16.559 1.00 110.93 160 ASP C O 1
ATOM 5468 N N . LEU C 1 164 ? 91.492 1.628 -15.852 1.00 118.01 161 LEU C N 1
ATOM 5469 C CA . LEU C 1 164 ? 92.680 2.127 -16.548 1.00 123.20 161 LEU C CA 1
ATOM 5470 C C . LEU C 1 164 ? 94.035 1.697 -15.961 1.00 133.17 161 LEU C C 1
ATOM 5471 O O . LEU C 1 164 ? 94.810 1.003 -16.629 1.00 138.58 161 LEU C O 1
ATOM 5476 N N . ASP C 1 165 ? 94.313 2.122 -14.725 1.00 141.67 162 ASP C N 1
ATOM 5477 C CA . ASP C 1 165 ? 95.593 1.840 -14.049 1.00 148.83 162 ASP C CA 1
ATOM 5478 C C . ASP C 1 165 ? 95.831 0.347 -13.803 1.00 153.04 162 ASP C C 1
ATOM 5479 O O . ASP C 1 165 ? 95.069 -0.298 -13.086 1.00 152.85 162 ASP C O 1
ATOM 5484 N N . LYS C 1 166 ? 96.902 -0.178 -14.402 1.00 158.84 163 LYS C N 1
ATOM 5485 C CA . LYS C 1 166 ? 97.280 -1.588 -14.254 1.00 161.04 163 LYS C CA 1
ATOM 5486 C C . LYS C 1 166 ? 97.743 -1.896 -12.827 1.00 165.13 163 LYS C C 1
ATOM 5487 O O . LYS C 1 166 ? 97.462 -2.976 -12.309 1.00 168.89 163 LYS C O 1
ATOM 5493 N N . GLY C 1 167 ? 98.436 -0.945 -12.194 1.00 166.51 164 GLY C N 1
ATOM 5494 C CA . GLY C 1 167 ? 98.924 -1.116 -10.820 1.00 169.09 164 GLY C CA 1
ATOM 5495 C C . GLY C 1 167 ? 97.810 -1.255 -9.789 1.00 168.01 164 GLY C C 1
ATOM 5496 O O . GLY C 1 167 ? 97.976 -1.933 -8.772 1.00 170.06 164 GLY C O 1
ATOM 5497 N N . MET C 1 168 ? 96.677 -0.607 -10.051 1.00 164.28 165 MET C N 1
ATOM 5498 C CA . MET C 1 168 ? 95.519 -0.666 -9.166 1.00 162.20 165 MET C CA 1
ATOM 5499 C C . MET C 1 168 ? 94.734 -1.964 -9.429 1.00 157.55 165 MET C C 1
ATOM 5500 O O . MET C 1 168 ? 93.909 -2.370 -8.612 1.00 156.23 165 MET C O 1
ATOM 5505 N N . ILE C 1 169 ? 95.002 -2.598 -10.575 1.00 153.75 166 ILE C N 1
ATOM 5506 C CA . ILE C 1 169 ? 94.389 -3.883 -10.954 1.00 153.49 166 ILE C CA 1
ATOM 5507 C C . ILE C 1 169 ? 95.303 -5.018 -10.474 1.00 155.95 166 ILE C C 1
ATOM 5508 O O . ILE C 1 169 ? 94.832 -6.121 -10.177 1.00 155.39 166 ILE C O 1
ATOM 5513 N N . GLU C 1 170 ? 96.612 -4.747 -10.427 1.00 159.06 167 GLU C N 1
ATOM 5514 C CA . GLU C 1 170 ? 97.588 -5.701 -9.883 1.00 164.08 167 GLU C CA 1
ATOM 5515 C C . GLU C 1 170 ? 97.203 -5.944 -8.438 1.00 164.66 167 GLU C C 1
ATOM 5516 O O . GLU C 1 170 ? 97.258 -7.071 -7.941 1.00 169.25 167 GLU C O 1
ATOM 5522 N N . ALA C 1 171 ? 96.823 -4.851 -7.780 1.00 161.89 168 ALA C N 1
ATOM 5523 C CA . ALA C 1 171 ? 96.391 -4.863 -6.392 1.00 160.42 168 ALA C CA 1
ATOM 5524 C C . ALA C 1 171 ? 95.157 -5.737 -6.178 1.00 158.05 168 ALA C C 1
ATOM 5525 O O . ALA C 1 171 ? 95.121 -6.553 -5.257 1.00 162.83 168 ALA C O 1
ATOM 5527 N N . ILE C 1 172 ? 94.161 -5.562 -7.043 1.00 151.96 169 ILE C N 1
ATOM 5528 C CA . ILE C 1 172 ? 92.898 -6.300 -6.949 1.00 150.70 169 ILE C CA 1
ATOM 5529 C C . ILE C 1 172 ? 93.028 -7.799 -7.239 1.00 152.57 169 ILE C C 1
ATOM 5530 O O . ILE C 1 172 ? 92.458 -8.608 -6.510 1.00 155.02 169 ILE C O 1
ATOM 5535 N N . GLU C 1 173 ? 93.766 -8.174 -8.284 1.00 154.38 170 GLU C N 1
ATOM 5536 C CA . GLU C 1 173 ? 93.923 -9.600 -8.617 1.00 157.98 170 GLU C CA 1
ATOM 5537 C C . GLU C 1 173 ? 94.633 -10.365 -7.490 1.00 164.05 170 GLU C C 1
ATOM 5538 O O . GLU C 1 173 ? 94.299 -11.521 -7.209 1.00 164.52 170 GLU C O 1
ATOM 5544 N N . HIS C 1 174 ? 95.605 -9.708 -6.855 1.00 167.00 171 HIS C N 1
ATOM 5545 C CA . HIS C 1 174 ? 96.357 -10.294 -5.743 1.00 170.68 171 HIS C CA 1
ATOM 5546 C C . HIS C 1 174 ? 95.479 -10.362 -4.480 1.00 169.18 171 HIS C C 1
ATOM 5547 O O . HIS C 1 174 ? 95.656 -11.249 -3.643 1.00 171.21 171 HIS C O 1
ATOM 5554 N N . SER C 1 175 ? 94.540 -9.420 -4.356 1.00 164.35 172 SER C N 1
ATOM 5555 C CA . SER C 1 175 ? 93.615 -9.370 -3.217 1.00 162.84 172 SER C CA 1
ATOM 5556 C C . SER C 1 175 ? 92.506 -10.416 -3.348 1.00 163.24 172 SER C C 1
ATOM 5557 O O . SER C 1 175 ? 92.156 -11.071 -2.369 1.00 167.53 172 SER C O 1
ATOM 5560 N N . LEU C 1 176 ? 91.941 -10.554 -4.548 1.00 159.93 173 LEU C N 1
ATOM 5561 C CA . LEU C 1 176 ? 90.902 -11.568 -4.806 1.00 162.26 173 LEU C CA 1
ATOM 5562 C C . LEU C 1 176 ? 91.445 -12.981 -4.571 1.00 167.39 173 LEU C C 1
ATOM 5563 O O . LEU C 1 176 ? 90.725 -13.850 -4.069 1.00 171.28 173 LEU C O 1
ATOM 5568 N N . ARG C 1 177 ? 92.713 -13.194 -4.935 1.00 167.97 174 ARG C N 1
ATOM 5569 C CA . ARG C 1 177 ? 93.388 -14.484 -4.730 1.00 170.09 174 ARG C CA 1
ATOM 5570 C C . ARG C 1 177 ? 93.538 -14.778 -3.227 1.00 173.12 174 ARG C C 1
ATOM 5571 O O . ARG C 1 177 ? 93.524 -15.938 -2.814 1.00 175.37 174 ARG C O 1
ATOM 5579 N N . THR C 1 178 ? 93.689 -13.721 -2.425 1.00 171.99 175 THR C N 1
ATOM 5580 C CA . THR C 1 178 ? 93.813 -13.857 -0.971 1.00 174.44 175 THR C CA 1
ATOM 5581 C C . THR C 1 178 ? 92.483 -14.318 -0.376 1.00 175.67 175 THR C C 1
ATOM 5582 O O . THR C 1 178 ? 92.444 -15.280 0.392 1.00 180.58 175 THR C O 1
ATOM 5586 N N . LEU C 1 179 ? 91.402 -13.631 -0.745 1.00 172.21 176 LEU C N 1
ATOM 5587 C CA . LEU C 1 179 ? 90.055 -13.963 -0.252 1.00 173.48 176 LEU C CA 1
ATOM 5588 C C . LEU C 1 179 ? 89.425 -15.192 -0.931 1.00 173.14 176 LEU C C 1
ATOM 5589 O O . LEU C 1 179 ? 88.365 -15.653 -0.498 1.00 174.16 176 LEU C O 1
ATOM 5594 N N . ASN C 1 180 ? 90.077 -15.724 -1.969 1.00 171.61 177 ASN C N 1
ATOM 5595 C CA . ASN C 1 180 ? 89.567 -16.894 -2.704 1.00 172.66 177 ASN C CA 1
ATOM 5596 C C . ASN C 1 180 ? 88.141 -16.677 -3.212 1.00 169.55 177 ASN C C 1
ATOM 5597 O O . ASN C 1 180 ? 87.192 -17.327 -2.756 1.00 172.83 177 ASN C O 1
ATOM 5602 N N . ALA C 1 181 ? 88.004 -15.738 -4.143 1.00 162.47 178 ALA C N 1
ATOM 5603 C CA . ALA C 1 181 ? 86.718 -15.443 -4.755 1.00 158.16 178 ALA C CA 1
ATOM 5604 C C . ALA C 1 181 ? 86.500 -16.477 -5.862 1.00 157.83 178 ALA C C 1
ATOM 5605 O O . ALA C 1 181 ? 87.476 -17.053 -6.354 1.00 158.62 178 ALA C O 1
ATOM 5607 N N . PRO C 1 182 ? 85.230 -16.726 -6.258 1.00 155.72 179 PRO C N 1
ATOM 5608 C CA . PRO C 1 182 ? 84.934 -17.707 -7.319 1.00 156.34 179 PRO C CA 1
ATOM 5609 C C . PRO C 1 182 ? 85.780 -17.534 -8.593 1.00 154.34 179 PRO C C 1
ATOM 5610 O O . PRO C 1 182 ? 86.236 -16.424 -8.885 1.00 150.42 179 PRO C O 1
ATOM 5614 N N . GLU C 1 183 ? 85.985 -18.627 -9.333 1.00 158.37 180 GLU C N 1
ATOM 5615 C CA . GLU C 1 183 ? 86.781 -18.587 -10.582 1.00 157.38 180 GLU C CA 1
ATOM 5616 C C . GLU C 1 183 ? 86.239 -17.604 -11.637 1.00 152.06 180 GLU C C 1
ATOM 5617 O O . GLU C 1 183 ? 86.959 -17.222 -12.567 1.00 149.19 180 GLU C O 1
ATOM 5623 N N . GLY C 1 184 ? 84.975 -17.206 -11.485 1.00 149.47 181 GLY C N 1
ATOM 5624 C CA . GLY C 1 184 ? 84.349 -16.249 -12.392 1.00 143.70 181 GLY C CA 1
ATOM 5625 C C . GLY C 1 184 ? 84.607 -14.782 -12.061 1.00 138.39 181 GLY C C 1
ATOM 5626 O O . GLY C 1 184 ? 84.109 -13.904 -12.764 1.00 134.07 181 GLY C O 1
ATOM 5627 N N . ILE C 1 185 ? 85.370 -14.501 -11.000 1.00 137.60 182 ILE C N 1
ATOM 5628 C CA . ILE C 1 185 ? 85.678 -13.118 -10.613 1.00 134.28 182 ILE C CA 1
ATOM 5629 C C . ILE C 1 185 ? 87.022 -12.738 -11.240 1.00 132.62 182 ILE C C 1
ATOM 5630 O O . ILE C 1 185 ? 88.064 -12.755 -10.578 1.00 133.98 182 ILE C O 1
ATOM 5635 N N . VAL C 1 186 ? 86.970 -12.405 -12.532 1.00 131.18 183 VAL C N 1
ATOM 5636 C CA . VAL C 1 186 ? 88.147 -12.031 -13.329 1.00 128.96 183 VAL C CA 1
ATOM 5637 C C . VAL C 1 186 ? 88.321 -10.507 -13.378 1.00 127.77 183 VAL C C 1
ATOM 5638 O O . VAL C 1 186 ? 87.339 -9.756 -13.473 1.00 123.89 183 VAL C O 1
ATOM 5642 N N . VAL C 1 187 ? 89.577 -10.063 -13.327 1.00 129.06 184 VAL C N 1
ATOM 5643 C CA . VAL C 1 187 ? 89.910 -8.635 -13.360 1.00 126.61 184 VAL C CA 1
ATOM 5644 C C . VAL C 1 187 ? 91.013 -8.381 -14.404 1.00 125.58 184 VAL C C 1
ATOM 5645 O O . VAL C 1 187 ? 92.039 -9.065 -14.415 1.00 130.31 184 VAL C O 1
ATOM 5649 N N . LYS C 1 188 ? 90.774 -7.414 -15.291 1.00 122.39 185 LYS C N 1
ATOM 5650 C CA . LYS C 1 188 ? 91.725 -7.044 -16.355 1.00 121.16 185 LYS C CA 1
ATOM 5651 C C . LYS C 1 188 ? 91.765 -5.527 -16.458 1.00 118.33 185 LYS C C 1
ATOM 5652 O O . LYS C 1 188 ? 91.136 -4.838 -15.655 1.00 120.00 185 LYS C O 1
ATOM 5658 N N . GLN C 1 189 ? 92.495 -5.010 -17.446 1.00 115.29 186 GLN C N 1
ATOM 5659 C CA . GLN C 1 189 ? 92.534 -3.566 -17.689 1.00 113.60 186 GLN C CA 1
ATOM 5660 C C . GLN C 1 189 ? 91.817 -3.271 -19.005 1.00 109.46 186 GLN C C 1
ATOM 5661 O O . GLN C 1 189 ? 91.806 -4.089 -19.924 1.00 108.17 186 GLN C O 1
ATOM 5667 N N . GLY C 1 190 ? 91.195 -2.103 -19.070 1.00 107.13 187 GLY C N 1
ATOM 5668 C CA . GLY C 1 190 ? 90.446 -1.700 -20.245 1.00 104.21 187 GLY C CA 1
ATOM 5669 C C . GLY C 1 190 ? 89.859 -0.313 -20.090 1.00 102.71 187 GLY C C 1
ATOM 5670 O O . GLY C 1 190 ? 89.875 0.270 -19.002 1.00 103.37 187 GLY C O 1
ATOM 5671 N N . ASP C 1 191 ? 89.341 0.206 -21.194 1.00 101.38 188 ASP C N 1
ATOM 5672 C CA . ASP C 1 191 ? 88.742 1.527 -21.243 1.00 100.52 188 ASP C CA 1
ATOM 5673 C C . ASP C 1 191 ? 87.574 1.463 -22.209 1.00 96.80 188 ASP C C 1
ATOM 5674 O O . ASP C 1 191 ? 87.753 1.339 -23.417 1.00 94.68 188 ASP C O 1
ATOM 5679 N N . ILE C 1 192 ? 86.377 1.555 -21.651 1.00 96.54 189 ILE C N 1
ATOM 5680 C CA . ILE C 1 192 ? 85.136 1.494 -22.412 1.00 95.98 189 ILE C CA 1
ATOM 5681 C C . ILE C 1 192 ? 85.154 2.466 -23.612 1.00 94.66 189 ILE C C 1
ATOM 5682 O O . ILE C 1 192 ? 84.646 2.150 -24.689 1.00 93.60 189 ILE C O 1
ATOM 5687 N N . LEU C 1 193 ? 85.784 3.621 -23.424 1.00 94.64 190 LEU C N 1
ATOM 5688 C CA . LEU C 1 193 ? 85.862 4.650 -24.458 1.00 95.82 190 LEU C CA 1
ATOM 5689 C C . LEU C 1 193 ? 86.764 4.298 -25.641 1.00 96.18 190 LEU C C 1
ATOM 5690 O O . LEU C 1 193 ? 86.346 4.392 -26.793 1.00 97.63 190 LEU C O 1
ATOM 5695 N N . SER C 1 194 ? 87.993 3.891 -25.346 1.00 95.05 191 SER C N 1
ATOM 5696 C CA . SER C 1 194 ? 88.974 3.571 -26.377 1.00 95.73 191 SER C CA 1
ATOM 5697 C C . SER C 1 194 ? 88.922 2.149 -26.954 1.00 95.32 191 SER C C 1
ATOM 5698 O O . SER C 1 194 ? 89.292 1.951 -28.109 1.00 98.26 191 SER C O 1
ATOM 5701 N N . ASP C 1 195 ? 88.499 1.163 -26.163 1.00 93.95 192 ASP C N 1
ATOM 5702 C CA . ASP C 1 195 ? 88.396 -0.227 -26.651 1.00 92.86 192 ASP C CA 1
ATOM 5703 C C . ASP C 1 195 ? 87.246 -0.386 -27.629 1.00 91.68 192 ASP C C 1
ATOM 5704 O O . ASP C 1 195 ? 86.377 0.473 -27.699 1.00 94.26 192 ASP C O 1
ATOM 5709 N N . PRO C 1 196 ? 87.249 -1.478 -28.411 1.00 92.73 193 PRO C N 1
ATOM 5710 C CA . PRO C 1 196 ? 86.129 -1.711 -29.316 1.00 93.03 193 PRO C CA 1
ATOM 5711 C C . PRO C 1 196 ? 84.935 -2.233 -28.535 1.00 96.56 193 PRO C C 1
ATOM 5712 O O . PRO C 1 196 ? 85.098 -2.755 -27.422 1.00 97.74 193 PRO C O 1
ATOM 5716 N N . SER C 1 197 ? 83.744 -2.088 -29.107 1.00 100.51 194 SER C N 1
ATOM 5717 C CA . SER C 1 197 ? 82.519 -2.551 -28.457 1.00 102.08 194 SER C CA 1
ATOM 5718 C C . SER C 1 197 ? 82.574 -4.060 -28.236 1.00 104.96 194 SER C C 1
ATOM 5719 O O . SER C 1 197 ? 83.157 -4.789 -29.042 1.00 106.92 194 SER C O 1
ATOM 5722 N N . GLY C 1 198 ? 81.968 -4.510 -27.139 1.00 107.40 195 GLY C N 1
ATOM 5723 C CA . GLY C 1 198 ? 81.976 -5.930 -26.769 1.00 113.14 195 GLY C CA 1
ATOM 5724 C C . GLY C 1 198 ? 80.624 -6.488 -26.373 1.00 116.91 195 GLY C C 1
ATOM 5725 O O . GLY C 1 198 ? 79.590 -5.861 -26.609 1.00 118.47 195 GLY C O 1
ATOM 5726 N N . GLU C 1 199 ? 80.646 -7.679 -25.774 1.00 123.68 196 GLU C N 1
ATOM 5727 C CA . GLU C 1 199 ? 79.434 -8.373 -25.329 1.00 128.45 196 GLU C CA 1
ATOM 5728 C C . GLU C 1 199 ? 79.367 -8.476 -23.803 1.00 128.20 196 GLU C C 1
ATOM 5729 O O . GLU C 1 199 ? 80.392 -8.598 -23.126 1.00 126.00 196 GLU C O 1
ATOM 5735 N N . SER C 1 200 ? 78.145 -8.438 -23.277 1.00 128.65 197 SER C N 1
ATOM 5736 C CA . SER C 1 200 ? 77.900 -8.533 -21.842 1.00 128.25 197 SER C CA 1
ATOM 5737 C C . SER C 1 200 ? 76.455 -8.909 -21.594 1.00 126.04 197 SER C C 1
ATOM 5738 O O . SER C 1 200 ? 75.581 -8.522 -22.365 1.00 122.09 197 SER C O 1
ATOM 5741 N N . ASP C 1 201 ? 76.199 -9.667 -20.532 1.00 128.70 198 ASP C N 1
ATOM 5742 C CA . ASP C 1 201 ? 74.823 -9.999 -20.164 1.00 129.74 198 ASP C CA 1
ATOM 5743 C C . ASP C 1 201 ? 74.355 -8.756 -19.392 1.00 126.30 198 ASP C C 1
ATOM 5744 O O . ASP C 1 201 ? 73.356 -8.128 -19.758 1.00 124.40 198 ASP C O 1
ATOM 5749 N N . LEU C 1 202 ? 75.120 -8.388 -18.360 1.00 124.22 199 LEU C N 1
ATOM 5750 C CA . LEU C 1 202 ? 74.846 -7.201 -17.546 1.00 122.54 199 LEU C CA 1
ATOM 5751 C C . LEU C 1 202 ? 76.047 -6.256 -17.660 1.00 120.86 199 LEU C C 1
ATOM 5752 O O . LEU C 1 202 ? 77.179 -6.667 -17.388 1.00 124.67 199 LEU C O 1
ATOM 5757 N N . LEU C 1 203 ? 75.793 -5.003 -18.059 1.00 116.87 200 LEU C N 1
ATOM 5758 C CA . LEU C 1 203 ? 76.838 -3.973 -18.230 1.00 111.85 200 LEU C CA 1
ATOM 5759 C C . LEU C 1 203 ? 76.748 -2.872 -17.163 1.00 112.65 200 LEU C C 1
ATOM 5760 O O . LEU C 1 203 ? 75.817 -2.061 -17.182 1.00 114.89 200 LEU C O 1
ATOM 5765 N N . LEU C 1 204 ? 77.723 -2.822 -16.255 1.00 111.45 201 LEU C N 1
ATOM 5766 C CA . LEU C 1 204 ? 77.719 -1.813 -15.189 1.00 111.62 201 LEU C CA 1
ATOM 5767 C C . LEU C 1 204 ? 78.600 -0.600 -15.515 1.00 110.33 201 LEU C C 1
ATOM 5768 O O . LEU C 1 204 ? 79.815 -0.723 -15.658 1.00 109.41 201 LEU C O 1
ATOM 5773 N N . MET C 1 205 ? 77.960 0.562 -15.630 1.00 109.79 202 MET C N 1
ATOM 5774 C CA . MET C 1 205 ? 78.628 1.833 -15.888 1.00 107.92 202 MET C CA 1
ATOM 5775 C C . MET C 1 205 ? 78.286 2.771 -14.729 1.00 106.77 202 MET C C 1
ATOM 5776 O O . MET C 1 205 ? 77.454 3.681 -14.875 1.00 103.30 202 MET C O 1
ATOM 5781 N N . PHE C 1 206 ? 78.911 2.539 -13.573 1.00 106.69 203 PHE C N 1
ATOM 5782 C CA . PHE C 1 206 ? 78.645 3.370 -12.396 1.00 109.52 203 PHE C CA 1
ATOM 5783 C C . PHE C 1 206 ? 79.520 4.627 -12.348 1.00 109.35 203 PHE C C 1
ATOM 5784 O O . PHE C 1 206 ? 80.744 4.523 -12.326 1.00 109.43 203 PHE C O 1
ATOM 5792 N N . LYS C 1 207 ? 78.876 5.802 -12.305 1.00 111.83 204 LYS C N 1
ATOM 5793 C CA . LYS C 1 207 ? 79.561 7.110 -12.247 1.00 112.77 204 LYS C CA 1
ATOM 5794 C C . LYS C 1 207 ? 80.582 7.228 -13.353 1.00 109.68 204 LYS C C 1
ATOM 5795 O O . LYS C 1 207 ? 81.787 7.342 -13.110 1.00 110.51 204 LYS C O 1
ATOM 5801 N N . LEU C 1 208 ? 80.071 7.208 -14.579 1.00 106.51 205 LEU C N 1
ATOM 5802 C CA . LEU C 1 208 ? 80.929 7.240 -15.745 1.00 103.90 205 LEU C CA 1
ATOM 5803 C C . LEU C 1 208 ? 80.355 8.020 -16.937 1.00 100.86 205 LEU C C 1
ATOM 5804 O O . LEU C 1 208 ? 81.097 8.707 -17.619 1.00 102.62 205 LEU C O 1
ATOM 5809 N N . TYR C 1 209 ? 79.048 7.933 -17.176 1.00 98.73 206 TYR C N 1
ATOM 5810 C CA . TYR C 1 209 ? 78.444 8.613 -18.332 1.00 96.57 206 TYR C CA 1
ATOM 5811 C C . TYR C 1 209 ? 78.801 10.097 -18.467 1.00 98.70 206 TYR C C 1
ATOM 5812 O O . TYR C 1 209 ? 79.130 10.531 -19.568 1.00 99.82 206 TYR C O 1
ATOM 5821 N N . THR C 1 210 ? 78.730 10.877 -17.381 1.00 103.13 207 THR C N 1
ATOM 5822 C CA . THR C 1 210 ? 79.062 12.324 -17.465 1.00 107.14 207 THR C CA 1
ATOM 5823 C C . THR C 1 210 ? 80.556 12.512 -17.711 1.00 106.89 207 THR C C 1
ATOM 5824 O O . THR C 1 210 ? 80.961 13.333 -18.534 1.00 106.38 207 THR C O 1
ATOM 5828 N N . LEU C 1 211 ? 81.357 11.736 -16.985 1.00 107.19 208 LEU C N 1
ATOM 5829 C CA . LEU C 1 211 ? 82.813 11.752 -17.112 1.00 107.27 208 LEU C CA 1
ATOM 5830 C C . LEU C 1 211 ? 83.239 11.397 -18.544 1.00 106.00 208 LEU C C 1
ATOM 5831 O O . LEU C 1 211 ? 84.275 11.853 -19.012 1.00 108.92 208 LEU C O 1
ATOM 5836 N N . LEU C 1 212 ? 82.442 10.575 -19.227 1.00 104.55 209 LEU C N 1
ATOM 5837 C CA . LEU C 1 212 ? 82.720 10.209 -20.616 1.00 103.48 209 LEU C CA 1
ATOM 5838 C C . LEU C 1 212 ? 82.351 11.341 -21.570 1.00 106.05 209 LEU C C 1
ATOM 5839 O O . LEU C 1 212 ? 83.002 11.501 -22.595 1.00 107.70 209 LEU C O 1
ATOM 5844 N N . ASP C 1 213 ? 81.309 12.112 -21.247 1.00 114.45 210 ASP C N 1
ATOM 5845 C CA . ASP C 1 213 ? 80.908 13.246 -22.101 1.00 121.36 210 ASP C CA 1
ATOM 5846 C C . ASP C 1 213 ? 81.902 14.409 -22.064 1.00 127.40 210 ASP C C 1
ATOM 5847 O O . ASP C 1 213 ? 82.126 15.060 -23.085 1.00 134.20 210 ASP C O 1
ATOM 5852 N N . ARG C 1 214 ? 82.487 14.680 -20.899 1.00 129.29 211 ARG C N 1
ATOM 5853 C CA . ARG C 1 214 ? 83.465 15.770 -20.793 1.00 134.92 211 ARG C CA 1
ATOM 5854 C C . ARG C 1 214 ? 84.749 15.409 -21.557 1.00 138.04 211 ARG C C 1
ATOM 5855 O O . ARG C 1 214 ? 85.429 16.291 -22.076 1.00 143.82 211 ARG C O 1
ATOM 5863 N N . GLN C 1 215 ? 85.060 14.113 -21.629 1.00 136.45 212 GLN C N 1
ATOM 5864 C CA . GLN C 1 215 ? 86.228 13.624 -22.375 1.00 138.60 212 GLN C CA 1
ATOM 5865 C C . GLN C 1 215 ? 85.920 13.652 -23.871 1.00 137.34 212 GLN C C 1
ATOM 5866 O O . GLN C 1 215 ? 86.766 14.050 -24.672 1.00 147.36 212 GLN C O 1
ATOM 5872 N N . GLU C 1 216 ? 84.712 13.215 -24.237 1.00 129.56 213 GLU C N 1
ATOM 5873 C CA . GLU C 1 216 ? 84.253 13.197 -25.633 1.00 128.46 213 GLU C CA 1
ATOM 5874 C C . GLU C 1 216 ? 82.741 13.369 -25.710 1.00 123.54 213 GLU C C 1
ATOM 5875 O O . GLU C 1 216 ? 82.004 12.530 -25.202 1.00 121.48 213 GLU C O 1
ATOM 5881 N N . GLU C 1 217 ? 82.284 14.433 -26.371 1.00 123.26 214 GLU C N 1
ATOM 5882 C CA . GLU C 1 217 ? 80.849 14.709 -26.509 1.00 121.05 214 GLU C CA 1
ATOM 5883 C C . GLU C 1 217 ? 80.111 13.542 -27.177 1.00 118.61 214 GLU C C 1
ATOM 5884 O O . GLU C 1 217 ? 80.567 13.011 -28.190 1.00 122.19 214 GLU C O 1
ATOM 5890 N N . ALA C 1 218 ? 78.984 13.149 -26.582 1.00 114.66 215 ALA C N 1
ATOM 5891 C CA . ALA C 1 218 ? 78.134 12.057 -27.080 1.00 112.39 215 ALA C CA 1
ATOM 5892 C C . ALA C 1 218 ? 78.767 10.654 -27.042 1.00 110.01 215 ALA C C 1
ATOM 5893 O O . ALA C 1 218 ? 78.195 9.710 -27.593 1.00 109.59 215 ALA C O 1
ATOM 5895 N N . SER C 1 219 ? 79.915 10.511 -26.378 1.00 108.07 216 SER C N 1
ATOM 5896 C CA . SER C 1 219 ? 80.591 9.209 -26.297 1.00 107.53 216 SER C CA 1
ATOM 5897 C C . SER C 1 219 ? 79.824 8.217 -25.422 1.00 105.23 216 SER C C 1
ATOM 5898 O O . SER C 1 219 ? 79.792 7.023 -25.718 1.00 104.94 216 SER C O 1
ATOM 5901 N N . GLY C 1 220 ? 79.220 8.710 -24.343 1.00 102.92 217 GLY C N 1
ATOM 5902 C CA . GLY C 1 220 ? 78.440 7.855 -23.453 1.00 100.89 217 GLY C CA 1
ATOM 5903 C C . GLY C 1 220 ? 77.316 7.193 -24.224 1.00 102.24 217 GLY C C 1
ATOM 5904 O O . GLY C 1 220 ? 77.084 5.991 -24.090 1.00 100.08 217 GLY C O 1
ATOM 5905 N N . LEU C 1 221 ? 76.629 7.994 -25.041 1.00 106.19 218 LEU C N 1
ATOM 5906 C CA . LEU C 1 221 ? 75.526 7.514 -25.878 1.00 109.86 218 LEU C CA 1
ATOM 5907 C C . LEU C 1 221 ? 76.028 6.504 -26.897 1.00 110.68 218 LEU C C 1
ATOM 5908 O O . LEU C 1 221 ? 75.456 5.422 -27.034 1.00 109.30 218 LEU C O 1
ATOM 5913 N N . LYS C 1 222 ? 77.094 6.878 -27.608 1.00 112.57 219 LYS C N 1
ATOM 5914 C CA . LYS C 1 222 ? 77.723 6.018 -28.623 1.00 114.59 219 LYS C CA 1
ATOM 5915 C C . LYS C 1 222 ? 77.978 4.619 -28.059 1.00 110.84 219 LYS C C 1
ATOM 5916 O O . LYS C 1 222 ? 77.607 3.622 -28.672 1.00 113.19 219 LYS C O 1
ATOM 5922 N N . ILE C 1 223 ? 78.598 4.570 -26.882 1.00 105.15 220 ILE C N 1
ATOM 5923 C CA . ILE C 1 223 ? 78.918 3.311 -26.207 1.00 103.29 220 ILE C CA 1
ATOM 5924 C C . ILE C 1 223 ? 77.675 2.449 -25.940 1.00 104.32 220 ILE C C 1
ATOM 5925 O O . ILE C 1 223 ? 77.702 1.241 -26.177 1.00 106.39 220 ILE C O 1
ATOM 5930 N N . LEU C 1 224 ? 76.596 3.063 -25.456 1.00 104.81 221 LEU C N 1
ATOM 5931 C CA . LEU C 1 224 ? 75.352 2.327 -25.180 1.00 106.71 221 LEU C CA 1
ATOM 5932 C C . LEU C 1 224 ? 74.670 1.807 -26.455 1.00 110.95 221 LEU C C 1
ATOM 5933 O O . LEU C 1 224 ? 73.889 0.853 -26.394 1.00 114.49 221 LEU C O 1
ATOM 5938 N N . GLN C 1 225 ? 74.965 2.431 -27.595 1.00 112.29 222 GLN C N 1
ATOM 5939 C CA . GLN C 1 225 ? 74.406 2.013 -28.887 1.00 115.95 222 GLN C CA 1
ATOM 5940 C C . GLN C 1 225 ? 75.245 0.932 -29.583 1.00 120.39 222 GLN C C 1
ATOM 5941 O O . GLN C 1 225 ? 74.751 0.258 -30.487 1.00 126.18 222 GLN C O 1
ATOM 5947 N N . GLU C 1 226 ? 76.495 0.754 -29.154 1.00 120.74 223 GLU C N 1
ATOM 5948 C CA . GLU C 1 226 ? 77.407 -0.200 -29.800 1.00 124.08 223 GLU C CA 1
ATOM 5949 C C . GLU C 1 226 ? 77.699 -1.492 -29.022 1.00 124.05 223 GLU C C 1
ATOM 5950 O O . GLU C 1 226 ? 77.941 -2.531 -29.641 1.00 127.28 223 GLU C O 1
ATOM 5956 N N . TRP C 1 227 ? 77.698 -1.436 -27.690 1.00 120.57 224 TRP C N 1
ATOM 5957 C CA . TRP C 1 227 ? 77.921 -2.652 -26.875 1.00 120.46 224 TRP C CA 1
ATOM 5958 C C . TRP C 1 227 ? 76.714 -3.588 -26.889 1.00 124.68 224 TRP C C 1
ATOM 5959 O O . TRP C 1 227 ? 75.588 -3.153 -26.651 1.00 123.25 224 TRP C O 1
ATOM 5970 N N . LYS C 1 228 ? 76.957 -4.868 -27.176 1.00 129.99 225 LYS C N 1
ATOM 5971 C CA . LYS C 1 228 ? 75.890 -5.866 -27.172 1.00 132.92 225 LYS C CA 1
ATOM 5972 C C . LYS C 1 228 ? 75.560 -6.239 -25.728 1.00 131.89 225 LYS C C 1
ATOM 5973 O O . LYS C 1 228 ? 76.376 -6.852 -25.034 1.00 130.89 225 LYS C O 1
ATOM 5979 N N . TYR C 1 229 ? 74.373 -5.843 -25.276 1.00 131.98 226 TYR C N 1
ATOM 5980 C CA . TYR C 1 229 ? 73.919 -6.153 -23.926 1.00 131.57 226 TYR C CA 1
ATOM 5981 C C . TYR C 1 229 ? 72.403 -6.294 -23.852 1.00 133.70 226 TYR C C 1
ATOM 5982 O O . TYR C 1 229 ? 71.662 -5.613 -24.575 1.00 133.92 226 TYR C O 1
ATOM 5991 N N . LYS C 1 230 ? 71.953 -7.187 -22.976 1.00 133.41 227 LYS C N 1
ATOM 5992 C CA . LYS C 1 230 ? 70.536 -7.377 -22.745 1.00 136.32 227 LYS C CA 1
ATOM 5993 C C . LYS C 1 230 ? 70.118 -6.281 -21.781 1.00 133.79 227 LYS C C 1
ATOM 5994 O O . LYS C 1 230 ? 69.080 -5.645 -21.972 1.00 135.24 227 LYS C O 1
ATOM 6000 N N . ASN C 1 231 ? 70.942 -6.067 -20.747 1.00 132.22 228 ASN C N 1
ATOM 6001 C CA . ASN C 1 231 ? 70.706 -5.019 -19.741 1.00 130.34 228 ASN C CA 1
ATOM 6002 C C . ASN C 1 231 ? 71.999 -4.247 -19.406 1.00 123.70 228 ASN C C 1
ATOM 6003 O O . ASN C 1 231 ? 73.102 -4.797 -19.496 1.00 119.95 228 ASN C O 1
ATOM 6008 N N . ALA C 1 232 ? 71.839 -2.975 -19.026 1.00 121.03 229 ALA C N 1
ATOM 6009 C CA . ALA C 1 232 ? 72.960 -2.087 -18.647 1.00 117.54 229 ALA C CA 1
ATOM 6010 C C . ALA C 1 232 ? 72.521 -1.100 -17.552 1.00 115.27 229 ALA C C 1
ATOM 6011 O O . ALA C 1 232 ? 71.433 -0.522 -17.632 1.00 115.09 229 ALA C O 1
ATOM 6013 N N . VAL C 1 233 ? 73.377 -0.898 -16.548 1.00 112.45 230 VAL C N 1
ATOM 6014 C CA . VAL C 1 233 ? 73.055 -0.016 -15.417 1.00 111.00 230 VAL C CA 1
ATOM 6015 C C . VAL C 1 233 ? 73.920 1.248 -15.430 1.00 107.24 230 VAL C C 1
ATOM 6016 O O . VAL C 1 233 ? 75.123 1.166 -15.200 1.00 104.03 230 VAL C O 1
ATOM 6020 N N . ILE C 1 234 ? 73.292 2.406 -15.667 1.00 108.23 231 ILE C N 1
ATOM 6021 C CA . ILE C 1 234 ? 73.993 3.706 -15.740 1.00 108.54 231 ILE C CA 1
ATOM 6022 C C . ILE C 1 234 ? 73.705 4.575 -14.504 1.00 106.96 231 ILE C C 1
ATOM 6023 O O . ILE C 1 234 ? 72.571 5.019 -14.302 1.00 105.90 231 ILE C O 1
ATOM 6028 N N . SER C 1 235 ? 74.743 4.845 -13.714 1.00 105.30 232 SER C N 1
ATOM 6029 C CA . SER C 1 235 ? 74.622 5.618 -12.469 1.00 105.77 232 SER C CA 1
ATOM 6030 C C . SER C 1 235 ? 75.017 7.101 -12.585 1.00 105.70 232 SER C C 1
ATOM 6031 O O . SER C 1 235 ? 75.736 7.491 -13.496 1.00 109.99 232 SER C O 1
ATOM 6034 N N . PHE C 1 236 ? 74.512 7.905 -11.648 1.00 107.56 233 PHE C N 1
ATOM 6035 C CA . PHE C 1 236 ? 74.788 9.349 -11.543 1.00 107.44 233 PHE C CA 1
ATOM 6036 C C . PHE C 1 236 ? 74.723 9.755 -10.071 1.00 112.62 233 PHE C C 1
ATOM 6037 O O . PHE C 1 236 ? 73.959 9.161 -9.310 1.00 116.66 233 PHE C O 1
ATOM 6045 N N . PRO C 1 237 ? 75.504 10.775 -9.662 1.00 114.30 234 PRO C N 1
ATOM 6046 C CA . PRO C 1 237 ? 75.440 11.217 -8.270 1.00 115.61 234 PRO C CA 1
ATOM 6047 C C . PRO C 1 237 ? 74.262 12.168 -8.060 1.00 119.24 234 PRO C C 1
ATOM 6048 O O . PRO C 1 237 ? 73.981 12.984 -8.939 1.00 121.42 234 PRO C O 1
ATOM 6052 N N . ILE C 1 238 ? 73.580 12.066 -6.918 1.00 123.09 235 ILE C N 1
ATOM 6053 C CA . ILE C 1 238 ? 72.444 12.951 -6.623 1.00 128.31 235 ILE C CA 1
ATOM 6054 C C . ILE C 1 238 ? 73.011 14.277 -6.087 1.00 127.68 235 ILE C C 1
ATOM 6055 O O . ILE C 1 238 ? 73.983 14.276 -5.327 1.00 124.92 235 ILE C O 1
ATOM 6060 N N . LYS C 1 239 ? 72.421 15.399 -6.498 1.00 130.75 236 LYS C N 1
ATOM 6061 C CA . LYS C 1 239 ? 72.893 16.732 -6.081 1.00 135.91 236 LYS C CA 1
ATOM 6062 C C . LYS C 1 239 ? 71.758 17.683 -5.698 1.00 138.17 236 LYS C C 1
ATOM 6063 O O . LYS C 1 239 ? 70.599 17.474 -6.062 1.00 140.38 236 LYS C O 1
ATOM 6069 N N . THR C 1 240 ? 72.114 18.737 -4.966 1.00 137.99 237 THR C N 1
ATOM 6070 C CA . THR C 1 240 ? 71.148 19.740 -4.510 1.00 140.08 237 THR C CA 1
ATOM 6071 C C . THR C 1 240 ? 70.710 20.692 -5.635 1.00 142.45 237 THR C C 1
ATOM 6072 O O . THR C 1 240 ? 71.365 20.778 -6.679 1.00 139.13 237 THR C O 1
ATOM 6076 N N . ILE C 1 241 ? 69.597 21.396 -5.401 1.00 146.88 238 ILE C N 1
ATOM 6077 C CA . ILE C 1 241 ? 69.011 22.340 -6.373 1.00 148.88 238 ILE C CA 1
ATOM 6078 C C . ILE C 1 241 ? 69.182 23.791 -5.908 1.00 151.16 238 ILE C C 1
ATOM 6079 O O . ILE C 1 241 ? 69.200 24.066 -4.705 1.00 153.38 238 ILE C O 1
ATOM 6084 N N . SER C 1 242 ? 69.298 24.709 -6.871 1.00 150.99 239 SER C N 1
ATOM 6085 C CA . SER C 1 242 ? 69.435 26.140 -6.588 1.00 153.38 239 SER C CA 1
ATOM 6086 C C . SER C 1 242 ? 68.051 26.778 -6.526 1.00 155.67 239 SER C C 1
ATOM 6087 O O . SER C 1 242 ? 67.811 27.687 -5.735 1.00 159.93 239 SER C O 1
ATOM 6090 N N . VAL C 1 246 ? 63.955 25.477 -9.227 1.00 152.14 243 VAL C N 1
ATOM 6091 C CA . VAL C 1 246 ? 62.692 25.159 -8.565 1.00 156.00 243 VAL C CA 1
ATOM 6092 C C . VAL C 1 246 ? 61.700 24.583 -9.576 1.00 155.65 243 VAL C C 1
ATOM 6093 O O . VAL C 1 246 ? 61.420 25.212 -10.598 1.00 156.72 243 VAL C O 1
ATOM 6097 N N . GLY C 1 247 ? 61.165 23.399 -9.274 1.00 153.95 244 GLY C N 1
ATOM 6098 C CA . GLY C 1 247 ? 60.212 22.716 -10.154 1.00 152.97 244 GLY C CA 1
ATOM 6099 C C . GLY C 1 247 ? 60.818 22.467 -11.523 1.00 149.52 244 GLY C C 1
ATOM 6100 O O . GLY C 1 247 ? 60.167 22.675 -12.544 1.00 151.14 244 GLY C O 1
ATOM 6101 N N . MET C 1 248 ? 62.068 22.010 -11.531 1.00 145.72 245 MET C N 1
ATOM 6102 C CA . MET C 1 248 ? 62.807 21.770 -12.764 1.00 142.26 245 MET C CA 1
ATOM 6103 C C . MET C 1 248 ? 63.730 20.565 -12.539 1.00 137.86 245 MET C C 1
ATOM 6104 O O . MET C 1 248 ? 64.354 20.458 -11.481 1.00 136.10 245 MET C O 1
ATOM 6109 N N . GLU C 1 249 ? 63.821 19.664 -13.518 1.00 136.60 246 GLU C N 1
ATOM 6110 C CA . GLU C 1 249 ? 64.682 18.474 -13.390 1.00 134.21 246 GLU C CA 1
ATOM 6111 C C . GLU C 1 249 ? 66.159 18.840 -13.299 1.00 134.74 246 GLU C C 1
ATOM 6112 O O . GLU C 1 249 ? 66.562 19.930 -13.710 1.00 135.55 246 GLU C O 1
ATOM 6118 N N . GLU C 1 250 ? 66.958 17.913 -12.767 1.00 136.84 247 GLU C N 1
ATOM 6119 C CA . GLU C 1 250 ? 68.401 18.136 -12.591 1.00 139.80 247 GLU C CA 1
ATOM 6120 C C . GLU C 1 250 ? 69.109 18.313 -13.936 1.00 139.85 247 GLU C C 1
ATOM 6121 O O . GLU C 1 250 ? 68.687 17.758 -14.947 1.00 138.36 247 GLU C O 1
ATOM 6127 N N . ASN C 1 251 ? 70.194 19.083 -13.920 1.00 144.46 248 ASN C N 1
ATOM 6128 C CA . ASN C 1 251 ? 70.958 19.412 -15.128 1.00 147.42 248 ASN C CA 1
ATOM 6129 C C . ASN C 1 251 ? 71.571 18.194 -15.838 1.00 146.30 248 ASN C C 1
ATOM 6130 O O . ASN C 1 251 ? 71.607 18.155 -17.068 1.00 146.04 248 ASN C O 1
ATOM 6135 N N . TYR C 1 252 ? 72.054 17.215 -15.073 1.00 146.79 249 TYR C N 1
ATOM 6136 C CA . TYR C 1 252 ? 72.655 16.002 -15.659 1.00 147.48 249 TYR C CA 1
ATOM 6137 C C . TYR C 1 252 ? 71.670 14.838 -15.789 1.00 145.45 249 TYR C C 1
ATOM 6138 O O . TYR C 1 252 ? 71.828 13.997 -16.679 1.00 146.81 249 TYR C O 1
ATOM 6147 N N . THR C 1 253 ? 70.663 14.785 -14.914 1.00 141.06 250 THR C N 1
ATOM 6148 C CA . THR C 1 253 ? 69.635 13.741 -14.997 1.00 137.70 250 THR C CA 1
ATOM 6149 C C . THR C 1 253 ? 68.925 13.846 -16.344 1.00 137.47 250 THR C C 1
ATOM 6150 O O . THR C 1 253 ? 68.678 12.838 -17.000 1.00 138.50 250 THR C O 1
ATOM 6154 N N . VAL C 1 254 ? 68.619 15.078 -16.749 1.00 138.28 251 VAL C N 1
ATOM 6155 C CA . VAL C 1 254 ? 67.913 15.325 -18.009 1.00 138.05 251 VAL C CA 1
ATOM 6156 C C . VAL C 1 254 ? 68.727 14.974 -19.262 1.00 134.14 251 VAL C C 1
ATOM 6157 O O . VAL C 1 254 ? 68.241 14.211 -20.089 1.00 135.30 251 VAL C O 1
ATOM 6161 N N . LYS C 1 255 ? 69.957 15.486 -19.385 1.00 131.73 252 LYS C N 1
ATOM 6162 C CA . LYS C 1 255 ? 70.770 15.240 -20.599 1.00 131.93 252 LYS C CA 1
ATOM 6163 C C . LYS C 1 255 ? 71.013 13.755 -20.914 1.00 125.70 252 LYS C C 1
ATOM 6164 O O . LYS C 1 255 ? 71.230 13.406 -22.070 1.00 120.69 252 LYS C O 1
ATOM 6170 N N . PHE C 1 256 ? 70.974 12.891 -19.901 1.00 123.42 253 PHE C N 1
ATOM 6171 C CA . PHE C 1 256 ? 71.139 11.457 -20.139 1.00 121.70 253 PHE C CA 1
ATOM 6172 C C . PHE C 1 256 ? 69.929 10.926 -20.891 1.00 125.25 253 PHE C C 1
ATOM 6173 O O . PHE C 1 256 ? 70.050 10.457 -22.026 1.00 131.18 253 PHE C O 1
ATOM 6181 N N . GLU C 1 257 ? 68.764 11.014 -20.252 1.00 126.27 254 GLU C N 1
ATOM 6182 C CA . GLU C 1 257 ? 67.512 10.537 -20.858 1.00 130.15 254 GLU C CA 1
ATOM 6183 C C . GLU C 1 257 ? 67.045 11.405 -22.036 1.00 132.41 254 GLU C C 1
ATOM 6184 O O . GLU C 1 257 ? 66.179 10.991 -22.813 1.00 134.40 254 GLU C O 1
ATOM 6190 N N . ASN C 1 258 ? 67.643 12.589 -22.177 1.00 131.34 255 ASN C N 1
ATOM 6191 C CA . ASN C 1 258 ? 67.324 13.483 -23.281 1.00 133.72 255 ASN C CA 1
ATOM 6192 C C . ASN C 1 258 ? 68.084 12.985 -24.529 1.00 135.44 255 ASN C C 1
ATOM 6193 O O . ASN C 1 258 ? 67.646 13.202 -25.659 1.00 139.67 255 ASN C O 1
ATOM 6198 N N . ASP C 1 259 ? 69.219 12.316 -24.308 1.00 134.86 256 ASP C N 1
ATOM 6199 C CA . ASP C 1 259 ? 70.036 11.757 -25.403 1.00 135.58 256 ASP C CA 1
ATOM 6200 C C . ASP C 1 259 ? 69.544 10.391 -25.900 1.00 135.43 256 ASP C C 1
ATOM 6201 O O . ASP C 1 259 ? 69.870 9.993 -27.020 1.00 136.58 256 ASP C O 1
ATOM 6206 N N . LEU C 1 260 ? 68.773 9.676 -25.078 1.00 133.73 257 LEU C N 1
ATOM 6207 C CA . LEU C 1 260 ? 68.250 8.351 -25.464 1.00 133.53 257 LEU C CA 1
ATOM 6208 C C . LEU C 1 260 ? 66.915 8.392 -26.227 1.00 135.65 257 LEU C C 1
ATOM 6209 O O . LEU C 1 260 ? 66.400 7.340 -26.617 1.00 133.91 257 LEU C O 1
ATOM 6214 N N . VAL C 1 261 ? 66.361 9.586 -26.449 1.00 137.73 258 VAL C N 1
ATOM 6215 C CA . VAL C 1 261 ? 65.072 9.710 -27.142 1.00 142.02 258 VAL C CA 1
ATOM 6216 C C . VAL C 1 261 ? 65.157 9.183 -28.580 1.00 145.59 258 VAL C C 1
ATOM 6217 O O . VAL C 1 261 ? 64.258 8.474 -29.039 1.00 150.52 258 VAL C O 1
ATOM 6221 N N . GLY C 1 262 ? 66.238 9.524 -29.274 1.00 145.49 259 GLY C N 1
ATOM 6222 C CA . GLY C 1 262 ? 66.444 9.074 -30.655 1.00 149.46 259 GLY C CA 1
ATOM 6223 C C . GLY C 1 262 ? 66.925 7.635 -3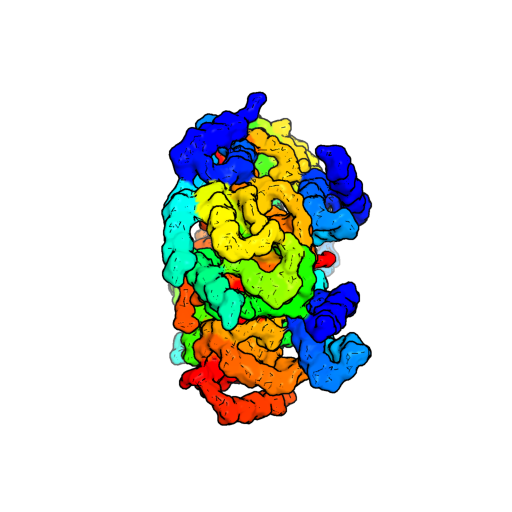0.782 1.00 148.57 259 GLY C C 1
ATOM 6224 O O . GLY C 1 262 ? 66.825 7.039 -31.857 1.00 151.24 259 GLY C O 1
ATOM 6225 N N . SER C 1 263 ? 67.441 7.076 -29.688 1.00 146.18 260 SER C N 1
ATOM 6226 C CA . SER C 1 263 ? 67.956 5.704 -29.686 1.00 146.37 260 SER C CA 1
ATOM 6227 C C . SER C 1 263 ? 66.856 4.643 -29.636 1.00 148.61 260 SER C C 1
ATOM 6228 O O . SER C 1 263 ? 65.679 4.947 -29.434 1.00 146.86 260 SER C O 1
ATOM 6231 N N . ASP C 1 264 ? 67.279 3.392 -29.819 1.00 151.47 261 ASP C N 1
ATOM 6232 C CA . ASP C 1 264 ? 66.404 2.224 -29.772 1.00 155.73 261 ASP C CA 1
ATOM 6233 C C . ASP C 1 264 ? 66.399 1.663 -28.333 1.00 154.59 261 ASP C C 1
ATOM 6234 O O . ASP C 1 264 ? 65.690 0.701 -28.030 1.00 155.84 261 ASP C O 1
ATOM 6239 N N . LEU C 1 265 ? 67.189 2.281 -27.452 1.00 153.06 262 LEU C N 1
ATOM 6240 C CA . LEU C 1 265 ? 67.303 1.870 -26.054 1.00 154.18 262 LEU C CA 1
ATOM 6241 C C . LEU C 1 265 ? 66.108 2.341 -25.235 1.00 159.00 262 LEU C C 1
ATOM 6242 O O . LEU C 1 265 ? 65.249 3.072 -25.735 1.00 160.79 262 LEU C O 1
ATOM 6247 N N . ARG C 1 266 ? 66.070 1.935 -23.968 1.00 162.98 263 ARG C N 1
ATOM 6248 C CA . ARG C 1 266 ? 64.966 2.289 -23.086 1.00 170.03 263 ARG C CA 1
ATOM 6249 C C . ARG C 1 266 ? 65.448 2.472 -21.644 1.00 166.78 263 ARG C C 1
ATOM 6250 O O . ARG C 1 266 ? 66.618 2.254 -21.342 1.00 163.20 263 ARG C O 1
ATOM 6258 N N . ILE C 1 267 ? 64.540 2.924 -20.780 1.00 167.00 264 ILE C N 1
ATOM 6259 C CA . ILE C 1 267 ? 64.804 3.090 -19.353 1.00 165.49 264 ILE C CA 1
ATOM 6260 C C . ILE C 1 267 ? 63.720 2.281 -18.626 1.00 173.20 264 ILE C C 1
ATOM 6261 O O . ILE C 1 267 ? 62.561 2.706 -18.572 1.00 178.77 264 ILE C O 1
ATOM 6266 N N . MET C 1 268 ? 64.089 1.121 -18.075 1.00 173.84 265 MET C N 1
ATOM 6267 C CA . MET C 1 268 ? 63.120 0.256 -17.377 1.00 175.35 265 MET C CA 1
ATOM 6268 C C . MET C 1 268 ? 62.816 0.662 -15.931 1.00 170.71 265 MET C C 1
ATOM 6269 O O . MET C 1 268 ? 61.697 0.450 -15.463 1.00 175.39 265 MET C O 1
ATOM 6274 N N . GLN C 1 269 ? 63.791 1.233 -15.226 1.00 160.82 266 GLN C N 1
ATOM 6275 C CA . GLN C 1 269 ? 63.579 1.616 -13.829 1.00 160.15 266 GLN C CA 1
ATOM 6276 C C . GLN C 1 269 ? 64.522 2.746 -13.408 1.00 156.28 266 GLN C C 1
ATOM 6277 O O . GLN C 1 269 ? 65.736 2.643 -13.595 1.00 152.55 266 GLN C O 1
ATOM 6283 N N . LYS C 1 270 ? 63.954 3.813 -12.843 1.00 156.22 267 LYS C N 1
ATOM 6284 C CA . LYS C 1 270 ? 64.728 4.955 -12.355 1.00 151.14 267 LYS C CA 1
ATOM 6285 C C . LYS C 1 270 ? 64.947 4.727 -10.863 1.00 148.48 267 LYS C C 1
ATOM 6286 O O . LYS C 1 270 ? 64.328 5.375 -10.013 1.00 152.13 267 LYS C O 1
ATOM 6292 N N . LEU C 1 271 ? 65.831 3.778 -10.565 1.00 142.91 268 LEU C N 1
ATOM 6293 C CA . LEU C 1 271 ? 66.156 3.389 -9.190 1.00 139.58 268 LEU C CA 1
ATOM 6294 C C . LEU C 1 271 ? 67.072 4.368 -8.459 1.00 134.80 268 LEU C C 1
ATOM 6295 O O . LEU C 1 271 ? 68.188 4.629 -8.903 1.00 128.08 268 LEU C O 1
ATOM 6300 N N . LYS C 1 272 ? 66.589 4.897 -7.336 1.00 135.96 269 LYS C N 1
ATOM 6301 C CA . LYS C 1 272 ? 67.370 5.785 -6.482 1.00 135.31 269 LYS C CA 1
ATOM 6302 C C . LYS C 1 272 ? 67.845 4.904 -5.330 1.00 136.28 269 LYS C C 1
ATOM 6303 O O . LYS C 1 272 ? 67.126 3.997 -4.913 1.00 141.84 269 LYS C O 1
ATOM 6309 N N . LEU C 1 273 ? 69.043 5.166 -4.818 1.00 135.97 270 LEU C N 1
ATOM 6310 C CA . LEU C 1 273 ? 69.602 4.369 -3.721 1.00 140.17 270 LEU C CA 1
ATOM 6311 C C . LEU C 1 273 ? 70.793 5.063 -3.076 1.00 139.98 270 LEU C C 1
ATOM 6312 O O . LEU C 1 273 ? 71.776 5.379 -3.752 1.00 143.45 270 LEU C O 1
ATOM 6317 N N . GLY C 1 274 ? 70.705 5.283 -1.765 1.00 142.26 271 GLY C N 1
ATOM 6318 C CA . GLY C 1 274 ? 71.765 5.947 -1.011 1.00 143.52 271 GLY C CA 1
ATOM 6319 C C . GLY C 1 274 ? 71.424 7.170 -1.833 1.00 144.22 271 GLY C C 1
ATOM 6320 O O . GLY C 1 274 ? 70.297 7.657 -1.807 1.00 150.64 271 GLY C O 1
ATOM 6321 N N . ASN C 1 275 ? 72.420 7.654 -2.563 1.00 144.94 272 ASN C N 1
ATOM 6322 C CA . ASN C 1 275 ? 72.558 9.003 -3.110 1.00 146.24 272 ASN C CA 1
ATOM 6323 C C . ASN C 1 275 ? 72.951 8.960 -4.603 1.00 141.77 272 ASN C C 1
ATOM 6324 O O . ASN C 1 275 ? 73.641 9.853 -5.103 1.00 138.93 272 ASN C O 1
ATOM 6329 N N . GLU C 1 276 ? 72.498 7.916 -5.299 1.00 138.53 273 GLU C N 1
ATOM 6330 C CA . GLU C 1 276 ? 72.783 7.733 -6.721 1.00 138.23 273 GLU C CA 1
ATOM 6331 C C . GLU C 1 276 ? 71.506 7.388 -7.469 1.00 134.74 273 GLU C C 1
ATOM 6332 O O . GLU C 1 276 ? 70.645 6.696 -6.940 1.00 134.08 273 GLU C O 1
ATOM 6338 N N . MET C 1 277 ? 71.403 7.868 -8.706 1.00 133.63 274 MET C N 1
ATOM 6339 C CA . MET C 1 277 ? 70.229 7.649 -9.544 1.00 135.17 274 MET C CA 1
ATOM 6340 C C . MET C 1 277 ? 70.566 6.617 -10.627 1.00 131.28 274 MET C C 1
ATOM 6341 O O . MET C 1 277 ? 71.048 6.969 -11.707 1.00 134.25 274 MET C O 1
ATOM 6346 N N . TYR C 1 278 ? 70.318 5.341 -10.326 1.00 124.18 275 TYR C N 1
ATOM 6347 C CA . TYR C 1 278 ? 70.603 4.247 -11.262 1.00 116.28 275 TYR C CA 1
ATOM 6348 C C . TYR C 1 278 ? 69.527 4.127 -12.330 1.00 117.41 275 TYR C C 1
ATOM 6349 O O . TYR C 1 278 ? 68.341 4.245 -12.043 1.00 123.15 275 TYR C O 1
ATOM 6358 N N . PHE C 1 279 ? 69.960 3.907 -13.564 1.00 117.90 276 PHE C N 1
ATOM 6359 C CA . PHE C 1 279 ? 69.072 3.704 -14.702 1.00 121.47 276 PHE C CA 1
ATOM 6360 C C . PHE C 1 279 ? 69.301 2.287 -15.197 1.00 124.21 276 PHE C C 1
ATOM 6361 O O . PHE C 1 279 ? 70.408 1.763 -15.101 1.00 121.23 276 PHE C O 1
ATOM 6369 N N . ILE C 1 280 ? 68.250 1.671 -15.720 1.00 129.52 277 ILE C N 1
ATOM 6370 C CA . ILE C 1 280 ? 68.328 0.319 -16.243 1.00 133.80 277 ILE C CA 1
ATOM 6371 C C . ILE C 1 280 ? 67.923 0.424 -17.710 1.00 137.28 277 ILE C C 1
ATOM 6372 O O . ILE C 1 280 ? 66.792 0.797 -18.017 1.00 138.13 277 ILE C O 1
ATOM 6377 N N . VAL C 1 281 ? 68.866 0.102 -18.599 1.00 138.24 278 VAL C N 1
ATOM 6378 C CA . VAL C 1 281 ? 68.673 0.200 -20.048 1.00 141.26 278 VAL C CA 1
ATOM 6379 C C . VAL C 1 281 ? 68.650 -1.171 -20.741 1.00 146.51 278 VAL C C 1
ATOM 6380 O O . VAL C 1 281 ? 69.422 -2.060 -20.387 1.00 145.79 278 VAL C O 1
ATOM 6384 N N . SER C 1 282 ? 67.769 -1.322 -21.734 1.00 152.46 279 SER C N 1
ATOM 6385 C CA . SER C 1 282 ? 67.636 -2.575 -22.496 1.00 158.67 279 SER C CA 1
ATOM 6386 C C . SER C 1 282 ? 67.299 -2.309 -23.963 1.00 163.10 279 SER C C 1
ATOM 6387 O O . SER C 1 282 ? 66.548 -1.381 -24.278 1.00 164.87 279 SER C O 1
ATOM 6390 N N . ARG C 1 283 ? 67.846 -3.140 -24.851 1.00 167.63 280 ARG C N 1
ATOM 6391 C CA . ARG C 1 283 ? 67.614 -3.001 -26.294 1.00 172.99 280 ARG C CA 1
ATOM 6392 C C . ARG C 1 283 ? 66.240 -3.498 -26.741 1.00 180.46 280 ARG C C 1
ATOM 6393 O O . ARG C 1 283 ? 65.597 -4.285 -26.046 1.00 185.97 280 ARG C O 1
ATOM 6401 N N . LEU C 1 284 ? 65.818 -3.027 -27.916 1.00 182.31 281 LEU C N 1
ATOM 6402 C CA . LEU C 1 284 ? 64.528 -3.379 -28.524 1.00 186.98 281 LEU C CA 1
ATOM 6403 C C . LEU C 1 284 ? 63.354 -3.103 -27.585 1.00 187.10 281 LEU C C 1
ATOM 6404 O O . LEU C 1 284 ? 62.198 -3.315 -27.943 1.00 191.60 281 LEU C O 1
ATOM 6409 N N . ASP D 1 8 ? 14.286 34.373 -14.108 1.00 184.77 5 ASP D N 1
ATOM 6410 C CA . ASP D 1 8 ? 14.035 32.905 -13.951 1.00 181.47 5 ASP D CA 1
ATOM 6411 C C . ASP D 1 8 ? 15.067 32.258 -13.021 1.00 172.29 5 ASP D C 1
ATOM 6412 O O . ASP D 1 8 ? 16.141 31.846 -13.466 1.00 174.02 5 ASP D O 1
ATOM 6417 N N . ASN D 1 9 ? 14.728 32.180 -11.733 1.00 165.96 6 ASN D N 1
ATOM 6418 C CA . ASN D 1 9 ? 15.593 31.559 -10.722 1.00 156.09 6 ASN D CA 1
ATOM 6419 C C . ASN D 1 9 ? 15.022 30.221 -10.269 1.00 146.69 6 ASN D C 1
ATOM 6420 O O . ASN D 1 9 ? 13.911 30.157 -9.738 1.00 139.80 6 ASN D O 1
ATOM 6425 N N . TYR D 1 10 ? 15.793 29.156 -10.481 1.00 139.55 7 TYR D N 1
ATOM 6426 C CA . TYR D 1 10 ? 15.389 27.817 -10.060 1.00 137.52 7 TYR D CA 1
ATOM 6427 C C . TYR D 1 10 ? 15.510 27.661 -8.534 1.00 128.96 7 TYR D C 1
ATOM 6428 O O . TYR D 1 10 ? 14.890 26.773 -7.948 1.00 122.52 7 TYR D O 1
ATOM 6437 N N . ILE D 1 11 ? 16.306 28.528 -7.900 1.00 125.61 8 ILE D N 1
ATOM 6438 C CA . ILE D 1 11 ? 16.476 28.516 -6.443 1.00 122.18 8 ILE D CA 1
ATOM 6439 C C . ILE D 1 11 ? 15.112 28.811 -5.791 1.00 123.87 8 ILE D C 1
ATOM 6440 O O . ILE D 1 11 ? 14.798 28.284 -4.725 1.00 117.35 8 ILE D O 1
ATOM 6445 N N . GLU D 1 12 ? 14.316 29.651 -6.456 1.00 132.09 9 GLU D N 1
ATOM 6446 C CA . GLU D 1 12 ? 12.967 30.003 -6.010 1.00 136.32 9 GLU D CA 1
ATOM 6447 C C . GLU D 1 12 ? 12.061 28.786 -6.028 1.00 134.66 9 GLU D C 1
ATOM 6448 O O . GLU D 1 12 ? 11.499 28.393 -5.007 1.00 130.71 9 GLU D O 1
ATOM 6454 N N . GLU D 1 13 ? 11.933 28.217 -7.226 1.00 136.03 10 GLU D N 1
ATOM 6455 C CA . GLU D 1 13 ? 11.088 27.061 -7.501 1.00 138.65 10 GLU D CA 1
ATOM 6456 C C . GLU D 1 13 ? 11.414 25.864 -6.613 1.00 131.71 10 GLU D C 1
ATOM 6457 O O . GLU D 1 13 ? 10.517 25.252 -6.027 1.00 131.48 10 GLU D O 1
ATOM 6463 N N . VAL D 1 14 ? 12.704 25.553 -6.511 1.00 124.97 11 VAL D N 1
ATOM 6464 C CA . VAL D 1 14 ? 13.177 24.407 -5.732 1.00 121.85 11 VAL D CA 1
ATOM 6465 C C . VAL D 1 14 ? 12.929 24.533 -4.223 1.00 116.57 11 VAL D C 1
ATOM 6466 O O . VAL D 1 14 ? 12.288 23.662 -3.633 1.00 115.35 11 VAL D O 1
ATOM 6470 N N . THR D 1 15 ? 13.422 25.609 -3.609 1.00 112.43 12 THR D N 1
ATOM 6471 C CA . THR D 1 15 ? 13.257 25.798 -2.154 1.00 110.98 12 THR D CA 1
ATOM 6472 C C . THR D 1 15 ? 11.793 25.850 -1.745 1.00 112.95 12 THR D C 1
ATOM 6473 O O . THR D 1 15 ? 11.425 25.324 -0.704 1.00 111.07 12 THR D O 1
ATOM 6477 N N . ALA D 1 16 ? 10.966 26.474 -2.580 1.00 117.65 13 ALA D N 1
ATOM 6478 C CA . ALA D 1 16 ? 9.536 26.588 -2.306 1.00 120.77 13 ALA D CA 1
ATOM 6479 C C . ALA D 1 16 ? 8.866 25.220 -2.154 1.00 122.74 13 ALA D C 1
ATOM 6480 O O . ALA D 1 16 ? 8.068 25.021 -1.233 1.00 121.72 13 ALA D O 1
ATOM 6482 N N . LYS D 1 17 ? 9.206 24.284 -3.045 1.00 125.83 14 LYS D N 1
ATOM 6483 C CA . LYS D 1 17 ? 8.620 22.932 -3.014 1.00 131.00 14 LYS D CA 1
ATOM 6484 C C . LYS D 1 17 ? 9.163 22.066 -1.875 1.00 128.51 14 LYS D C 1
ATOM 6485 O O . LYS D 1 17 ? 8.403 21.322 -1.248 1.00 128.74 14 LYS D O 1
ATOM 6491 N N . VAL D 1 18 ? 10.467 22.157 -1.613 1.00 124.94 15 VAL D N 1
ATOM 6492 C CA . VAL D 1 18 ? 11.080 21.387 -0.529 1.00 121.44 15 VAL D CA 1
ATOM 6493 C C . VAL D 1 18 ? 10.498 21.859 0.798 1.00 120.13 15 VAL D C 1
ATOM 6494 O O . VAL D 1 18 ? 10.241 21.053 1.686 1.00 122.49 15 VAL D O 1
ATOM 6498 N N . LEU D 1 19 ? 10.295 23.170 0.916 1.00 119.58 16 LEU D N 1
ATOM 6499 C CA . LEU D 1 19 ? 9.725 23.762 2.127 1.00 118.21 16 LEU D CA 1
ATOM 6500 C C . LEU D 1 19 ? 8.285 23.311 2.346 1.00 125.18 16 LEU D C 1
ATOM 6501 O O . LEU D 1 19 ? 7.905 22.975 3.474 1.00 123.97 16 LEU D O 1
ATOM 6506 N N . THR D 1 20 ? 7.491 23.296 1.274 1.00 131.43 17 THR D N 1
ATOM 6507 C CA . THR D 1 20 ? 6.096 22.851 1.348 1.00 140.21 17 THR D CA 1
ATOM 6508 C C . THR D 1 20 ? 6.050 21.327 1.176 1.00 141.35 17 THR D C 1
ATOM 6509 O O . THR D 1 20 ? 5.446 20.811 0.235 1.00 147.04 17 THR D O 1
ATOM 6513 N N . SER D 1 21 ? 6.695 20.627 2.109 1.00 139.65 18 SER D N 1
ATOM 6514 C CA . SER D 1 21 ? 6.784 19.169 2.099 1.00 140.47 18 SER D CA 1
ATOM 6515 C C . SER D 1 21 ? 6.328 18.599 3.438 1.00 141.97 18 SER D C 1
ATOM 6516 O O . SER D 1 21 ? 5.938 19.340 4.342 1.00 138.64 18 SER D O 1
ATOM 6519 N N . GLY D 1 22 ? 6.392 17.276 3.555 1.00 148.22 19 GLY D N 1
ATOM 6520 C CA . GLY D 1 22 ? 5.976 16.580 4.763 1.00 155.59 19 GLY D CA 1
ATOM 6521 C C . GLY D 1 22 ? 6.819 16.856 5.996 1.00 156.35 19 GLY D C 1
ATOM 6522 O O . GLY D 1 22 ? 6.320 17.418 6.974 1.00 159.34 19 GLY D O 1
ATOM 6523 N N . LYS D 1 23 ? 8.098 16.479 5.943 1.00 154.34 20 LYS D N 1
ATOM 6524 C CA . LYS D 1 23 ? 9.009 16.633 7.091 1.00 151.29 20 LYS D CA 1
ATOM 6525 C C . LYS D 1 23 ? 10.043 17.764 6.968 1.00 144.08 20 LYS D C 1
ATOM 6526 O O . LYS D 1 23 ? 11.127 17.693 7.549 1.00 137.90 20 LYS D O 1
ATOM 6532 N N . TYR D 1 24 ? 9.686 18.806 6.219 1.00 143.28 21 TYR D N 1
ATOM 6533 C CA . TYR D 1 24 ? 10.524 20.000 6.058 1.00 140.59 21 TYR D CA 1
ATOM 6534 C C . TYR D 1 24 ? 9.707 21.255 6.393 1.00 140.62 21 TYR D C 1
ATOM 6535 O O . TYR D 1 24 ? 10.223 22.374 6.346 1.00 135.51 21 TYR D O 1
ATOM 6544 N N . SER D 1 25 ? 8.440 21.051 6.754 1.00 143.33 22 SER D N 1
ATOM 6545 C CA . SER D 1 25 ? 7.515 22.140 7.069 1.00 142.73 22 SER D CA 1
ATOM 6546 C C . SER D 1 25 ? 7.880 22.960 8.306 1.00 141.26 22 SER D C 1
ATOM 6547 O O . SER D 1 25 ? 7.357 24.063 8.488 1.00 143.23 22 SER D O 1
ATOM 6550 N N . THR D 1 26 ? 8.767 22.428 9.147 1.00 137.55 23 THR D N 1
ATOM 6551 C CA . THR D 1 26 ? 9.160 23.109 10.384 1.00 133.40 23 THR D CA 1
ATOM 6552 C C . THR D 1 26 ? 10.612 23.635 10.316 1.00 122.36 23 THR D C 1
ATOM 6553 O O . THR D 1 26 ? 11.013 24.477 11.122 1.00 118.47 23 THR D O 1
ATOM 6557 N N . LEU D 1 27 ? 11.376 23.149 9.337 1.00 114.99 24 LEU D N 1
ATOM 6558 C CA . LEU D 1 27 ? 12.780 23.549 9.141 1.00 105.36 24 LEU D CA 1
ATOM 6559 C C . LEU D 1 27 ? 12.928 25.000 8.637 1.00 96.97 24 LEU D C 1
ATOM 6560 O O . LEU D 1 27 ? 12.294 25.395 7.661 1.00 95.39 24 LEU D O 1
ATOM 6565 N N . TYR D 1 28 ? 13.791 25.763 9.304 1.00 91.67 25 TYR D N 1
ATOM 6566 C CA . TYR D 1 28 ? 14.071 27.176 8.982 1.00 88.37 25 TYR D CA 1
ATOM 6567 C C . TYR D 1 28 ? 14.308 27.405 7.467 1.00 8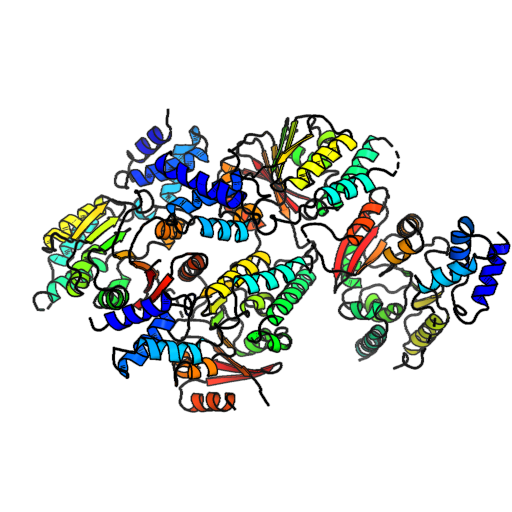9.25 25 TYR D C 1
ATOM 6568 O O . TYR D 1 28 ? 15.308 26.930 6.924 1.00 92.13 25 TYR D O 1
ATOM 6577 N N . PRO D 1 29 ? 13.385 28.127 6.782 1.00 89.40 26 PRO D N 1
ATOM 6578 C CA . PRO D 1 29 ? 13.479 28.386 5.326 1.00 89.75 26 PRO D CA 1
ATOM 6579 C C . PRO D 1 29 ? 14.802 28.904 4.727 1.00 87.96 26 PRO D C 1
ATOM 6580 O O . PRO D 1 29 ? 15.209 28.408 3.679 1.00 91.31 26 PRO D O 1
ATOM 6584 N N . PRO D 1 30 ? 15.455 29.908 5.351 1.00 85.55 27 PRO D N 1
ATOM 6585 C CA . PRO D 1 30 ? 16.722 30.374 4.763 1.00 83.89 27 PRO D CA 1
ATOM 6586 C C . PRO D 1 30 ? 17.819 29.299 4.714 1.00 80.75 27 PRO D C 1
ATOM 6587 O O . PRO D 1 30 ? 18.779 29.448 3.953 1.00 77.53 27 PRO D O 1
ATOM 6591 N N . THR D 1 31 ? 17.678 28.248 5.528 1.00 79.49 28 THR D N 1
ATOM 6592 C CA . THR D 1 31 ? 18.630 27.142 5.527 1.00 80.28 28 THR D CA 1
ATOM 6593 C C . THR D 1 31 ? 18.523 26.421 4.202 1.00 81.61 28 THR D C 1
ATOM 6594 O O . THR D 1 31 ? 19.521 26.206 3.525 1.00 82.67 28 THR D O 1
ATOM 6598 N N . VAL D 1 32 ? 17.291 26.066 3.846 1.00 85.34 29 VAL D N 1
ATOM 6599 C CA . VAL D 1 32 ? 16.982 25.376 2.594 1.00 83.61 29 VAL D CA 1
ATOM 6600 C C . VAL D 1 32 ? 17.371 26.243 1.398 1.00 81.57 29 VAL D C 1
ATOM 6601 O O . VAL D 1 32 ? 17.832 25.727 0.378 1.00 81.40 29 VAL D O 1
ATOM 6605 N N . ARG D 1 33 ? 17.200 27.557 1.532 1.00 81.33 30 ARG D N 1
ATOM 6606 C CA . ARG D 1 33 ? 17.536 28.475 0.448 1.00 84.77 30 ARG D CA 1
ATOM 6607 C C . ARG D 1 33 ? 19.018 28.481 0.187 1.00 83.79 30 ARG D C 1
ATOM 6608 O O . ARG D 1 33 ? 19.439 28.480 -0.967 1.00 85.77 30 ARG D O 1
ATOM 6616 N N . ARG D 1 34 ? 19.804 28.481 1.258 1.00 83.88 31 ARG D N 1
ATOM 6617 C CA . ARG D 1 34 ? 21.254 28.493 1.124 1.00 84.63 31 ARG D CA 1
ATOM 6618 C C . ARG D 1 34 ? 21.804 27.171 0.594 1.00 82.27 31 ARG D C 1
ATOM 6619 O O . ARG D 1 34 ? 22.782 27.166 -0.158 1.00 83.95 31 ARG D O 1
ATOM 6627 N N . VAL D 1 35 ? 21.189 26.061 0.991 1.00 78.55 32 VAL D N 1
ATOM 6628 C CA . VAL D 1 35 ? 21.611 24.755 0.516 1.00 80.39 32 VAL D CA 1
ATOM 6629 C C . VAL D 1 35 ? 21.368 24.686 -0.990 1.00 82.84 32 VAL D C 1
ATOM 6630 O O . VAL D 1 35 ? 22.232 24.244 -1.737 1.00 86.40 32 VAL D O 1
ATOM 6634 N N . THR D 1 36 ? 20.202 25.150 -1.426 1.00 84.94 33 THR D N 1
ATOM 6635 C CA . THR D 1 36 ? 19.855 25.147 -2.847 1.00 86.43 33 THR D CA 1
ATOM 6636 C C . THR D 1 36 ? 20.726 26.130 -3.637 1.00 88.63 33 THR D C 1
ATOM 6637 O O . THR D 1 36 ? 21.087 25.867 -4.780 1.00 92.41 33 THR D O 1
ATOM 6641 N N . GLU D 1 37 ? 21.063 27.252 -3.014 1.00 91.90 34 GLU D N 1
ATOM 6642 C CA . GLU D 1 37 ? 21.862 28.295 -3.665 1.00 97.63 34 GLU D CA 1
ATOM 6643 C C . GLU D 1 37 ? 23.286 27.833 -3.993 1.00 98.11 34 GLU D C 1
ATOM 6644 O O . GLU D 1 37 ? 23.855 28.272 -4.992 1.00 101.87 34 GLU D O 1
ATOM 6650 N N . ARG D 1 38 ? 23.851 26.949 -3.168 1.00 98.29 35 ARG D N 1
ATOM 6651 C CA . ARG D 1 38 ? 25.199 26.403 -3.426 1.00 102.04 35 ARG D CA 1
ATOM 6652 C C . ARG D 1 38 ? 25.160 25.334 -4.519 1.00 102.74 35 ARG D C 1
ATOM 6653 O O . ARG D 1 38 ? 26.013 25.312 -5.407 1.00 105.62 35 ARG D O 1
ATOM 6661 N N . LEU D 1 39 ? 24.171 24.444 -4.428 1.00 99.52 36 LEU D N 1
ATOM 6662 C CA . LEU D 1 39 ? 23.986 23.352 -5.397 1.00 98.25 36 LEU D CA 1
ATOM 6663 C C . LEU D 1 39 ? 23.588 23.809 -6.812 1.00 99.04 36 LEU D C 1
ATOM 6664 O O . LEU D 1 39 ? 23.742 23.053 -7.772 1.00 98.59 36 LEU D O 1
ATOM 6669 N N . PHE D 1 40 ? 23.093 25.039 -6.937 1.00 99.37 37 PHE D N 1
ATOM 6670 C CA . PHE D 1 40 ? 22.702 25.581 -8.242 1.00 103.87 37 PHE D CA 1
ATOM 6671 C C . PHE D 1 40 ? 23.900 25.681 -9.190 1.00 109.60 37 PHE D C 1
ATOM 6672 O O . PHE D 1 40 ? 23.811 25.280 -10.355 1.00 115.05 37 PHE D O 1
ATOM 6680 N N . ASP D 1 41 ? 25.014 26.208 -8.687 1.00 110.98 38 ASP D N 1
ATOM 6681 C CA . ASP D 1 41 ? 26.235 26.347 -9.492 1.00 116.81 38 ASP D CA 1
ATOM 6682 C C . ASP D 1 41 ? 26.927 25.008 -9.752 1.00 116.10 38 ASP D C 1
ATOM 6683 O O . ASP D 1 41 ? 27.711 24.892 -10.694 1.00 121.27 38 ASP D O 1
ATOM 6688 N N . ARG D 1 42 ? 26.638 24.011 -8.916 1.00 110.15 39 ARG D N 1
ATOM 6689 C CA . ARG D 1 42 ? 27.234 22.680 -9.056 1.00 109.58 39 ARG D CA 1
ATOM 6690 C C . ARG D 1 42 ? 26.449 21.768 -9.997 1.00 111.45 39 ARG D C 1
ATOM 6691 O O . ARG D 1 42 ? 26.937 21.423 -11.071 1.00 120.32 39 ARG D O 1
ATOM 6699 N N . TYR D 1 43 ? 25.240 21.386 -9.598 1.00 108.01 40 TYR D N 1
ATOM 6700 C CA . TYR D 1 43 ? 24.400 20.479 -10.396 1.00 109.60 40 TYR D CA 1
ATOM 6701 C C . TYR D 1 43 ? 23.525 21.225 -11.417 1.00 112.17 40 TYR D C 1
ATOM 6702 O O . TYR D 1 43 ? 23.326 22.435 -11.293 1.00 111.16 40 TYR D O 1
ATOM 6711 N N . PRO D 1 44 ? 23.011 20.509 -12.444 1.00 119.62 41 PRO D N 1
ATOM 6712 C CA . PRO D 1 44 ? 22.170 21.175 -13.443 1.00 123.62 41 PRO D CA 1
ATOM 6713 C C . PRO D 1 44 ? 20.729 21.366 -12.948 1.00 124.26 41 PRO D C 1
ATOM 6714 O O . PRO D 1 44 ? 20.251 20.550 -12.154 1.00 123.13 41 PRO D O 1
ATOM 6718 N N . PRO D 1 45 ? 20.036 22.427 -13.425 1.00 127.83 42 PRO D N 1
ATOM 6719 C CA . PRO D 1 45 ? 18.653 22.773 -13.044 1.00 126.75 42 PRO D CA 1
ATOM 6720 C C . PRO D 1 45 ? 17.667 21.606 -12.897 1.00 125.53 42 PRO D C 1
ATOM 6721 O O . PRO D 1 45 ? 16.873 21.594 -11.954 1.00 125.62 42 PRO D O 1
ATOM 6725 N N . LYS D 1 46 ? 17.721 20.644 -13.814 1.00 125.14 43 LYS D N 1
ATOM 6726 C CA . LYS D 1 46 ? 16.822 19.486 -13.777 1.00 127.41 43 LYS D CA 1
ATOM 6727 C C . LYS D 1 46 ? 17.100 18.529 -12.607 1.00 123.45 43 LYS D C 1
ATOM 6728 O O . LYS D 1 46 ? 16.216 17.771 -12.205 1.00 122.70 43 LYS D O 1
ATOM 6734 N N . GLN D 1 47 ? 18.320 18.571 -12.070 1.00 120.98 44 GLN D N 1
ATOM 6735 C CA . GLN D 1 47 ? 18.740 17.680 -10.983 1.00 119.70 44 GLN D CA 1
ATOM 6736 C C . GLN D 1 47 ? 18.860 18.418 -9.639 1.00 114.14 44 GLN D C 1
ATOM 6737 O O . GLN D 1 47 ? 19.247 17.819 -8.632 1.00 113.19 44 GLN D O 1
ATOM 6743 N N . LEU D 1 48 ? 18.501 19.700 -9.609 1.00 110.22 45 LEU D N 1
ATOM 6744 C CA . LEU D 1 48 ? 18.653 20.496 -8.385 1.00 103.25 45 LEU D CA 1
ATOM 6745 C C . LEU D 1 48 ? 17.794 20.041 -7.195 1.00 103.25 45 LEU D C 1
ATOM 6746 O O . LEU D 1 48 ? 18.333 19.762 -6.129 1.00 104.06 45 LEU D O 1
ATOM 6751 N N . GLU D 1 49 ? 16.480 19.946 -7.377 1.00 109.51 46 GLU D N 1
ATOM 6752 C CA . GLU D 1 49 ? 15.580 19.519 -6.293 1.00 112.79 46 GLU D CA 1
ATOM 6753 C C . GLU D 1 49 ? 15.975 18.175 -5.682 1.00 115.24 46 GLU D C 1
ATOM 6754 O O . GLU D 1 49 ? 15.877 17.993 -4.469 1.00 109.22 46 GLU D O 1
ATOM 6760 N N . LYS D 1 50 ? 16.399 17.236 -6.528 1.00 121.88 47 LYS D N 1
ATOM 6761 C CA . LYS D 1 50 ? 16.783 15.899 -6.066 1.00 125.42 47 LYS D CA 1
ATOM 6762 C C . LYS D 1 50 ? 18.009 15.935 -5.152 1.00 121.96 47 LYS D C 1
ATOM 6763 O O . LYS D 1 50 ? 18.032 15.258 -4.122 1.00 121.33 47 LYS D O 1
ATOM 6769 N N . GLU D 1 51 ? 19.014 16.723 -5.529 1.00 120.31 48 GLU D N 1
ATOM 6770 C CA . GLU D 1 51 ? 20.250 16.835 -4.734 1.00 120.38 48 GLU D CA 1
ATOM 6771 C C . GLU D 1 51 ? 20.071 17.619 -3.444 1.00 114.40 48 GLU D C 1
ATOM 6772 O O . GLU D 1 51 ? 20.703 17.295 -2.435 1.00 112.94 48 GLU D O 1
ATOM 6778 N N . VAL D 1 52 ? 19.227 18.651 -3.476 1.00 110.28 49 VAL D N 1
ATOM 6779 C CA . VAL D 1 52 ? 19.008 19.464 -2.275 1.00 105.23 49 VAL D CA 1
ATOM 6780 C C . VAL D 1 52 ? 18.309 18.674 -1.162 1.00 104.18 49 VAL D C 1
ATOM 6781 O O . VAL D 1 52 ? 18.659 18.838 0.003 1.00 104.69 49 VAL D O 1
ATOM 6785 N N . ARG D 1 53 ? 17.357 17.803 -1.501 1.00 106.65 50 ARG D N 1
ATOM 6786 C CA . ARG D 1 53 ? 16.691 17.016 -0.454 1.00 111.10 50 ARG D CA 1
ATOM 6787 C C . ARG D 1 53 ? 17.642 15.953 0.084 1.00 112.23 50 ARG D C 1
ATOM 6788 O O . ARG D 1 53 ? 17.535 15.534 1.237 1.00 113.85 50 ARG D O 1
ATOM 6796 N N . LYS D 1 54 ? 18.557 15.516 -0.775 1.00 114.52 51 LYS D N 1
ATOM 6797 C CA . LYS D 1 54 ? 19.563 14.527 -0.415 1.00 116.21 51 LYS D CA 1
ATOM 6798 C C . LYS D 1 54 ? 20.561 15.157 0.565 1.00 113.28 51 LYS D C 1
ATOM 6799 O O . LYS D 1 54 ? 20.996 14.511 1.516 1.00 114.23 51 LYS D O 1
ATOM 6805 N N . LYS D 1 55 ? 20.902 16.425 0.327 1.00 109.68 52 LYS D N 1
ATOM 6806 C CA . LYS D 1 55 ? 21.833 17.174 1.185 1.00 107.98 52 LYS D CA 1
ATOM 6807 C C . LYS D 1 55 ? 21.246 17.437 2.573 1.00 106.25 52 LYS D C 1
ATOM 6808 O O . LYS D 1 55 ? 21.976 17.445 3.571 1.00 104.51 52 LYS D O 1
ATOM 6814 N N . LEU D 1 56 ? 19.935 17.672 2.624 1.00 105.95 53 LEU D N 1
ATOM 6815 C CA . LEU D 1 56 ? 19.243 17.945 3.886 1.00 108.19 53 LEU D CA 1
ATOM 6816 C C . LEU D 1 56 ? 19.107 16.698 4.745 1.00 116.06 53 LEU D C 1
ATOM 6817 O O . LEU D 1 56 ? 19.293 16.759 5.959 1.00 121.79 53 LEU D O 1
ATOM 6822 N N . HIS D 1 57 ? 18.781 15.571 4.117 1.00 123.01 54 HIS D N 1
ATOM 6823 C CA . HIS D 1 57 ? 18.647 14.305 4.840 1.00 127.09 54 HIS D CA 1
ATOM 6824 C C . HIS D 1 57 ? 20.021 13.892 5.392 1.00 128.51 54 HIS D C 1
ATOM 6825 O O . HIS D 1 57 ? 20.111 13.246 6.433 1.00 132.90 54 HIS D O 1
ATOM 6832 N N . GLN D 1 58 ? 21.077 14.292 4.684 1.00 128.46 55 GLN D N 1
ATOM 6833 C CA . GLN D 1 58 ? 22.455 14.009 5.083 1.00 133.13 55 GLN D CA 1
ATOM 6834 C C . GLN D 1 58 ? 22.889 14.911 6.233 1.00 131.72 55 GLN D C 1
ATOM 6835 O O . GLN D 1 58 ? 23.198 14.438 7.328 1.00 136.54 55 GLN D O 1
ATOM 6841 N N . ALA D 1 59 ? 22.907 16.214 5.963 1.00 126.88 56 ALA D N 1
ATOM 6842 C CA . ALA D 1 59 ? 23.352 17.215 6.937 1.00 125.82 56 ALA D CA 1
ATOM 6843 C C . ALA D 1 59 ? 22.406 17.416 8.113 1.00 123.06 56 ALA D C 1
ATOM 6844 O O . ALA D 1 59 ? 22.775 17.174 9.263 1.00 127.72 56 ALA D O 1
ATOM 6846 N N . TYR D 1 60 ? 21.189 17.854 7.810 1.00 116.98 57 TYR D N 1
ATOM 6847 C CA . TYR D 1 60 ? 20.179 18.143 8.823 1.00 116.58 57 TYR D CA 1
ATOM 6848 C C . TYR D 1 60 ? 19.287 16.925 9.087 1.00 119.99 57 TYR D C 1
ATOM 6849 O O . TYR D 1 60 ? 18.071 17.052 9.174 1.00 114.78 57 TYR D O 1
ATOM 6858 N N . GLY D 1 61 ? 19.906 15.754 9.238 1.00 129.66 58 GLY D N 1
ATOM 6859 C CA . GLY D 1 61 ? 19.173 14.502 9.460 1.00 139.96 58 GLY D CA 1
ATOM 6860 C C . GLY D 1 61 ? 18.423 14.427 10.777 1.00 148.04 58 GLY D C 1
ATOM 6861 O O . GLY D 1 61 ? 17.247 14.055 10.807 1.00 149.71 58 GLY D O 1
ATOM 6862 N N . ALA D 1 62 ? 19.103 14.786 11.865 1.00 154.56 59 ALA D N 1
ATOM 6863 C CA . ALA D 1 62 ? 18.505 14.768 13.203 1.00 162.84 59 ALA D CA 1
ATOM 6864 C C . ALA D 1 62 ? 17.445 15.866 13.409 1.00 165.94 59 ALA D C 1
ATOM 6865 O O . ALA D 1 62 ? 16.775 15.887 14.440 1.00 168.71 59 ALA D O 1
ATOM 6867 N N . TYR D 1 63 ? 17.308 16.774 12.440 1.00 167.28 60 TYR D N 1
ATOM 6868 C CA . TYR D 1 63 ? 16.316 17.856 12.507 1.00 168.94 60 TYR D CA 1
ATOM 6869 C C . TYR D 1 63 ? 15.093 17.607 11.607 1.00 174.49 60 TYR D C 1
ATOM 6870 O O . TYR D 1 63 ? 14.193 18.445 11.552 1.00 169.88 60 TYR D O 1
ATOM 6879 N N . ILE D 1 64 ? 15.070 16.468 10.906 1.00 146.42 61 ILE D N 1
ATOM 6880 C CA . ILE D 1 64 ? 13.937 16.088 10.046 1.00 152.74 61 ILE D CA 1
ATOM 6881 C C . ILE D 1 64 ? 12.902 15.347 10.891 1.00 155.64 61 ILE D C 1
ATOM 6882 O O . ILE D 1 64 ? 11.702 15.621 10.794 1.00 157.79 61 ILE D O 1
ATOM 6887 N N . GLY D 1 65 ? 13.377 14.405 11.709 1.00 152.05 62 GLY D N 1
ATOM 6888 C CA . GLY D 1 65 ? 12.509 13.612 12.584 1.00 144.01 62 GLY D CA 1
ATOM 6889 C C . GLY D 1 65 ? 13.141 13.285 13.926 1.00 138.38 62 GLY D C 1
ATOM 6890 O O . GLY D 1 65 ? 12.975 12.176 14.437 1.00 136.97 62 GLY D O 1
ATOM 6891 N N . GLY D 1 66 ? 13.862 14.250 14.497 1.00 208.52 63 GLY D N 1
ATOM 6892 C CA . GLY D 1 66 ? 14.510 14.070 15.798 1.00 200.48 63 GLY D CA 1
ATOM 6893 C C . GLY D 1 66 ? 13.522 14.295 16.922 1.00 193.64 63 GLY D C 1
ATOM 6894 O O . GLY D 1 66 ? 13.329 13.428 17.777 1.00 195.62 63 GLY D O 1
ATOM 6895 N N . ILE D 1 67 ? 12.903 15.474 16.915 1.00 183.50 64 ILE D N 1
ATOM 6896 C CA . ILE D 1 67 ? 11.902 15.857 17.914 1.00 176.93 64 ILE D CA 1
ATOM 6897 C C . ILE D 1 67 ? 10.701 16.506 17.228 1.00 170.52 64 ILE D C 1
ATOM 6898 O O . ILE D 1 67 ? 10.857 17.322 16.317 1.00 167.56 64 ILE D O 1
ATOM 6903 N N . ASP D 1 68 ? 9.506 16.125 17.668 1.00 167.01 65 ASP D N 1
ATOM 6904 C CA . ASP D 1 68 ? 8.268 16.645 17.099 1.00 164.60 65 ASP D CA 1
ATOM 6905 C C . ASP D 1 68 ? 8.073 18.111 17.489 1.00 156.58 65 ASP D C 1
ATOM 6906 O O . ASP D 1 68 ? 7.842 18.966 16.631 1.00 154.67 65 ASP D O 1
ATOM 6911 N N . GLY D 1 69 ? 8.191 18.385 18.786 1.00 149.44 66 GLY D N 1
ATOM 6912 C CA . GLY D 1 69 ? 7.998 19.727 19.333 1.00 142.37 66 GLY D CA 1
ATOM 6913 C C . GLY D 1 69 ? 6.808 19.690 20.270 1.00 141.10 66 GLY D C 1
ATOM 6914 O O . GLY D 1 69 ? 6.857 20.231 21.374 1.00 138.12 66 GLY D O 1
ATOM 6915 N N . LYS D 1 70 ? 5.735 19.046 19.814 1.00 143.52 67 LYS D N 1
ATOM 6916 C CA . LYS D 1 70 ? 4.518 18.890 20.612 1.00 144.78 67 LYS D CA 1
ATOM 6917 C C . LYS D 1 70 ? 4.774 17.850 21.707 1.00 143.89 67 LYS D C 1
ATOM 6918 O O . LYS D 1 70 ? 4.299 17.999 22.837 1.00 142.14 67 LYS D O 1
ATOM 6924 N N . ARG D 1 71 ? 5.531 16.806 21.360 1.00 144.04 68 ARG D N 1
ATOM 6925 C CA . ARG D 1 71 ? 5.878 15.745 22.308 1.00 145.09 68 ARG D CA 1
ATOM 6926 C C . ARG D 1 71 ? 6.874 16.268 23.343 1.00 141.51 68 ARG D C 1
ATOM 6927 O O . ARG D 1 71 ? 6.890 15.800 24.481 1.00 145.16 68 ARG D O 1
ATOM 6935 N N . LEU D 1 72 ? 7.703 17.232 22.941 1.00 135.38 69 LEU D N 1
ATOM 6936 C CA . LEU D 1 72 ? 8.683 17.830 23.845 1.00 129.92 69 LEU D CA 1
ATOM 6937 C C . LEU D 1 72 ? 7.978 18.594 24.961 1.00 128.65 69 LEU D C 1
ATOM 6938 O O . LEU D 1 72 ? 8.226 18.349 26.143 1.00 128.39 69 LEU D O 1
ATOM 6943 N N . GLU D 1 73 ? 7.090 19.507 24.562 1.00 128.12 70 GLU D N 1
ATOM 6944 C CA . GLU D 1 73 ? 6.335 20.362 25.490 1.00 127.09 70 GLU D CA 1
ATOM 6945 C C . GLU D 1 73 ? 5.570 19.580 26.564 1.00 131.25 70 GLU D C 1
ATOM 6946 O O . GLU D 1 73 ? 5.467 20.044 27.702 1.00 132.80 70 GLU D O 1
ATOM 6952 N N . LYS D 1 74 ? 5.033 18.411 26.212 1.00 134.98 71 LYS D N 1
ATOM 6953 C CA . LYS D 1 74 ? 4.317 17.593 27.198 1.00 138.61 71 LYS D CA 1
ATOM 6954 C C . LYS D 1 74 ? 5.275 16.982 28.226 1.00 137.46 71 LYS D C 1
ATOM 6955 O O . LYS D 1 74 ? 4.946 16.918 29.412 1.00 138.56 71 LYS D O 1
ATOM 6961 N N . LYS D 1 75 ? 6.450 16.542 27.776 1.00 136.00 72 LYS D N 1
ATOM 6962 C CA . LYS D 1 75 ? 7.446 15.967 28.691 1.00 136.64 72 LYS D CA 1
ATOM 6963 C C . LYS D 1 75 ? 7.990 17.018 29.656 1.00 132.35 72 LYS D C 1
ATOM 6964 O O . LYS D 1 75 ? 8.281 16.703 30.807 1.00 132.96 72 LYS D O 1
ATOM 6970 N N . ILE D 1 76 ? 8.132 18.256 29.179 1.00 128.77 73 ILE D N 1
ATOM 6971 C CA . ILE D 1 76 ? 8.616 19.359 30.016 1.00 125.10 73 ILE D CA 1
ATOM 6972 C C . ILE D 1 76 ? 7.570 19.695 31.077 1.00 126.63 73 ILE D C 1
ATOM 6973 O O . ILE D 1 76 ? 7.911 19.829 32.249 1.00 125.26 73 ILE D O 1
ATOM 6978 N N . GLU D 1 77 ? 6.308 19.822 30.668 1.00 131.25 74 GLU D N 1
ATOM 6979 C CA . GLU D 1 77 ? 5.222 20.099 31.619 1.00 138.10 74 GLU D CA 1
ATOM 6980 C C . GLU D 1 77 ? 5.141 19.032 32.718 1.00 143.28 74 GLU D C 1
ATOM 6981 O O . GLU D 1 77 ? 4.859 19.353 33.873 1.00 143.84 74 GLU D O 1
ATOM 6987 N N . LYS D 1 78 ? 5.397 17.774 32.349 1.00 147.31 75 LYS D N 1
ATOM 6988 C CA . LYS D 1 78 ? 5.384 16.656 33.302 1.00 152.00 75 LYS D CA 1
ATOM 6989 C C . LYS D 1 78 ? 6.390 16.890 34.437 1.00 151.70 75 LYS D C 1
ATOM 6990 O O . LYS D 1 78 ? 6.108 16.574 35.596 1.00 157.52 75 LYS D O 1
ATOM 6996 N N . ILE D 1 79 ? 7.556 17.437 34.092 1.00 147.15 76 ILE D N 1
ATOM 6997 C CA . ILE D 1 79 ? 8.608 17.726 35.070 1.00 145.29 76 ILE D CA 1
ATOM 6998 C C . ILE D 1 79 ? 8.207 18.872 36.004 1.00 146.70 76 ILE D C 1
ATOM 6999 O O . ILE D 1 79 ? 8.429 18.793 37.214 1.00 151.17 76 ILE D O 1
ATOM 7004 N N . ILE D 1 80 ? 7.611 19.922 35.438 1.00 146.82 77 ILE D N 1
ATOM 7005 C CA . ILE D 1 80 ? 7.190 21.104 36.208 1.00 146.91 77 ILE D CA 1
ATOM 7006 C C . ILE D 1 80 ? 6.048 20.795 37.196 1.00 153.31 77 ILE D C 1
ATOM 7007 O O . ILE D 1 80 ? 6.000 21.381 38.283 1.00 153.39 77 ILE D O 1
ATOM 7012 N N . HIS D 1 81 ? 5.142 19.887 36.824 1.00 160.14 78 HIS D N 1
ATOM 7013 C CA . HIS D 1 81 ? 4.029 19.500 37.711 1.00 168.08 78 HIS D CA 1
ATOM 7014 C C . HIS D 1 81 ? 4.525 18.786 38.976 1.00 169.13 78 HIS D C 1
ATOM 7015 O O . HIS D 1 81 ? 4.159 19.167 40.089 1.00 172.45 78 HIS D O 1
ATOM 7022 N N . GLU D 1 82 ? 5.356 17.760 38.800 1.00 166.02 79 GLU D N 1
ATOM 7023 C CA . GLU D 1 82 ? 5.900 17.009 39.933 1.00 167.13 79 GLU D CA 1
ATOM 7024 C C . GLU D 1 82 ? 7.009 17.797 40.620 1.00 163.52 79 GLU D C 1
ATOM 7025 O O . GLU D 1 82 ? 6.770 18.480 41.615 1.00 163.07 79 GLU D O 1
ATOM 7031 N N . THR D 1 92 ? 14.507 27.937 50.481 1.00 172.31 89 THR D N 1
ATOM 7032 C CA . THR D 1 92 ? 15.172 28.112 49.198 1.00 166.38 89 THR D CA 1
ATOM 7033 C C . THR D 1 92 ? 14.142 28.164 48.070 1.00 162.26 89 THR D C 1
ATOM 7034 O O . THR D 1 92 ? 13.633 27.130 47.632 1.00 162.53 89 THR D O 1
ATOM 7038 N N . ARG D 1 93 ? 13.838 29.377 47.614 1.00 160.00 90 ARG D N 1
ATOM 7039 C CA . ARG D 1 93 ? 12.866 29.601 46.538 1.00 156.29 90 ARG D CA 1
ATOM 7040 C C . ARG D 1 93 ? 13.491 29.339 45.160 1.00 151.96 90 ARG D C 1
ATOM 7041 O O . ARG D 1 93 ? 12.804 28.907 44.229 1.00 148.28 90 ARG D O 1
ATOM 7049 N N . THR D 1 94 ? 14.792 29.610 45.046 1.00 152.00 91 THR D N 1
ATOM 7050 C CA . THR D 1 94 ? 15.545 29.407 43.801 1.00 147.36 91 THR D CA 1
ATOM 7051 C C . THR D 1 94 ? 15.877 27.932 43.547 1.00 148.64 91 THR D C 1
ATOM 7052 O O . THR D 1 94 ? 15.705 27.452 42.427 1.00 148.74 91 THR D O 1
ATOM 7056 N N . GLU D 1 95 ? 16.352 27.224 44.577 1.00 152.41 92 GLU D N 1
ATOM 7057 C CA . GLU D 1 95 ? 16.719 25.795 44.453 1.00 154.78 92 GLU D CA 1
ATOM 7058 C C . GLU D 1 95 ? 15.632 24.931 43.804 1.00 151.01 92 GLU D C 1
ATOM 7059 O O . GLU D 1 95 ? 15.935 23.907 43.193 1.00 150.01 92 GLU D O 1
ATOM 7065 N N . TRP D 1 96 ? 14.375 25.342 43.961 1.00 149.93 93 TRP D N 1
ATOM 7066 C CA . TRP D 1 96 ? 13.242 24.646 43.348 1.00 148.38 93 TRP D CA 1
ATOM 7067 C C . TRP D 1 96 ? 13.291 24.791 41.828 1.00 140.70 93 TRP D C 1
ATOM 7068 O O . TRP D 1 96 ? 13.151 23.807 41.099 1.00 140.28 93 TRP D O 1
ATOM 7079 N N . GLU D 1 97 ? 13.499 26.023 41.363 1.00 132.76 94 GLU D N 1
ATOM 7080 C CA . GLU D 1 97 ? 13.545 26.316 39.930 1.00 126.02 94 GLU D CA 1
ATOM 7081 C C . GLU D 1 97 ? 14.794 25.729 39.259 1.00 121.16 94 GLU D C 1
ATOM 7082 O O . GLU D 1 97 ? 14.754 25.383 38.079 1.00 117.48 94 GLU D O 1
ATOM 7088 N N . LYS D 1 98 ? 15.894 25.622 40.004 1.00 120.52 95 LYS D N 1
ATOM 7089 C CA . LYS D 1 98 ? 17.123 25.046 39.452 1.00 119.14 95 LYS D CA 1
ATOM 7090 C C . LYS D 1 98 ? 16.956 23.572 39.116 1.00 119.86 95 LYS D C 1
ATOM 7091 O O . LYS D 1 98 ? 17.224 23.170 37.993 1.00 119.69 95 LYS D O 1
ATOM 7097 N N . GLU D 1 99 ? 16.509 22.771 40.082 1.00 123.50 96 GLU D N 1
ATOM 7098 C CA . GLU D 1 99 ? 16.321 21.330 39.851 1.00 126.20 96 GLU D CA 1
ATOM 7099 C C . GLU D 1 99 ? 15.329 21.036 38.725 1.00 122.89 96 GLU D C 1
ATOM 7100 O O . GLU D 1 99 ? 15.460 20.021 38.047 1.00 123.93 96 GLU D O 1
ATOM 7106 N N . ILE D 1 100 ? 14.345 21.913 38.530 1.00 119.80 97 ILE D N 1
ATOM 7107 C CA . ILE D 1 100 ? 13.390 21.741 37.436 1.00 118.55 97 ILE D CA 1
ATOM 7108 C C . ILE D 1 100 ? 14.136 21.984 36.133 1.00 114.86 97 ILE D C 1
ATOM 7109 O O . ILE D 1 100 ? 14.134 21.132 35.246 1.00 115.38 97 ILE D O 1
ATOM 7114 N N . CYS D 1 101 ? 14.784 23.141 36.033 1.00 111.84 98 CYS D N 1
ATOM 7115 C CA . CYS D 1 101 ? 15.569 23.482 34.846 1.00 109.12 98 CYS D CA 1
ATOM 7116 C C . CYS D 1 101 ? 16.674 22.463 34.599 1.00 110.15 98 CYS D C 1
ATOM 7117 O O . CYS D 1 101 ? 16.949 22.113 33.457 1.00 112.38 98 CYS D O 1
ATOM 7120 N N . LEU D 1 102 ? 17.286 21.984 35.677 1.00 111.87 99 LEU D N 1
ATOM 7121 C CA . LEU D 1 102 ? 18.367 21.012 35.599 1.00 113.80 99 LEU D CA 1
ATOM 7122 C C . LEU D 1 102 ? 17.844 19.694 35.015 1.00 117.45 99 LEU D C 1
ATOM 7123 O O . LEU D 1 102 ? 18.541 19.041 34.244 1.00 118.57 99 LEU D O 1
ATOM 7128 N N . LYS D 1 103 ? 16.614 19.321 35.381 1.00 121.64 100 LYS D N 1
ATOM 7129 C CA . LYS D 1 103 ? 15.981 18.094 34.864 1.00 126.41 100 LYS D CA 1
ATOM 7130 C C . LYS D 1 103 ? 15.367 18.289 33.474 1.00 125.42 100 LYS D C 1
ATOM 7131 O O . LYS D 1 103 ? 15.163 17.319 32.753 1.00 129.64 100 LYS D O 1
ATOM 7137 N N . ILE D 1 104 ? 15.039 19.529 33.112 1.00 122.40 101 ILE D N 1
ATOM 7138 C CA . ILE D 1 104 ? 14.517 19.818 31.767 1.00 120.07 101 ILE D CA 1
ATOM 7139 C C . ILE D 1 104 ? 15.684 19.690 30.787 1.00 119.59 101 ILE D C 1
ATOM 7140 O O . ILE D 1 104 ? 15.516 19.212 29.666 1.00 121.94 101 ILE D O 1
ATOM 7145 N N . LEU D 1 105 ? 16.866 20.104 31.237 1.00 118.56 102 LEU D N 1
ATOM 7146 C CA . LEU D 1 105 ? 18.082 20.027 30.434 1.00 118.30 102 LEU D CA 1
ATOM 7147 C C . LEU D 1 105 ? 18.560 18.595 30.182 1.00 125.01 102 LEU D C 1
ATOM 7148 O O . LEU D 1 105 ? 19.124 18.323 29.128 1.00 124.89 102 LEU D O 1
ATOM 7153 N N . ASN D 1 106 ? 18.315 17.675 31.120 1.00 131.38 103 ASN D N 1
ATOM 7154 C CA . ASN D 1 106 ? 18.791 16.287 30.947 1.00 138.79 103 ASN D CA 1
ATOM 7155 C C . ASN D 1 106 ? 18.103 15.480 29.820 1.00 141.44 103 ASN D C 1
ATOM 7156 O O . ASN D 1 106 ? 18.475 14.326 29.587 1.00 151.36 103 ASN D O 1
ATOM 7161 N N . LEU D 1 107 ? 17.120 16.072 29.136 1.00 136.13 104 LEU D N 1
ATOM 7162 C CA . LEU D 1 107 ? 16.430 15.383 28.034 1.00 138.22 104 LEU D CA 1
ATOM 7163 C C . LEU D 1 107 ? 17.097 15.356 26.643 1.00 143.28 104 LEU D C 1
ATOM 7164 O O . LEU D 1 107 ? 17.612 16.370 26.162 1.00 137.05 104 LEU D O 1
ATOM 7169 N N . HIS D 1 108 ? 17.066 14.178 26.018 1.00 156.43 105 HIS D N 1
ATOM 7170 C CA . HIS D 1 108 ? 17.844 13.787 24.814 1.00 163.92 105 HIS D CA 1
ATOM 7171 C C . HIS D 1 108 ? 19.319 14.056 25.245 1.00 168.60 105 HIS D C 1
ATOM 7172 O O . HIS D 1 108 ? 19.673 13.732 26.384 1.00 173.57 105 HIS D O 1
ATOM 7179 N N . THR D 1 109 ? 20.166 14.622 24.374 1.00 167.25 106 THR D N 1
ATOM 7180 C CA . THR D 1 109 ? 21.635 14.574 24.531 1.00 168.79 106 THR D CA 1
ATOM 7181 C C . THR D 1 109 ? 22.398 15.907 24.390 1.00 163.33 106 THR D C 1
ATOM 7182 O O . THR D 1 109 ? 23.547 15.994 24.827 1.00 164.13 106 THR D O 1
ATOM 7186 N N . SER D 1 110 ? 21.784 16.925 23.784 1.00 158.21 107 SER D N 1
ATOM 7187 C CA . SER D 1 110 ? 22.455 18.228 23.606 1.00 153.10 107 SER D CA 1
ATOM 7188 C C . SER D 1 110 ? 22.826 18.870 24.952 1.00 150.87 107 SER D C 1
ATOM 7189 O O . SER D 1 110 ? 23.900 19.466 25.080 1.00 147.77 107 SER D O 1
ATOM 7192 N N . THR D 1 111 ? 21.932 18.751 25.935 1.00 150.74 108 THR D N 1
ATOM 7193 C CA . THR D 1 111 ? 22.117 19.349 27.267 1.00 148.76 108 THR D CA 1
ATOM 7194 C C . THR D 1 111 ? 22.072 18.294 28.394 1.00 152.83 108 THR D C 1
ATOM 7195 O O . THR D 1 111 ? 21.923 18.641 29.570 1.00 151.91 108 THR D O 1
ATOM 7199 N N . ASN D 1 112 ? 22.232 17.018 28.035 1.00 157.90 109 ASN D N 1
ATOM 7200 C CA . ASN D 1 112 ? 22.170 15.917 29.008 1.00 160.02 109 ASN D CA 1
ATOM 7201 C C . ASN D 1 112 ? 23.411 15.850 29.909 1.00 162.35 109 ASN D C 1
ATOM 7202 O O . ASN D 1 112 ? 23.289 15.820 31.135 1.00 163.40 109 ASN D O 1
ATOM 7207 N N . GLU D 1 113 ? 24.594 15.837 29.295 1.00 162.14 110 GLU D N 1
ATOM 7208 C CA . GLU D 1 113 ? 25.859 15.745 30.034 1.00 162.57 110 GLU D CA 1
ATOM 7209 C C . GLU D 1 113 ? 26.202 17.000 30.848 1.00 157.85 110 GLU D C 1
ATOM 7210 O O . GLU D 1 113 ? 26.762 16.886 31.939 1.00 157.81 110 GLU D O 1
ATOM 7216 N N . ARG D 1 114 ? 25.874 18.182 30.322 1.00 152.44 111 ARG D N 1
ATOM 7217 C CA . ARG D 1 114 ? 26.170 19.447 31.019 1.00 149.40 111 ARG D CA 1
ATOM 7218 C C . ARG D 1 114 ? 25.498 19.607 32.389 1.00 147.18 111 ARG D C 1
ATOM 7219 O O . ARG D 1 114 ? 26.001 20.353 33.230 1.00 145.24 111 ARG D O 1
ATOM 7227 N N . THR D 1 115 ? 24.384 18.903 32.610 1.00 146.38 112 THR D N 1
ATOM 7228 C CA . THR D 1 115 ? 23.634 18.967 33.883 1.00 145.82 112 THR D CA 1
ATOM 7229 C C . THR D 1 115 ? 24.513 18.883 35.136 1.00 148.38 112 THR D C 1
ATOM 7230 O O . THR D 1 115 ? 24.215 19.510 36.153 1.00 146.04 112 THR D O 1
ATOM 7234 N N . VAL D 1 116 ? 25.591 18.110 35.052 1.00 151.94 113 VAL D N 1
ATOM 7235 C CA . VAL D 1 116 ? 26.514 17.953 36.178 1.00 156.02 113 VAL D CA 1
ATOM 7236 C C . VAL D 1 116 ? 27.359 19.223 36.420 1.00 154.78 113 VAL D C 1
ATOM 7237 O O . VAL D 1 116 ? 27.834 19.442 37.536 1.00 160.60 113 VAL D O 1
ATOM 7241 N N . ALA D 1 117 ? 27.506 20.066 35.393 1.00 116.09 114 ALA D N 1
ATOM 7242 C CA . ALA D 1 117 ? 28.351 21.274 35.482 1.00 112.97 114 ALA D CA 1
ATOM 7243 C C . ALA D 1 117 ? 27.661 22.644 35.603 1.00 106.95 114 ALA D C 1
ATOM 7244 O O . ALA D 1 117 ? 28.226 23.556 36.210 1.00 105.18 114 ALA D O 1
ATOM 7246 N N . TYR D 1 118 ? 26.466 22.792 35.034 1.00 101.97 115 TYR D N 1
ATOM 7247 C CA . TYR D 1 118 ? 25.749 24.089 35.027 1.00 97.72 115 TYR D CA 1
ATOM 7248 C C . TYR D 1 118 ? 25.867 25.026 36.239 1.00 96.93 115 TYR D C 1
ATOM 7249 O O . TYR D 1 118 ? 25.932 26.240 36.054 1.00 97.03 115 TYR D O 1
ATOM 7258 N N . ASP D 1 119 ? 25.901 24.489 37.456 1.00 99.99 116 ASP D N 1
ATOM 7259 C CA . ASP D 1 119 ? 26.013 25.353 38.657 1.00 100.76 116 ASP D CA 1
ATOM 7260 C C . ASP D 1 119 ? 27.294 26.202 38.735 1.00 98.61 116 ASP D C 1
ATOM 7261 O O . ASP D 1 119 ? 27.330 27.173 39.490 1.00 102.17 116 ASP D O 1
ATOM 7266 N N . GLU D 1 120 ? 28.321 25.855 37.957 1.00 96.79 117 GLU D N 1
ATOM 7267 C CA . GLU D 1 120 ? 29.580 26.620 37.953 1.00 96.97 117 GLU D CA 1
ATOM 7268 C C . GLU D 1 120 ? 30.132 26.915 36.549 1.00 93.56 117 GLU D C 1
ATOM 7269 O O . GLU D 1 120 ? 31.170 27.567 36.424 1.00 93.14 117 GLU D O 1
ATOM 7275 N N . LEU D 1 121 ? 29.428 26.467 35.507 1.00 88.95 118 LEU D N 1
ATOM 7276 C CA . LEU D 1 121 ? 29.871 26.675 34.127 1.00 84.72 118 LEU D CA 1
ATOM 7277 C C . LEU D 1 121 ? 30.030 28.151 33.805 1.00 81.37 118 LEU D C 1
ATOM 7278 O O . LEU D 1 121 ? 31.118 28.593 33.453 1.00 80.57 118 LEU D O 1
ATOM 7283 N N . TYR D 1 122 ? 28.949 28.913 33.955 1.00 79.87 119 TYR D N 1
ATOM 7284 C CA . TYR D 1 122 ? 28.975 30.351 33.658 1.00 78.01 119 TYR D CA 1
ATOM 7285 C C . TYR D 1 122 ? 29.844 31.171 34.618 1.00 79.54 119 TYR D C 1
ATOM 7286 O O . TYR D 1 122 ? 30.352 32.229 34.247 1.00 78.88 119 TYR D O 1
ATOM 7295 N N . GLN D 1 123 ? 30.015 30.692 35.844 1.00 83.07 120 GLN D N 1
ATOM 7296 C CA . GLN D 1 123 ? 30.868 31.382 36.805 1.00 86.97 120 GLN D CA 1
ATOM 7297 C C . GLN D 1 123 ? 32.313 31.272 36.327 1.00 85.30 120 GLN D C 1
ATOM 7298 O O . GLN D 1 123 ? 33.051 32.252 36.342 1.00 83.13 120 GLN D O 1
ATOM 7304 N N . LYS D 1 124 ? 32.696 30.079 35.873 1.00 83.85 121 LYS D N 1
ATOM 7305 C CA . LYS D 1 124 ? 34.050 29.847 35.357 1.00 83.89 121 LYS D CA 1
ATOM 7306 C C . LYS D 1 124 ? 34.295 30.564 34.030 1.00 78.77 121 LYS D C 1
ATOM 7307 O O . LYS D 1 124 ? 35.403 31.031 33.782 1.00 78.83 121 LYS D O 1
ATOM 7313 N N . ILE D 1 125 ? 33.272 30.658 33.188 1.00 74.57 122 ILE D N 1
ATOM 7314 C CA . ILE D 1 125 ? 33.407 31.379 31.926 1.00 74.43 122 ILE D CA 1
ATOM 7315 C C . ILE D 1 125 ? 33.563 32.869 32.215 1.00 76.42 122 ILE D C 1
ATOM 7316 O O . ILE D 1 125 ? 34.499 33.497 31.712 1.00 77.92 122 ILE D O 1
ATOM 7321 N N . PHE D 1 126 ? 32.671 33.432 33.043 1.00 77.66 123 PHE D N 1
ATOM 7322 C CA . PHE D 1 126 ? 32.735 34.874 33.339 1.00 77.65 123 PHE D CA 1
ATOM 7323 C C . PHE D 1 126 ? 34.007 35.346 34.054 1.00 79.89 123 PHE D C 1
ATOM 7324 O O . PHE D 1 126 ? 34.285 36.540 34.048 1.00 79.63 123 PHE D O 1
ATOM 7332 N N . GLU D 1 127 ? 34.772 34.433 34.658 1.00 81.95 124 GLU D N 1
ATOM 7333 C CA . GLU D 1 127 ? 36.045 34.809 35.291 1.00 85.41 124 GLU D CA 1
ATOM 7334 C C . GLU D 1 127 ? 37.065 35.206 34.215 1.00 85.61 124 GLU D C 1
ATOM 7335 O O . GLU D 1 127 ? 37.981 35.982 34.473 1.00 86.77 124 GLU D O 1
ATOM 7341 N N . VAL D 1 128 ? 36.894 34.659 33.012 1.00 83.80 125 VAL D N 1
ATOM 7342 C CA . VAL D 1 128 ? 37.784 34.933 31.889 1.00 83.51 125 VAL D CA 1
ATOM 7343 C C . VAL D 1 128 ? 37.231 36.036 30.988 1.00 80.60 125 VAL D C 1
ATOM 7344 O O . VAL D 1 128 ? 37.958 36.956 30.612 1.00 81.47 125 VAL D O 1
ATOM 7348 N N . THR D 1 129 ? 35.953 35.937 30.642 1.00 76.04 126 THR D N 1
ATOM 7349 C CA . THR D 1 129 ? 35.316 36.914 29.763 1.00 75.43 126 THR D CA 1
ATOM 7350 C C . THR D 1 129 ? 34.783 38.158 30.471 1.00 77.39 126 THR D C 1
ATOM 7351 O O . THR D 1 129 ? 34.624 39.205 29.845 1.00 80.31 126 THR D O 1
ATOM 7355 N N . GLY D 1 130 ? 34.501 38.042 31.767 1.00 77.34 127 GLY D N 1
ATOM 7356 C CA . GLY D 1 130 ? 33.892 39.136 32.506 1.00 76.73 127 GLY D CA 1
ATOM 7357 C C . GLY D 1 130 ? 32.396 39.008 32.284 1.00 76.21 127 GLY D C 1
ATOM 7358 O O . GLY D 1 130 ? 31.965 38.456 31.269 1.00 81.75 127 GLY D O 1
ATOM 7359 N N . VAL D 1 131 ? 31.598 39.502 33.225 1.00 75.53 128 VAL D N 1
ATOM 7360 C CA . VAL D 1 131 ? 30.137 39.440 33.112 1.00 72.80 128 VAL D CA 1
ATOM 7361 C C . VAL D 1 131 ? 29.684 40.179 31.846 1.00 71.73 128 VAL D C 1
ATOM 7362 O O . VAL D 1 131 ? 29.851 41.392 31.757 1.00 72.60 128 VAL D O 1
ATOM 7366 N N . PRO D 1 132 ? 29.124 39.448 30.860 1.00 71.06 129 PRO D N 1
ATOM 7367 C CA . PRO D 1 132 ? 28.697 40.090 29.616 1.00 71.42 129 PRO D CA 1
ATOM 7368 C C . PRO D 1 132 ? 27.365 40.828 29.710 1.00 71.07 129 PRO D C 1
ATOM 7369 O O . PRO D 1 132 ? 26.560 40.540 30.588 1.00 73.45 129 PRO D O 1
ATOM 7373 N N . THR D 1 133 ? 27.162 41.766 28.788 1.00 70.87 130 THR D N 1
ATOM 7374 C CA . THR D 1 133 ? 25.945 42.578 28.709 1.00 69.75 130 THR D CA 1
ATOM 7375 C C . THR D 1 133 ? 24.814 41.833 28.037 1.00 64.91 130 THR D C 1
ATOM 7376 O O . THR D 1 133 ? 23.657 42.196 28.202 1.00 64.03 130 THR D O 1
ATOM 7380 N N . SER D 1 134 ? 25.162 40.834 27.233 1.00 63.99 131 SER D N 1
ATOM 7381 C CA . SER D 1 134 ? 24.177 40.008 26.512 1.00 64.38 131 SER D CA 1
ATOM 7382 C C . SER D 1 134 ? 24.796 38.659 26.136 1.00 65.42 131 SER D C 1
ATOM 7383 O O . SER D 1 134 ? 26.012 38.478 26.209 1.00 65.60 131 SER D O 1
ATOM 7386 N N . ILE D 1 135 ? 23.949 37.703 25.779 1.00 66.61 132 ILE D N 1
ATOM 7387 C CA . ILE D 1 135 ? 24.402 36.377 25.362 1.00 67.07 132 ILE D CA 1
ATOM 7388 C C . ILE D 1 135 ? 23.658 35.931 24.122 1.00 68.25 132 ILE D C 1
ATOM 7389 O O . ILE D 1 135 ? 22.430 35.892 24.120 1.00 67.87 132 ILE D O 1
ATOM 7394 N N . THR D 1 136 ? 24.408 35.609 23.071 1.00 70.16 133 THR D N 1
ATOM 7395 C CA . THR D 1 136 ? 23.831 35.087 21.843 1.00 70.17 133 THR D CA 1
ATOM 7396 C C . THR D 1 136 ? 24.158 33.620 21.912 1.00 70.74 133 THR D C 1
ATOM 7397 O O . THR D 1 136 ? 25.297 33.261 22.175 1.00 73.63 133 THR D O 1
ATOM 7401 N N . ASP D 1 137 ? 23.164 32.770 21.698 1.00 73.66 134 ASP D N 1
ATOM 7402 C CA . ASP D 1 137 ? 23.356 31.328 21.772 1.00 75.38 134 ASP D CA 1
ATOM 7403 C C . ASP D 1 137 ? 22.882 30.670 20.468 1.00 75.68 134 ASP D C 1
ATOM 7404 O O . ASP D 1 137 ? 21.681 30.480 20.253 1.00 74.92 134 ASP D O 1
ATOM 7409 N N . ALA D 1 138 ? 23.837 30.334 19.600 1.00 74.92 135 ALA D N 1
ATOM 7410 C CA . ALA D 1 138 ? 23.537 29.700 18.309 1.00 73.98 135 ALA D CA 1
ATOM 7411 C C . ALA D 1 138 ? 23.298 28.206 18.503 1.00 72.73 135 ALA D C 1
ATOM 7412 O O . ALA D 1 138 ? 24.055 27.552 19.216 1.00 75.62 135 ALA D O 1
ATOM 7414 N N . GLY D 1 139 ? 22.252 27.673 17.870 1.00 71.74 136 GLY D N 1
ATOM 7415 C CA . GLY D 1 139 ? 21.894 26.255 18.006 1.00 74.11 136 GLY D CA 1
ATOM 7416 C C . GLY D 1 139 ? 21.684 25.971 19.476 1.00 75.37 136 GLY D C 1
ATOM 7417 O O . GLY D 1 139 ? 22.205 24.992 20.023 1.00 75.07 136 GLY D O 1
ATOM 7418 N N . CYS D 1 140 ? 20.900 26.848 20.100 1.00 78.13 137 CYS D N 1
ATOM 7419 C CA . CYS D 1 140 ? 20.662 26.832 21.547 1.00 76.82 137 CYS D CA 1
ATOM 7420 C C . CYS D 1 140 ? 20.151 25.542 22.138 1.00 79.63 137 CYS D C 1
ATOM 7421 O O . CYS D 1 140 ? 20.429 25.265 23.303 1.00 83.32 137 CYS D O 1
ATOM 7424 N N . ALA D 1 141 ? 19.428 24.744 21.354 1.00 80.74 138 ALA D N 1
ATOM 7425 C CA . ALA D 1 141 ? 18.875 23.492 21.866 1.00 82.32 138 ALA D CA 1
ATOM 7426 C C . ALA D 1 141 ? 18.060 23.832 23.127 1.00 82.64 138 ALA D C 1
ATOM 7427 O O . ALA D 1 141 ? 17.355 24.840 23.140 1.00 80.65 138 ALA D O 1
ATOM 7429 N N . LEU D 1 142 ? 18.165 23.022 24.181 1.00 85.34 139 LEU D N 1
ATOM 7430 C CA . LEU D 1 142 ? 17.459 23.311 25.432 1.00 85.32 139 LEU D CA 1
ATOM 7431 C C . LEU D 1 142 ? 18.278 24.220 26.370 1.00 84.74 139 LEU D C 1
ATOM 7432 O O . LEU D 1 142 ? 17.886 24.433 27.516 1.00 85.59 139 LEU D O 1
ATOM 7437 N N . ASN D 1 143 ? 19.380 24.794 25.880 1.00 83.93 140 ASN D N 1
ATOM 7438 C CA . ASN D 1 143 ? 20.226 25.650 26.730 1.00 84.36 140 ASN D CA 1
ATOM 7439 C C . ASN D 1 143 ? 19.520 26.888 27.322 1.00 82.76 140 ASN D C 1
ATOM 7440 O O . ASN D 1 143 ? 19.938 27.366 28.380 1.00 84.06 140 ASN D O 1
ATOM 7445 N N . PRO D 1 144 ? 18.460 27.418 26.659 1.00 79.16 141 PRO D N 1
ATOM 7446 C CA . PRO D 1 144 ? 17.810 28.576 27.276 1.00 78.13 141 PRO D CA 1
ATOM 7447 C C . PRO D 1 144 ? 17.348 28.321 28.705 1.00 77.50 141 PRO D C 1
ATOM 7448 O O . PRO D 1 144 ? 17.198 29.268 29.467 1.00 76.24 141 PRO D O 1
ATOM 7452 N N . PHE D 1 145 ? 17.142 27.052 29.064 1.00 79.09 142 PHE D N 1
ATOM 7453 C CA . PHE D 1 145 ? 16.740 26.702 30.430 1.00 80.23 142 PHE D CA 1
ATOM 7454 C C . PHE D 1 145 ? 17.890 26.814 31.440 1.00 80.81 142 PHE D C 1
ATOM 7455 O O . PHE D 1 145 ? 17.705 26.520 32.617 1.00 85.39 142 PHE D O 1
ATOM 7463 N N . SER D 1 146 ? 19.073 27.231 30.988 1.00 79.28 143 SER D N 1
ATOM 7464 C CA . SER D 1 146 ? 20.190 27.430 31.907 1.00 79.29 143 SER D CA 1
ATOM 7465 C C . SER D 1 146 ? 20.196 28.882 32.421 1.00 81.34 143 SER D C 1
ATOM 7466 O O . SER D 1 146 ? 21.210 29.341 32.956 1.00 86.07 143 SER D O 1
ATOM 7469 N N . PHE D 1 147 ? 19.075 29.601 32.268 1.00 79.99 144 PHE D N 1
ATOM 7470 C CA . PHE D 1 147 ? 19.009 30.993 32.732 1.00 77.70 144 PHE D CA 1
ATOM 7471 C C . PHE D 1 147 ? 19.210 31.159 34.243 1.00 76.71 144 PHE D C 1
ATOM 7472 O O . PHE D 1 147 ? 19.822 32.131 34.657 1.00 77.51 144 PHE D O 1
ATOM 7480 N N . PRO D 1 148 ? 18.722 30.213 35.072 1.00 76.53 145 PRO D N 1
ATOM 7481 C CA . PRO D 1 148 ? 18.971 30.418 36.504 1.00 77.44 145 PRO D CA 1
ATOM 7482 C C . PRO D 1 148 ? 20.459 30.449 36.828 1.00 77.61 145 PRO D C 1
ATOM 7483 O O . PRO D 1 148 ? 20.888 31.146 37.745 1.00 74.42 145 PRO D O 1
ATOM 7487 N N . PHE D 1 149 ? 21.235 29.713 36.041 1.00 78.70 146 PHE D N 1
ATOM 7488 C CA . PHE D 1 149 ? 22.663 29.623 36.245 1.00 77.84 146 PHE D CA 1
ATOM 7489 C C . PHE D 1 149 ? 23.391 30.868 35.732 1.00 76.04 146 PHE D C 1
ATOM 7490 O O . PHE D 1 149 ? 24.149 31.467 36.492 1.00 74.87 146 PHE D O 1
ATOM 7498 N N . PHE D 1 150 ? 23.157 31.289 34.483 1.00 75.31 147 PHE D N 1
ATOM 7499 C CA . PHE D 1 150 ? 23.837 32.516 34.004 1.00 75.00 147 PHE D CA 1
ATOM 7500 C C . PHE D 1 150 ? 23.285 33.798 34.654 1.00 76.07 147 PHE D C 1
ATOM 7501 O O . PHE D 1 150 ? 24.006 34.792 34.774 1.00 77.53 147 PHE D O 1
ATOM 7509 N N . THR D 1 151 ? 22.024 33.768 35.085 1.00 77.30 148 THR D N 1
ATOM 7510 C CA . THR D 1 151 ? 21.420 34.923 35.756 1.00 74.99 148 THR D CA 1
ATOM 7511 C C . THR D 1 151 ? 22.068 35.056 37.115 1.00 74.79 148 THR D C 1
ATOM 7512 O O . THR D 1 151 ? 22.452 36.153 37.503 1.00 78.21 148 THR D O 1
ATOM 7516 N N . GLU D 1 152 ? 22.215 33.941 37.826 1.00 75.73 149 GLU D N 1
ATOM 7517 C CA . GLU D 1 152 ? 22.848 33.961 39.156 1.00 77.29 149 GLU D CA 1
ATOM 7518 C C . GLU D 1 152 ? 24.316 34.349 39.055 1.00 75.47 149 GLU D C 1
ATOM 7519 O O . GLU D 1 152 ? 24.867 34.952 39.972 1.00 77.54 149 GLU D O 1
ATOM 7525 N N . ALA D 1 153 ? 24.931 34.017 37.923 1.00 75.18 150 ALA D N 1
ATOM 7526 C CA . ALA D 1 153 ? 26.331 34.349 37.665 1.00 75.78 150 ALA D CA 1
ATOM 7527 C C . ALA D 1 153 ? 26.529 35.829 37.319 1.00 75.79 150 ALA D C 1
ATOM 7528 O O . ALA D 1 153 ? 27.646 36.240 37.007 1.00 77.96 150 ALA D O 1
ATOM 7530 N N . GLY D 1 154 ? 25.447 36.614 37.358 1.00 74.76 151 GLY D N 1
ATOM 7531 C CA . GLY D 1 154 ? 25.496 38.058 37.107 1.00 74.36 151 GLY D CA 1
ATOM 7532 C C . GLY D 1 154 ? 25.056 38.546 35.744 1.00 71.90 151 GLY D C 1
ATOM 7533 O O . GLY D 1 154 ? 25.086 39.748 35.487 1.00 70.35 151 GLY D O 1
ATOM 7534 N N . MET D 1 155 ? 24.624 37.635 34.876 1.00 73.19 152 MET D N 1
ATOM 7535 C CA . MET D 1 155 ? 24.222 38.018 33.529 1.00 72.81 152 MET D CA 1
ATOM 7536 C C . MET D 1 155 ? 22.714 38.304 33.472 1.00 72.68 152 MET D C 1
ATOM 7537 O O . MET D 1 155 ? 21.905 37.401 33.268 1.00 73.79 152 MET D O 1
ATOM 7542 N N . LEU D 1 156 ? 22.350 39.572 33.656 1.00 73.63 153 LEU D N 1
ATOM 7543 C CA . LEU D 1 156 ? 20.945 39.992 33.644 1.00 73.35 153 LEU D CA 1
ATOM 7544 C C . LEU D 1 156 ? 20.531 40.682 32.353 1.00 73.71 153 LEU D C 1
ATOM 7545 O O . LEU D 1 156 ? 19.382 41.102 32.213 1.00 76.45 153 LEU D O 1
ATOM 7550 N N . GLY D 1 157 ? 21.464 40.813 31.414 1.00 74.25 154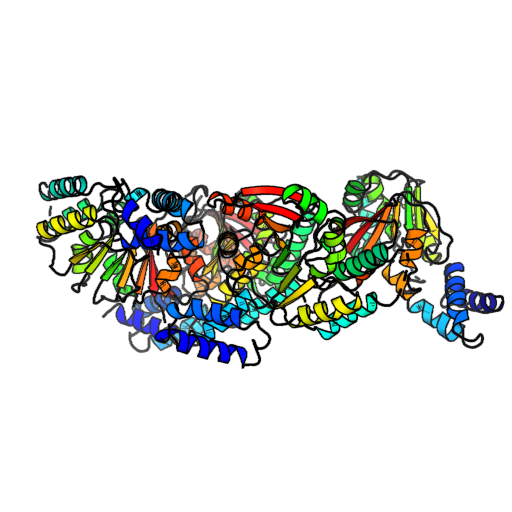 GLY D N 1
ATOM 7551 C CA . GLY D 1 157 ? 21.157 41.421 30.120 1.00 72.98 154 GLY D CA 1
ATOM 7552 C C . GLY D 1 157 ? 20.346 40.467 29.259 1.00 71.53 154 GLY D C 1
ATOM 7553 O O . GLY D 1 157 ? 19.905 39.419 29.729 1.00 70.65 154 GLY D O 1
ATOM 7554 N N . GLN D 1 158 ? 20.181 40.798 27.985 1.00 71.63 155 GLN D N 1
ATOM 7555 C CA . GLN D 1 158 ? 19.362 39.965 27.113 1.00 73.18 155 GLN D CA 1
ATOM 7556 C C . GLN D 1 158 ? 20.058 38.706 26.598 1.00 69.99 155 GLN D C 1
ATOM 7557 O O . GLN D 1 158 ? 21.242 38.727 26.272 1.00 71.96 155 GLN D O 1
ATOM 7563 N N . TYR D 1 159 ? 19.292 37.618 26.549 1.00 68.48 156 TYR D N 1
ATOM 7564 C CA . TYR D 1 159 ? 19.738 36.322 26.053 1.00 68.66 156 TYR D CA 1
ATOM 7565 C C . TYR D 1 159 ? 18.899 35.999 24.817 1.00 69.95 156 TYR D C 1
ATOM 7566 O O . TYR D 1 159 ? 17.690 35.825 24.921 1.00 70.69 156 TYR D O 1
ATOM 7575 N N . ILE D 1 160 ? 19.546 35.947 23.653 1.00 71.34 157 ILE D N 1
ATOM 7576 C CA . ILE D 1 160 ? 18.882 35.640 22.387 1.00 69.81 157 ILE D CA 1
ATOM 7577 C C . ILE D 1 160 ? 19.414 34.300 21.937 1.00 68.16 157 ILE D C 1
ATOM 7578 O O . ILE D 1 160 ? 20.567 34.197 21.563 1.00 68.25 157 ILE D O 1
ATOM 7583 N N . GLY D 1 161 ? 18.571 33.275 22.002 1.00 70.02 158 GLY D N 1
ATOM 7584 C CA . GLY D 1 161 ? 18.950 31.916 21.610 1.00 71.36 158 GLY D CA 1
ATOM 7585 C C . GLY D 1 161 ? 18.151 31.451 20.416 1.00 71.85 158 GLY D C 1
ATOM 7586 O O . GLY D 1 161 ? 16.941 31.628 20.379 1.00 74.76 158 GLY D O 1
ATOM 7587 N N . PHE D 1 162 ? 18.818 30.853 19.435 1.00 72.47 159 PHE D N 1
ATOM 7588 C CA . PHE D 1 162 ? 18.122 30.380 18.240 1.00 73.90 159 PHE D CA 1
ATOM 7589 C C . PHE D 1 162 ? 18.541 28.989 17.794 1.00 76.22 159 PHE D C 1
ATOM 7590 O O . PHE D 1 162 ? 19.653 28.545 18.069 1.00 77.87 159 PHE D O 1
ATOM 7598 N N . ASP D 1 163 ? 17.618 28.303 17.123 1.00 80.02 160 ASP D N 1
ATOM 7599 C CA . ASP D 1 163 ? 17.865 26.960 16.612 1.00 83.81 160 ASP D CA 1
ATOM 7600 C C . ASP D 1 163 ? 17.025 26.804 15.324 1.00 83.51 160 ASP D C 1
ATOM 7601 O O . ASP D 1 163 ? 16.341 27.742 14.926 1.00 78.91 160 ASP D O 1
ATOM 7606 N N . LEU D 1 164 ? 17.085 25.644 14.677 1.00 86.62 161 LEU D N 1
ATOM 7607 C CA . LEU D 1 164 ? 16.408 25.424 13.386 1.00 91.44 161 LEU D CA 1
ATOM 7608 C C . LEU D 1 164 ? 14.922 25.090 13.427 1.00 93.06 161 LEU D C 1
ATOM 7609 O O . LEU D 1 164 ? 14.124 25.697 12.710 1.00 92.13 161 LEU D O 1
ATOM 7614 N N . ASP D 1 165 ? 14.566 24.116 14.259 1.00 95.92 162 ASP D N 1
ATOM 7615 C CA . ASP D 1 165 ? 13.190 23.622 14.349 1.00 100.86 162 ASP D CA 1
ATOM 7616 C C . ASP D 1 165 ? 12.226 24.623 15.001 1.00 100.87 162 ASP D C 1
ATOM 7617 O O . ASP D 1 165 ? 12.408 25.006 16.155 1.00 100.47 162 ASP D O 1
ATOM 7622 N N . LYS D 1 166 ? 11.202 25.033 14.251 1.00 104.02 163 LYS D N 1
ATOM 7623 C CA . LYS D 1 166 ? 10.186 25.987 14.746 1.00 103.92 163 LYS D CA 1
ATOM 7624 C C . LYS D 1 166 ? 9.308 25.407 15.869 1.00 104.11 163 LYS D C 1
ATOM 7625 O O . LYS D 1 166 ? 8.831 26.150 16.726 1.00 102.08 163 LYS D O 1
ATOM 7631 N N . GLY D 1 167 ? 9.091 24.091 15.850 1.00 106.80 164 GLY D N 1
ATOM 7632 C CA . GLY D 1 167 ? 8.286 23.419 16.871 1.00 108.17 164 GLY D CA 1
ATOM 7633 C C . GLY D 1 167 ? 9.029 23.315 18.190 1.00 105.97 164 GLY D C 1
ATOM 7634 O O . GLY D 1 167 ? 8.411 23.284 19.253 1.00 107.44 164 GLY D O 1
ATOM 7635 N N . MET D 1 168 ? 10.359 23.248 18.115 1.00 103.47 165 MET D N 1
ATOM 7636 C CA . MET D 1 168 ? 11.200 23.175 19.303 1.00 101.23 165 MET D CA 1
ATOM 7637 C C . MET D 1 168 ? 11.231 24.548 19.977 1.00 96.47 165 MET D C 1
ATOM 7638 O O . MET D 1 168 ? 11.016 24.661 21.177 1.00 96.93 165 MET D O 1
ATOM 7643 N N . ILE D 1 169 ? 11.519 25.581 19.187 1.00 93.06 166 ILE D N 1
ATOM 7644 C CA . ILE D 1 169 ? 11.578 26.965 19.672 1.00 88.15 166 ILE D CA 1
ATOM 7645 C C . ILE D 1 169 ? 10.256 27.395 20.310 1.00 88.26 166 ILE D C 1
ATOM 7646 O O . ILE D 1 169 ? 10.242 28.049 21.347 1.00 84.97 166 ILE D O 1
ATOM 7651 N N . GLU D 1 170 ? 9.151 27.020 19.681 1.00 92.22 167 GLU D N 1
ATOM 7652 C CA . GLU D 1 170 ? 7.822 27.356 20.185 1.00 94.66 167 GLU D CA 1
ATOM 7653 C C . GLU D 1 170 ? 7.604 26.625 21.513 1.00 92.61 167 GLU D C 1
ATOM 7654 O O . GLU D 1 170 ? 7.108 27.211 22.469 1.00 92.86 167 GLU D O 1
ATOM 7660 N N . ALA D 1 171 ? 8.024 25.362 21.573 1.00 92.46 168 ALA D N 1
ATOM 7661 C CA . ALA D 1 171 ? 7.901 24.557 22.792 1.00 93.50 168 ALA D CA 1
ATOM 7662 C C . ALA D 1 171 ? 8.721 25.158 23.927 1.00 92.25 168 ALA D C 1
ATOM 7663 O O . ALA D 1 171 ? 8.275 25.175 25.073 1.00 95.05 168 ALA D O 1
ATOM 7665 N N . ILE D 1 172 ? 9.919 25.645 23.601 1.00 90.49 169 ILE D N 1
ATOM 7666 C CA . ILE D 1 172 ? 10.795 26.279 24.583 1.00 88.93 169 ILE D CA 1
ATOM 7667 C C . ILE D 1 172 ? 10.202 27.605 25.062 1.00 91.42 169 ILE D C 1
ATOM 7668 O O . ILE D 1 172 ? 10.363 27.969 26.223 1.00 92.25 169 ILE D O 1
ATOM 7673 N N . GLU D 1 173 ? 9.512 28.314 24.170 1.00 95.70 170 GLU D N 1
ATOM 7674 C CA . GLU D 1 173 ? 8.903 29.596 24.520 1.00 96.20 170 GLU D CA 1
ATOM 7675 C C . GLU D 1 173 ? 7.772 29.411 25.525 1.00 97.46 170 GLU D C 1
ATOM 7676 O O . GLU D 1 173 ? 7.732 30.094 26.547 1.00 94.84 170 GLU D O 1
ATOM 7682 N N . HIS D 1 174 ? 6.851 28.494 25.232 1.00 101.25 171 HIS D N 1
ATOM 7683 C CA . HIS D 1 174 ? 5.718 28.258 26.133 1.00 107.39 171 HIS D CA 1
ATOM 7684 C C . HIS D 1 174 ? 6.191 27.776 27.509 1.00 104.19 171 HIS D C 1
ATOM 7685 O O . HIS D 1 174 ? 5.606 28.137 28.529 1.00 105.13 171 HIS D O 1
ATOM 7692 N N . SER D 1 175 ? 7.253 26.973 27.524 1.00 100.43 172 SER D N 1
ATOM 7693 C CA . SER D 1 175 ? 7.812 26.451 28.772 1.00 98.39 172 SER D CA 1
ATOM 7694 C C . SER D 1 175 ? 8.524 27.539 29.583 1.00 95.27 172 SER D C 1
ATOM 7695 O O . SER D 1 175 ? 8.410 27.564 30.809 1.00 101.21 172 SER D O 1
ATOM 7698 N N . LEU D 1 176 ? 9.260 28.429 28.914 1.00 90.27 173 LEU D N 1
ATOM 7699 C CA . LEU D 1 176 ? 9.942 29.525 29.623 1.00 87.88 173 LEU D CA 1
ATOM 7700 C C . LEU D 1 176 ? 8.953 30.468 30.311 1.00 88.72 173 LEU D C 1
ATOM 7701 O O . LEU D 1 176 ? 9.299 31.104 31.311 1.00 89.84 173 LEU D O 1
ATOM 7706 N N . ARG D 1 177 ? 7.733 30.554 29.781 1.00 88.72 174 ARG D N 1
ATOM 7707 C CA . ARG D 1 177 ? 6.724 31.422 30.364 1.00 90.77 174 ARG D CA 1
ATOM 7708 C C . ARG D 1 177 ? 6.210 30.725 31.641 1.00 90.98 174 ARG D C 1
ATOM 7709 O O . ARG D 1 177 ? 6.061 31.350 32.688 1.00 89.94 174 ARG D O 1
ATOM 7717 N N . THR D 1 178 ? 5.942 29.426 31.539 1.00 93.09 175 THR D N 1
ATOM 7718 C CA . THR D 1 178 ? 5.451 28.641 32.677 1.00 95.97 175 THR D CA 1
ATOM 7719 C C . THR D 1 178 ? 6.398 28.727 33.883 1.00 95.68 175 THR D C 1
ATOM 7720 O O . THR D 1 178 ? 5.947 28.756 35.030 1.00 99.21 175 THR D O 1
ATOM 7724 N N . LEU D 1 179 ? 7.701 28.800 33.619 1.00 93.56 176 LEU D N 1
ATOM 7725 C CA . LEU D 1 179 ? 8.705 28.919 34.681 1.00 93.10 176 LEU D CA 1
ATOM 7726 C C . LEU D 1 179 ? 8.883 30.367 35.155 1.00 91.76 176 LEU D C 1
ATOM 7727 O O . LEU D 1 179 ? 9.793 30.649 35.942 1.00 87.95 176 LEU D O 1
ATOM 7732 N N . ASN D 1 180 ? 8.027 31.279 34.679 1.00 94.89 177 ASN D N 1
ATOM 7733 C CA . ASN D 1 180 ? 8.119 32.700 35.025 1.00 97.05 177 ASN D CA 1
ATOM 7734 C C . ASN D 1 180 ? 9.557 33.184 34.848 1.00 95.11 177 ASN D C 1
ATOM 7735 O O . ASN D 1 180 ? 10.126 33.825 35.736 1.00 93.95 177 ASN D O 1
ATOM 7740 N N . ALA D 1 181 ? 10.142 32.848 33.697 1.00 90.95 178 ALA D N 1
ATOM 7741 C CA . ALA D 1 181 ? 11.512 33.238 33.392 1.00 87.01 178 ALA D CA 1
ATOM 7742 C C . ALA D 1 181 ? 11.559 34.726 33.085 1.00 84.61 178 ALA D C 1
ATOM 7743 O O . ALA D 1 181 ? 10.552 35.289 32.651 1.00 84.49 178 ALA D O 1
ATOM 7745 N N . PRO D 1 182 ? 12.719 35.378 33.317 1.00 83.88 179 PRO D N 1
ATOM 7746 C CA . PRO D 1 182 ? 12.805 36.805 33.009 1.00 84.47 179 PRO D CA 1
ATOM 7747 C C . PRO D 1 182 ? 12.436 37.078 31.557 1.00 84.18 179 PRO D C 1
ATOM 7748 O O . PRO D 1 182 ? 12.676 36.234 30.692 1.00 85.31 179 PRO D O 1
ATOM 7752 N N . GLU D 1 183 ? 11.856 38.245 31.299 1.00 86.71 180 GLU D N 1
ATOM 7753 C CA . GLU D 1 183 ? 11.455 38.622 29.938 1.00 89.88 180 GLU D CA 1
ATOM 7754 C C . GLU D 1 183 ? 12.673 38.842 29.025 1.00 86.00 180 GLU D C 1
ATOM 7755 O O . GLU D 1 183 ? 12.524 38.969 27.812 1.00 88.93 180 GLU D O 1
ATOM 7761 N N . GLY D 1 184 ? 13.869 38.869 29.615 1.00 81.94 181 GLY D N 1
ATOM 7762 C CA . GLY D 1 184 ? 15.105 39.026 28.853 1.00 77.71 181 GLY D CA 1
ATOM 7763 C C . GLY D 1 184 ? 15.642 37.737 28.256 1.00 73.28 181 GLY D C 1
ATOM 7764 O O . GLY D 1 184 ? 16.639 37.771 27.553 1.00 72.04 181 GLY D O 1
ATOM 7765 N N . ILE D 1 185 ? 14.997 36.603 28.545 1.00 73.14 182 ILE D N 1
ATOM 7766 C CA . ILE D 1 185 ? 15.401 35.288 28.013 1.00 71.49 182 ILE D CA 1
ATOM 7767 C C . ILE D 1 185 ? 14.548 35.040 26.766 1.00 70.74 182 ILE D C 1
ATOM 7768 O O . ILE D 1 185 ? 13.444 34.501 26.854 1.00 72.51 182 ILE D O 1
ATOM 7773 N N . VAL D 1 186 ? 15.071 35.436 25.609 1.00 69.61 183 VAL D N 1
ATOM 7774 C CA . VAL D 1 186 ? 14.357 35.334 24.324 1.00 70.06 183 VAL D CA 1
ATOM 7775 C C . VAL D 1 186 ? 14.866 34.229 23.387 1.00 69.61 183 VAL D C 1
ATOM 7776 O O . VAL D 1 186 ? 16.065 33.970 23.305 1.00 66.87 183 VAL D O 1
ATOM 7780 N N . VAL D 1 187 ? 13.938 33.589 22.675 1.00 71.83 184 VAL D N 1
ATOM 7781 C CA . VAL D 1 187 ? 14.277 32.546 21.696 1.00 69.77 184 VAL D CA 1
ATOM 7782 C C . VAL D 1 187 ? 13.538 32.781 20.384 1.00 71.84 184 VAL D C 1
ATOM 7783 O O . VAL D 1 187 ? 12.456 33.364 20.353 1.00 72.07 184 VAL D O 1
ATOM 7787 N N . LYS D 1 188 ? 14.140 32.314 19.303 1.00 74.80 185 LYS D N 1
ATOM 7788 C CA . LYS D 1 188 ? 13.569 32.458 17.972 1.00 77.72 185 LYS D CA 1
ATOM 7789 C C . LYS D 1 188 ? 14.191 31.419 17.074 1.00 79.05 185 LYS D C 1
ATOM 7790 O O . LYS D 1 188 ? 15.160 30.790 17.470 1.00 77.06 185 LYS D O 1
ATOM 7796 N N . GLN D 1 189 ? 13.650 31.217 15.876 1.00 83.83 186 GLN D N 1
ATOM 7797 C CA . GLN D 1 189 ? 14.300 30.270 14.971 1.00 88.08 186 GLN D CA 1
ATOM 7798 C C . GLN D 1 189 ? 15.350 31.038 14.169 1.00 87.79 186 GLN D C 1
ATOM 7799 O O . GLN D 1 189 ? 15.141 32.194 13.795 1.00 89.49 186 GLN D O 1
ATOM 7805 N N . GLY D 1 190 ? 16.491 30.399 13.946 1.00 87.62 187 GLY D N 1
ATOM 7806 C CA . GLY D 1 190 ? 17.585 31.014 13.203 1.00 87.02 187 GLY D CA 1
ATOM 7807 C C . GLY D 1 190 ? 18.684 30.014 12.919 1.00 86.02 187 GLY D C 1
ATOM 7808 O O . GLY D 1 190 ? 18.740 28.951 13.538 1.00 87.59 187 GLY D O 1
ATOM 7809 N N . ASP D 1 191 ? 19.554 30.356 11.976 1.00 85.30 188 ASP D N 1
ATOM 7810 C CA . ASP D 1 191 ? 20.669 29.494 11.597 1.00 85.85 188 ASP D CA 1
ATOM 7811 C C . ASP D 1 191 ? 21.898 30.373 11.373 1.00 82.88 188 ASP D C 1
ATOM 7812 O O . ASP D 1 191 ? 21.918 31.210 10.470 1.00 81.25 188 ASP D O 1
ATOM 7817 N N . ILE D 1 192 ? 22.925 30.164 12.194 1.00 80.78 189 ILE D N 1
ATOM 7818 C CA . ILE D 1 192 ? 24.154 30.962 12.118 1.00 79.36 189 ILE D CA 1
ATOM 7819 C C . ILE D 1 192 ? 24.866 30.790 10.771 1.00 81.00 189 ILE D C 1
ATOM 7820 O O . ILE D 1 192 ? 25.641 31.650 10.356 1.00 82.97 189 ILE D O 1
ATOM 7825 N N . LEU D 1 193 ? 24.568 29.688 10.091 1.00 83.94 190 LEU D N 1
ATOM 7826 C CA . LEU D 1 193 ? 25.156 29.378 8.782 1.00 87.90 190 LEU D CA 1
ATOM 7827 C C . LEU D 1 193 ? 24.494 30.117 7.617 1.00 86.69 190 LEU D C 1
ATOM 7828 O O . LEU D 1 193 ? 25.167 30.501 6.669 1.00 86.56 190 LEU D O 1
ATOM 7833 N N . SER D 1 194 ? 23.177 30.298 7.698 1.00 87.43 191 SER D N 1
ATOM 7834 C CA . SER D 1 194 ? 22.381 30.944 6.639 1.00 88.56 191 SER D CA 1
ATOM 7835 C C . SER D 1 194 ? 22.110 32.429 6.846 1.00 87.62 191 SER D C 1
ATOM 7836 O O . SER D 1 194 ? 22.076 33.204 5.880 1.00 90.38 191 SER D O 1
ATOM 7839 N N . ASP D 1 195 ? 21.878 32.811 8.099 1.00 83.76 192 ASP D N 1
ATOM 7840 C CA . ASP D 1 195 ? 21.544 34.191 8.438 1.00 81.81 192 ASP D CA 1
ATOM 7841 C C . ASP D 1 195 ? 22.692 35.144 8.259 1.00 79.55 192 ASP D C 1
ATOM 7842 O O . ASP D 1 195 ? 23.838 34.718 8.244 1.00 81.52 192 ASP D O 1
ATOM 7847 N N . PRO D 1 196 ? 22.383 36.446 8.091 1.00 79.24 193 PRO D N 1
ATOM 7848 C CA . PRO D 1 196 ? 23.427 37.453 7.982 1.00 79.07 193 PRO D CA 1
ATOM 7849 C C . PRO D 1 196 ? 24.294 37.400 9.209 1.00 77.93 193 PRO D C 1
ATOM 7850 O O . PRO D 1 196 ? 23.772 37.180 10.302 1.00 81.47 193 PRO D O 1
ATOM 7854 N N . SER D 1 197 ? 25.600 37.573 9.047 1.00 83.40 194 SER D N 1
ATOM 7855 C CA . SER D 1 197 ? 26.492 37.552 10.202 1.00 82.71 194 SER D CA 1
ATOM 7856 C C . SER D 1 197 ? 26.111 38.747 11.080 1.00 82.57 194 SER D C 1
ATOM 7857 O O . SER D 1 197 ? 25.768 39.815 10.562 1.00 81.80 194 SER D O 1
ATOM 7860 N N . GLY D 1 198 ? 26.154 38.548 12.397 1.00 81.32 195 GLY D N 1
ATOM 7861 C CA . GLY D 1 198 ? 25.766 39.593 13.342 1.00 84.64 195 GLY D CA 1
ATOM 7862 C C . GLY D 1 198 ? 26.787 39.981 14.395 1.00 85.99 195 GLY D C 1
ATOM 7863 O O . GLY D 1 198 ? 27.967 39.661 14.295 1.00 84.84 195 GLY D O 1
ATOM 7864 N N . GLU D 1 199 ? 26.290 40.693 15.404 1.00 92.50 196 GLU D N 1
ATOM 7865 C CA . GLU D 1 199 ? 27.069 41.200 16.532 1.00 89.94 196 GLU D CA 1
ATOM 7866 C C . GLU D 1 199 ? 26.653 40.494 17.812 1.00 81.82 196 GLU D C 1
ATOM 7867 O O . GLU D 1 199 ? 25.501 40.087 17.966 1.00 80.40 196 GLU D O 1
ATOM 7873 N N . SER D 1 200 ? 27.593 40.379 18.740 1.00 77.56 197 SER D N 1
ATOM 7874 C CA . SER D 1 200 ? 27.346 39.751 20.034 1.00 75.14 197 SER D CA 1
ATOM 7875 C C . SER D 1 200 ? 28.347 40.215 21.068 1.00 72.96 197 SER D C 1
ATOM 7876 O O . SER D 1 200 ? 29.385 40.793 20.739 1.00 68.82 197 SER D O 1
ATOM 7879 N N . ASP D 1 201 ? 28.008 39.982 22.329 1.00 74.55 198 ASP D N 1
ATOM 7880 C CA . ASP D 1 201 ? 28.924 40.272 23.413 1.00 75.24 198 ASP D CA 1
ATOM 7881 C C . ASP D 1 201 ? 29.590 38.928 23.651 1.00 72.62 198 ASP D C 1
ATOM 7882 O O . ASP D 1 201 ? 30.769 38.764 23.353 1.00 76.03 198 ASP D O 1
ATOM 7887 N N . LEU D 1 202 ? 28.811 37.971 24.154 1.00 71.47 199 LEU D N 1
ATOM 7888 C CA . LEU D 1 202 ? 29.273 36.614 24.386 1.00 70.13 199 LEU D CA 1
ATOM 7889 C C . LEU D 1 202 ? 28.503 35.697 23.446 1.00 70.26 199 LEU D C 1
ATOM 7890 O O . LEU D 1 202 ? 27.279 35.625 23.524 1.00 71.05 199 LEU D O 1
ATOM 7895 N N . LEU D 1 203 ? 29.218 35.018 22.549 1.00 71.41 200 LEU D N 1
ATOM 7896 C CA . LEU D 1 203 ? 28.605 34.075 21.604 1.00 70.04 200 LEU D CA 1
ATOM 7897 C C . LEU D 1 203 ? 28.813 32.657 22.106 1.00 69.26 200 LEU D C 1
ATOM 7898 O O . LEU D 1 203 ? 29.938 32.266 22.385 1.00 70.90 200 LEU D O 1
ATOM 7903 N N . LEU D 1 204 ? 27.741 31.882 22.205 1.00 70.16 201 LEU D N 1
ATOM 7904 C CA . LEU D 1 204 ? 27.851 30.506 22.670 1.00 71.78 201 LEU D CA 1
ATOM 7905 C C . LEU D 1 204 ? 27.619 29.510 21.542 1.00 74.15 201 LEU D C 1
ATOM 7906 O O . LEU D 1 204 ? 26.552 29.508 20.924 1.00 77.44 201 LEU D O 1
ATOM 7911 N N . MET D 1 205 ? 28.636 28.692 21.262 1.00 74.58 202 MET D N 1
ATOM 7912 C CA . MET D 1 205 ? 28.544 27.606 20.292 1.00 75.66 202 MET D CA 1
ATOM 7913 C C . MET D 1 205 ? 28.764 26.334 21.095 1.00 74.71 202 MET D C 1
ATOM 7914 O O . MET D 1 205 ? 29.863 25.793 21.138 1.00 78.21 202 MET D O 1
ATOM 7919 N N . PHE D 1 206 ? 27.701 25.896 21.761 1.00 73.58 203 PHE D N 1
ATOM 7920 C CA . PHE D 1 206 ? 27.710 24.695 22.598 1.00 74.02 203 PHE D CA 1
ATOM 7921 C C . PHE D 1 206 ? 27.365 23.476 21.739 1.00 76.02 203 PHE D C 1
ATOM 7922 O O . PHE D 1 206 ? 26.224 23.328 21.301 1.00 78.00 203 PHE D O 1
ATOM 7930 N N . LYS D 1 207 ? 28.359 22.615 21.500 1.00 75.34 204 LYS D N 1
ATOM 7931 C CA . LYS D 1 207 ? 28.186 21.421 20.676 1.00 75.41 204 LYS D CA 1
ATOM 7932 C C . LYS D 1 207 ? 27.570 21.802 19.338 1.00 74.21 204 LYS D C 1
ATOM 7933 O O . LYS D 1 207 ? 26.452 21.408 19.020 1.00 76.59 204 LYS D O 1
ATOM 7939 N N . LEU D 1 208 ? 28.310 22.590 18.567 1.00 72.43 205 LEU D N 1
ATOM 7940 C CA . LEU D 1 208 ? 27.830 23.036 17.270 1.00 72.22 205 LEU D CA 1
ATOM 7941 C C . LEU D 1 208 ? 28.932 23.109 16.200 1.00 70.84 205 LEU D C 1
ATOM 7942 O O . LEU D 1 208 ? 28.676 22.812 15.043 1.00 74.08 205 LEU D O 1
ATOM 7947 N N . TYR D 1 209 ? 30.148 23.486 16.583 1.00 69.50 206 TYR D N 1
ATOM 7948 C CA . TYR D 1 209 ? 31.258 23.618 15.621 1.00 69.90 206 TYR D CA 1
ATOM 7949 C C . TYR D 1 209 ? 31.466 22.388 14.717 1.00 73.64 206 TYR D C 1
ATOM 7950 O O . TYR D 1 209 ? 31.546 22.528 13.487 1.00 72.39 206 TYR D O 1
ATOM 7959 N N . THR D 1 210 ? 31.550 21.196 15.312 1.00 75.56 207 THR D N 1
ATOM 7960 C CA . THR D 1 210 ? 31.761 19.983 14.505 1.00 78.59 207 THR D CA 1
ATOM 7961 C C . THR D 1 210 ? 30.550 19.718 13.615 1.00 79.56 207 THR D C 1
ATOM 7962 O O . THR D 1 210 ? 30.687 19.206 12.506 1.00 84.88 207 THR D O 1
ATOM 7966 N N . LEU D 1 211 ? 29.367 20.063 14.117 1.00 80.14 208 LEU D N 1
ATOM 7967 C CA . LEU D 1 211 ? 28.130 19.883 13.368 1.00 81.47 208 LEU D CA 1
ATOM 7968 C C . LEU D 1 211 ? 28.096 20.858 12.197 1.00 79.48 208 LEU D C 1
ATOM 7969 O O . LEU D 1 211 ? 27.635 20.508 11.121 1.00 80.14 208 LEU D O 1
ATOM 7974 N N . LEU D 1 212 ? 28.583 22.081 12.413 1.00 76.89 209 LEU D N 1
ATOM 7975 C CA . LEU D 1 212 ? 28.625 23.085 11.346 1.00 75.38 209 LEU D CA 1
ATOM 7976 C C . LEU D 1 212 ? 29.508 22.604 10.221 1.00 74.96 209 LEU D C 1
ATOM 7977 O O . LEU D 1 212 ? 29.117 22.686 9.065 1.00 75.46 209 LEU D O 1
ATOM 7982 N N . ASP D 1 213 ? 30.699 22.114 10.564 1.00 77.16 210 ASP D N 1
ATOM 7983 C CA . ASP D 1 213 ? 31.617 21.566 9.564 1.00 79.15 210 ASP D CA 1
ATOM 7984 C C . ASP D 1 213 ? 30.923 20.423 8.815 1.00 80.49 210 ASP D C 1
ATOM 7985 O O . ASP D 1 213 ? 31.085 20.295 7.609 1.00 82.14 210 ASP D O 1
ATOM 7990 N N . ARG D 1 214 ? 30.134 19.615 9.528 1.00 81.14 211 ARG D N 1
ATOM 7991 C CA . ARG D 1 214 ? 29.400 18.516 8.893 1.00 84.28 211 ARG D CA 1
ATOM 7992 C C . ARG D 1 214 ? 28.359 19.077 7.904 1.00 83.66 211 ARG D C 1
ATOM 7993 O O . ARG D 1 214 ? 28.275 18.616 6.771 1.00 85.33 211 ARG D O 1
ATOM 8001 N N . GLN D 1 215 ? 27.584 20.073 8.339 1.00 83.28 212 GLN D N 1
ATOM 8002 C CA . GLN D 1 215 ? 26.572 20.726 7.488 1.00 82.81 212 GLN D CA 1
ATOM 8003 C C . GLN D 1 215 ? 27.227 21.350 6.264 1.00 81.34 212 GLN D C 1
ATOM 8004 O O . GLN D 1 215 ? 26.674 21.324 5.171 1.00 84.03 212 GLN D O 1
ATOM 8010 N N . GLU D 1 216 ? 28.414 21.907 6.466 1.00 78.76 213 GLU D N 1
ATOM 8011 C CA . GLU D 1 216 ? 29.186 22.519 5.394 1.00 79.04 213 GLU D CA 1
ATOM 8012 C C . GLU D 1 216 ? 30.662 22.609 5.781 1.00 78.60 213 GLU D C 1
ATOM 8013 O O . GLU D 1 216 ? 31.009 23.207 6.795 1.00 79.41 213 GLU D O 1
ATOM 8019 N N . GLU D 1 217 ? 31.521 22.023 4.951 1.00 80.43 214 GLU D N 1
ATOM 8020 C CA . GLU D 1 217 ? 32.961 21.986 5.195 1.00 79.23 214 GLU D CA 1
ATOM 8021 C C . GLU D 1 217 ? 33.532 23.377 5.474 1.00 77.69 214 GLU D C 1
ATOM 8022 O O . GLU D 1 217 ? 33.172 24.343 4.811 1.00 80.74 214 GLU D O 1
ATOM 8028 N N . ALA D 1 218 ? 34.380 23.469 6.497 1.00 75.22 215 ALA D N 1
ATOM 8029 C CA . ALA D 1 218 ? 35.048 24.719 6.891 1.00 74.23 215 ALA D CA 1
ATOM 8030 C C . ALA D 1 218 ? 34.141 25.861 7.388 1.00 75.34 215 ALA D C 1
ATOM 8031 O O . ALA D 1 218 ? 34.648 26.948 7.698 1.00 75.92 215 ALA D O 1
ATOM 8033 N N . SER D 1 219 ? 32.830 25.628 7.494 1.00 75.78 216 SER D N 1
ATOM 8034 C CA . SER D 1 219 ? 31.912 26.698 7.927 1.00 74.84 216 SER D CA 1
ATOM 8035 C C . SER D 1 219 ? 32.112 27.099 9.387 1.00 72.00 216 SER D C 1
ATOM 8036 O O . SER D 1 219 ? 31.868 28.243 9.751 1.00 72.73 216 SER D O 1
ATOM 8039 N N . GLY D 1 220 ? 32.552 26.157 10.214 1.00 70.82 217 GLY D N 1
ATOM 8040 C CA . GLY D 1 220 ? 32.806 26.434 11.623 1.00 69.30 217 GLY D CA 1
ATOM 8041 C C . GLY D 1 220 ? 33.735 27.619 11.807 1.00 69.01 217 GLY D C 1
ATOM 8042 O O . GLY D 1 220 ? 33.369 28.608 12.441 1.00 74.42 217 GLY D O 1
ATOM 8043 N N . LEU D 1 221 ? 34.935 27.528 11.242 1.00 69.38 218 LEU D N 1
ATOM 8044 C CA . LEU D 1 221 ? 35.913 28.610 11.352 1.00 67.71 218 LEU D CA 1
ATOM 8045 C C . LEU D 1 221 ? 35.476 29.862 10.577 1.00 69.93 218 LEU D C 1
ATOM 8046 O O . LEU D 1 221 ? 35.743 30.975 11.025 1.00 69.27 218 LEU D O 1
ATOM 8051 N N . LYS D 1 222 ? 34.806 29.691 9.433 1.00 73.58 219 LYS D N 1
ATOM 8052 C CA . LYS D 1 222 ? 34.355 30.852 8.645 1.00 77.09 219 LYS D CA 1
ATOM 8053 C C . LYS D 1 222 ? 33.454 31.726 9.521 1.00 76.23 219 LYS D C 1
ATOM 8054 O O . LYS D 1 222 ? 33.641 32.942 9.608 1.00 75.58 219 LYS D O 1
ATOM 8060 N N . ILE D 1 223 ? 32.485 31.082 10.169 1.00 74.59 220 ILE D N 1
ATOM 8061 C CA . ILE D 1 223 ? 31.538 31.758 11.045 1.00 74.34 220 ILE D CA 1
ATOM 8062 C C . ILE D 1 223 ? 32.238 32.498 12.162 1.00 73.13 220 ILE D C 1
ATOM 8063 O O . ILE D 1 223 ? 31.963 33.669 12.375 1.00 74.45 220 ILE D O 1
ATOM 8068 N N . LEU D 1 224 ? 33.149 31.827 12.862 1.00 74.02 221 LEU D N 1
ATOM 8069 C CA . LEU D 1 224 ? 33.889 32.467 13.957 1.00 72.89 221 LEU D CA 1
ATOM 8070 C C . LEU D 1 224 ? 34.660 33.703 13.514 1.00 74.18 221 LEU D C 1
ATOM 8071 O O . LEU D 1 224 ? 34.997 34.543 14.344 1.00 78.24 221 LEU D O 1
ATOM 8076 N N . GLN D 1 225 ? 34.925 33.811 12.213 1.00 75.52 222 GLN D N 1
ATOM 8077 C CA . GLN D 1 225 ? 35.635 34.965 11.653 1.00 77.58 222 GLN D CA 1
ATOM 8078 C C . GLN D 1 225 ? 34.693 36.005 11.039 1.00 77.83 222 GLN D C 1
ATOM 8079 O O . GLN D 1 225 ? 35.034 37.186 11.005 1.00 76.22 222 GLN D O 1
ATOM 8085 N N . GLU D 1 226 ? 33.527 35.574 10.547 1.00 79.21 223 GLU D N 1
ATOM 8086 C CA . GLU D 1 226 ? 32.549 36.512 9.947 1.00 81.19 223 GLU D CA 1
ATOM 8087 C C . GLU D 1 226 ? 31.664 37.190 11.000 1.00 77.84 223 GLU D C 1
ATOM 8088 O O . GLU D 1 226 ? 31.341 38.362 10.857 1.00 77.06 223 GLU D O 1
ATOM 8094 N N . TRP D 1 227 ? 31.260 36.450 12.032 1.00 77.90 224 TRP D N 1
ATOM 8095 C CA . TRP D 1 227 ? 30.493 37.028 13.152 1.00 80.18 224 TRP D CA 1
ATOM 8096 C C . TRP D 1 227 ? 31.422 37.837 14.013 1.00 78.69 224 TRP D C 1
ATOM 8097 O O . TRP D 1 227 ? 32.599 37.517 14.109 1.00 81.69 224 TRP D O 1
ATOM 8108 N N . LYS D 1 228 ? 30.896 38.888 14.632 1.00 80.81 225 LYS D N 1
ATOM 8109 C CA . LYS D 1 228 ? 31.690 39.704 15.530 1.00 82.35 225 LYS D CA 1
ATOM 8110 C C . LYS D 1 228 ? 31.187 39.492 16.952 1.00 75.00 225 LYS D C 1
ATOM 8111 O O . LYS D 1 228 ? 29.993 39.480 17.201 1.00 72.11 225 LYS D O 1
ATOM 8117 N N . TYR D 1 229 ? 32.128 39.320 17.869 1.00 72.63 226 TYR D N 1
ATOM 8118 C CA . TYR D 1 229 ? 31.844 39.090 19.276 1.00 73.26 226 TYR D CA 1
ATOM 8119 C C . TYR D 1 229 ? 33.051 39.502 20.114 1.00 76.10 226 TYR D C 1
ATOM 8120 O O . TYR D 1 229 ? 34.160 39.592 19.592 1.00 82.49 226 TYR D O 1
ATOM 8129 N N . LYS D 1 230 ? 32.847 39.767 21.400 1.00 78.55 227 LYS D N 1
ATOM 8130 C CA . LYS D 1 230 ? 33.978 40.085 22.277 1.00 81.46 227 LYS D CA 1
ATOM 8131 C C .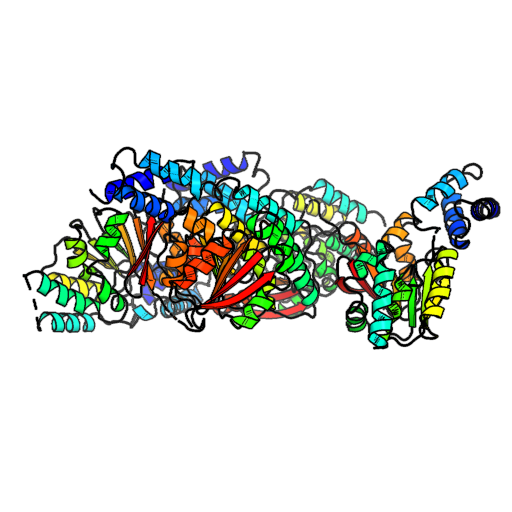 LYS D 1 230 ? 34.629 38.784 22.720 1.00 76.81 227 LYS D C 1
ATOM 8132 O O . LYS D 1 230 ? 35.852 38.695 22.808 1.00 79.88 227 LYS D O 1
ATOM 8138 N N . ASN D 1 231 ? 33.794 37.786 22.989 1.00 71.64 228 ASN D N 1
ATOM 8139 C CA . ASN D 1 231 ? 34.240 36.453 23.376 1.00 69.26 228 ASN D CA 1
ATOM 8140 C C . ASN D 1 231 ? 33.251 35.431 22.848 1.00 68.41 228 ASN D C 1
ATOM 8141 O O . ASN D 1 231 ? 32.036 35.684 22.818 1.00 64.10 228 ASN D O 1
ATOM 8146 N N . ALA D 1 232 ? 33.775 34.285 22.419 1.00 67.46 229 ALA D N 1
ATOM 8147 C CA . ALA D 1 232 ? 32.953 33.183 21.930 1.00 67.48 229 ALA D CA 1
ATOM 8148 C C . ALA D 1 232 ? 33.327 31.936 22.730 1.00 68.39 229 ALA D C 1
ATOM 8149 O O . ALA D 1 232 ? 34.487 31.769 23.100 1.00 71.12 229 ALA D O 1
ATOM 8151 N N . VAL D 1 233 ? 32.349 31.082 23.024 1.00 68.20 230 VAL D N 1
ATOM 8152 C CA . VAL D 1 233 ? 32.598 29.872 23.802 1.00 69.06 230 VAL D CA 1
ATOM 8153 C C . VAL D 1 233 ? 32.220 28.662 22.961 1.00 71.33 230 VAL D C 1
ATOM 8154 O O . VAL D 1 233 ? 31.035 28.381 22.772 1.00 71.55 230 VAL D O 1
ATOM 8158 N N . ILE D 1 234 ? 33.245 27.957 22.464 1.00 73.16 231 ILE D N 1
ATOM 8159 C CA . ILE D 1 234 ? 33.069 26.781 21.611 1.00 71.68 231 ILE D CA 1
ATOM 8160 C C . ILE D 1 234 ? 33.218 25.540 22.496 1.00 73.24 231 ILE D C 1
ATOM 8161 O O . ILE D 1 234 ? 34.211 25.400 23.216 1.00 70.74 231 ILE D O 1
ATOM 8166 N N . SER D 1 235 ? 32.244 24.638 22.420 1.00 75.16 232 SER D N 1
ATOM 8167 C CA . SER D 1 235 ? 32.211 23.429 23.239 1.00 74.43 232 SER D CA 1
ATOM 8168 C C . SER D 1 235 ? 32.287 22.129 22.440 1.00 76.00 232 SER D C 1
ATOM 8169 O O . SER D 1 235 ? 31.744 22.033 21.336 1.00 77.97 232 SER D O 1
ATOM 8172 N N . PHE D 1 236 ? 32.956 21.134 23.030 1.00 75.59 233 PHE D N 1
ATOM 8173 C CA . PHE D 1 236 ? 33.130 19.804 22.438 1.00 74.43 233 PHE D CA 1
ATOM 8174 C C . PHE D 1 236 ? 33.014 18.752 23.535 1.00 80.55 233 PHE D C 1
ATOM 8175 O O . PHE D 1 236 ? 33.376 19.029 24.678 1.00 81.07 233 PHE D O 1
ATOM 8183 N N . PRO D 1 237 ? 32.531 17.535 23.201 1.00 86.36 234 PRO D N 1
ATOM 8184 C CA . PRO D 1 237 ? 32.447 16.503 24.233 1.00 92.10 234 PRO D CA 1
ATOM 8185 C C . PRO D 1 237 ? 33.802 15.826 24.457 1.00 99.40 234 PRO D C 1
ATOM 8186 O O . PRO D 1 237 ? 34.750 16.086 23.711 1.00 102.43 234 PRO D O 1
ATOM 8190 N N . ILE D 1 238 ? 33.890 14.966 25.471 1.00 108.46 235 ILE D N 1
ATOM 8191 C CA . ILE D 1 238 ? 35.137 14.261 25.784 1.00 111.67 235 ILE D CA 1
ATOM 8192 C C . ILE D 1 238 ? 34.918 12.744 25.789 1.00 121.23 235 ILE D C 1
ATOM 8193 O O . ILE D 1 238 ? 34.280 12.207 26.698 1.00 124.69 235 ILE D O 1
ATOM 8198 N N . LYS D 1 239 ? 35.451 12.075 24.763 1.00 127.45 236 LYS D N 1
ATOM 8199 C CA . LYS D 1 239 ? 35.360 10.616 24.614 1.00 134.80 236 LYS D CA 1
ATOM 8200 C C . LYS D 1 239 ? 36.645 9.958 25.123 1.00 139.44 236 LYS D C 1
ATOM 8201 O O . LYS D 1 239 ? 36.735 8.731 25.225 1.00 144.42 236 LYS D O 1
ATOM 8207 N N . ARG D 1 244 ? 41.874 5.764 28.318 1.00 158.46 241 ARG D N 1
ATOM 8208 C CA . ARG D 1 244 ? 42.125 4.391 28.746 1.00 165.58 241 ARG D CA 1
ATOM 8209 C C . ARG D 1 244 ? 41.462 3.429 27.742 1.00 165.41 241 ARG D C 1
ATOM 8210 O O . ARG D 1 244 ? 40.860 2.418 28.119 1.00 167.36 241 ARG D O 1
ATOM 8218 N N . ASP D 1 245 ? 41.592 3.758 26.456 1.00 161.30 242 ASP D N 1
ATOM 8219 C CA . ASP D 1 245 ? 40.998 2.958 25.377 1.00 161.47 242 ASP D CA 1
ATOM 8220 C C . ASP D 1 245 ? 41.624 3.250 24.002 1.00 157.59 242 ASP D C 1
ATOM 8221 O O . ASP D 1 245 ? 42.259 4.291 23.805 1.00 155.42 242 ASP D O 1
ATOM 8226 N N . VAL D 1 246 ? 41.419 2.326 23.062 1.00 154.30 243 VAL D N 1
ATOM 8227 C CA . VAL D 1 246 ? 41.961 2.439 21.699 1.00 148.82 243 VAL D CA 1
ATOM 8228 C C . VAL D 1 246 ? 41.315 3.605 20.934 1.00 142.70 243 VAL D C 1
ATOM 8229 O O . VAL D 1 246 ? 40.198 4.024 21.257 1.00 141.29 243 VAL D O 1
ATOM 8233 N N . GLY D 1 247 ? 42.035 4.136 19.942 1.00 136.76 244 GLY D N 1
ATOM 8234 C CA . GLY D 1 247 ? 41.534 5.236 19.104 1.00 129.82 244 GLY D CA 1
ATOM 8235 C C . GLY D 1 247 ? 40.518 4.693 18.117 1.00 127.24 244 GLY D C 1
ATOM 8236 O O . GLY D 1 247 ? 40.830 4.460 16.947 1.00 124.80 244 GLY D O 1
ATOM 8237 N N . MET D 1 248 ? 39.296 4.503 18.609 1.00 126.03 245 MET D N 1
ATOM 8238 C CA . MET D 1 248 ? 38.193 3.934 17.833 1.00 124.74 245 MET D CA 1
ATOM 8239 C C . MET D 1 248 ? 37.207 4.986 17.294 1.00 121.42 245 MET D C 1
ATOM 8240 O O . MET D 1 248 ? 36.254 4.638 16.593 1.00 121.15 245 MET D O 1
ATOM 8245 N N . GLU D 1 249 ? 37.432 6.261 17.622 1.00 114.40 246 GLU D N 1
ATOM 8246 C CA . GLU D 1 249 ? 36.581 7.348 17.133 1.00 111.72 246 GLU D CA 1
ATOM 8247 C C . GLU D 1 249 ? 37.426 8.567 16.797 1.00 102.04 246 GLU D C 1
ATOM 8248 O O . GLU D 1 249 ? 38.508 8.734 17.349 1.00 104.21 246 GLU D O 1
ATOM 8254 N N . GLU D 1 250 ? 36.941 9.405 15.880 1.00 94.55 247 GLU D N 1
ATOM 8255 C CA . GLU D 1 250 ? 37.665 10.633 15.519 1.00 88.18 247 GLU D CA 1
ATOM 8256 C C . GLU D 1 250 ? 37.584 11.691 16.576 1.00 84.76 247 GLU D C 1
ATOM 8257 O O . GLU D 1 250 ? 36.516 12.015 17.078 1.00 86.38 247 GLU D O 1
ATOM 8263 N N . ASN D 1 251 ? 38.745 12.245 16.876 1.00 81.60 248 ASN D N 1
ATOM 8264 C CA . ASN D 1 251 ? 38.877 13.281 17.855 1.00 76.72 248 ASN D CA 1
ATOM 8265 C C . ASN D 1 251 ? 38.589 14.586 17.142 1.00 73.05 248 ASN D C 1
ATOM 8266 O O . ASN D 1 251 ? 39.471 15.166 16.518 1.00 69.13 248 ASN D O 1
ATOM 8271 N N . TYR D 1 252 ? 37.338 15.026 17.206 1.00 75.27 249 TYR D N 1
ATOM 8272 C CA . TYR D 1 252 ? 36.952 16.276 16.561 1.00 74.42 249 TYR D CA 1
ATOM 8273 C C . TYR D 1 252 ? 37.408 17.503 17.332 1.00 73.15 249 TYR D C 1
ATOM 8274 O O . TYR D 1 252 ? 37.533 18.579 16.739 1.00 74.40 249 TYR D O 1
ATOM 8283 N N . THR D 1 253 ? 37.673 17.348 18.633 1.00 72.64 250 THR D N 1
ATOM 8284 C CA . THR D 1 253 ? 38.157 18.485 19.433 1.00 71.82 250 THR D CA 1
ATOM 8285 C C . THR D 1 253 ? 39.571 18.926 18.990 1.00 71.63 250 THR D C 1
ATOM 8286 O O . THR D 1 253 ? 39.840 20.117 18.911 1.00 72.51 250 THR D O 1
ATOM 8290 N N . VAL D 1 254 ? 40.444 17.991 18.631 1.00 74.77 251 VAL D N 1
ATOM 8291 C CA . VAL D 1 254 ? 41.798 18.376 18.189 1.00 75.21 251 VAL D CA 1
ATOM 8292 C C . VAL D 1 254 ? 41.801 19.017 16.776 1.00 74.94 251 VAL D C 1
ATOM 8293 O O . VAL D 1 254 ? 42.743 19.740 16.430 1.00 72.93 251 VAL D O 1
ATOM 8297 N N . LYS D 1 255 ? 40.768 18.757 15.964 1.00 75.77 252 LYS D N 1
ATOM 8298 C CA . LYS D 1 255 ? 40.696 19.370 14.627 1.00 76.91 252 LYS D CA 1
ATOM 8299 C C . LYS D 1 255 ? 40.404 20.846 14.849 1.00 76.22 252 LYS D C 1
ATOM 8300 O O . LYS D 1 255 ? 40.953 21.700 14.160 1.00 77.87 252 LYS D O 1
ATOM 8306 N N . PHE D 1 256 ? 39.552 21.142 15.830 1.00 73.20 253 PHE D N 1
ATOM 8307 C CA . PHE D 1 256 ? 39.228 22.522 16.136 1.00 70.38 253 PHE D CA 1
ATOM 8308 C C . PHE D 1 256 ? 40.473 23.282 16.541 1.00 71.14 253 PHE D C 1
ATOM 8309 O O . PHE D 1 256 ? 40.806 24.302 15.937 1.00 73.46 253 PHE D O 1
ATOM 8317 N N . GLU D 1 257 ? 41.165 22.792 17.561 1.00 72.73 254 GLU D N 1
ATOM 8318 C CA . GLU D 1 257 ? 42.375 23.496 18.006 1.00 73.69 254 GLU D CA 1
ATOM 8319 C C . GLU D 1 257 ? 43.472 23.542 16.938 1.00 72.42 254 GLU D C 1
ATOM 8320 O O . GLU D 1 257 ? 44.335 24.407 16.983 1.00 76.51 254 GLU D O 1
ATOM 8326 N N . ASN D 1 258 ? 43.399 22.655 15.954 1.00 71.41 255 ASN D N 1
ATOM 8327 C CA . ASN D 1 258 ? 44.334 22.702 14.841 1.00 71.97 255 ASN D CA 1
ATOM 8328 C C . ASN D 1 258 ? 43.856 23.760 13.830 1.00 74.07 255 ASN D C 1
ATOM 8329 O O . ASN D 1 258 ? 44.672 24.468 13.251 1.00 79.22 255 ASN D O 1
ATOM 8334 N N . ASP D 1 259 ? 42.541 23.844 13.598 1.00 73.01 256 ASP D N 1
ATOM 8335 C CA . ASP D 1 259 ? 41.969 24.840 12.668 1.00 72.56 256 ASP D CA 1
ATOM 8336 C C . ASP D 1 259 ? 42.391 26.259 13.023 1.00 73.05 256 ASP D C 1
ATOM 8337 O O . ASP D 1 259 ? 42.625 27.074 12.129 1.00 72.95 256 ASP D O 1
ATOM 8342 N N . LEU D 1 260 ? 42.485 26.540 14.329 1.00 74.64 257 LEU D N 1
ATOM 8343 C CA . LEU D 1 260 ? 42.874 27.866 14.838 1.00 74.30 257 LEU D CA 1
ATOM 8344 C C . LEU D 1 260 ? 44.355 28.231 14.647 1.00 75.13 257 LEU D C 1
ATOM 8345 O O . LEU D 1 260 ? 44.742 29.372 14.900 1.00 75.03 257 LEU D O 1
ATOM 8350 N N . VAL D 1 261 ? 45.176 27.272 14.226 1.00 75.88 258 VAL D N 1
ATOM 8351 C CA . VAL D 1 261 ? 46.609 27.499 14.046 1.00 80.02 258 VAL D CA 1
ATOM 8352 C C . VAL D 1 261 ? 46.918 28.685 13.146 1.00 84.63 258 VAL D C 1
ATOM 8353 O O . VAL D 1 261 ? 47.721 29.549 13.517 1.00 90.63 258 VAL D O 1
ATOM 8357 N N . GLY D 1 262 ? 46.282 28.733 11.981 1.00 85.70 259 GLY D N 1
ATOM 8358 C CA . GLY D 1 262 ? 46.513 29.825 11.034 1.00 90.90 259 GLY D CA 1
ATOM 8359 C C . GLY D 1 262 ? 45.550 30.995 11.154 1.00 91.52 259 GLY D C 1
ATOM 8360 O O . GLY D 1 262 ? 45.547 31.877 10.293 1.00 94.61 259 GLY D O 1
ATOM 8361 N N . SER D 1 263 ? 44.761 31.026 12.230 1.00 90.51 260 SER D N 1
ATOM 8362 C CA . SER D 1 263 ? 43.760 32.073 12.415 1.00 91.36 260 SER D CA 1
ATOM 8363 C C . SER D 1 263 ? 44.219 33.246 13.290 1.00 92.93 260 SER D C 1
ATOM 8364 O O . SER D 1 263 ? 45.320 33.263 13.840 1.00 94.42 260 SER D O 1
ATOM 8367 N N . ASP D 1 264 ? 43.321 34.219 13.378 1.00 96.53 261 ASP D N 1
ATOM 8368 C CA . ASP D 1 264 ? 43.457 35.446 14.148 1.00 96.16 261 ASP D CA 1
ATOM 8369 C C . ASP D 1 264 ? 42.883 35.212 15.553 1.00 92.49 261 ASP D C 1
ATOM 8370 O O . ASP D 1 264 ? 43.149 35.964 16.483 1.00 92.30 261 ASP D O 1
ATOM 8375 N N . LEU D 1 265 ? 42.081 34.160 15.688 1.00 90.03 262 LEU D N 1
ATOM 8376 C CA . LEU D 1 265 ? 41.436 33.813 16.940 1.00 84.46 262 LEU D CA 1
ATOM 8377 C C . LEU D 1 265 ? 42.429 33.345 17.966 1.00 81.56 262 LEU D C 1
ATOM 8378 O O . LEU D 1 265 ? 43.223 32.465 17.688 1.00 85.05 262 LEU D O 1
ATOM 8383 N N . ARG D 1 266 ? 42.374 33.934 19.154 1.00 82.60 263 ARG D N 1
ATOM 8384 C CA . ARG D 1 266 ? 43.234 33.543 20.261 1.00 84.14 263 ARG D CA 1
ATOM 8385 C C . ARG D 1 266 ? 42.436 32.700 21.239 1.00 79.79 263 ARG D C 1
ATOM 8386 O O . ARG D 1 266 ? 41.244 32.933 21.432 1.00 79.25 263 ARG D O 1
ATOM 8394 N N . ILE D 1 267 ? 43.091 31.722 21.852 1.00 77.15 264 ILE D N 1
ATOM 8395 C CA . ILE D 1 267 ? 42.448 30.873 22.844 1.00 76.72 264 ILE D CA 1
ATOM 8396 C C . ILE D 1 267 ? 42.764 31.501 24.181 1.00 77.58 264 ILE D C 1
ATOM 8397 O O . ILE D 1 267 ? 43.886 31.417 24.651 1.00 80.06 264 ILE D O 1
ATOM 8402 N N . MET D 1 268 ? 41.777 32.147 24.781 1.00 79.19 265 MET D N 1
ATOM 8403 C CA . MET D 1 268 ? 41.964 32.799 26.064 1.00 81.79 265 MET D CA 1
ATOM 8404 C C . MET D 1 268 ? 42.082 31.776 27.181 1.00 82.88 265 MET D C 1
ATOM 8405 O O . MET D 1 268 ? 42.960 31.878 28.050 1.00 82.44 265 MET D O 1
ATOM 8410 N N . GLN D 1 269 ? 41.193 30.791 27.151 1.00 80.86 266 GLN D N 1
ATOM 8411 C CA . GLN D 1 269 ? 41.173 29.764 28.172 1.00 81.83 266 GLN D CA 1
ATOM 8412 C C . GLN D 1 269 ? 40.524 28.502 27.627 1.00 78.03 266 GLN D C 1
ATOM 8413 O O . GLN D 1 269 ? 39.770 28.538 26.664 1.00 73.66 266 GLN D O 1
ATOM 8419 N N . LYS D 1 270 ? 40.853 27.390 28.266 1.00 80.83 267 LYS D N 1
ATOM 8420 C CA . LYS D 1 270 ? 40.344 26.082 27.930 1.00 80.73 267 LYS D CA 1
ATOM 8421 C C . LYS D 1 270 ? 39.868 25.507 29.263 1.00 80.65 267 LYS D C 1
ATOM 8422 O O . LYS D 1 270 ? 40.652 25.414 30.202 1.00 84.41 267 LYS D O 1
ATOM 8428 N N . LEU D 1 271 ? 38.583 25.169 29.356 1.00 79.40 268 LEU D N 1
ATOM 8429 C CA . LEU D 1 271 ? 37.994 24.644 30.594 1.00 81.33 268 LEU D CA 1
ATOM 8430 C C . LEU D 1 271 ? 37.425 23.253 30.411 1.00 82.94 268 LEU D C 1
ATOM 8431 O O . LEU D 1 271 ? 36.837 22.956 29.381 1.00 85.93 268 LEU D O 1
ATOM 8436 N N . LYS D 1 272 ? 37.583 22.420 31.431 1.00 85.84 269 LYS D N 1
ATOM 8437 C CA . LYS D 1 272 ? 37.064 21.062 31.429 1.00 87.43 269 LYS D CA 1
ATOM 8438 C C . LYS D 1 272 ? 36.034 20.989 32.556 1.00 90.29 269 LYS D C 1
ATOM 8439 O O . LYS D 1 272 ? 36.373 21.155 33.727 1.00 91.82 269 LYS D O 1
ATOM 8445 N N . LEU D 1 273 ? 34.776 20.765 32.192 1.00 91.50 270 LEU D N 1
ATOM 8446 C CA . LEU D 1 273 ? 33.686 20.666 33.156 1.00 95.34 270 LEU D CA 1
ATOM 8447 C C . LEU D 1 273 ? 32.785 19.511 32.756 1.00 96.44 270 LEU D C 1
ATOM 8448 O O . LEU D 1 273 ? 32.083 19.572 31.738 1.00 94.70 270 LEU D O 1
ATOM 8453 N N . GLY D 1 274 ? 32.796 18.464 33.575 1.00 99.55 271 GLY D N 1
ATOM 8454 C CA . GLY D 1 274 ? 32.034 17.263 33.284 1.00 102.60 271 GLY D CA 1
ATOM 8455 C C . GLY D 1 274 ? 32.796 16.561 32.182 1.00 100.64 271 GLY D C 1
ATOM 8456 O O . GLY D 1 274 ? 34.029 16.581 32.172 1.00 99.10 271 GLY D O 1
ATOM 8457 N N . ASN D 1 275 ? 32.074 15.959 31.244 1.00 101.20 272 ASN D N 1
ATOM 8458 C CA . ASN D 1 275 ? 32.697 15.273 30.118 1.00 101.83 272 ASN D CA 1
ATOM 8459 C C . ASN D 1 275 ? 32.560 16.190 28.910 1.00 96.72 272 ASN D C 1
ATOM 8460 O O . ASN D 1 275 ? 32.069 15.785 27.852 1.00 97.40 272 ASN D O 1
ATOM 8465 N N . GLU D 1 276 ? 33.014 17.432 29.073 1.00 91.90 273 GLU D N 1
ATOM 8466 C CA . GLU D 1 276 ? 32.885 18.422 28.015 1.00 88.74 273 GLU D CA 1
ATOM 8467 C C . GLU D 1 276 ? 33.953 19.503 28.155 1.00 83.19 273 GLU D C 1
ATOM 8468 O O . GLU D 1 276 ? 34.206 19.992 29.253 1.00 82.17 273 GLU D O 1
ATOM 8474 N N . MET D 1 277 ? 34.584 19.843 27.032 1.00 79.57 274 MET D N 1
ATOM 8475 C CA . MET D 1 277 ? 35.667 20.823 26.971 1.00 76.42 274 MET D CA 1
ATOM 8476 C C . MET D 1 277 ? 35.153 22.133 26.376 1.00 73.28 274 MET D C 1
ATOM 8477 O O . MET D 1 277 ? 34.482 22.120 25.349 1.00 73.35 274 MET D O 1
ATOM 8482 N N . TYR D 1 278 ? 35.478 23.256 27.023 1.00 70.87 275 TYR D N 1
ATOM 8483 C CA . TYR D 1 278 ? 35.043 24.584 26.579 1.00 69.35 275 TYR D CA 1
ATOM 8484 C C . TYR D 1 278 ? 36.227 25.473 26.228 1.00 68.73 275 TYR D C 1
ATOM 8485 O O . TYR D 1 278 ? 37.108 25.686 27.053 1.00 70.74 275 TYR D O 1
ATOM 8494 N N . PHE D 1 279 ? 36.234 25.994 25.007 1.00 68.56 276 PHE D N 1
ATOM 8495 C CA . PHE D 1 279 ? 37.293 26.875 24.536 1.00 69.87 276 PHE D CA 1
ATOM 8496 C C . PHE D 1 279 ? 36.761 28.293 24.502 1.00 71.19 276 PHE D C 1
ATOM 8497 O O . PHE D 1 279 ? 35.819 28.582 23.764 1.00 71.17 276 PHE D O 1
ATOM 8505 N N . ILE D 1 280 ? 37.347 29.170 25.308 1.00 74.09 277 ILE D N 1
ATOM 8506 C CA . ILE D 1 280 ? 36.937 30.570 25.342 1.00 75.45 277 ILE D CA 1
ATOM 8507 C C . ILE D 1 280 ? 37.875 31.257 24.371 1.00 76.64 277 ILE D C 1
ATOM 8508 O O . ILE D 1 280 ? 39.080 31.335 24.599 1.00 81.97 277 ILE D O 1
ATOM 8513 N N . VAL D 1 281 ? 37.304 31.734 23.279 1.00 77.54 278 VAL D N 1
ATOM 8514 C CA . VAL D 1 281 ? 38.051 32.358 22.211 1.00 80.25 278 VAL D CA 1
ATOM 8515 C C . VAL D 1 281 ? 37.765 33.849 22.143 1.00 81.90 278 VAL D C 1
ATOM 8516 O O . VAL D 1 281 ? 36.631 34.278 22.337 1.00 86.89 278 VAL D O 1
ATOM 8520 N N . SER D 1 282 ? 38.811 34.628 21.882 1.00 82.95 279 SER D N 1
ATOM 8521 C CA . SER D 1 282 ? 38.698 36.074 21.732 1.00 83.51 279 SER D CA 1
ATOM 8522 C C . SER D 1 282 ? 39.474 36.464 20.485 1.00 82.99 279 SER D C 1
ATOM 8523 O O . SER D 1 282 ? 40.175 35.645 19.911 1.00 80.56 279 SER D O 1
ATOM 8526 N N . ARG D 1 283 ? 39.386 37.725 20.094 1.00 87.31 280 ARG D N 1
ATOM 8527 C CA . ARG D 1 283 ? 40.022 38.166 18.866 1.00 91.51 280 ARG D CA 1
ATOM 8528 C C . ARG D 1 283 ? 40.415 39.641 18.896 1.00 101.44 280 ARG D C 1
ATOM 8529 O O . ARG D 1 283 ? 39.751 40.457 19.531 1.00 108.90 280 ARG D O 1
ATOM 8537 N N . LEU D 1 284 ? 41.514 39.966 18.221 1.00 114.96 281 LEU D N 1
ATOM 8538 C CA . LEU D 1 284 ? 42.017 41.344 18.156 1.00 128.52 281 LEU D CA 1
ATOM 8539 C C . LEU D 1 284 ? 42.972 41.551 16.973 1.00 135.44 281 LEU D C 1
ATOM 8540 O O . LEU D 1 284 ? 43.052 40.718 16.066 1.00 137.05 281 LEU D O 1
#

Nearest PDB structures (foldseek):
  6cn0-assembly1_A  TM=1.004E+00  e=9.975E-52  Proteus mirabilis
  6pqb-assembly2_B  TM=9.894E-01  e=2.119E-44  Proteus mirabilis
  6cn0-assembly4_D  TM=9.667E-01  e=1.353E-44  Proteus mirabilis
  6cn0-assembly2_B  TM=9.439E-01  e=1.894E-44  Proteus mirabilis
  6pqb-assembly3_C  TM=9.631E-01  e=1.347E-43  Proteus mirabilis

Foldseek 3Di:
DLCVLLVVLLVVLCVDPPCPQWASLLLSVLSVVVSVPDDSPCSNVVSVVLCVFLVVVVVPPDALVVLLVVLVVLAVVDDDDDDDPVVSLVVLLVSLLVSLCPDPLSNQCSQPLQCVLLVVCVQLPLWQEEEEEQCQSVLSSCSRSVVSPHPHAYEYEHTGPSRQVSNVVSCVSSVHDPRSHYDYDHLQRDAAEEEAEYEAAPNLVSQCSSPNPRSVVSVVRHHYQKYKYKDFQPVPVVVVVVVVVVPDQKDFRDWDDGRGMIITIIHND/DVVQLVLLVVLLVVQCVDPQQVLWPSLLLSVLLVVCRVVDDSVCSNVSSVVLCCQQVVVVRDPQPLVVLLCVLVVLLPPVLLVNLQVSLLVSLCPDPLRNQCSQPLQCVLLVLCVQLPLFQEEEEEQCQSVLSSCSSSVVSPHPHAYEYEAGRQSSQVSNVVVCVVSVHDPRSYYDYDHLQRDDQEETAEYEARQHQVSVCSSPNPSNVVSVVRHHYQKYKHKDFQPDDPHDCPPPDDDVVVVVVVVCVPPQKDFSDFDDGGGMIITMIGRD/DVLLVVLLVVQCVDPVLPQWASLVLSVLLVVQPVPDDSVCSCVCSVVLCCVQPVPSDLVPLQAVLLVVLLVSLLVSLCPDPLSVLCSVPLQCPVLVVCVQVNLDAEEEEAQCQSVLSSQSRNVVSHHDHAYEYEHIGPVSQVSVVVNCVSSVGDPRSDYDYDHLQRDAAEETAEYEDEAPLVSQCVSPNCSSVVSVQGHHYQKYKYKDFADDDPDPDDDPVVCVVVVSCPPPQKDWRDQDDDSGMGITMIGGD/DDLLVVQLVVQCPDDQNVFFDSLLLSVLLVVCPVPDPSVCRNVVSVVLCCQQVVCSSPVDPLVVLLVVLVVLVVPVVLVNLLVSLLVNQCPDPLRNQCSQPLQCPLLVLCVQLPAWQEEEEEQCQSVLSSCSRSVVSPHPHAYEYERTGNSNQVSSVVSCVVSVHDPRSHYDYDHLQRDQAEEEAEYEARPNLVSCCSSPNPSSVVSVVRHYYQKYKHKDFADVDDCPDDDVVVVVVVVCPPHQKDFRDWDDGGRMIITIIGGD

B-factor: mean 116.3, std 34.41, range [53.5, 226.54]

Sequence (1058 aa):
TNDNYIEEVTAKVLTSGKYSTLYPPTVRRVTERLFDRYPPKQLEKEVRKKLHQAYGAYIGGIDGKRLEKKIEKIIHEIPNPTTDEATRTEWEKEICLKILNLHTSTNERTVAYDELYQKIFEVTGVPTSITDAGCALNPFSFPFFTEAGMLGQYIGFDLDKGMIEAIEHSLRTLNAPEGIVVKQGDILSDPSGESDLLLMFKLYTLLDRQEEASGLKILQEWKYKNAVISFPIKTNYTVKFENDLVGSDLRIMQKLKLGNEMYFIVSRLMKTNDNYIEEVTAKVLTSGKYSTLYPPTVRRVTERLFDRYPPKQLEKEVRKKLHQAYGAYIGGIDGKRLEKKIEKIIHETRTEWEKEICLKILNLHTSTNERTVAYDELYQKIFEVTGVPTSITDAGCALNPFSFPFFTEAGMLGQYIGFDLDKGMIEAIEHSLRTLNAPEGIVVKQGDILSDPSGESDLLLMFKLYTLLDRQEEASGLKILQEWKYKNAVISFPIKTISGRDVGMEENYTVKFENDLVGSDLRIMQKLKLGNEMYFIVSRLDNYIEEVTAKVLTSGKYSTLYPPTVRRVTERLFDRYPPKQLEKEVRKKLHQAYGAYLEKKIEKTRTEWEKEICLKILNLHTSTNERTVAYDELYQKIFEVTGVPTSITDAGCALNPFSFPFFTEAGMLGQYIGFDLDKGMIEAIEHSLRTLNAPEGIVVKQGDILSDPSGESDLLLMFKLYTLLDRQEEASGLKILQEWKYKNAVISFPIKTISVGMEENYTVKFENDLVGSDLRIMQKLKLGNEMYFIVSRLDNYIEEVTAKVLTSGKYSTLYPPTVRRVTERLFDRYPPKQLEKEVRKKLHQAYGAYIGGIDGKRLEKKIEKIIHETRTEWEKEICLKILNLHTSTNERTVAYDELYQKIFEVTGVPTSITDAGCALNPFSFPFFTEAGMLGQYIGFDLDKGMIEAIEHSLRTLNAPEGIVVKQGDILSDPSGESDLLLMFKLYTLLDRQEEASGLKILQEWKYKNAVISFPIKRDVGMEENYTVKFENDLVGSDLRIMQKLKLGNEMYFIVSRL